Protein AF-0000000081805713 (afdb_homodimer)

Secondary structure (DSSP, 8-state):
----------------------BSSPPPPP--------------SSHHHHHHTTS-HHHHHHHHHHHHHHHHHTT------HHHHHHHHHHHHHHHHSB-SSGGGGG---TTT--HHHHHH--HHHHHHHHHH--SS-GGG--SSS--TTTTTHHHHHHHHHHHTTSPPPSEEEEEEEEEE--S--TT-EE-TTSSS-EEEEEEEEEETT--EEEEEE---TTS---HHHHHHHHHHHHHHHHHGGGTTS--EEEE-TTT--HHHHHHHHHTT-EEEEE--TTSTTPPP---GGG--TT-EEEEEETTEEEEEEESSSEEEEEESS--S-EEEEEEE-TTS-EEEEEEEHHHHHHHHHTTHHHHHHHHHHHT------SSHHHHHHHHHHHHHHHHHHHHHHHHT-TT--HHHHHHHHHHHHHHHHHHHHHHSS----TT--SS-HHHHSS-GGG--EE--SPP---HHHHHTT-----S-EETTT--B--BSSS-BHHHHHH-/----------------------BSSPPPPP--------------SSHHHHHHTTS-HHHHHHHHHHHHHHHHHTT------HHHHHHHHHHHHHHHHSB-SSGGGGG---TTT--HHHHHH--HHHHHHHHHH--SS-GGG--SSS--TTTTTHHHHHHHHHHHTTSPPPSEEEEEEEEEE--S--TT-EE-TTSSS-EEEEEEEEEETT--EEEEEE---TTS---HHHHHHHHHHHHHHHHHGGGTTS--EEEE-TTT--HHHHHHHHHTT-EEEEE--TTSTTPPP---GGG--TT-EEEEEETTEEEEEEESSSEEEEEESS--S-EEEEEEE-TTS-EEEEEEEHHHHHHHHHTTHHHHHHHHHHHT------SSHHHHHHHHHHHHHHHHHHHHHHHHT-TT--HHHHHHHHHHHHHHHHHHHHHHSS----TT--SS-HHHHSSSGGG--EE--SPP---HHHHHTT-----S-EETTT--B--BSSS-BHHHHHH-

Foldseek 3Di:
DPPDDPPPPPPPPPPPPPQFDWAQDWDDFDDLDFFFDQDDDDADPALQRLLCLQVPPVQLVLQQVQLQVQCVVVPNRDHDDSLNVLLLVLLLLVCLQQPDPDLCQCCDPDPPGHDPLNVVLDPSVVSVSSVVSGWNDDPVPQDPPDGPVCRGCVVSQVSNLVSLQSGGDDQFKEKDKDFQADPDDDPQWAADPVDPRRTGWIKIFIFWLQQRTNHIDTDRDPPDDDDPQCVVQNPLLSRVCVNCVVVFPRSREYEYEQVNDAPVSQVVCVVRNYKYKYWHDCPHPSRDDWDDPVPDDQQDKGWIDGPQKMWMWHHHVHTTIMIISRFTQDKDWDWDADPVRDIDIGIDGVSVVSNVSINCRNVNNNVLCVVRPRPDDDPDRCVSVVVSVSSSSSSNSVSSNCVNPNVPDDSVVSSNSNSVVSSVSSVVVCVVVVPVPQLQQAPDDLCVLQPPVVQWDKDADAPFDFASRCSSVVHGGTGRIATPPRRGDHDDDPPDGRSVVNRD/DPPPPPPPPPPPPPPPPPQFDWAQDWDDFDDLDFFFDADDDDADPALQRLLCLQVPPVQLVLQQVQLQVQCVVVVHRDHDDSLNVLLLVLLLLVCLQQPDPDLCQCCDPDPPGHDPLNVVLDPSVVSVSSVVSGWNDDPVPQDPPDGPVCRGCVVSQVSNLVSLQSGGDDQFKEKDKDFQADPDDDPQWAADPVDPRRTGWIKIFIFWLLQRTNHIDTDRDPPPDDDPQCVVQNPLLSRVCVNCVVVFPRSREYEYEQSNDAPVSQVVCVVRNYKYKYWHDCPHPSRDDWDDPVVDDQQDKGWIDGPQKIWMWHHHVHTTIMIISRFTQDKDWDWDADPVRDIDIGIDGVSVVVNVSINCRNVNNNVLCVVRPSPDDDPDRCVSVVVVVVSSSSSNSVSSNCVNPNVPDDSVVSSNSNSVVSSVSSVVVCVVVVPVPQLQQAPDDLCVLQPPVVQWDWDADAPFDFASRCRSVVHGGTGRIATPRSRGDHDDDPPDGRSVVNRD

Nearest PDB structures (foldseek):
  6x68-assembly1_C  TM=8.254E-01  e=1.057E-24  Trichoplusia ni
  4dm0-assembly1_A-2  TM=4.128E-01  e=1.531E-05  Escherichia coli
  1muh-assembly1_A-2  TM=4.266E-01  e=4.985E-05  Escherichia coli
  5uv5-assembly1_A  TM=1.925E-01  e=9.142E-02  Human immunodeficiency virus type 1 BH10
  8vbd-assembly1_B  TM=3.262E-01  e=9.192E-01  Human immunodeficiency virus 1

Sequence (1008 aa):
TTEHPREAQDEVNPTATEKRQWRSRDEPDNDVQFRGQQSFNFVPKTTVESFCQYFDDELLEKIRYQSILYSTQKGKSVNITKEELLTFFGITIIMSYNKLPSLHHYWTNSDDIGVNAIKQAMSRDRFECILSNLHLNDNSQMNSHKKDKLFKVRPLVDHLNNKFILRNHKEHLAIDESMIRFKGRSSPKQYNLMKPIKRGYKIWCLADVYGYIYKFDIYTGKNEGMSAAKKEFGLGGSVVKDLSSHLEGKKHKIFSDNYFASIPLMEYLKSKEICACATIRSSRKDFPSLKADKELKRGDYDYKANAGVTVYKWHDSKPVYLISNYHRSASSTVKRKNKDGSHVVLSCPTAVRDYNSYMIGVDKHDMLRQLYGLNRKAKKWWHLIFFGLFDMAIVNSFIVFQETTRPEMNFFNYRRSLAQGLLTIGKCERADKRVKRRKFNYSVPSSVRLSNTGVHWPVFGHPKGRCEVCASEGIQSRPTSQCSQCKINLCCNTSKNCFMRYHQTTEHPREAQDEVNPTATEKRQWRSRDEPDNDVQFRGQQSFNFVPKTTVESFCQYFDDELLEKIRYQSILYSTQKGKSVNITKEELLTFFGITIIMSYNKLPSLHHYWTNSDDIGVNAIKQAMSRDRFECILSNLHLNDNSQMNSHKKDKLFKVRPLVDHLNNKFILRNHKEHLAIDESMIRFKGRSSPKQYNLMKPIKRGYKIWCLADVYGYIYKFDIYTGKNEGMSAAKKEFGLGGSVVKDLSSHLEGKKHKIFSDNYFASIPLMEYLKSKEICACATIRSSRKDFPSLKADKELKRGDYDYKANAGVTVYKWHDSKPVYLISNYHRSASSTVKRKNKDGSHVVLSCPTAVRDYNSYMIGVDKHDMLRQLYGLNRKAKKWWHLIFFGLFDMAIVNSFIVFQETTRPEMNFFNYRRSLAQGLLTIGKCERADKRVKRRKFNYSVPSSVRLSNTGVHWPVFGHPKGRCEVCASEGIQSRPTSQCSQCKINLCCNTSKNCFMRYHQ

pLDDT: mean 83.31, std 17.48, range [22.64, 98.44]

Solvent-accessible surface area (backbone atoms only — not comparable to full-atom values): 55782 Å² total; per-residue (Å²): 132,82,76,75,79,78,76,78,74,77,73,77,66,80,75,78,76,71,76,82,70,68,34,82,56,78,66,80,87,69,91,70,67,66,59,70,68,87,76,56,85,80,74,52,89,44,59,48,54,31,38,35,64,64,63,24,71,67,55,49,49,44,33,41,51,28,15,28,49,48,25,41,75,72,70,71,59,55,87,68,52,70,43,54,51,38,27,50,50,14,44,52,49,44,46,22,52,38,38,57,89,47,81,70,43,41,62,37,87,50,49,67,61,28,28,55,48,47,49,73,69,47,54,66,68,58,52,52,49,51,64,73,31,61,32,56,42,66,72,85,69,60,52,86,85,68,69,58,90,48,55,60,52,40,58,59,54,54,49,44,37,64,46,37,49,55,51,54,69,62,57,53,26,11,43,44,82,43,73,39,77,38,93,70,96,50,86,79,52,42,80,36,90,87,42,94,62,34,33,18,45,48,29,40,35,34,12,26,66,85,22,42,54,36,38,70,49,73,64,82,62,84,81,56,75,87,45,73,48,33,73,72,41,31,69,37,24,30,48,53,50,64,71,43,56,89,46,57,72,23,28,33,36,38,25,37,46,44,75,38,45,48,66,70,42,44,53,49,34,43,75,41,35,27,35,38,37,26,30,39,58,81,84,45,81,89,54,75,90,69,79,56,71,88,79,47,52,74,32,36,67,46,60,36,26,43,96,60,32,26,39,36,42,36,28,58,100,54,80,43,37,34,37,22,38,68,54,69,80,52,73,36,68,45,81,44,72,44,97,89,66,49,74,45,81,35,49,37,48,41,60,55,52,50,47,70,68,36,61,41,2,52,57,49,32,48,53,60,44,59,73,42,48,73,86,68,90,60,93,50,73,65,55,54,54,50,53,45,52,50,45,49,47,49,51,38,23,46,51,52,39,26,73,65,64,40,71,81,61,48,71,68,60,48,51,51,50,26,21,52,47,28,36,48,54,25,43,55,48,43,60,66,61,28,54,72,60,53,60,44,59,46,93,53,53,63,69,62,32,55,36,70,57,84,62,56,39,82,38,74,86,46,76,72,30,63,10,38,45,36,51,23,71,69,36,93,44,62,26,37,24,23,29,68,67,73,69,42,27,22,31,76,52,98,89,45,54,30,47,59,59,60,40,97,128,84,73,71,78,77,74,76,71,76,70,76,65,77,73,76,73,72,77,82,70,69,35,82,56,78,67,81,87,68,91,69,68,66,59,68,67,86,78,55,84,81,74,50,88,45,59,48,54,31,39,35,65,64,63,25,69,67,56,49,48,44,34,41,51,28,15,30,50,48,24,42,74,73,73,38,86,53,86,66,51,69,42,54,51,38,26,51,50,14,45,54,50,43,46,22,52,39,38,57,89,48,80,70,43,41,61,37,86,51,51,68,62,29,29,56,48,45,50,73,69,47,55,66,68,58,50,50,49,50,62,74,30,61,33,56,42,67,72,85,71,60,53,88,84,67,69,59,92,51,54,61,52,40,58,59,54,54,50,43,37,63,47,36,50,54,52,53,68,64,56,51,27,13,44,43,81,44,72,40,76,40,94,70,96,50,86,79,52,40,80,36,90,87,44,94,63,34,34,19,44,47,28,41,34,33,11,25,66,85,20,41,55,34,37,70,46,75,65,82,63,83,79,55,74,86,45,73,48,33,73,73,40,31,69,40,24,30,50,53,49,65,72,43,57,88,47,56,71,22,29,33,37,39,24,38,46,44,76,39,46,49,67,67,42,43,54,50,34,42,76,42,35,28,35,40,38,25,31,39,58,82,82,46,82,90,55,76,90,70,79,55,71,90,78,46,51,76,32,36,67,47,60,36,25,44,96,60,34,27,39,36,42,35,27,58,100,55,79,43,40,34,37,21,38,68,53,70,80,52,73,38,69,46,82,44,70,45,96,88,66,50,76,45,79,34,48,36,50,41,60,55,52,50,46,69,67,34,60,40,2,50,60,48,32,49,52,59,44,60,72,42,47,74,86,68,89,59,93,50,71,66,54,53,54,50,51,44,52,50,45,49,47,48,51,38,23,46,52,52,39,26,75,64,66,39,71,81,60,50,71,68,59,48,50,50,51,27,21,51,47,27,37,48,55,26,44,54,49,42,60,67,62,31,55,73,62,56,59,44,60,46,93,51,52,64,70,60,33,56,35,70,56,85,61,55,39,81,39,75,86,46,76,71,31,64,11,38,46,35,50,23,71,71,37,93,44,62,25,36,25,23,29,67,67,73,68,42,27,21,30,74,52,100,90,46,56,31,47,60,60,59,39,95

InterPro domains:
  IPR029526 PiggyBac transposable element-derived protein [PF13843] (48-398)

Radius of gyration: 36.81 Å; Cα contacts (8 Å, |Δi|>4): 1707; chains: 2; bounding box: 120×122×74 Å

Structure (mmCIF, N/CA/C/O backbone):
data_AF-0000000081805713-model_v1
#
loop_
_entity.id
_entity.type
_entity.pdbx_description
1 polymer 'PiggyBac transposable element-derived protein 3-like'
#
loop_
_atom_site.group_PDB
_atom_site.id
_atom_site.type_symbol
_atom_site.label_atom_id
_atom_site.label_alt_id
_atom_site.label_comp_id
_atom_site.label_asym_id
_atom_site.label_entity_id
_atom_site.label_seq_id
_atom_site.pdbx_PDB_ins_code
_atom_site.Cartn_x
_atom_site.Cartn_y
_atom_site.Cartn_z
_atom_site.occupancy
_atom_site.B_iso_or_equiv
_atom_site.auth_seq_id
_atom_site.auth_comp_id
_atom_site.auth_asym_id
_atom_site.auth_atom_id
_atom_site.pdbx_PDB_model_num
ATOM 1 N N . THR A 1 1 ? 32.5 66.688 -29.703 1 24.91 1 THR A N 1
ATOM 2 C CA . THR A 1 1 ? 32.688 65.25 -29.578 1 24.91 1 THR A CA 1
ATOM 3 C C . THR A 1 1 ? 33.094 64.875 -28.156 1 24.91 1 THR A C 1
ATOM 5 O O . THR A 1 1 ? 34.281 64.75 -27.859 1 24.91 1 THR A O 1
ATOM 8 N N . THR A 1 2 ? 32.625 65.5 -27.219 1 28.38 2 THR A N 1
ATOM 9 C CA . THR A 1 2 ? 33.031 65.5 -25.812 1 28.38 2 THR A CA 1
ATOM 10 C C . THR A 1 2 ? 32.719 64.125 -25.156 1 28.38 2 THR A C 1
ATOM 12 O O . THR A 1 2 ? 31.562 63.75 -25.031 1 28.38 2 THR A O 1
ATOM 15 N N . GLU A 1 3 ? 33.688 63.125 -25.375 1 26.36 3 GLU A N 1
ATOM 16 C CA . GLU A 1 3 ? 33.625 61.719 -25 1 26.36 3 GLU A CA 1
ATOM 17 C C . GLU A 1 3 ? 33.438 61.562 -23.484 1 26.36 3 GLU A C 1
ATOM 19 O O . GLU A 1 3 ? 34.188 62.094 -22.688 1 26.36 3 GLU A O 1
ATOM 24 N N . HIS A 1 4 ? 32.219 61.531 -22.984 1 30.5 4 HIS A N 1
ATOM 25 C CA . HIS A 1 4 ? 32 61.406 -21.547 1 30.5 4 HIS A CA 1
ATOM 26 C C . HIS A 1 4 ? 32.625 60.125 -21.016 1 30.5 4 HIS A C 1
ATOM 28 O O . HIS A 1 4 ? 32.531 59.062 -21.625 1 30.5 4 HIS A O 1
ATOM 34 N N . PRO A 1 5 ? 33.719 60.156 -20.219 1 30.2 5 PRO A N 1
ATOM 35 C CA . PRO A 1 5 ? 34.469 59 -19.75 1 30.2 5 PRO A CA 1
ATOM 36 C C . PRO A 1 5 ? 33.562 57.938 -19.094 1 30.2 5 PRO A C 1
ATOM 38 O O . PRO A 1 5 ? 32.625 58.281 -18.391 1 30.2 5 PRO A O 1
ATOM 41 N N . ARG A 1 6 ? 33.5 56.688 -19.609 1 28.58 6 ARG A N 1
ATOM 42 C CA . ARG A 1 6 ? 32.781 55.5 -19.125 1 28.58 6 ARG A CA 1
ATOM 43 C C . ARG A 1 6 ? 33.156 55.219 -17.672 1 28.58 6 ARG A C 1
ATOM 45 O O . ARG A 1 6 ? 34.312 55 -17.344 1 28.58 6 ARG A O 1
ATOM 52 N N . GLU A 1 7 ? 32.594 55.844 -16.75 1 22.77 7 GLU A N 1
ATOM 53 C CA . GLU A 1 7 ? 32.906 55.5 -15.359 1 22.77 7 GLU A CA 1
ATOM 54 C C . GLU A 1 7 ? 32.906 53.969 -15.148 1 22.77 7 GLU A C 1
ATOM 56 O O . GLU A 1 7 ? 31.953 53.312 -15.547 1 22.77 7 GLU A O 1
ATOM 61 N N . ALA A 1 8 ? 34.062 53.281 -15.078 1 29.75 8 ALA A N 1
ATOM 62 C CA . ALA A 1 8 ? 34.375 51.875 -14.75 1 29.75 8 ALA A CA 1
ATOM 63 C C . ALA A 1 8 ? 33.5 51.375 -13.602 1 29.75 8 ALA A C 1
ATOM 65 O O . ALA A 1 8 ? 33.5 51.969 -12.516 1 29.75 8 ALA A O 1
ATOM 66 N N . GLN A 1 9 ? 32.344 50.875 -13.906 1 26.27 9 GLN A N 1
ATOM 67 C CA . GLN A 1 9 ? 31.469 50.281 -12.906 1 26.27 9 GLN A CA 1
ATOM 68 C C . GLN A 1 9 ? 32.25 49.344 -12 1 26.27 9 GLN A C 1
ATOM 70 O O . GLN A 1 9 ? 32.969 48.438 -12.484 1 26.27 9 GLN A O 1
ATOM 75 N N . ASP A 1 10 ? 32.688 49.75 -10.852 1 27.83 10 ASP A N 1
ATOM 76 C CA . ASP A 1 10 ? 33.375 49 -9.805 1 27.83 10 ASP A CA 1
ATOM 77 C C . ASP A 1 10 ? 32.688 47.625 -9.609 1 27.83 10 ASP A C 1
ATOM 79 O O . ASP A 1 10 ? 31.516 47.562 -9.305 1 27.83 10 ASP A O 1
ATOM 83 N N . GLU A 1 11 ? 33 46.656 -10.422 1 31.17 11 GLU A N 1
ATOM 84 C CA . GLU A 1 11 ? 32.688 45.25 -10.195 1 31.17 11 GLU A CA 1
ATOM 85 C C . GLU A 1 11 ? 32.938 44.875 -8.742 1 31.17 11 GLU A C 1
ATOM 87 O O . GLU A 1 11 ? 34.062 44.969 -8.242 1 31.17 11 GLU A O 1
ATOM 92 N N . VAL A 1 12 ? 32.031 45.125 -7.844 1 32.12 12 VAL A N 1
ATOM 93 C CA . VAL A 1 12 ? 32.094 44.656 -6.465 1 32.12 12 VAL A CA 1
ATOM 94 C C . VAL A 1 12 ? 32.562 43.219 -6.438 1 32.12 12 VAL A C 1
ATOM 96 O O . VAL A 1 12 ? 31.984 42.344 -7.098 1 32.12 12 VAL A O 1
ATOM 99 N N . ASN A 1 13 ? 33.875 42.938 -6.465 1 32.34 13 ASN A N 1
ATOM 100 C CA . ASN A 1 13 ? 34.531 41.656 -6.223 1 32.34 13 ASN A CA 1
ATOM 101 C C . ASN A 1 13 ? 33.781 40.844 -5.172 1 32.34 13 ASN A C 1
ATOM 103 O O . ASN A 1 13 ? 33.375 41.375 -4.133 1 32.34 13 ASN A O 1
ATOM 107 N N . PRO A 1 14 ? 33.188 39.75 -5.539 1 35.44 14 PRO A N 1
ATOM 108 C CA . PRO A 1 14 ? 32.531 38.938 -4.508 1 35.44 14 PRO A CA 1
ATOM 109 C C . PRO A 1 14 ? 33.344 38.875 -3.217 1 35.44 14 PRO A C 1
ATOM 111 O O . PRO A 1 14 ? 34.594 38.844 -3.262 1 35.44 14 PRO A O 1
ATOM 114 N N . THR A 1 15 ? 33.031 39.531 -2.129 1 35.97 15 THR A N 1
ATOM 115 C CA . THR A 1 15 ? 33.625 39.562 -0.797 1 35.97 15 THR A CA 1
ATOM 116 C C . THR A 1 15 ? 34.281 38.25 -0.459 1 35.97 15 THR A C 1
ATOM 118 O O . THR A 1 15 ? 33.719 37.188 -0.694 1 35.97 15 THR A O 1
ATOM 121 N N . ALA A 1 16 ? 35.562 38.094 -0.39 1 37.47 16 ALA A N 1
ATOM 122 C CA . ALA A 1 16 ? 36.438 37.062 0.141 1 37.47 16 ALA A CA 1
ATOM 123 C C . ALA A 1 16 ? 35.75 36.312 1.298 1 37.47 16 ALA A C 1
ATOM 125 O O . ALA A 1 16 ? 35.469 36.906 2.342 1 37.47 16 ALA A O 1
ATOM 126 N N . THR A 1 17 ? 34.875 35.438 1.149 1 46.06 17 THR A N 1
ATOM 127 C CA . THR A 1 17 ? 34.312 34.594 2.18 1 46.06 17 THR A CA 1
ATOM 128 C C . THR A 1 17 ? 35.375 34.156 3.191 1 46.06 17 THR A C 1
ATOM 130 O O . THR A 1 17 ? 36.344 33.5 2.84 1 46.06 17 THR A O 1
ATOM 133 N N . GLU A 1 18 ? 35.875 35 4.008 1 52.34 18 GLU A N 1
ATOM 134 C CA . GLU A 1 18 ? 36.812 34.688 5.098 1 52.34 18 GLU A CA 1
ATOM 135 C C . GLU A 1 18 ? 36.625 33.281 5.621 1 52.34 18 GLU A C 1
ATOM 137 O O . GLU A 1 18 ? 35.5 32.844 5.883 1 52.34 18 GLU A O 1
ATOM 142 N N . LYS A 1 19 ? 37.562 32.406 5.391 1 69.62 19 LYS A N 1
ATOM 143 C CA . LYS A 1 19 ? 37.625 31.031 5.863 1 69.62 19 LYS A CA 1
ATOM 144 C C . LYS A 1 19 ? 37.219 30.938 7.328 1 69.62 19 LYS A C 1
ATOM 146 O O . LYS A 1 19 ? 37.719 31.672 8.172 1 69.62 19 LYS A O 1
ATOM 151 N N . ARG A 1 20 ? 36 30.391 7.566 1 82.94 20 ARG A N 1
ATOM 152 C CA . ARG A 1 20 ? 35.531 30.156 8.922 1 82.94 20 ARG A CA 1
ATOM 153 C C . ARG A 1 20 ? 36.594 29.5 9.781 1 82.94 20 ARG A C 1
ATOM 155 O O . ARG A 1 20 ? 37.312 28.609 9.32 1 82.94 20 ARG A O 1
ATOM 162 N N . GLN A 1 21 ? 36.938 30.078 10.977 1 84.12 21 GLN A N 1
ATOM 163 C CA . GLN A 1 21 ? 37.906 29.516 11.898 1 84.12 21 GLN A CA 1
ATOM 164 C C . GLN A 1 21 ? 37.25 28.594 12.93 1 84.12 21 GLN A C 1
ATOM 166 O O . GLN A 1 21 ? 36.781 29.062 13.969 1 84.12 21 GLN A O 1
ATOM 171 N N . TRP A 1 22 ? 37.281 27.359 12.68 1 90.44 22 TRP A N 1
ATOM 172 C CA . TRP A 1 22 ? 36.656 26.359 13.539 1 90.44 22 TRP A CA 1
ATOM 173 C C . TRP A 1 22 ? 37.562 26.047 14.734 1 90.44 22 TRP A C 1
ATOM 175 O O . TRP A 1 22 ? 38.75 25.828 14.586 1 90.44 22 TRP A O 1
ATOM 185 N N . ARG A 1 23 ? 37 26.094 15.945 1 86.94 23 ARG A N 1
ATOM 186 C CA . ARG A 1 23 ? 37.75 25.828 17.172 1 86.94 23 ARG A CA 1
ATOM 187 C C . ARG A 1 23 ? 37.094 24.719 17.984 1 86.94 23 ARG A C 1
ATOM 189 O O . ARG A 1 23 ? 35.875 24.547 17.922 1 86.94 23 ARG A O 1
ATOM 196 N N . SER A 1 24 ? 37.875 23.969 18.75 1 82.12 24 SER A N 1
ATOM 197 C CA . SER A 1 24 ? 37.375 22.906 19.609 1 82.12 24 SER A CA 1
ATOM 198 C C . SER A 1 24 ? 36.969 23.453 20.969 1 82.12 24 SER A C 1
ATOM 200 O O . SER A 1 24 ? 37 22.734 21.969 1 82.12 24 SER A O 1
ATOM 202 N N . ARG A 1 25 ? 36.656 24.734 21.062 1 72.25 25 ARG A N 1
ATOM 203 C CA . ARG A 1 25 ? 36.312 25.312 22.359 1 72.25 25 ARG A CA 1
ATOM 204 C C . ARG A 1 25 ? 34.812 25.625 22.453 1 72.25 25 ARG A C 1
ATOM 206 O O . ARG A 1 25 ? 34.156 25.875 21.438 1 72.25 25 ARG A O 1
ATOM 213 N N . ASP A 1 26 ? 34.344 25.453 23.75 1 71.88 26 ASP A N 1
ATOM 214 C CA . ASP A 1 26 ? 32.938 25.75 24.016 1 71.88 26 ASP A CA 1
ATOM 215 C C . ASP A 1 26 ? 32.688 27.25 23.938 1 71.88 26 ASP A C 1
ATOM 217 O O . ASP A 1 26 ? 33.469 28.062 24.438 1 71.88 26 ASP A O 1
ATOM 221 N N . GLU A 1 27 ? 31.875 27.594 23.062 1 74.88 27 GLU A N 1
ATOM 222 C CA . GLU A 1 27 ? 31.406 28.969 23 1 74.88 27 GLU A CA 1
ATOM 223 C C . GLU A 1 27 ? 30.422 29.281 24.125 1 74.88 27 GLU A C 1
ATOM 225 O O . GLU A 1 27 ? 29.828 28.375 24.688 1 74.88 27 GLU A O 1
ATOM 230 N N . PRO A 1 28 ? 30.375 30.516 24.594 1 72.94 28 PRO A N 1
ATOM 231 C CA . PRO A 1 28 ? 29.453 30.875 25.656 1 72.94 28 PRO A CA 1
ATOM 232 C C . PRO A 1 28 ? 28 30.547 25.328 1 72.94 28 PRO A C 1
ATOM 234 O O . PRO A 1 28 ? 27.625 30.547 24.141 1 72.94 28 PRO A O 1
ATOM 237 N N . ASP A 1 29 ? 27.266 30.297 26.453 1 69.56 29 ASP A N 1
ATOM 238 C CA . ASP A 1 29 ? 25.859 29.938 26.312 1 69.56 29 ASP A CA 1
ATOM 239 C C . ASP A 1 29 ? 25.031 31.109 25.797 1 69.56 29 ASP A C 1
ATOM 241 O O . ASP A 1 29 ? 25.281 32.25 26.172 1 69.56 29 ASP A O 1
ATOM 245 N N . ASN A 1 30 ? 24.375 30.922 24.688 1 73.38 30 ASN A N 1
ATOM 246 C CA . ASN A 1 30 ? 23.406 31.906 24.203 1 73.38 30 ASN A CA 1
ATOM 247 C C . ASN A 1 30 ? 22.047 31.734 24.891 1 73.38 30 ASN A C 1
ATOM 249 O O . ASN A 1 30 ? 21.766 30.672 25.453 1 73.38 30 ASN A O 1
ATOM 253 N N . ASP A 1 31 ? 21.359 32.906 25 1 76.44 31 ASP A N 1
ATOM 254 C CA . ASP A 1 31 ? 19.984 32.875 25.469 1 76.44 31 ASP A CA 1
ATOM 255 C C . ASP A 1 31 ? 19.094 32.062 24.516 1 76.44 31 ASP A C 1
ATOM 257 O O . ASP A 1 31 ? 18.875 32.5 23.375 1 76.44 31 ASP A O 1
ATOM 261 N N . VAL A 1 32 ? 18.719 30.938 24.922 1 87.19 32 VAL A N 1
ATOM 262 C CA . VAL A 1 32 ? 17.906 30.094 24.047 1 87.19 32 VAL A CA 1
ATOM 263 C C . VAL A 1 32 ? 16.5 29.969 24.609 1 87.19 32 VAL A C 1
ATOM 265 O O . VAL A 1 32 ? 15.766 29.031 24.297 1 87.19 32 VAL A O 1
ATOM 268 N N . GLN A 1 33 ? 16.031 30.953 25.438 1 89.25 33 GLN A N 1
ATOM 269 C CA . GLN A 1 33 ? 14.711 30.875 26.062 1 89.25 33 GLN A CA 1
ATOM 270 C C . GLN A 1 33 ? 13.602 31.172 25.047 1 89.25 33 GLN A C 1
ATOM 272 O O . GLN A 1 33 ? 13.641 32.188 24.359 1 89.25 33 GLN A O 1
ATOM 277 N N . PHE A 1 34 ? 12.688 30.328 25.016 1 91.81 34 PHE A N 1
ATOM 278 C CA . PHE A 1 34 ? 11.547 30.422 24.125 1 91.81 34 PHE A CA 1
ATOM 279 C C . PHE A 1 34 ? 10.648 31.578 24.516 1 91.81 34 PHE A C 1
ATOM 281 O O . PHE A 1 34 ? 10.289 31.734 25.688 1 91.81 34 PHE A O 1
ATOM 288 N N . ARG A 1 35 ? 10.227 32.438 23.531 1 88 35 ARG A N 1
ATOM 289 C CA . ARG A 1 35 ? 9.43 33.656 23.781 1 88 35 ARG A CA 1
ATOM 290 C C . ARG A 1 35 ? 8.117 33.594 23 1 88 35 ARG A C 1
ATOM 292 O O . ARG A 1 35 ? 7.523 34.656 22.719 1 88 35 ARG A O 1
ATOM 299 N N . GLY A 1 36 ? 7.664 32.469 22.703 1 83.31 36 GLY A N 1
ATOM 300 C CA . GLY A 1 36 ? 6.426 32.375 21.953 1 83.31 36 GLY A CA 1
ATOM 301 C C . GLY A 1 36 ? 5.203 32.781 22.766 1 83.31 36 GLY A C 1
ATOM 302 O O . GLY A 1 36 ? 5.18 32.594 23.984 1 83.31 36 GLY A O 1
ATOM 303 N N . GLN A 1 37 ? 4.219 33.5 22.094 1 77.44 37 GLN A N 1
ATOM 304 C CA . GLN A 1 37 ? 2.984 33.938 22.75 1 77.44 37 GLN A CA 1
ATOM 305 C C . GLN A 1 37 ? 1.843 32.969 22.469 1 77.44 37 GLN A C 1
ATOM 307 O O . GLN A 1 37 ? 1.812 32.312 21.406 1 77.44 37 GLN A O 1
ATOM 312 N N . GLN A 1 38 ? 1.093 32.719 23.547 1 75.56 38 GLN A N 1
ATOM 313 C CA . GLN A 1 38 ? -0.133 31.953 23.391 1 75.56 38 GLN A CA 1
ATOM 314 C C . GLN A 1 38 ? -1.336 32.875 23.172 1 75.56 38 GLN A C 1
ATOM 316 O O . GLN A 1 38 ? -1.725 33.625 24.062 1 75.56 38 GLN A O 1
ATOM 321 N N . SER A 1 39 ? -1.749 33.031 21.891 1 73.88 39 SER A N 1
ATOM 322 C CA . SER A 1 39 ? -2.805 34 21.609 1 73.88 39 SER A CA 1
ATOM 323 C C . SER A 1 39 ? -4.074 33.312 21.109 1 73.88 39 SER A C 1
ATOM 325 O O . SER A 1 39 ? -5.184 33.75 21.391 1 73.88 39 SER A O 1
ATOM 327 N N . PHE A 1 40 ? -3.904 32.219 20.469 1 74.62 40 PHE A N 1
ATOM 328 C CA . PHE A 1 40 ? -5.059 31.641 19.812 1 74.62 40 PHE A CA 1
ATOM 329 C C . PHE A 1 40 ? -5.605 30.469 20.609 1 74.62 40 PHE A C 1
ATOM 331 O O . PHE A 1 40 ? -4.883 29.516 20.891 1 74.62 40 PHE A O 1
ATOM 338 N N . ASN A 1 41 ? -6.836 30.734 21.203 1 81.06 41 ASN A N 1
ATOM 339 C CA . ASN A 1 41 ? -7.477 29.672 21.969 1 81.06 41 ASN A CA 1
ATOM 340 C C . ASN A 1 41 ? -8.742 29.172 21.281 1 81.06 41 ASN A C 1
ATOM 342 O O . ASN A 1 41 ? -9.75 29.875 21.25 1 81.06 41 ASN A O 1
ATOM 346 N N . PHE A 1 42 ? -8.656 28.203 20.484 1 87.12 42 PHE A N 1
ATOM 347 C CA . PHE A 1 42 ? -9.781 27.562 19.812 1 87.12 42 PHE A CA 1
ATOM 348 C C . PHE A 1 42 ? -10.062 26.203 20.422 1 87.12 42 PHE A C 1
ATOM 350 O O . PHE A 1 42 ? -9.203 25.312 20.406 1 87.12 42 PHE A O 1
ATOM 357 N N . VAL A 1 43 ? -11.312 26.109 21.078 1 91.75 43 VAL A N 1
ATOM 358 C CA . VAL A 1 43 ? -11.719 24.844 21.672 1 91.75 43 VAL A CA 1
ATOM 359 C C . VAL A 1 43 ? -13 24.344 21 1 91.75 43 VAL A C 1
ATOM 361 O O . VAL A 1 43 ? -14.102 24.703 21.406 1 91.75 43 VAL A O 1
ATOM 364 N N . PRO A 1 44 ? -12.805 23.547 19.984 1 93.69 44 PRO A N 1
ATOM 365 C CA . PRO A 1 44 ? -13.992 23.031 19.297 1 93.69 44 PRO A CA 1
ATOM 366 C C . PRO A 1 44 ? -14.82 22.078 20.172 1 93.69 44 PRO A C 1
ATOM 368 O O . PRO A 1 44 ? -14.258 21.312 20.953 1 93.69 44 PRO A O 1
ATOM 371 N N . LYS A 1 45 ? -16.125 22.125 20 1 90.69 45 LYS A N 1
ATOM 372 C CA . LYS A 1 45 ? -17.016 21.266 20.766 1 90.69 45 LYS A CA 1
ATOM 373 C C . LYS A 1 45 ? -17.266 19.938 20.031 1 90.69 45 LYS A C 1
ATOM 375 O O . LYS A 1 45 ? -17.5 18.906 20.672 1 90.69 45 LYS A O 1
ATOM 380 N N . THR A 1 46 ? -17.297 20.047 18.734 1 93.31 46 THR A N 1
ATOM 381 C CA . THR A 1 46 ? -17.531 18.859 17.922 1 93.31 46 THR A CA 1
ATOM 382 C C . THR A 1 46 ? -16.438 18.672 16.891 1 93.31 46 THR A C 1
ATOM 384 O O . THR A 1 46 ? -15.648 19.594 16.641 1 93.31 46 THR A O 1
ATOM 387 N N . THR A 1 47 ? -16.375 17.484 16.344 1 96.38 47 THR A N 1
ATOM 388 C CA . THR A 1 47 ? -15.383 17.188 15.305 1 96.38 47 THR A CA 1
ATOM 389 C C . THR A 1 47 ? -15.625 18.047 14.062 1 96.38 47 THR A C 1
ATOM 391 O O . THR A 1 47 ? -14.68 18.5 13.422 1 96.38 47 THR A O 1
ATOM 394 N N . VAL A 1 48 ? -16.875 18.312 13.766 1 96.19 48 VAL A N 1
ATOM 395 C CA . VAL A 1 48 ? -17.234 19.125 12.609 1 96.19 48 VAL A CA 1
ATOM 396 C C . VAL A 1 48 ? -16.75 20.562 12.805 1 96.19 48 VAL A C 1
ATOM 398 O O . VAL A 1 48 ? -16.203 21.172 11.883 1 96.19 48 VAL A O 1
ATOM 401 N N . GLU A 1 49 ? -16.938 21.047 14 1 95.38 49 GLU A N 1
ATOM 402 C CA . GLU A 1 49 ? -16.484 22.406 14.305 1 95.38 49 GLU A CA 1
ATOM 403 C C . GLU A 1 49 ? -14.969 22.516 14.18 1 95.38 49 GLU A C 1
ATOM 405 O O . GLU A 1 49 ? -14.453 23.516 13.68 1 95.38 49 GLU A O 1
ATOM 410 N N . SER A 1 50 ? -14.312 21.5 14.664 1 96.81 50 SER A N 1
ATOM 411 C CA . SER A 1 50 ? -12.859 21.484 14.57 1 96.81 50 SER A CA 1
ATOM 412 C C . SER A 1 50 ? -12.398 21.516 13.117 1 96.81 50 SER A C 1
ATOM 414 O O . SER A 1 50 ? -11.492 22.281 12.758 1 96.81 50 SER A O 1
ATOM 416 N N . PHE A 1 51 ? -13.07 20.766 12.328 1 97.81 51 PHE A N 1
ATOM 417 C CA . PHE A 1 51 ? -12.734 20.672 10.914 1 97.81 51 PHE A CA 1
ATOM 418 C C . PHE A 1 51 ? -13.102 21.969 10.188 1 97.81 51 PHE A C 1
ATOM 420 O O . PHE A 1 51 ? -12.359 22.438 9.32 1 97.81 51 PHE A O 1
ATOM 427 N N . CYS A 1 52 ? -14.148 22.562 10.523 1 95.75 52 CYS A N 1
ATOM 428 C CA . CYS A 1 52 ? -14.664 23.734 9.836 1 95.75 52 CYS A CA 1
ATOM 429 C C . CYS A 1 52 ? -13.844 24.969 10.188 1 95.75 52 CYS A C 1
ATOM 431 O O . CYS A 1 52 ? -14.016 26.031 9.578 1 95.75 52 CYS A O 1
ATOM 433 N N . GLN A 1 53 ? -12.953 24.781 11.109 1 95 53 GLN A N 1
ATOM 434 C CA . GLN A 1 53 ? -11.977 25.859 11.32 1 95 53 GLN A CA 1
ATOM 435 C C . GLN A 1 53 ? -11.086 26.047 10.102 1 95 53 GLN A C 1
ATOM 437 O O . GLN A 1 53 ? -10.664 27.156 9.805 1 95 53 GLN A O 1
ATOM 442 N N . TYR A 1 54 ? -10.836 24.984 9.438 1 97.5 54 TYR A N 1
ATOM 443 C CA . TYR A 1 54 ? -9.953 25.016 8.273 1 97.5 54 TYR A CA 1
ATOM 444 C C . TYR A 1 54 ? -10.75 25.094 6.98 1 97.5 54 TYR A C 1
ATOM 446 O O . TYR A 1 54 ? -10.445 25.891 6.098 1 97.5 54 TYR A O 1
ATOM 454 N N . PHE A 1 55 ? -11.68 24.188 6.898 1 97.56 55 PHE A N 1
ATOM 455 C CA . PHE A 1 55 ? -12.633 24.297 5.805 1 97.56 55 PHE A CA 1
ATOM 456 C C . PHE A 1 55 ? -13.836 25.141 6.219 1 97.56 55 PHE A C 1
ATOM 458 O O . PHE A 1 55 ? -14.945 24.625 6.344 1 97.56 55 PHE A O 1
ATOM 465 N N . ASP A 1 56 ? -13.602 26.406 6.332 1 96.62 56 ASP A N 1
ATOM 466 C CA . ASP A 1 56 ? -14.609 27.312 6.867 1 96.62 56 ASP A CA 1
ATOM 467 C C . ASP A 1 56 ? -15.586 27.766 5.777 1 96.62 56 ASP A C 1
ATOM 469 O O . ASP A 1 56 ? -15.508 27.281 4.641 1 96.62 56 ASP A O 1
ATOM 473 N N . ASP A 1 57 ? -16.438 28.625 6.117 1 95.44 57 ASP A N 1
ATOM 474 C CA . ASP A 1 57 ? -17.516 29.062 5.227 1 95.44 57 ASP A CA 1
ATOM 475 C C . ASP A 1 57 ? -16.969 29.797 4.012 1 95.44 57 ASP A C 1
ATOM 477 O O . ASP A 1 57 ? -17.5 29.656 2.904 1 95.44 57 ASP A O 1
ATOM 481 N N . GLU A 1 58 ? -15.938 30.516 4.246 1 96.56 58 GLU A N 1
ATOM 482 C CA . GLU A 1 58 ? -15.336 31.25 3.143 1 96.56 58 GLU A CA 1
ATOM 483 C C . GLU A 1 58 ? -14.773 30.312 2.082 1 96.56 58 GLU A C 1
ATOM 485 O O . GLU A 1 58 ? -15.031 30.484 0.89 1 96.56 58 GLU A O 1
ATOM 490 N N . LEU A 1 59 ? -14.008 29.375 2.543 1 97.81 59 LEU A N 1
ATOM 491 C CA . LEU A 1 59 ? -13.422 28.422 1.612 1 97.81 59 LEU A CA 1
ATOM 492 C C . LEU A 1 59 ? -14.508 27.609 0.916 1 97.81 59 LEU A C 1
ATOM 494 O O . LEU A 1 59 ? -14.445 27.391 -0.296 1 97.81 59 LEU A O 1
ATOM 498 N N . LEU A 1 60 ? -15.531 27.156 1.629 1 97.25 60 LEU A N 1
ATOM 499 C CA . LEU A 1 60 ? -16.609 26.359 1.062 1 97.25 60 LEU A CA 1
ATOM 500 C C . LEU A 1 60 ? -17.359 27.141 -0.014 1 97.25 60 LEU A C 1
ATOM 502 O O . LEU A 1 60 ? -17.703 26.594 -1.062 1 97.25 60 LEU A O 1
ATOM 506 N N . GLU A 1 61 ? -17.547 28.359 0.305 1 96.94 61 GLU A N 1
ATOM 507 C CA . GLU A 1 61 ? -18.234 29.203 -0.675 1 96.94 61 GLU A CA 1
ATOM 508 C C . GLU A 1 61 ? -17.375 29.391 -1.922 1 96.94 61 GLU A C 1
ATOM 510 O O . GLU A 1 61 ? -17.891 29.422 -3.041 1 96.94 61 GLU A O 1
ATOM 515 N N . LYS A 1 62 ? -16.141 29.578 -1.675 1 97.19 62 LYS A N 1
ATOM 516 C CA . LYS A 1 62 ? -15.242 29.719 -2.812 1 97.19 62 LYS A CA 1
ATOM 517 C C . LYS A 1 62 ? -15.258 28.469 -3.684 1 97.19 62 LYS A C 1
ATOM 519 O O . LYS A 1 62 ? -15.344 28.547 -4.91 1 97.19 62 LYS A O 1
ATOM 524 N N . ILE A 1 63 ? -15.172 27.297 -3.107 1 97.69 63 ILE A N 1
ATOM 525 C CA . ILE A 1 63 ? -15.211 26.031 -3.834 1 97.69 63 ILE A CA 1
ATOM 526 C C . ILE A 1 63 ? -16.531 25.906 -4.586 1 97.69 63 ILE A C 1
ATOM 528 O O . ILE A 1 63 ? -16.547 25.531 -5.766 1 97.69 63 ILE A O 1
ATOM 532 N N . ARG A 1 64 ? -17.578 26.188 -3.873 1 96.56 64 ARG A N 1
ATOM 533 C CA . ARG A 1 64 ? -18.922 26.125 -4.465 1 96.56 64 ARG A CA 1
ATOM 534 C C . ARG A 1 64 ? -19.016 27.031 -5.691 1 96.56 64 ARG A C 1
ATOM 536 O O . ARG A 1 64 ? -19.391 26.578 -6.773 1 96.56 64 ARG A O 1
ATOM 543 N N . TYR A 1 65 ? -18.609 28.266 -5.531 1 96.56 65 TYR A N 1
ATOM 544 C CA . TYR A 1 65 ? -18.719 29.25 -6.598 1 96.56 65 TYR A CA 1
ATOM 545 C C . TYR A 1 65 ? -17.875 28.844 -7.801 1 96.56 65 TYR A C 1
ATOM 547 O O . TYR A 1 65 ? -18.359 28.875 -8.938 1 96.56 65 TYR A O 1
ATOM 555 N N . GLN A 1 66 ? -16.625 28.5 -7.566 1 96.81 66 GLN A N 1
ATOM 556 C CA . GLN A 1 66 ? -15.719 28.172 -8.656 1 96.81 66 GLN A CA 1
ATOM 557 C C . GLN A 1 66 ? -16.156 26.891 -9.359 1 96.81 66 GLN A C 1
ATOM 559 O O . GLN A 1 66 ? -15.969 26.734 -10.57 1 96.81 66 GLN A O 1
ATOM 564 N N . SER A 1 67 ? -16.734 25.938 -8.664 1 96.62 67 SER A N 1
ATOM 565 C CA . SER A 1 67 ? -17.234 24.703 -9.258 1 96.62 67 SER A CA 1
ATOM 566 C C . SER A 1 67 ? -18.422 24.969 -10.164 1 96.62 67 SER A C 1
ATOM 568 O O . SER A 1 67 ? -18.531 24.391 -11.25 1 96.62 67 SER A O 1
ATOM 570 N N . ILE A 1 68 ? -19.312 25.828 -9.672 1 95.81 68 ILE A N 1
ATOM 571 C CA . ILE A 1 68 ? -20.469 26.203 -10.484 1 95.81 68 ILE A CA 1
ATOM 572 C C . ILE A 1 68 ? -20 26.938 -11.734 1 95.81 68 ILE A C 1
ATOM 574 O O . ILE A 1 68 ? -20.484 26.672 -12.836 1 95.81 68 ILE A O 1
ATOM 578 N N . LEU A 1 69 ? -19.109 27.859 -11.539 1 95.25 69 LEU A N 1
ATOM 579 C CA . LEU A 1 69 ? -18.562 28.625 -12.656 1 95.25 69 LEU A CA 1
ATOM 580 C C . LEU A 1 69 ? -17.953 27.688 -13.703 1 95.25 69 LEU A C 1
ATOM 582 O O . LEU A 1 69 ? -18.203 27.859 -14.898 1 95.25 69 LEU A O 1
ATOM 586 N N . TYR A 1 70 ? -17.219 26.812 -13.305 1 94.75 70 TYR A N 1
ATOM 587 C CA . TYR A 1 70 ? -16.578 25.859 -14.219 1 94.75 70 TYR A CA 1
ATOM 588 C C . TYR A 1 70 ? -17.625 25.062 -14.984 1 94.75 70 TYR A C 1
ATOM 590 O O . TYR A 1 70 ? -17.5 24.859 -16.188 1 94.75 70 TYR A O 1
ATOM 598 N N . SER A 1 71 ? -18.625 24.562 -14.242 1 94.5 71 SER A N 1
ATOM 599 C CA . SER A 1 71 ? -19.688 23.812 -14.898 1 94.5 71 SER A CA 1
ATOM 600 C C . SER A 1 71 ? -20.375 24.641 -15.977 1 94.5 71 SER A C 1
ATOM 602 O O . SER A 1 71 ? -20.703 24.141 -17.047 1 94.5 71 SER A O 1
ATOM 604 N N . THR A 1 72 ? -20.547 25.875 -15.68 1 92.81 72 THR A N 1
ATOM 605 C CA . THR A 1 72 ? -21.172 26.781 -16.625 1 92.81 72 THR A CA 1
ATOM 606 C C . THR A 1 72 ? -20.281 27 -17.844 1 92.81 72 THR A C 1
ATOM 608 O O . THR A 1 72 ? -20.766 27.016 -18.984 1 92.81 72 THR A O 1
ATOM 611 N N . GLN A 1 73 ? -19.062 27.172 -17.594 1 91.56 73 GLN A N 1
ATOM 612 C CA . GLN A 1 73 ? -18.094 27.359 -18.672 1 91.56 73 GLN A CA 1
ATOM 613 C C . GLN A 1 73 ? -18.062 26.141 -19.594 1 91.56 73 GLN A C 1
ATOM 615 O O . GLN A 1 73 ? -17.766 26.25 -20.781 1 91.56 73 GLN A O 1
ATOM 620 N N . LYS A 1 74 ? -18.344 24.984 -19.062 1 91.25 74 LYS A N 1
ATOM 621 C CA . LYS A 1 74 ? -18.344 23.75 -19.844 1 91.25 74 LYS A CA 1
ATOM 622 C C . LYS A 1 74 ? -19.719 23.5 -20.469 1 91.25 74 LYS A C 1
ATOM 624 O O . LYS A 1 74 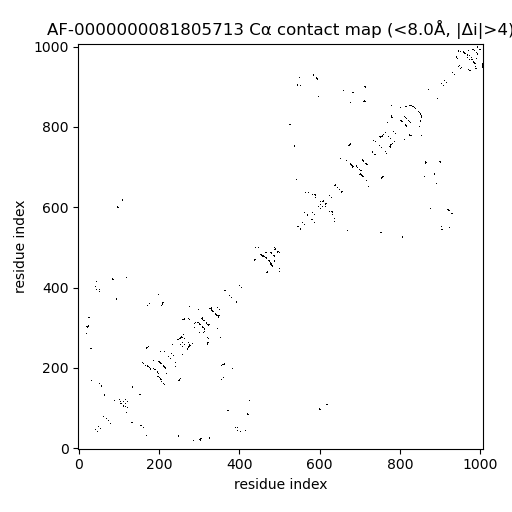? -19.938 22.469 -21.109 1 91.25 74 LYS A O 1
ATOM 629 N N . GLY A 1 75 ? -20.672 24.328 -20.188 1 87.94 75 GLY A N 1
ATOM 630 C CA . GLY A 1 75 ? -21.969 24.266 -20.844 1 87.94 75 GLY A CA 1
ATOM 631 C C . GLY A 1 75 ? -23 23.484 -20.047 1 87.94 75 GLY A C 1
ATOM 632 O O . GLY A 1 75 ? -24.062 23.141 -20.578 1 87.94 75 GLY A O 1
ATOM 633 N N . LYS A 1 76 ? -22.906 22.891 -18.891 1 83.88 76 LYS A N 1
ATOM 634 C CA . LYS A 1 76 ? -23.859 22.094 -18.109 1 83.88 76 LYS A CA 1
ATOM 635 C C . LYS A 1 76 ? -24.5 22.922 -17 1 83.88 76 LYS A C 1
ATOM 637 O O . LYS A 1 76 ? -25.703 22.812 -16.75 1 83.88 76 LYS A O 1
ATOM 642 N N . SER A 1 77 ? -24.219 24.094 -16.391 1 86.5 77 SER A N 1
ATOM 643 C CA . SER A 1 77 ? -24.625 24.953 -15.281 1 86.5 77 SER A CA 1
ATOM 644 C C . SER A 1 77 ? -25.156 24.125 -14.109 1 86.5 77 SER A C 1
ATOM 646 O O . SER A 1 77 ? -26.359 24.078 -13.875 1 86.5 77 SER A O 1
ATOM 648 N N . VAL A 1 78 ? -24.406 23.406 -13.375 1 91.5 78 VAL A N 1
ATOM 649 C CA . VAL A 1 78 ? -24.766 22.578 -12.227 1 91.5 78 VAL A CA 1
ATOM 650 C C . VAL A 1 78 ? -24.781 23.422 -10.961 1 91.5 78 VAL A C 1
ATOM 652 O O . VAL A 1 78 ? -23.844 24.172 -10.688 1 91.5 78 VAL A O 1
ATOM 655 N N . ASN A 1 79 ? -25.938 23.391 -10.234 1 92.5 79 ASN A N 1
ATOM 656 C CA . ASN A 1 79 ? -26.016 24.094 -8.961 1 92.5 79 ASN A CA 1
ATOM 657 C C . ASN A 1 79 ? -25.562 23.203 -7.805 1 92.5 79 ASN A C 1
ATOM 659 O O . ASN A 1 79 ? -25.969 22.047 -7.699 1 92.5 79 ASN A O 1
ATOM 663 N N . ILE A 1 80 ? -24.625 23.688 -7.051 1 95 80 ILE A N 1
ATOM 664 C CA . ILE A 1 80 ? -24.094 22.969 -5.895 1 95 80 ILE A CA 1
ATOM 665 C C . ILE A 1 80 ? -24.344 23.797 -4.629 1 95 80 ILE A C 1
ATOM 667 O O . ILE A 1 80 ? -24.016 24.984 -4.574 1 95 80 ILE A O 1
ATOM 671 N N . THR A 1 81 ? -24.969 23.188 -3.639 1 94.25 81 THR A N 1
ATOM 672 C CA . THR A 1 81 ? -25.188 23.859 -2.363 1 94.25 81 THR A CA 1
ATOM 673 C C . THR A 1 81 ? -24.047 23.562 -1.395 1 94.25 81 THR A C 1
ATOM 675 O O . THR A 1 81 ? -23.266 22.625 -1.611 1 94.25 81 THR A O 1
ATOM 678 N N . LYS A 1 82 ? -23.953 24.422 -0.453 1 94.25 82 LYS A N 1
ATOM 679 C CA . LYS A 1 82 ? -22.938 24.219 0.577 1 94.25 82 LYS A CA 1
ATOM 680 C C . LYS A 1 82 ? -23.156 22.891 1.299 1 94.25 82 LYS A C 1
ATOM 682 O O . LYS A 1 82 ? -22.188 22.188 1.613 1 94.25 82 LYS A O 1
ATOM 687 N N . GLU A 1 83 ? -24.359 22.562 1.565 1 93.25 83 GLU A N 1
ATOM 688 C CA . GLU A 1 83 ? -24.703 21.328 2.248 1 93.25 83 GLU A CA 1
ATOM 689 C C . GLU A 1 83 ? -24.297 20.109 1.418 1 93.25 83 GLU A C 1
ATOM 691 O O . GLU A 1 83 ? -23.812 19.109 1.962 1 93.25 83 GLU A O 1
ATOM 696 N N . GLU A 1 84 ? -24.484 20.234 0.164 1 95.06 84 GLU A N 1
ATOM 697 C CA . GLU A 1 84 ? -24.078 19.156 -0.724 1 95.06 84 GLU A CA 1
ATOM 698 C C . GLU A 1 84 ? -22.562 18.969 -0.72 1 95.06 84 GLU A C 1
ATOM 700 O O . GLU A 1 84 ? -22.078 17.844 -0.786 1 95.06 84 GLU A O 1
ATOM 705 N N . LEU A 1 85 ? -21.922 20.078 -0.664 1 96.5 85 LEU A N 1
ATOM 706 C CA . LEU A 1 85 ? -20.469 20.016 -0.618 1 96.5 85 LEU A CA 1
ATOM 707 C C . LEU A 1 85 ? -19.984 19.328 0.661 1 96.5 85 LEU A C 1
ATOM 709 O O . LEU A 1 85 ? -19.062 18.516 0.628 1 96.5 85 LEU A O 1
ATOM 713 N N . LEU A 1 86 ? -20.609 19.656 1.738 1 96.56 86 LEU A N 1
ATOM 714 C CA . LEU A 1 86 ? -20.266 19.031 3.01 1 96.56 86 LEU A CA 1
ATOM 715 C C . LEU A 1 86 ? -20.562 17.531 2.98 1 96.56 86 LEU A C 1
ATOM 717 O O . LEU A 1 86 ? -19.781 16.734 3.48 1 96.56 86 LEU A O 1
ATOM 721 N N . THR A 1 87 ? -21.688 17.156 2.391 1 97.12 87 THR A N 1
ATOM 722 C CA . THR A 1 87 ? -22.031 15.758 2.223 1 97.12 87 THR A CA 1
ATOM 723 C C . THR A 1 87 ? -21 15.047 1.35 1 97.12 87 THR A C 1
ATOM 725 O O . THR A 1 87 ? -20.578 13.93 1.65 1 97.12 87 THR A O 1
ATOM 728 N N . PHE A 1 88 ? -20.625 15.773 0.319 1 97.44 88 PHE A N 1
ATOM 729 C CA . PHE A 1 88 ? -19.609 15.258 -0.578 1 97.44 88 PHE A CA 1
ATOM 730 C C . PHE A 1 88 ? -18.328 14.953 0.188 1 97.44 88 PHE A C 1
ATOM 732 O O . PHE A 1 88 ? -17.734 13.883 0.013 1 97.44 88 PHE A O 1
ATOM 739 N N . PHE A 1 89 ? -17.906 15.82 1.037 1 97.31 89 PHE A N 1
ATOM 740 C CA . PHE A 1 89 ? -16.703 15.625 1.839 1 97.31 89 PHE A CA 1
ATOM 741 C C . PHE A 1 89 ? -16.891 14.492 2.838 1 97.31 89 PHE A C 1
ATOM 743 O O . PHE A 1 89 ? -15.977 13.703 3.076 1 97.31 89 PHE A O 1
ATOM 750 N N . GLY A 1 90 ? -18.078 14.445 3.445 1 97.31 90 GLY A N 1
ATOM 751 C CA . GLY A 1 90 ? -18.375 13.344 4.348 1 97.31 90 GLY A CA 1
ATOM 752 C C . GLY A 1 90 ? -18.25 11.984 3.686 1 97.31 90 GLY A C 1
ATOM 753 O O . GLY A 1 90 ? -17.656 11.062 4.258 1 97.31 90 GLY A O 1
ATOM 754 N N . ILE A 1 91 ? -18.766 11.859 2.49 1 97.06 91 ILE A N 1
ATOM 755 C CA . ILE A 1 91 ? -18.688 10.625 1.722 1 97.06 91 ILE A CA 1
ATOM 756 C C . ILE A 1 91 ? -17.219 10.289 1.439 1 97.06 91 ILE A C 1
ATOM 758 O O . ILE A 1 91 ? -16.797 9.141 1.584 1 97.06 91 ILE A O 1
ATOM 762 N N . THR A 1 92 ? -16.453 11.289 1.064 1 96.12 92 THR A N 1
ATOM 763 C CA . THR A 1 92 ? -15.039 11.109 0.759 1 96.12 92 THR A CA 1
ATOM 764 C C . THR A 1 92 ? -14.289 10.57 1.973 1 96.12 92 THR A C 1
ATOM 766 O O . THR A 1 92 ? -13.406 9.719 1.837 1 96.12 92 THR A O 1
ATOM 769 N N . ILE A 1 93 ? -14.641 11.031 3.119 1 96.75 93 ILE A N 1
ATOM 770 C CA . ILE A 1 93 ? -13.992 10.57 4.344 1 96.75 93 ILE A CA 1
ATOM 771 C C . ILE A 1 93 ? -14.359 9.117 4.613 1 96.75 93 ILE A C 1
ATOM 773 O O . ILE A 1 93 ? -13.5 8.312 4.984 1 96.75 93 ILE A O 1
ATOM 777 N N . ILE A 1 94 ? -15.609 8.75 4.41 1 96.5 94 ILE A N 1
ATOM 778 C CA . ILE A 1 94 ? -16.031 7.367 4.605 1 96.5 94 ILE A CA 1
ATOM 779 C C . ILE A 1 94 ? -15.242 6.457 3.666 1 96.5 94 ILE A C 1
ATOM 781 O O . ILE A 1 94 ? -14.773 5.391 4.074 1 96.5 94 ILE A O 1
ATOM 785 N N . MET A 1 95 ? -15.07 6.898 2.443 1 94.88 95 MET A N 1
ATOM 786 C CA . MET A 1 95 ? -14.375 6.102 1.438 1 94.88 95 MET A CA 1
ATOM 787 C C . MET A 1 95 ? -12.914 5.883 1.833 1 94.88 95 MET A C 1
ATOM 789 O O . MET A 1 95 ? -12.266 4.965 1.336 1 94.88 95 MET A O 1
ATOM 793 N N . SER A 1 96 ? -12.406 6.691 2.68 1 92.75 96 SER A N 1
ATOM 794 C CA . SER A 1 96 ? -11.008 6.586 3.078 1 92.75 96 SER A CA 1
ATOM 795 C C . SER A 1 96 ? -10.797 5.453 4.078 1 92.75 96 SER A C 1
ATOM 797 O O . SER A 1 96 ? -9.711 4.875 4.145 1 92.75 96 SER A O 1
ATOM 799 N N . TYR A 1 97 ? -11.797 5.148 4.902 1 93.25 97 TYR A N 1
ATOM 800 C CA . TYR A 1 97 ? -11.594 4.078 5.871 1 93.25 97 TYR A CA 1
ATOM 801 C C . TYR A 1 97 ? -12.406 2.844 5.5 1 93.25 97 TYR A C 1
ATOM 803 O O . TYR A 1 97 ? -12.211 1.77 6.074 1 93.25 97 TYR A O 1
ATOM 811 N N . ASN A 1 98 ? -13.344 2.947 4.656 1 94.06 98 ASN A N 1
ATOM 812 C CA . ASN A 1 98 ? -14.047 1.846 4.004 1 94.06 98 ASN A CA 1
ATOM 813 C C . ASN A 1 98 ? -13.68 1.746 2.527 1 94.06 98 ASN A C 1
ATOM 815 O O . ASN A 1 98 ? -14.344 2.336 1.676 1 94.06 98 ASN A O 1
ATOM 819 N N . LYS A 1 99 ? -12.773 0.966 2.211 1 91.5 99 LYS A N 1
ATOM 820 C CA . LYS A 1 99 ? -12.195 0.973 0.871 1 91.5 99 LYS A CA 1
ATOM 821 C C . LYS A 1 99 ? -12.789 -0.134 0.007 1 91.5 99 LYS A C 1
ATOM 823 O O . LYS A 1 99 ? -12.766 -1.306 0.387 1 91.5 99 LYS A O 1
ATOM 828 N N . LEU A 1 100 ? -13.281 0.27 -1.059 1 92.06 100 LEU A N 1
ATOM 829 C CA . LEU A 1 100 ? -13.836 -0.64 -2.055 1 92.06 100 LEU A CA 1
ATOM 830 C C . LEU A 1 100 ? -13.078 -0.53 -3.373 1 92.06 100 LEU A C 1
ATOM 832 O O . LEU A 1 100 ? -12.344 0.435 -3.592 1 92.06 100 LEU A O 1
ATOM 836 N N . PRO A 1 101 ? -13.141 -1.455 -4.23 1 88.25 101 PRO A N 1
ATOM 837 C CA . PRO A 1 101 ? -12.32 -1.504 -5.445 1 88.25 101 PRO A CA 1
ATOM 838 C C . PRO A 1 101 ? -12.633 -0.367 -6.414 1 88.25 101 PRO A C 1
ATOM 840 O O . PRO A 1 101 ? -11.734 0.137 -7.09 1 88.25 101 PRO A O 1
ATOM 843 N N . SER A 1 102 ? -13.891 -0.016 -6.504 1 89.38 102 SER A N 1
ATOM 844 C CA . SER A 1 102 ? -14.273 1.051 -7.418 1 89.38 102 SER A CA 1
ATOM 845 C C . SER A 1 102 ? -15.297 1.984 -6.781 1 89.38 102 SER A C 1
ATOM 847 O O . SER A 1 102 ? -15.977 1.609 -5.824 1 89.38 102 SER A O 1
ATOM 849 N N . LEU A 1 103 ? -15.328 3.158 -7.398 1 90.81 103 LEU A N 1
ATOM 850 C CA . LEU A 1 103 ? -16.203 4.195 -6.867 1 90.81 103 LEU A CA 1
ATOM 851 C C . LEU A 1 103 ? -17.672 3.764 -6.934 1 90.81 103 LEU A C 1
ATOM 853 O O . LEU A 1 103 ? -18.438 3.994 -5.992 1 90.81 103 LEU A O 1
ATOM 857 N N . HIS A 1 104 ? -18.078 3.117 -7.988 1 92.19 104 HIS A N 1
ATOM 858 C CA . HIS A 1 104 ? -19.484 2.785 -8.188 1 92.19 104 HIS A CA 1
ATOM 859 C C . HIS A 1 104 ? -19.938 1.708 -7.207 1 92.19 104 HIS A C 1
ATOM 861 O O . HIS A 1 104 ? -21.141 1.545 -6.969 1 92.19 104 HIS A O 1
ATOM 867 N N . HIS A 1 105 ? -19.047 1.005 -6.605 1 94.25 105 HIS A N 1
ATOM 868 C CA . HIS A 1 105 ? -19.375 -0.085 -5.695 1 94.25 105 HIS A CA 1
ATOM 869 C C . HIS A 1 105 ? -20.031 0.44 -4.422 1 94.25 105 HIS A C 1
ATOM 871 O O . HIS A 1 105 ? -20.844 -0.256 -3.805 1 94.25 105 HIS A O 1
ATOM 877 N N . TYR A 1 106 ? -19.719 1.661 -4.07 1 95.56 106 TYR A N 1
ATOM 878 C CA . TYR A 1 106 ? -20.25 2.23 -2.836 1 95.56 106 TYR A CA 1
ATOM 879 C C . TYR A 1 106 ? -21.766 2.373 -2.906 1 95.56 106 TYR A C 1
ATOM 881 O O . TYR A 1 106 ? -22.438 2.387 -1.875 1 95.56 106 TYR A O 1
ATOM 889 N N . TRP A 1 107 ? -22.328 2.436 -4.125 1 96.19 107 TRP A N 1
ATOM 890 C CA . TRP A 1 107 ? -23.75 2.684 -4.293 1 96.19 107 TRP A CA 1
ATOM 891 C C . TRP A 1 107 ? -24.484 1.412 -4.711 1 96.19 107 TRP A C 1
ATOM 893 O O . TRP A 1 107 ? -25.688 1.44 -4.988 1 96.19 107 TRP A O 1
ATOM 903 N N . THR A 1 108 ? -23.766 0.279 -4.758 1 93.38 108 THR A N 1
ATOM 904 C CA . THR A 1 108 ? -24.391 -0.98 -5.129 1 93.38 108 THR A CA 1
ATOM 905 C C . THR A 1 108 ? -25.266 -1.501 -3.996 1 93.38 108 THR A C 1
ATOM 907 O O . THR A 1 108 ? -25 -1.232 -2.822 1 93.38 108 THR A O 1
ATOM 910 N N . ASN A 1 109 ? -26.25 -2.271 -4.32 1 90.38 109 ASN A N 1
ATOM 911 C CA . ASN A 1 109 ? -27.203 -2.777 -3.326 1 90.38 109 ASN A CA 1
ATOM 912 C C . ASN A 1 109 ? -26.797 -4.168 -2.838 1 90.38 109 ASN A C 1
ATOM 914 O O . ASN A 1 109 ? -27.438 -4.719 -1.938 1 90.38 109 ASN A O 1
ATOM 918 N N . SER A 1 110 ? -25.734 -4.664 -3.227 1 90.31 110 SER A N 1
ATOM 919 C CA . SER A 1 110 ? -25.281 -5.98 -2.781 1 90.31 110 SER A CA 1
ATOM 920 C C . SER A 1 110 ? -24.812 -5.941 -1.331 1 90.31 110 SER A C 1
ATOM 922 O O . SER A 1 110 ? -24.172 -4.977 -0.906 1 90.31 110 SER A O 1
ATOM 924 N N . ASP A 1 111 ? -25.031 -6.93 -0.583 1 89.75 111 ASP A N 1
ATOM 925 C CA . ASP A 1 111 ? -24.766 -6.973 0.854 1 89.75 111 ASP A CA 1
ATOM 926 C C . ASP A 1 111 ? -23.281 -7.062 1.146 1 89.75 111 ASP A C 1
ATOM 928 O O . ASP A 1 111 ? -22.844 -6.797 2.27 1 89.75 111 ASP A O 1
ATOM 932 N N . ASP A 1 112 ? -22.516 -7.434 0.243 1 92.56 112 ASP A N 1
ATOM 933 C CA . ASP A 1 112 ? -21.094 -7.66 0.498 1 92.56 112 ASP A CA 1
ATOM 934 C C . ASP A 1 112 ? -20.281 -6.391 0.257 1 92.56 112 ASP A C 1
ATOM 936 O O . ASP A 1 112 ? -19.141 -6.281 0.719 1 92.56 112 ASP A O 1
ATOM 940 N N . ILE A 1 113 ? -20.625 -5.254 -0.461 1 90.75 113 ILE A N 1
ATOM 941 C CA . ILE A 1 113 ? -19.781 -4.105 -0.763 1 90.75 113 ILE A CA 1
ATOM 942 C C . ILE A 1 113 ? -20.547 -2.812 -0.494 1 90.75 113 ILE A C 1
ATOM 944 O O . ILE A 1 113 ? -19.984 -1.856 0.053 1 90.75 113 ILE A O 1
ATOM 948 N N . GLY A 1 114 ? -21.828 -2.682 -0.83 1 92.12 114 GLY A N 1
ATOM 949 C CA . GLY A 1 114 ? -22.609 -1.469 -0.694 1 92.12 114 GLY A CA 1
ATOM 950 C C . GLY A 1 114 ? -22.547 -0.869 0.698 1 92.12 114 GLY A C 1
ATOM 951 O O . GLY A 1 114 ? -22.516 -1.596 1.692 1 92.12 114 GLY A O 1
ATOM 952 N N . VAL A 1 115 ? -22.344 0.571 0.761 1 95.12 115 VAL A N 1
ATOM 953 C CA . VAL A 1 115 ? -22.297 1.276 2.037 1 95.12 115 VAL A CA 1
ATOM 954 C C . VAL A 1 115 ? -23.578 2.105 2.215 1 95.12 115 VAL A C 1
ATOM 956 O O . VAL A 1 115 ? -23.766 3.102 1.516 1 95.12 115 VAL A O 1
ATOM 959 N N . ASN A 1 116 ? -24.328 1.785 3.146 1 93.31 116 ASN A N 1
ATOM 960 C CA . ASN A 1 116 ? -25.641 2.371 3.334 1 93.31 116 ASN A CA 1
ATOM 961 C C . ASN A 1 116 ? -25.562 3.863 3.643 1 93.31 116 ASN A C 1
ATOM 963 O O . ASN A 1 116 ? -26.359 4.652 3.133 1 93.31 116 ASN A O 1
ATOM 967 N N . ALA A 1 117 ? -24.641 4.266 4.422 1 94.38 117 ALA A N 1
ATOM 968 C CA . ALA A 1 117 ? -24.484 5.668 4.789 1 94.38 117 ALA A CA 1
ATOM 969 C C . ALA A 1 117 ? -24.281 6.543 3.555 1 94.38 117 ALA A C 1
ATOM 971 O O . ALA A 1 117 ? -24.797 7.664 3.492 1 94.38 117 ALA A O 1
ATOM 972 N N . ILE A 1 118 ? -23.547 6.047 2.578 1 96.38 118 ILE A N 1
ATOM 973 C CA . ILE A 1 118 ? -23.234 6.793 1.362 1 96.38 118 ILE A CA 1
ATOM 974 C C . ILE A 1 118 ? -24.453 6.797 0.438 1 96.38 118 ILE A C 1
ATOM 976 O O . ILE A 1 118 ? -24.828 7.844 -0.098 1 96.38 118 ILE A O 1
ATOM 980 N N . LYS A 1 119 ? -25.125 5.641 0.309 1 94.5 119 LYS A N 1
ATOM 981 C CA . LYS A 1 119 ? -26.297 5.508 -0.555 1 94.5 119 LYS A CA 1
ATOM 982 C C . LYS A 1 119 ? -27.422 6.438 -0.109 1 94.5 119 LYS A C 1
ATOM 984 O O . LYS A 1 119 ? -28.125 7.016 -0.942 1 94.5 119 LYS A O 1
ATOM 989 N N . GLN A 1 120 ? -27.547 6.594 1.131 1 92.38 120 GLN A N 1
ATOM 990 C CA . GLN A 1 120 ? -28.625 7.398 1.692 1 92.38 120 GLN A CA 1
ATOM 991 C C . GLN A 1 120 ? -28.297 8.883 1.63 1 92.38 120 GLN A C 1
ATOM 993 O O . GLN A 1 120 ? -29.203 9.727 1.628 1 92.38 120 GLN A O 1
ATOM 998 N N . ALA A 1 121 ? -27.078 9.203 1.572 1 95.06 121 ALA A N 1
ATOM 999 C CA . ALA A 1 121 ? -26.656 10.594 1.689 1 95.06 121 ALA A CA 1
ATOM 1000 C C . ALA A 1 121 ? -26.734 11.312 0.343 1 95.06 121 ALA A C 1
ATOM 1002 O O . ALA A 1 121 ? -27.156 12.469 0.274 1 95.06 121 ALA A O 1
ATOM 1003 N N . MET A 1 122 ? -26.297 10.656 -0.728 1 95.5 122 MET A N 1
ATOM 1004 C CA . MET A 1 122 ? -26.219 11.266 -2.051 1 95.5 122 MET A CA 1
ATOM 1005 C C . MET A 1 122 ? -26.203 10.203 -3.143 1 95.5 122 MET A C 1
ATOM 1007 O O . MET A 1 122 ? -25.625 9.133 -2.963 1 95.5 122 MET A O 1
ATOM 1011 N N . SER A 1 123 ? -26.875 10.516 -4.23 1 95.88 123 SER A N 1
ATOM 1012 C CA . SER A 1 123 ? -26.828 9.57 -5.344 1 95.88 123 SER A CA 1
ATOM 1013 C C . SER A 1 123 ? -25.438 9.523 -5.977 1 95.88 123 SER A C 1
ATOM 1015 O O . SER A 1 123 ? -24.672 10.477 -5.879 1 95.88 123 SER A O 1
ATOM 1017 N N . ARG A 1 124 ? -25.125 8.438 -6.574 1 96.25 124 ARG A N 1
ATOM 1018 C CA . ARG A 1 124 ? -23.828 8.234 -7.234 1 96.25 124 ARG A CA 1
ATOM 1019 C C . ARG A 1 124 ? -23.594 9.289 -8.305 1 96.25 124 ARG A C 1
ATOM 1021 O O . ARG A 1 124 ? -22.531 9.914 -8.344 1 96.25 124 ARG A O 1
ATOM 1028 N N . ASP A 1 125 ? -24.562 9.539 -9.141 1 95.81 125 ASP A N 1
ATOM 1029 C CA . ASP A 1 125 ? -24.422 10.477 -10.25 1 95.81 125 ASP A CA 1
ATOM 1030 C C . ASP A 1 125 ? -24.172 11.898 -9.734 1 95.81 125 ASP A C 1
ATOM 1032 O O . ASP A 1 125 ? -23.375 12.641 -10.328 1 95.81 125 ASP A O 1
ATOM 1036 N N . ARG A 1 126 ? -24.891 12.242 -8.688 1 95.75 126 ARG A N 1
ATOM 1037 C CA . ARG A 1 126 ? -24.703 13.57 -8.109 1 95.75 126 ARG A CA 1
ATOM 1038 C C . ARG A 1 126 ? -23.297 13.711 -7.543 1 95.75 126 ARG A C 1
ATOM 1040 O O . ARG A 1 126 ? -22.656 14.758 -7.711 1 95.75 126 ARG A O 1
ATOM 1047 N N . PHE A 1 127 ? -22.828 12.703 -6.867 1 96.62 127 PHE A N 1
ATOM 1048 C CA . PHE A 1 127 ? -21.469 12.711 -6.332 1 96.62 127 PHE A CA 1
ATOM 1049 C C . PHE A 1 127 ? -20.453 12.891 -7.449 1 96.62 127 PHE A C 1
ATOM 1051 O O . PHE A 1 127 ? -19.562 13.734 -7.344 1 96.62 127 PHE A O 1
ATOM 1058 N N . GLU A 1 128 ? -20.609 12.109 -8.508 1 95.06 128 GLU A N 1
ATOM 1059 C CA . GLU A 1 128 ? -19.688 12.188 -9.648 1 95.06 128 GLU A CA 1
ATOM 1060 C C . GLU A 1 128 ? -19.75 13.555 -10.312 1 95.06 128 GLU A C 1
ATOM 1062 O O . GLU A 1 128 ? -18.734 14.055 -10.812 1 95.06 128 GLU A O 1
ATOM 1067 N N . CYS A 1 129 ? -20.906 14.07 -10.328 1 95.44 129 CYS A N 1
ATOM 1068 C CA . CYS A 1 129 ? -21.078 15.406 -10.891 1 95.44 129 CYS A CA 1
ATOM 1069 C C . CYS A 1 129 ? -20.281 16.438 -10.102 1 95.44 129 CYS A C 1
ATOM 1071 O O . CYS A 1 129 ? -19.547 17.234 -10.688 1 95.44 129 CYS A O 1
ATOM 1073 N N . ILE A 1 130 ? -20.391 16.391 -8.828 1 96.25 130 ILE A N 1
ATOM 1074 C CA . ILE A 1 130 ? -19.672 17.328 -7.984 1 96.25 130 ILE A CA 1
ATOM 1075 C C . ILE A 1 130 ? -18.156 17.109 -8.148 1 96.25 130 ILE A C 1
ATOM 1077 O O . ILE A 1 130 ? -17.406 18.078 -8.297 1 96.25 130 ILE A O 1
ATOM 1081 N N . LEU A 1 131 ? -17.734 15.891 -8.164 1 95.12 131 LEU A N 1
ATOM 1082 C CA . LEU A 1 131 ? -16.328 15.547 -8.297 1 95.12 131 LEU A CA 1
ATOM 1083 C C . LEU A 1 131 ? -15.766 16.062 -9.617 1 95.12 131 LEU A C 1
ATOM 1085 O O . LEU A 1 131 ? -14.68 16.641 -9.656 1 95.12 131 LEU A O 1
ATOM 1089 N N . SER A 1 132 ? -16.484 15.914 -10.68 1 93.69 132 SER A N 1
ATOM 1090 C CA . SER A 1 132 ? -16.031 16.297 -12.008 1 93.69 132 SER A CA 1
ATOM 1091 C C . SER A 1 132 ? -15.961 17.812 -12.156 1 93.69 132 SER A C 1
ATOM 1093 O O . SER A 1 132 ? -15.148 18.328 -12.914 1 93.69 132 SER A O 1
ATOM 1095 N N . ASN A 1 133 ? -16.797 18.484 -11.414 1 95.12 133 ASN A N 1
ATOM 1096 C CA . ASN A 1 133 ? -16.844 19.938 -11.562 1 95.12 133 ASN A CA 1
ATOM 1097 C C . ASN A 1 133 ? -16.109 20.641 -10.438 1 95.12 133 ASN A C 1
ATOM 1099 O O . ASN A 1 133 ? -16.062 21.875 -10.398 1 95.12 133 ASN A O 1
ATOM 1103 N N . LEU A 1 134 ? -15.516 19.906 -9.57 1 95.69 134 LEU A N 1
ATOM 1104 C CA . LEU A 1 134 ? -14.789 20.5 -8.453 1 95.69 134 LEU A CA 1
ATOM 1105 C C . LEU A 1 134 ? -13.68 21.422 -8.938 1 95.69 134 LEU A C 1
ATOM 1107 O O . LEU A 1 134 ? -12.828 21.016 -9.734 1 95.69 134 LEU A O 1
ATOM 1111 N N . HIS A 1 135 ? -13.75 22.672 -8.5 1 96.19 135 HIS A N 1
ATOM 1112 C CA . HIS A 1 135 ? -12.766 23.672 -8.914 1 96.19 135 HIS A CA 1
ATOM 1113 C C . HIS A 1 135 ? -12.484 24.672 -7.793 1 96.19 135 HIS A C 1
ATOM 1115 O O . HIS A 1 135 ? -13.344 24.891 -6.941 1 96.19 135 HIS A O 1
ATOM 1121 N N . LEU A 1 136 ? -11.328 25.219 -7.84 1 96.62 136 LEU A N 1
ATOM 1122 C CA . LEU A 1 136 ? -10.914 26.156 -6.793 1 96.62 136 LEU A CA 1
ATOM 1123 C C . LEU A 1 136 ? -10.57 27.516 -7.379 1 96.62 136 LEU A C 1
ATOM 1125 O O . LEU A 1 136 ? -10.398 28.484 -6.641 1 96.62 136 LEU A O 1
ATOM 1129 N N . ASN A 1 137 ? -10.414 27.562 -8.68 1 94.12 137 ASN A N 1
ATOM 1130 C CA . ASN A 1 137 ? -9.992 28.797 -9.352 1 94.12 137 ASN A CA 1
ATOM 1131 C C . ASN A 1 137 ? -10.586 28.891 -10.758 1 94.12 137 ASN A C 1
ATOM 1133 O O . ASN A 1 137 ? -11.008 27.891 -11.328 1 94.12 137 ASN A O 1
ATOM 1137 N N . ASP A 1 138 ? -10.586 30.109 -11.234 1 92.25 138 ASP A N 1
ATOM 1138 C CA . ASP A 1 138 ? -11.102 30.359 -12.578 1 92.25 138 ASP A CA 1
ATOM 1139 C C . ASP A 1 138 ? -10.039 30.078 -13.633 1 92.25 138 ASP A C 1
ATOM 1141 O O . ASP A 1 138 ? -9.062 30.812 -13.758 1 92.25 138 ASP A O 1
ATOM 1145 N N . ASN A 1 139 ? -10.297 29.109 -14.43 1 86.38 139 ASN A N 1
ATOM 1146 C CA . ASN A 1 139 ? -9.328 28.688 -15.438 1 86.38 139 ASN A CA 1
ATOM 1147 C C . ASN A 1 139 ? -9.086 29.766 -16.484 1 86.38 139 ASN A C 1
ATOM 1149 O O . ASN A 1 139 ? -8.023 29.812 -17.109 1 86.38 139 ASN A O 1
ATOM 1153 N N . SER A 1 140 ? -10.039 30.562 -16.641 1 85.62 140 SER A N 1
ATOM 1154 C CA . SER A 1 140 ? -9.93 31.609 -17.656 1 85.62 140 SER A CA 1
ATOM 1155 C C . SER A 1 140 ? -8.922 32.688 -17.25 1 85.62 140 SER A C 1
ATOM 1157 O O . SER A 1 140 ? -8.406 33.406 -18.109 1 85.62 140 SER A O 1
ATOM 1159 N N . GLN A 1 141 ? -8.57 32.688 -16.062 1 86.12 141 GLN A N 1
ATOM 1160 C CA . GLN A 1 141 ? -7.668 33.719 -15.555 1 86.12 141 GLN A CA 1
ATOM 1161 C C . GLN A 1 141 ? -6.227 33.219 -15.531 1 86.12 141 GLN A C 1
ATOM 1163 O O . GLN A 1 141 ? -5.316 33.938 -15.109 1 86.12 141 GLN A O 1
ATOM 1168 N N . MET A 1 142 ? -6.039 32.031 -15.977 1 83.81 142 MET A N 1
ATOM 1169 C CA . MET A 1 142 ? -4.688 31.5 -15.977 1 83.81 142 MET A CA 1
ATOM 1170 C C . MET A 1 142 ? -3.822 32.188 -17.031 1 83.81 142 MET A C 1
ATOM 1172 O O . MET A 1 142 ? -4.227 32.281 -18.188 1 83.81 142 MET A O 1
ATOM 1176 N N . ASN A 1 143 ? -2.756 32.781 -16.531 1 76.44 143 ASN A N 1
ATOM 1177 C CA . ASN A 1 143 ? -1.843 33.469 -17.438 1 76.44 143 ASN A CA 1
ATOM 1178 C C . ASN A 1 143 ? -1.027 32.5 -18.281 1 76.44 143 ASN A C 1
ATOM 1180 O O . ASN A 1 143 ? -0.365 31.609 -17.734 1 76.44 143 ASN A O 1
ATOM 1184 N N . SER A 1 144 ? -1.155 32.531 -19.5 1 68 144 SER A N 1
ATOM 1185 C CA . SER A 1 144 ? -0.485 31.625 -20.422 1 68 144 SER A CA 1
ATOM 1186 C C . SER A 1 144 ? 1.026 31.828 -20.406 1 68 144 SER A C 1
ATOM 1188 O O . SER A 1 144 ? 1.787 30.906 -20.719 1 68 144 SER A O 1
ATOM 1190 N N . HIS A 1 145 ? 1.585 32.969 -19.969 1 64.5 145 HIS A N 1
ATOM 1191 C CA . HIS A 1 145 ? 3.01 33.25 -20.078 1 64.5 145 HIS A CA 1
ATOM 1192 C C . HIS A 1 145 ? 3.748 32.875 -18.797 1 64.5 145 HIS A C 1
ATOM 1194 O O . HIS A 1 145 ? 4.941 32.594 -18.828 1 64.5 145 HIS A O 1
ATOM 1200 N N . LYS A 1 146 ? 3.213 33.188 -17.625 1 63.06 146 LYS A N 1
ATOM 1201 C CA . LYS A 1 146 ? 3.852 32.812 -16.359 1 63.06 146 LYS A CA 1
ATOM 1202 C C . LYS A 1 146 ? 3.053 31.75 -15.625 1 63.06 146 LYS A C 1
ATOM 1204 O O . LYS A 1 146 ? 2.221 32.062 -14.766 1 63.06 146 LYS A O 1
ATOM 1209 N N . LYS A 1 147 ? 3.361 30.578 -16 1 65.75 147 LYS A N 1
ATOM 1210 C CA . LYS A 1 147 ? 2.439 29.516 -15.594 1 65.75 147 LYS A CA 1
ATOM 1211 C C . LYS A 1 147 ? 2.736 29.031 -14.18 1 65.75 147 LYS A C 1
ATOM 1213 O O . LYS A 1 147 ? 3.848 28.578 -13.891 1 65.75 147 LYS A O 1
ATOM 1218 N N . ASP A 1 148 ? 2.096 29.656 -13.195 1 79.69 148 ASP A N 1
ATOM 1219 C CA . ASP A 1 148 ? 2.041 29.016 -11.883 1 79.69 148 ASP A CA 1
ATOM 1220 C C . ASP A 1 148 ? 1.468 27.609 -11.984 1 79.69 148 ASP A C 1
ATOM 1222 O O . ASP A 1 148 ? 0.278 27.438 -12.258 1 79.69 148 ASP A O 1
ATOM 1226 N N . LYS A 1 149 ? 2.328 26.688 -11.797 1 81.62 149 LYS A N 1
ATOM 1227 C CA . LYS A 1 149 ? 1.923 25.297 -11.922 1 81.62 149 LYS A CA 1
ATOM 1228 C C . LYS A 1 149 ? 0.828 24.953 -10.922 1 81.62 149 LYS A C 1
ATOM 1230 O O . LYS A 1 149 ? 0.064 24 -11.133 1 81.62 149 LYS A O 1
ATOM 1235 N N . LEU A 1 150 ? 0.723 25.844 -9.875 1 88.94 150 LEU A N 1
ATOM 1236 C CA . LEU A 1 150 ? -0.245 25.547 -8.82 1 88.94 150 LEU A CA 1
ATOM 1237 C C . LEU A 1 150 ? -1.45 26.469 -8.914 1 88.94 150 LEU A C 1
ATOM 1239 O O . LEU A 1 150 ? -2.207 26.609 -7.953 1 88.94 150 LEU A O 1
ATOM 1243 N N . PHE A 1 151 ? -1.654 27.078 -9.969 1 90.94 151 PHE A N 1
ATOM 1244 C CA . PHE A 1 151 ? -2.705 28.062 -10.141 1 90.94 151 PHE A CA 1
ATOM 1245 C C . PHE A 1 151 ? -4.059 27.5 -9.719 1 90.94 151 PHE A C 1
ATOM 1247 O O . PHE A 1 151 ? -4.805 28.156 -8.984 1 90.94 151 PHE A O 1
ATOM 1254 N N . LYS A 1 152 ? -4.352 26.344 -10.102 1 90.94 152 LYS A N 1
ATOM 1255 C CA . LYS A 1 152 ? -5.66 25.734 -9.875 1 90.94 152 LYS A CA 1
ATOM 1256 C C . LYS A 1 152 ? -5.898 25.469 -8.391 1 90.94 152 LYS A C 1
ATOM 1258 O O . LYS A 1 152 ? -7.039 25.516 -7.918 1 90.94 152 LYS A O 1
ATOM 1263 N N . VAL A 1 153 ? -4.832 25.219 -7.594 1 93.62 153 VAL A N 1
ATOM 1264 C CA . VAL A 1 153 ? -5.008 24.844 -6.195 1 93.62 153 VAL A CA 1
ATOM 1265 C C . VAL A 1 153 ? -4.488 25.953 -5.289 1 93.62 153 VAL A C 1
ATOM 1267 O O . VAL A 1 153 ? -4.578 25.859 -4.062 1 93.62 153 VAL A O 1
ATOM 1270 N N . ARG A 1 154 ? -4.035 27.078 -5.797 1 93.56 154 ARG A N 1
ATOM 1271 C CA . ARG A 1 154 ? -3.41 28.156 -5.055 1 93.56 154 ARG A CA 1
ATOM 1272 C C . ARG A 1 154 ? -4.359 28.719 -3.998 1 93.56 154 ARG A C 1
ATOM 1274 O O . ARG A 1 154 ? -3.955 28.953 -2.857 1 93.56 154 ARG A O 1
ATOM 1281 N N . PRO A 1 155 ? -5.605 28.875 -4.332 1 96.12 155 PRO A N 1
ATOM 1282 C CA . PRO A 1 155 ? -6.516 29.422 -3.32 1 96.12 155 PRO A CA 1
ATOM 1283 C C . PRO A 1 155 ? -6.613 28.531 -2.082 1 96.12 155 PRO A C 1
ATOM 1285 O O . PRO A 1 155 ? -6.703 29.047 -0.96 1 96.12 155 PRO A O 1
ATOM 1288 N N . LEU A 1 156 ? -6.602 27.25 -2.301 1 97.5 156 LEU A N 1
ATOM 1289 C CA . LEU A 1 156 ? -6.668 26.328 -1.173 1 97.5 156 LEU A CA 1
ATOM 1290 C C . LEU A 1 156 ? -5.375 26.359 -0.366 1 97.5 156 LEU A C 1
ATOM 1292 O O . LEU A 1 156 ? -5.406 26.391 0.866 1 97.5 156 LEU A O 1
ATOM 1296 N N . VAL A 1 157 ? -4.27 26.406 -1.058 1 96.88 157 VAL A N 1
ATOM 1297 C CA . VAL A 1 157 ? -2.957 26.453 -0.42 1 96.88 157 VAL A CA 1
ATOM 1298 C C . VAL A 1 157 ? -2.848 27.688 0.464 1 96.88 157 VAL A C 1
ATOM 1300 O O . VAL A 1 157 ? -2.482 27.594 1.638 1 96.88 157 VAL A O 1
ATOM 1303 N N . ASP A 1 158 ? -3.215 28.812 -0.076 1 97.19 158 ASP A N 1
ATOM 1304 C CA . ASP A 1 158 ? -3.135 30.062 0.654 1 97.19 158 ASP A CA 1
ATOM 1305 C C . ASP A 1 158 ? -4.094 30.078 1.844 1 97.19 158 ASP A C 1
ATOM 1307 O O . ASP A 1 158 ? -3.721 30.5 2.943 1 97.19 158 ASP A O 1
ATOM 1311 N N . HIS A 1 159 ? -5.223 29.625 1.599 1 98.12 159 HIS A N 1
ATOM 1312 C CA . HIS A 1 159 ? -6.227 29.594 2.656 1 98.12 159 HIS A CA 1
ATOM 1313 C C . HIS A 1 159 ? -5.777 28.734 3.832 1 98.12 159 HIS A C 1
ATOM 1315 O O . HIS A 1 159 ? -5.82 29.188 4.98 1 98.12 159 HIS A O 1
ATOM 1321 N N . LEU A 1 160 ? -5.355 27.531 3.541 1 98.19 160 LEU A N 1
ATOM 1322 C CA . LEU A 1 160 ? -4.969 26.609 4.602 1 98.19 160 LEU A CA 1
ATOM 1323 C C . LEU A 1 160 ? -3.738 27.125 5.344 1 98.19 160 LEU A C 1
ATOM 1325 O O . LEU A 1 160 ? -3.656 27.016 6.57 1 98.19 160 LEU A O 1
ATOM 1329 N N . ASN A 1 161 ? -2.814 27.688 4.648 1 97.75 161 ASN A N 1
ATOM 1330 C CA . ASN A 1 161 ? -1.641 28.25 5.309 1 97.75 161 ASN A CA 1
ATOM 1331 C C . ASN A 1 161 ? -2.02 29.391 6.254 1 97.75 161 ASN A C 1
ATOM 1333 O O . ASN A 1 161 ? -1.457 29.5 7.344 1 97.75 161 ASN A O 1
ATOM 1337 N N . ASN A 1 162 ? -2.963 30.188 5.84 1 97.12 162 ASN A N 1
ATOM 1338 C CA . ASN A 1 162 ? -3.428 31.297 6.676 1 97.12 162 ASN A CA 1
ATOM 1339 C C . ASN A 1 162 ? -4.148 30.781 7.922 1 97.12 162 ASN A C 1
ATOM 1341 O O . ASN A 1 162 ? -4.098 31.422 8.977 1 97.12 162 ASN A O 1
ATOM 1345 N N . LYS A 1 163 ? -4.742 29.672 7.797 1 96.69 163 LYS A N 1
ATOM 1346 C CA . LYS A 1 163 ? -5.484 29.125 8.93 1 96.69 163 LYS A CA 1
ATOM 1347 C C . LYS A 1 163 ? -4.574 28.297 9.828 1 96.69 163 LYS A C 1
ATOM 1349 O O . LYS A 1 163 ? -4.664 28.391 11.055 1 96.69 163 LYS A O 1
ATOM 1354 N N . PHE A 1 164 ? -3.713 27.5 9.266 1 97.31 164 PHE A N 1
ATOM 1355 C CA . PHE A 1 164 ? -2.832 26.609 10.016 1 97.31 164 PHE A CA 1
ATOM 1356 C C . PHE A 1 164 ? -1.918 27.406 10.938 1 97.31 164 PHE A C 1
ATOM 1358 O O . PHE A 1 164 ? -1.652 27 12.07 1 97.31 164 PHE A O 1
ATOM 1365 N N . ILE A 1 165 ? -1.518 28.578 10.5 1 95.69 165 ILE A N 1
ATOM 1366 C CA . ILE A 1 165 ? -0.495 29.359 11.188 1 95.69 165 ILE A CA 1
ATOM 1367 C C . ILE A 1 165 ? -1.085 29.984 12.445 1 95.69 165 ILE A C 1
ATOM 1369 O O . ILE A 1 165 ? -0.347 30.422 13.328 1 95.69 165 ILE A O 1
ATOM 1373 N N . LEU A 1 166 ? -2.393 30 12.547 1 92.94 166 LEU A N 1
ATOM 1374 C CA . LEU A 1 166 ? -3.07 30.703 13.633 1 92.94 166 LEU A CA 1
ATOM 1375 C C . LEU A 1 166 ? -2.863 29.984 14.961 1 92.94 166 LEU A C 1
ATOM 1377 O O . LEU A 1 166 ? -2.889 30.609 16.016 1 92.94 166 LEU A O 1
ATOM 1381 N N . ARG A 1 167 ? -2.631 28.719 14.922 1 92.81 167 ARG A N 1
ATOM 1382 C CA . ARG A 1 167 ? -2.408 27.953 16.156 1 92.81 167 ARG A CA 1
ATOM 1383 C C . ARG A 1 167 ? -1.116 28.391 16.828 1 92.81 167 ARG A C 1
ATOM 1385 O O . ARG A 1 167 ? -0.127 28.703 16.156 1 92.81 167 ARG A O 1
ATOM 1392 N N . ASN A 1 168 ? -1.166 28.359 18.125 1 91.5 168 ASN A N 1
ATOM 1393 C CA . ASN A 1 168 ? 0.03 28.703 18.875 1 91.5 168 ASN A CA 1
ATOM 1394 C C . ASN A 1 168 ? 1.171 27.719 18.609 1 91.5 168 ASN A C 1
ATOM 1396 O O . ASN A 1 168 ? 1.011 26.516 18.766 1 91.5 168 ASN A O 1
ATOM 1400 N N . HIS A 1 169 ? 2.281 28.297 18.219 1 92.88 169 HIS A N 1
ATOM 1401 C CA . HIS A 1 169 ? 3.439 27.484 17.891 1 92.88 169 HIS A CA 1
ATOM 1402 C C . HIS A 1 169 ? 4.102 26.922 19.141 1 92.88 169 HIS A C 1
ATOM 1404 O O . HIS A 1 169 ? 4.211 27.625 20.156 1 92.88 169 HIS A O 1
ATOM 1410 N N . LYS A 1 170 ? 4.395 25.719 19.047 1 93.25 170 LYS A N 1
ATOM 1411 C CA . LYS A 1 170 ? 5.191 25.125 20.109 1 93.25 170 LYS A CA 1
ATOM 1412 C C . LYS A 1 170 ? 6.668 25.484 19.969 1 93.25 170 LYS A C 1
ATOM 1414 O O . LYS A 1 170 ? 7.086 25.984 18.922 1 93.25 170 LYS A O 1
ATOM 1419 N N . GLU A 1 171 ? 7.391 25.25 21.016 1 95.5 171 GLU A N 1
ATOM 1420 C CA . GLU A 1 171 ? 8.805 25.625 21.062 1 95.5 171 GLU A CA 1
ATOM 1421 C C . GLU A 1 171 ? 9.617 24.828 20.047 1 95.5 171 GLU A C 1
ATOM 1423 O O . GLU A 1 171 ? 10.469 25.375 19.344 1 95.5 171 GLU A O 1
ATOM 1428 N N . HIS A 1 172 ? 9.391 23.578 20.031 1 97.19 172 HIS A N 1
ATOM 1429 C CA . HIS A 1 172 ? 10.164 22.688 19.172 1 97.19 172 HIS A CA 1
ATOM 1430 C C . HIS A 1 172 ? 9.422 22.375 17.875 1 97.19 172 HIS A C 1
ATOM 1432 O O . HIS A 1 172 ? 8.312 21.828 17.906 1 97.19 172 HIS A O 1
ATOM 1438 N N . LEU A 1 173 ? 10.023 22.688 16.75 1 97.81 173 LEU A N 1
ATOM 1439 C CA . LEU A 1 173 ? 9.406 22.5 15.445 1 97.81 173 LEU A CA 1
ATOM 1440 C C . LEU A 1 173 ? 10.336 21.719 14.516 1 97.81 173 LEU A C 1
ATOM 1442 O O . LEU A 1 173 ? 11.555 21.703 14.719 1 97.81 173 LEU A O 1
ATOM 1446 N N . ALA A 1 174 ? 9.719 21.078 13.594 1 98 174 ALA A N 1
ATOM 1447 C CA . ALA A 1 174 ? 10.484 20.312 12.617 1 98 174 ALA A CA 1
ATOM 1448 C C . ALA A 1 174 ? 10.117 20.703 11.188 1 98 174 ALA A C 1
ATOM 1450 O O . ALA A 1 174 ? 8.945 20.953 10.891 1 98 174 ALA A O 1
ATOM 1451 N N . ILE A 1 175 ? 11.117 20.812 10.336 1 97.31 175 ILE A N 1
ATOM 1452 C CA . ILE A 1 175 ? 10.914 21.016 8.906 1 97.31 175 ILE A CA 1
ATOM 1453 C C . ILE A 1 175 ? 11.375 19.781 8.133 1 97.31 175 ILE A C 1
ATOM 1455 O O . ILE A 1 175 ? 12.516 19.328 8.305 1 97.31 175 ILE A O 1
ATOM 1459 N N . ASP A 1 176 ? 10.508 19.266 7.379 1 95 176 ASP A N 1
ATOM 1460 C CA . ASP A 1 176 ? 10.828 18.062 6.613 1 95 176 ASP A CA 1
ATOM 1461 C C . ASP A 1 176 ? 9.93 17.938 5.391 1 95 176 ASP A C 1
ATOM 1463 O O . ASP A 1 176 ? 9.008 18.734 5.203 1 95 176 ASP A O 1
ATOM 1467 N N . GLU A 1 177 ? 10.312 16.953 4.609 1 91.31 177 GLU A N 1
ATOM 1468 C CA . GLU A 1 177 ? 9.562 16.672 3.387 1 91.31 177 GLU A CA 1
ATOM 1469 C C . GLU A 1 177 ? 8.406 15.711 3.656 1 91.31 177 GLU A C 1
ATOM 1471 O O . GLU A 1 177 ? 8.547 14.766 4.441 1 91.31 177 GLU A O 1
ATOM 1476 N N . SER A 1 178 ? 7.297 16.031 3.154 1 88.75 178 SER A N 1
ATOM 1477 C CA . SER A 1 178 ? 6.125 15.164 3.121 1 88.75 178 SER A CA 1
ATOM 1478 C C . SER A 1 178 ? 5.723 14.836 1.687 1 88.75 178 SER A C 1
ATOM 1480 O O . SER A 1 178 ? 6.039 15.586 0.76 1 88.75 178 SER A O 1
ATOM 1482 N N . MET A 1 179 ? 5.125 13.609 1.46 1 83.5 179 MET A N 1
ATOM 1483 C CA . MET A 1 179 ? 4.75 13.211 0.106 1 83.5 179 MET A CA 1
ATOM 1484 C C . MET A 1 179 ? 3.254 12.938 0.011 1 83.5 179 MET A C 1
ATOM 1486 O O . MET A 1 179 ? 2.672 12.328 0.909 1 83.5 179 MET A O 1
ATOM 1490 N N . ILE A 1 180 ? 2.676 13.492 -0.957 1 79.88 180 ILE A N 1
ATOM 1491 C CA . ILE A 1 180 ? 1.339 13.07 -1.358 1 79.88 180 ILE A CA 1
ATOM 1492 C C . ILE A 1 180 ? 1.438 11.984 -2.432 1 79.88 180 ILE A C 1
ATOM 1494 O O . ILE A 1 180 ? 2.006 12.219 -3.502 1 79.88 180 ILE A O 1
ATOM 1498 N N . ARG A 1 181 ? 0.972 10.758 -2.043 1 69.88 181 ARG A N 1
ATOM 1499 C CA . ARG A 1 181 ? 1.121 9.586 -2.906 1 69.88 181 ARG A CA 1
ATOM 1500 C C . ARG A 1 181 ? 0.402 9.797 -4.234 1 69.88 181 ARG A C 1
ATOM 1502 O O . ARG A 1 181 ? -0.704 10.344 -4.27 1 69.88 181 ARG A O 1
ATOM 1509 N N . PHE A 1 182 ? 1.132 9.578 -5.375 1 61.69 182 PHE A N 1
ATOM 1510 C CA . PHE A 1 182 ? 0.554 9.617 -6.715 1 61.69 182 PHE A CA 1
ATOM 1511 C C . PHE A 1 182 ? 0.963 8.391 -7.52 1 61.69 182 PHE A C 1
ATOM 1513 O O . PHE A 1 182 ? 2.152 8.086 -7.637 1 61.69 182 PHE A O 1
ATOM 1520 N N . LYS A 1 183 ? 0.136 7.422 -7.863 1 52.84 183 LYS A N 1
ATOM 1521 C CA . LYS A 1 183 ? 0.474 6.316 -8.758 1 52.84 183 LYS A CA 1
ATOM 1522 C C . LYS A 1 183 ? 0.284 6.715 -10.219 1 52.84 183 LYS A C 1
ATOM 1524 O O . LYS A 1 183 ? 0.764 6.031 -11.125 1 52.84 183 LYS A O 1
ATOM 1529 N N . GLY A 1 184 ? -0.116 8.031 -10.602 1 50.72 184 GLY A N 1
ATOM 1530 C CA . GLY A 1 184 ? -0.402 8.344 -11.992 1 50.72 184 GLY A CA 1
ATOM 1531 C C . GLY A 1 184 ? 0.745 9.047 -12.695 1 50.72 184 GLY A C 1
ATOM 1532 O O . GLY A 1 184 ? 1.862 9.086 -12.18 1 50.72 184 GLY A O 1
ATOM 1533 N N . ARG A 1 185 ? 0.759 9.242 -14.055 1 46.62 185 ARG A N 1
ATOM 1534 C CA . ARG A 1 185 ? 1.688 9.992 -14.891 1 46.62 185 ARG A CA 1
ATOM 1535 C C . ARG A 1 185 ? 1.494 11.492 -14.711 1 46.62 185 ARG A C 1
ATOM 1537 O O . ARG A 1 185 ? 0.38 12 -14.852 1 46.62 185 ARG A O 1
ATOM 1544 N N . SER A 1 186 ? 2.131 12.133 -13.781 1 48.34 186 SER A N 1
ATOM 1545 C CA . SER A 1 186 ? 2.096 13.586 -13.688 1 48.34 186 SER A CA 1
ATOM 1546 C C . SER A 1 186 ? 3.5 14.18 -13.758 1 48.34 186 SER A C 1
ATOM 1548 O O . SER A 1 186 ? 4.469 13.547 -13.328 1 48.34 186 SER A O 1
ATOM 1550 N N . SER A 1 187 ? 3.631 15.172 -14.531 1 45.38 187 SER A N 1
ATOM 1551 C CA . SER A 1 187 ? 4.902 15.859 -14.75 1 45.38 187 SER A CA 1
ATOM 1552 C C . SER A 1 187 ? 5.617 16.125 -13.438 1 45.38 187 SER A C 1
ATOM 1554 O O . SER A 1 187 ? 6.828 15.93 -13.328 1 45.38 187 SER A O 1
ATOM 1556 N N . PRO A 1 188 ? 4.895 16.719 -12.555 1 43.81 188 PRO A N 1
ATOM 1557 C CA . PRO A 1 188 ? 5.664 17.062 -11.359 1 43.81 188 PRO A CA 1
ATOM 1558 C C . PRO A 1 188 ? 5.926 15.867 -10.453 1 43.81 188 PRO A C 1
ATOM 1560 O O . PRO A 1 188 ? 6.395 16.031 -9.32 1 43.81 188 PRO A O 1
ATOM 1563 N N . LYS A 1 189 ? 5.809 14.703 -10.93 1 47.06 189 LYS A N 1
ATOM 1564 C CA . LYS A 1 189 ? 5.926 13.469 -10.156 1 47.06 189 LYS A CA 1
ATOM 1565 C C . LYS A 1 189 ? 7.379 13.195 -9.781 1 47.06 189 LYS A C 1
ATOM 1567 O O . LYS A 1 189 ? 8.289 13.445 -10.578 1 47.06 189 LYS A O 1
ATOM 1572 N N . GLN A 1 190 ? 7.664 13.078 -8.484 1 52.94 190 GLN A N 1
ATOM 1573 C CA . GLN A 1 190 ? 9 12.742 -8 1 52.94 190 GLN A CA 1
ATOM 1574 C C . GLN A 1 190 ? 9.102 11.266 -7.633 1 52.94 190 GLN A C 1
ATOM 1576 O O . GLN A 1 190 ? 8.109 10.648 -7.242 1 52.94 190 GLN A O 1
ATOM 1581 N N . TYR A 1 191 ? 10.102 10.586 -8.102 1 46.78 191 TYR A N 1
ATOM 1582 C CA . TYR A 1 191 ? 10.406 9.211 -7.734 1 46.78 191 TYR A CA 1
ATOM 1583 C C . TYR A 1 191 ? 11.469 9.156 -6.645 1 46.78 191 TYR A C 1
ATOM 1585 O O . TYR A 1 191 ? 12.578 9.664 -6.828 1 46.78 191 TYR A O 1
ATOM 1593 N N . ASN A 1 192 ? 11.062 8.836 -5.418 1 46.78 192 ASN A N 1
ATOM 1594 C CA . ASN A 1 192 ? 12.016 8.68 -4.324 1 46.78 192 ASN A CA 1
ATOM 1595 C C . ASN A 1 192 ? 12.062 7.242 -3.814 1 46.78 192 ASN A C 1
ATOM 1597 O O . ASN A 1 192 ? 11.164 6.809 -3.088 1 46.78 192 ASN A O 1
ATOM 1601 N N . LEU A 1 193 ? 13.094 6.395 -4.195 1 47.25 193 LEU A N 1
ATOM 1602 C CA . LEU A 1 193 ? 13.266 4.984 -3.877 1 47.25 193 LEU A CA 1
ATOM 1603 C C . LEU A 1 193 ? 13.344 4.77 -2.369 1 47.25 193 LEU A C 1
ATOM 1605 O O . LEU A 1 193 ? 12.977 3.705 -1.868 1 47.25 193 LEU A O 1
ATOM 1609 N N . MET A 1 194 ? 13.742 5.848 -1.683 1 44.19 194 MET A N 1
ATOM 1610 C CA . MET A 1 194 ? 14.062 5.664 -0.27 1 44.19 194 MET A CA 1
ATOM 1611 C C . MET A 1 194 ? 12.82 5.836 0.597 1 44.19 194 MET A C 1
ATOM 1613 O O . MET A 1 194 ? 12.812 5.441 1.765 1 44.19 194 MET A O 1
ATOM 1617 N N . LYS A 1 195 ? 11.805 6.562 0.024 1 46.91 195 LYS A N 1
ATOM 1618 C CA . LYS A 1 195 ? 10.609 6.812 0.82 1 46.91 195 LYS A CA 1
ATOM 1619 C C . LYS A 1 195 ? 9.523 5.777 0.523 1 46.91 195 LYS A C 1
ATOM 1621 O O . LYS A 1 195 ? 9.508 5.188 -0.558 1 46.91 195 LYS A O 1
ATOM 1626 N N . PRO A 1 196 ? 8.734 5.523 1.556 1 47.81 196 PRO A N 1
ATOM 1627 C CA . PRO A 1 196 ? 7.66 4.551 1.354 1 47.81 196 PRO A CA 1
ATOM 1628 C C . PRO A 1 196 ? 6.797 4.871 0.134 1 47.81 196 PRO A C 1
ATOM 1630 O O . PRO A 1 196 ? 6.406 3.963 -0.605 1 47.81 196 PRO A O 1
ATOM 1633 N N . ILE A 1 197 ? 6.473 6.191 -0.054 1 48.09 197 ILE A N 1
ATOM 1634 C CA . ILE A 1 197 ? 5.766 6.617 -1.258 1 48.09 197 ILE A CA 1
ATOM 1635 C C . ILE A 1 197 ? 6.773 7.004 -2.338 1 48.09 197 ILE A C 1
ATOM 1637 O O . ILE A 1 197 ? 7.473 8.008 -2.209 1 48.09 197 ILE A O 1
ATOM 1641 N N . LYS A 1 198 ? 6.965 6.18 -3.299 1 55.34 198 LYS A N 1
ATOM 1642 C CA . LYS A 1 198 ? 8.047 6.352 -4.266 1 55.34 198 LYS A CA 1
ATOM 1643 C C . LYS A 1 198 ? 7.68 7.398 -5.312 1 55.34 198 LYS A C 1
ATOM 1645 O O . LYS A 1 198 ? 8.555 8.102 -5.828 1 55.34 198 LYS A O 1
ATOM 1650 N N . ARG A 1 199 ? 6.328 7.559 -5.484 1 64.31 199 ARG A N 1
ATOM 1651 C CA . ARG A 1 199 ? 5.906 8.477 -6.539 1 64.31 199 ARG A CA 1
ATOM 1652 C C . ARG A 1 199 ? 4.785 9.391 -6.051 1 64.31 199 ARG A C 1
ATOM 1654 O O . ARG A 1 199 ? 3.842 8.93 -5.398 1 64.31 199 ARG A O 1
ATOM 1661 N N . GLY A 1 200 ? 5.102 10.727 -5.949 1 74.19 200 GLY A N 1
ATOM 1662 C CA . GLY A 1 200 ? 4.059 11.664 -5.562 1 74.19 200 GLY A CA 1
ATOM 1663 C C . GLY A 1 200 ? 4.516 13.109 -5.574 1 74.19 200 GLY A C 1
ATOM 1664 O O . GLY A 1 200 ? 5.5 13.445 -6.234 1 74.19 200 GLY A O 1
ATOM 1665 N N . TYR A 1 201 ? 3.658 13.992 -5.023 1 82.06 201 TYR A N 1
ATOM 1666 C CA . TYR A 1 201 ? 3.967 15.414 -4.895 1 82.06 201 TYR A CA 1
ATOM 1667 C C . TYR A 1 201 ? 4.676 15.695 -3.574 1 82.06 201 TYR A C 1
ATOM 1669 O O . TYR A 1 201 ? 4.246 15.227 -2.518 1 82.06 201 TYR A O 1
ATOM 1677 N N . LYS A 1 202 ? 5.75 16.391 -3.777 1 86.19 202 LYS A N 1
ATOM 1678 C CA . LYS A 1 202 ? 6.555 16.734 -2.605 1 86.19 202 LYS A CA 1
ATOM 1679 C C . LYS A 1 202 ? 6.047 18 -1.938 1 86.19 202 LYS A C 1
ATOM 1681 O O . LYS A 1 202 ? 5.805 19.016 -2.611 1 86.19 202 LYS A O 1
ATOM 1686 N N . ILE A 1 203 ? 5.863 17.906 -0.601 1 91.75 203 ILE A N 1
ATOM 1687 C CA . ILE A 1 203 ? 5.445 19.047 0.209 1 91.75 203 ILE A CA 1
ATOM 1688 C C . ILE A 1 203 ? 6.441 19.266 1.347 1 91.75 203 ILE A C 1
ATOM 1690 O O . ILE A 1 203 ? 6.836 18.312 2.023 1 91.75 203 ILE A O 1
ATOM 1694 N N . TRP A 1 204 ? 6.902 20.547 1.486 1 94.44 204 TRP A N 1
ATOM 1695 C CA . TRP A 1 204 ? 7.707 20.906 2.646 1 94.44 204 TRP A CA 1
ATOM 1696 C C . TRP A 1 204 ? 6.82 21.406 3.787 1 94.44 204 TRP A C 1
ATOM 1698 O O . TRP A 1 204 ? 5.965 22.266 3.59 1 94.44 204 TRP A O 1
ATOM 1708 N N . CYS A 1 205 ? 7.059 20.828 4.945 1 97.25 205 CYS A N 1
ATOM 1709 C CA . CYS A 1 205 ? 6.145 21.141 6.039 1 97.25 205 CYS A CA 1
ATOM 1710 C C . CYS A 1 205 ? 6.91 21.594 7.281 1 97.25 205 CYS A C 1
ATOM 1712 O O . CYS A 1 205 ? 8.031 21.141 7.516 1 97.25 205 CYS A O 1
ATOM 1714 N N . LEU A 1 206 ? 6.379 22.531 7.996 1 98.31 206 LEU A N 1
ATOM 1715 C CA . LEU A 1 206 ? 6.75 22.906 9.352 1 98.31 206 LEU A CA 1
ATOM 1716 C C . LEU A 1 206 ? 5.762 22.328 10.367 1 98.31 206 LEU A C 1
ATOM 1718 O O . LEU A 1 206 ? 4.586 22.703 10.367 1 98.31 206 LEU A O 1
ATOM 1722 N N . ALA A 1 207 ? 6.207 21.438 11.188 1 98.19 207 ALA A N 1
ATOM 1723 C CA . ALA A 1 207 ? 5.293 20.719 12.078 1 98.19 207 ALA A CA 1
ATOM 1724 C C . ALA A 1 207 ? 5.82 20.703 13.508 1 98.19 207 ALA A C 1
ATOM 1726 O O . ALA A 1 207 ? 7.02 20.875 13.734 1 98.19 207 ALA A O 1
ATOM 1727 N N . ASP A 1 208 ? 4.984 20.547 14.492 1 97.12 208 ASP A N 1
ATOM 1728 C CA . ASP A 1 208 ? 5.406 20.344 15.875 1 97.12 208 ASP A CA 1
ATOM 1729 C C . ASP A 1 208 ? 5.52 18.859 16.188 1 97.12 208 ASP A C 1
ATOM 1731 O O . ASP A 1 208 ? 5.336 18.016 15.312 1 97.12 208 ASP A O 1
ATOM 1735 N N . VAL A 1 209 ? 5.84 18.547 17.422 1 95.56 209 VAL A N 1
ATOM 1736 C CA . VAL A 1 209 ? 6.168 17.188 17.844 1 95.56 209 VAL A CA 1
ATOM 1737 C C . VAL A 1 209 ? 4.914 16.312 17.797 1 95.56 209 VAL A C 1
ATOM 1739 O O . VAL A 1 209 ? 5.004 15.086 17.703 1 95.56 209 VAL A O 1
ATOM 1742 N N . TYR A 1 210 ? 3.711 16.969 17.797 1 94.69 210 TYR A N 1
ATOM 1743 C CA . TYR A 1 210 ? 2.455 16.219 17.797 1 94.69 210 TYR A CA 1
ATOM 1744 C C . TYR A 1 210 ? 1.961 15.969 16.375 1 94.69 210 TYR A C 1
ATOM 1746 O O . TYR A 1 210 ? 0.97 15.266 16.172 1 94.69 210 TYR A O 1
ATOM 1754 N N . GLY A 1 211 ? 2.625 16.578 15.414 1 97.06 211 GLY A N 1
ATOM 1755 C CA . GLY A 1 211 ? 2.283 16.328 14.016 1 97.06 211 GLY A CA 1
ATOM 1756 C C . GLY A 1 211 ? 1.427 17.438 13.414 1 97.06 211 GLY A C 1
ATOM 1757 O O . GLY A 1 211 ? 0.938 17.297 12.289 1 97.06 211 GLY A O 1
ATOM 1758 N N . TYR A 1 212 ? 1.189 18.5 14.172 1 97.75 212 TYR A N 1
ATOM 1759 C CA . TYR A 1 212 ? 0.435 19.625 13.617 1 97.75 212 TYR A CA 1
ATOM 1760 C C . TYR A 1 212 ? 1.271 20.406 12.609 1 97.75 212 TYR A C 1
ATOM 1762 O O . TYR A 1 212 ? 2.396 20.812 12.914 1 97.75 212 TYR A O 1
ATOM 1770 N N . ILE A 1 213 ? 0.777 20.594 11.461 1 98.44 213 ILE A N 1
ATOM 1771 C CA . ILE A 1 213 ? 1.461 21.375 10.43 1 98.44 213 ILE A CA 1
ATOM 1772 C C . ILE A 1 213 ? 1.041 22.844 10.523 1 98.44 213 ILE A C 1
ATOM 1774 O O . ILE A 1 213 ? -0.147 23.156 10.438 1 98.44 213 ILE A O 1
ATOM 1778 N N . TYR A 1 214 ? 2.004 23.734 10.664 1 97.75 214 TYR A N 1
ATOM 1779 C CA . TYR A 1 214 ? 1.739 25.172 10.789 1 97.75 214 TYR A CA 1
ATOM 1780 C C . TYR A 1 214 ? 1.782 25.859 9.43 1 97.75 214 TYR A C 1
ATOM 1782 O O . TYR A 1 214 ? 1.062 26.828 9.195 1 97.75 214 TYR A O 1
ATOM 1790 N N . LYS A 1 215 ? 2.66 25.391 8.664 1 97.69 215 LYS A N 1
ATOM 1791 C CA . LYS A 1 215 ? 2.904 25.953 7.344 1 97.69 215 LYS A CA 1
ATOM 1792 C C . LYS A 1 215 ? 3.465 24.906 6.387 1 97.69 215 LYS A C 1
ATOM 1794 O O . LYS A 1 215 ? 4.16 23.969 6.816 1 97.69 215 LYS A O 1
ATOM 1799 N N . PHE A 1 216 ? 3.062 25.016 5.129 1 97.44 216 PHE A N 1
ATOM 1800 C CA . PHE A 1 216 ? 3.588 24.078 4.141 1 97.44 216 PHE A CA 1
ATOM 1801 C C . PHE A 1 216 ? 3.783 24.766 2.795 1 97.44 216 PHE A C 1
ATOM 1803 O O . PHE A 1 216 ? 3.252 25.844 2.562 1 97.44 216 PHE A O 1
ATOM 1810 N N . ASP A 1 217 ? 4.645 24.172 2.008 1 93.5 217 ASP A N 1
ATOM 1811 C CA . ASP A 1 217 ? 4.91 24.641 0.65 1 93.5 217 ASP A CA 1
ATOM 1812 C C . ASP A 1 217 ? 5.055 23.469 -0.315 1 93.5 217 ASP A C 1
ATOM 1814 O O . ASP A 1 217 ? 5.719 22.469 -0.004 1 93.5 217 ASP A O 1
ATOM 1818 N N . ILE A 1 218 ? 4.391 23.609 -1.469 1 91 218 ILE A N 1
ATOM 1819 C CA . ILE A 1 218 ? 4.406 22.531 -2.447 1 91 218 ILE A CA 1
ATOM 1820 C C . ILE A 1 218 ? 5.559 22.734 -3.43 1 91 218 ILE A C 1
ATOM 1822 O O . ILE A 1 218 ? 5.715 23.828 -3.986 1 91 218 ILE A O 1
ATOM 1826 N N . TYR A 1 219 ? 6.355 21.75 -3.6 1 85.19 219 TYR A N 1
ATOM 1827 C CA . TYR A 1 219 ? 7.477 21.812 -4.527 1 85.19 219 TYR A CA 1
ATOM 1828 C C . TYR A 1 219 ? 7 21.703 -5.973 1 85.19 219 TYR A C 1
ATOM 1830 O O . TYR A 1 219 ? 6.277 20.766 -6.328 1 85.19 219 TYR A O 1
ATOM 1838 N N . THR A 1 220 ? 7.281 22.641 -6.801 1 78.38 220 THR A N 1
ATOM 1839 C CA . THR A 1 220 ? 6.809 22.656 -8.18 1 78.38 220 THR A CA 1
ATOM 1840 C C . THR A 1 220 ? 7.969 22.453 -9.156 1 78.38 220 THR A C 1
ATOM 1842 O O . THR A 1 220 ? 7.82 22.672 -10.359 1 78.38 220 THR A O 1
ATOM 1845 N N . GLY A 1 221 ? 8.984 22.031 -8.812 1 71 221 GLY A N 1
ATOM 1846 C CA . GLY A 1 221 ? 10.109 21.766 -9.688 1 71 221 GLY A CA 1
ATOM 1847 C C . GLY A 1 221 ? 11.18 22.844 -9.617 1 71 221 GLY A C 1
ATOM 1848 O O . GLY A 1 221 ? 11.008 23.859 -8.938 1 71 221 GLY A O 1
ATOM 1849 N N . LYS A 1 222 ? 12.375 22.578 -10.188 1 60.81 222 LYS A N 1
ATOM 1850 C CA . LYS A 1 222 ? 13.594 23.375 -10.148 1 60.81 222 LYS A CA 1
ATOM 1851 C C . LYS A 1 222 ? 13.375 24.734 -10.797 1 60.81 222 LYS A C 1
ATOM 1853 O O . LYS A 1 222 ? 14.031 25.719 -10.438 1 60.81 222 LYS A O 1
ATOM 1858 N N . ASN A 1 223 ? 12.438 24.766 -11.695 1 54.12 223 ASN A N 1
ATOM 1859 C CA . ASN A 1 223 ? 12.383 25.938 -12.57 1 54.12 223 ASN A CA 1
ATOM 1860 C C . ASN A 1 223 ? 11.797 27.141 -11.852 1 54.12 223 ASN A C 1
ATOM 1862 O O . ASN A 1 223 ? 11.508 28.172 -12.477 1 54.12 223 ASN A O 1
ATOM 1866 N N . GLU A 1 224 ? 11.508 26.953 -10.625 1 57.16 224 GLU A N 1
ATOM 1867 C CA . GLU A 1 224 ? 11.023 28.219 -10.062 1 57.16 224 GLU A CA 1
ATOM 1868 C C . GLU A 1 224 ? 12.156 29.25 -9.953 1 57.16 224 GLU A C 1
ATOM 1870 O O . GLU A 1 224 ? 13.32 28.875 -9.812 1 57.16 224 GLU A O 1
ATOM 1875 N N . GLY A 1 225 ? 12.039 30.359 -10.477 1 55.12 225 GLY A N 1
ATOM 1876 C CA . GLY A 1 225 ? 12.992 31.453 -10.547 1 55.12 225 GLY A CA 1
ATOM 1877 C C . GLY A 1 225 ? 13.977 31.469 -9.391 1 55.12 225 GLY A C 1
ATOM 1878 O O . GLY A 1 225 ? 13.68 30.953 -8.312 1 55.12 225 GLY A O 1
ATOM 1879 N N . MET A 1 226 ? 15.289 31.578 -9.734 1 60.22 226 MET A N 1
ATOM 1880 C CA . MET A 1 226 ? 16.391 31.703 -8.789 1 60.22 226 MET A CA 1
ATOM 1881 C C . MET A 1 226 ? 16.156 32.875 -7.848 1 60.22 226 MET A C 1
ATOM 1883 O O . MET A 1 226 ? 16.344 34.031 -8.234 1 60.22 226 MET A O 1
ATOM 1887 N N . SER A 1 227 ? 15.445 32.594 -6.73 1 67.69 227 SER A N 1
ATOM 1888 C CA . SER A 1 227 ? 15.336 33.625 -5.699 1 67.69 227 SER A CA 1
ATOM 1889 C C . SER A 1 227 ? 16.688 33.875 -5.023 1 67.69 227 SER A C 1
ATOM 1891 O O . SER A 1 227 ? 17.594 33.062 -5.137 1 67.69 227 SER A O 1
ATOM 1893 N N . ALA A 1 228 ? 16.938 35.062 -4.527 1 69.38 228 ALA A N 1
ATOM 1894 C CA . ALA A 1 228 ? 18.141 35.406 -3.781 1 69.38 228 ALA A CA 1
ATOM 1895 C C . ALA A 1 228 ? 18.438 34.406 -2.689 1 69.38 228 ALA A C 1
ATOM 1897 O O . ALA A 1 228 ? 19.594 34.031 -2.473 1 69.38 228 ALA A O 1
ATOM 1898 N N . ALA A 1 229 ? 17.484 33.906 -2.111 1 74.88 229 ALA A N 1
ATOM 1899 C CA . ALA A 1 229 ? 17.656 32.938 -1.03 1 74.88 229 ALA A CA 1
ATOM 1900 C C . ALA A 1 229 ? 18.172 31.609 -1.562 1 74.88 229 ALA A C 1
ATOM 1902 O O . ALA A 1 229 ? 19 30.953 -0.924 1 74.88 229 ALA A O 1
ATOM 1903 N N . LYS A 1 230 ? 17.734 31.281 -2.73 1 78.69 230 LYS A N 1
ATOM 1904 C CA . LYS A 1 230 ? 18.156 30.031 -3.33 1 78.69 230 LYS A CA 1
ATOM 1905 C C . LYS A 1 230 ? 19.641 30.078 -3.713 1 78.69 230 LYS A C 1
ATOM 1907 O O . LYS A 1 230 ? 20.344 29.062 -3.607 1 78.69 230 LYS A O 1
ATOM 1912 N N . LYS A 1 231 ? 20.047 31.188 -4.133 1 75.81 231 LYS A N 1
ATOM 1913 C CA . LYS A 1 231 ? 21.438 31.359 -4.492 1 75.81 231 LYS A CA 1
ATOM 1914 C C . LYS A 1 231 ? 22.344 31.297 -3.262 1 75.81 231 LYS A C 1
ATOM 1916 O O . LYS A 1 231 ? 23.422 30.703 -3.307 1 75.81 231 LYS A O 1
ATOM 1921 N N . GLU A 1 232 ? 21.828 31.812 -2.211 1 78.31 232 GLU A N 1
ATOM 1922 C CA . GLU A 1 232 ? 22.641 31.938 -1.003 1 78.31 232 GLU A CA 1
ATOM 1923 C C . GLU A 1 232 ? 22.625 30.641 -0.188 1 78.31 232 GLU A C 1
ATOM 1925 O O . GLU A 1 232 ? 23.656 30.203 0.323 1 78.31 232 GLU A O 1
ATOM 1930 N N . PHE A 1 233 ? 21.469 30.078 -0.065 1 83.62 233 PHE A N 1
ATOM 1931 C CA . PHE A 1 233 ? 21.328 28.969 0.878 1 83.62 233 PHE A CA 1
ATOM 1932 C C . PHE A 1 233 ? 21 27.672 0.148 1 83.62 233 PHE A C 1
ATOM 1934 O O . PHE A 1 233 ? 20.906 26.609 0.77 1 83.62 233 PHE A O 1
ATOM 1941 N N . GLY A 1 234 ? 20.828 27.703 -1.142 1 83.19 234 GLY A N 1
ATOM 1942 C CA . GLY A 1 234 ? 20.359 26.531 -1.861 1 83.19 234 GLY A CA 1
ATOM 1943 C C . GLY A 1 234 ? 18.859 26.328 -1.758 1 83.19 234 GLY A C 1
ATOM 1944 O O . GLY A 1 234 ? 18.172 27.062 -1.053 1 83.19 234 GLY A O 1
ATOM 1945 N N . LEU A 1 235 ? 18.359 25.344 -2.438 1 81.5 235 LEU A N 1
ATOM 1946 C CA . LEU A 1 235 ? 16.922 25.062 -2.43 1 81.5 235 LEU A CA 1
ATOM 1947 C C . LEU A 1 235 ? 16.453 24.703 -1.025 1 81.5 235 LEU A C 1
ATOM 1949 O O . LEU A 1 235 ? 15.469 25.25 -0.537 1 81.5 235 LEU A O 1
ATOM 1953 N N . GLY A 1 236 ? 17.172 23.812 -0.381 1 86.06 236 GLY A N 1
ATOM 1954 C CA . GLY A 1 236 ? 16.797 23.391 0.964 1 86.06 236 GLY A CA 1
ATOM 1955 C C . GLY A 1 236 ? 16.812 24.531 1.962 1 86.06 236 GLY A C 1
ATOM 1956 O O . GLY A 1 236 ? 15.867 24.703 2.738 1 86.06 236 GLY A O 1
ATOM 1957 N N . GLY A 1 237 ? 17.859 25.297 1.916 1 89.5 237 GLY A N 1
ATOM 1958 C CA . GLY A 1 237 ? 17.969 26.453 2.803 1 89.5 237 GLY A CA 1
ATOM 1959 C C . GLY A 1 237 ? 16.906 27.5 2.564 1 89.5 237 GLY A C 1
ATOM 1960 O O . GLY A 1 237 ? 16.406 28.109 3.512 1 89.5 237 GLY A O 1
ATOM 1961 N N . SER A 1 238 ? 16.547 27.672 1.362 1 90.5 238 SER A N 1
ATOM 1962 C CA . SER A 1 238 ? 15.508 28.641 1.04 1 90.5 238 SER A CA 1
ATOM 1963 C C . SER A 1 238 ? 14.156 28.219 1.594 1 90.5 238 SER A C 1
ATOM 1965 O O . SER A 1 238 ? 13.359 29.047 2.025 1 90.5 238 SER A O 1
ATOM 1967 N N . VAL A 1 239 ? 13.922 26.969 1.539 1 92 239 VAL A N 1
ATOM 1968 C CA . VAL A 1 239 ? 12.672 26.406 2.066 1 92 239 VAL A CA 1
ATOM 1969 C C . VAL A 1 239 ? 12.586 26.688 3.566 1 92 239 VAL A C 1
ATOM 1971 O O . VAL A 1 239 ? 11.547 27.125 4.062 1 92 239 VAL A O 1
ATOM 1974 N N . VAL A 1 240 ? 13.695 26.422 4.273 1 94.69 240 VAL A N 1
ATOM 1975 C CA . VAL A 1 240 ? 13.719 26.641 5.719 1 94.69 240 VAL A CA 1
ATOM 1976 C C . VAL A 1 240 ? 13.484 28.125 6.023 1 94.69 240 VAL A C 1
ATOM 1978 O O . VAL A 1 240 ? 12.711 28.453 6.922 1 94.69 240 VAL A O 1
ATOM 1981 N N . LYS A 1 241 ? 14.141 28.938 5.266 1 93.5 241 LYS A N 1
ATOM 1982 C CA . LYS A 1 241 ? 13.969 30.375 5.453 1 93.5 241 LYS A CA 1
ATOM 1983 C C . LYS A 1 241 ? 12.508 30.781 5.262 1 93.5 241 LYS A C 1
ATOM 1985 O O . LYS A 1 241 ? 11.945 31.5 6.09 1 93.5 241 LYS A O 1
ATOM 1990 N N . ASP A 1 242 ? 11.906 30.312 4.25 1 92.88 242 ASP A N 1
ATOM 1991 C CA . ASP A 1 242 ? 10.531 30.688 3.922 1 92.88 242 ASP A CA 1
ATOM 1992 C C . ASP A 1 242 ? 9.547 30.156 4.965 1 92.88 242 ASP A C 1
ATOM 1994 O O . ASP A 1 242 ? 8.656 30.875 5.402 1 92.88 242 ASP A O 1
ATOM 1998 N N . LEU A 1 243 ? 9.703 28.953 5.387 1 95.75 243 LEU A N 1
ATOM 1999 C CA . LEU A 1 243 ? 8.773 28.297 6.305 1 95.75 243 LEU A CA 1
ATOM 2000 C C . LEU A 1 243 ? 8.938 28.844 7.723 1 95.75 243 LEU A C 1
ATOM 2002 O O . LEU A 1 243 ? 8.031 28.719 8.547 1 95.75 243 LEU A O 1
ATOM 2006 N N . SER A 1 244 ? 10.094 29.469 8.039 1 95.31 244 SER A N 1
ATOM 2007 C CA . SER A 1 244 ? 10.352 29.922 9.406 1 95.31 244 SER A CA 1
ATOM 2008 C C . SER A 1 244 ? 10.336 31.438 9.508 1 95.31 244 SER A C 1
ATOM 2010 O O . SER A 1 244 ? 10.578 32 10.578 1 95.31 244 SER A O 1
ATOM 2012 N N . SER A 1 245 ? 10.039 32.156 8.477 1 93.94 245 SER A N 1
ATOM 2013 C CA . SER A 1 245 ? 10.125 33.594 8.445 1 93.94 245 SER A CA 1
ATOM 2014 C C . SER A 1 245 ? 9.219 34.219 9.5 1 93.94 245 SER A C 1
ATOM 2016 O O . SER A 1 245 ? 9.586 35.219 10.117 1 93.94 245 SER A O 1
ATOM 2018 N N . HIS A 1 246 ? 8.102 33.656 9.773 1 93.31 246 HIS A N 1
ATOM 2019 C CA . HIS A 1 246 ? 7.137 34.25 10.703 1 93.31 246 HIS A CA 1
ATOM 2020 C C . HIS A 1 246 ? 7.52 33.938 12.148 1 93.31 246 HIS A C 1
ATOM 2022 O O . HIS A 1 246 ? 6.895 34.469 13.078 1 93.31 246 HIS A O 1
ATOM 2028 N N . LEU A 1 247 ? 8.602 33.188 12.383 1 94.94 247 LEU A N 1
ATOM 2029 C CA . LEU A 1 247 ? 9.016 32.781 13.727 1 94.94 247 LEU A CA 1
ATOM 2030 C C . LEU A 1 247 ? 10.172 33.656 14.219 1 94.94 247 LEU A C 1
ATOM 2032 O O . LEU A 1 247 ? 10.727 33.406 15.297 1 94.94 247 LEU A O 1
ATOM 2036 N N . GLU A 1 248 ? 10.547 34.656 13.492 1 94.69 248 GLU A N 1
ATOM 2037 C CA . GLU A 1 248 ? 11.703 35.469 13.82 1 94.69 248 GLU A CA 1
ATOM 2038 C C . GLU A 1 248 ? 11.516 36.156 15.164 1 94.69 248 GLU A C 1
ATOM 2040 O O . GLU A 1 248 ? 10.422 36.625 15.484 1 94.69 248 GLU A O 1
ATOM 2045 N N . GLY A 1 249 ? 12.539 36.094 15.945 1 92.75 249 GLY A N 1
ATOM 2046 C CA . GLY A 1 249 ? 12.578 36.844 17.188 1 92.75 249 GLY A CA 1
ATOM 2047 C C . GLY A 1 249 ? 11.953 36.094 18.359 1 92.75 249 GLY A C 1
ATOM 2048 O O . GLY A 1 249 ? 11.82 36.656 19.453 1 92.75 249 GLY A O 1
ATOM 2049 N N . LYS A 1 250 ? 11.617 34.875 18.219 1 92.75 250 LYS A N 1
ATOM 2050 C CA . LYS A 1 250 ? 10.867 34.188 19.25 1 92.75 250 LYS A CA 1
ATOM 2051 C C . LYS A 1 250 ? 11.672 33 19.797 1 92.75 250 LYS A C 1
ATOM 2053 O O . LYS A 1 250 ? 11.211 32.312 20.703 1 92.75 250 LYS A O 1
ATOM 2058 N N . LYS A 1 251 ? 12.82 32.75 19.25 1 94.69 251 LYS A N 1
ATOM 2059 C CA . LYS A 1 251 ? 13.758 31.734 19.703 1 94.69 251 LYS A CA 1
ATOM 2060 C C . LYS A 1 251 ? 13.133 30.344 19.641 1 94.69 251 LYS A C 1
ATOM 2062 O O . LYS A 1 251 ? 13.234 29.578 20.609 1 94.69 251 LYS A O 1
ATOM 2067 N N . HIS A 1 252 ? 12.359 30.109 18.641 1 95.94 252 HIS A N 1
ATOM 2068 C CA . HIS A 1 252 ? 11.914 28.75 18.359 1 95.94 252 HIS A CA 1
ATOM 2069 C C . HIS A 1 252 ? 13.094 27.844 18.047 1 95.94 252 HIS A C 1
ATOM 2071 O O . HIS A 1 252 ? 14.141 28.312 17.609 1 95.94 252 HIS A O 1
ATOM 2077 N N . LYS A 1 253 ? 12.992 26.641 18.344 1 97.44 253 LYS A N 1
ATOM 2078 C CA . LYS A 1 253 ? 14 25.641 18 1 97.44 253 LYS A CA 1
ATOM 2079 C C . LYS A 1 253 ? 13.547 24.797 16.828 1 97.44 253 LYS A C 1
ATOM 2081 O O . LYS A 1 253 ? 12.641 23.969 16.953 1 97.44 253 LYS A O 1
ATOM 2086 N N . ILE A 1 254 ? 14.203 24.922 15.719 1 97.62 254 ILE A N 1
ATOM 2087 C CA . ILE A 1 254 ? 13.805 24.25 14.484 1 97.62 254 ILE A CA 1
ATOM 2088 C C . ILE A 1 254 ? 14.773 23.109 14.18 1 97.62 254 ILE A C 1
ATOM 2090 O O . ILE A 1 254 ? 15.992 23.281 14.242 1 97.62 254 ILE A O 1
ATOM 2094 N N . PHE A 1 255 ? 14.227 22 13.898 1 98.06 255 PHE A N 1
ATOM 2095 C CA . PHE A 1 255 ? 15.008 20.828 13.539 1 98.06 255 PHE A CA 1
ATOM 2096 C C . PHE A 1 255 ? 14.773 20.438 12.086 1 98.06 255 PHE A C 1
ATOM 2098 O O . PHE A 1 255 ? 13.641 20.5 11.594 1 98.06 255 PHE A O 1
ATOM 2105 N N . SER A 1 256 ? 15.812 20.062 11.312 1 96.69 256 SER A N 1
ATOM 2106 C CA . SER A 1 256 ? 15.68 19.656 9.914 1 96.69 256 SER A CA 1
ATOM 2107 C C . SER A 1 256 ? 16.719 18.625 9.531 1 96.69 256 SER A C 1
ATOM 2109 O O . SER A 1 256 ? 17.609 18.297 10.328 1 96.69 256 SER A O 1
ATOM 2111 N N . ASP A 1 257 ? 16.562 18.047 8.383 1 93.19 257 ASP A N 1
ATOM 2112 C CA . ASP A 1 257 ? 17.5 17 7.973 1 93.19 257 ASP A CA 1
ATOM 2113 C C . ASP A 1 257 ? 18.625 17.578 7.121 1 93.19 257 ASP A C 1
ATOM 2115 O O . ASP A 1 257 ? 18.734 18.797 6.977 1 93.19 257 ASP A O 1
ATOM 2119 N N . ASN A 1 258 ? 19.516 16.719 6.605 1 90.88 258 ASN A N 1
ATOM 2120 C CA . ASN A 1 258 ? 20.75 17.125 5.934 1 90.88 258 ASN A CA 1
ATOM 2121 C C . ASN A 1 258 ? 20.469 17.766 4.582 1 90.88 258 ASN A C 1
ATOM 2123 O O . ASN A 1 258 ? 21.297 18.5 4.047 1 90.88 258 ASN A O 1
ATOM 2127 N N . TYR A 1 259 ? 19.281 17.578 4.117 1 87.12 259 TYR A N 1
ATOM 2128 C CA . TYR A 1 259 ? 18.906 18.203 2.861 1 87.12 259 TYR A CA 1
ATOM 2129 C C . TYR A 1 259 ? 18.797 19.719 3.02 1 87.12 259 TYR A C 1
ATOM 2131 O O . TYR A 1 259 ? 19.156 20.469 2.107 1 87.12 259 TYR A O 1
ATOM 2139 N N . PHE A 1 260 ? 18.453 20.094 4.121 1 90.88 260 PHE A N 1
ATOM 2140 C CA . PHE A 1 260 ? 18.125 21.5 4.355 1 90.88 260 PHE A CA 1
ATOM 2141 C C . PHE A 1 260 ? 19.312 22.219 4.988 1 90.88 260 PHE A C 1
ATOM 2143 O O . PHE A 1 260 ? 19.344 23.453 5.016 1 90.88 260 PHE A O 1
ATOM 2150 N N . ALA A 1 261 ? 20.188 21.547 5.453 1 91.19 261 ALA A N 1
ATOM 2151 C CA . ALA A 1 261 ? 21.172 22.125 6.355 1 91.19 261 ALA A CA 1
ATOM 2152 C C . ALA A 1 261 ? 22.359 22.688 5.578 1 91.19 261 ALA A C 1
ATOM 2154 O O . ALA A 1 261 ? 22.828 22.078 4.613 1 91.19 261 ALA A O 1
ATOM 2155 N N . SER A 1 262 ? 22.828 23.859 5.879 1 92.12 262 SER A N 1
ATOM 2156 C CA . SER A 1 262 ? 24.047 24.5 5.43 1 92.12 262 SER A CA 1
ATOM 2157 C C . SER A 1 262 ? 24.609 25.438 6.496 1 92.12 262 SER A C 1
ATOM 2159 O O . SER A 1 262 ? 23.875 25.906 7.367 1 92.12 262 SER A O 1
ATOM 2161 N N . ILE A 1 263 ? 25.891 25.656 6.484 1 92.62 263 ILE A N 1
ATOM 2162 C CA . ILE A 1 263 ? 26.531 26.484 7.496 1 92.62 263 ILE A CA 1
ATOM 2163 C C . ILE A 1 263 ? 26.031 27.922 7.398 1 92.62 263 ILE A C 1
ATOM 2165 O O . ILE A 1 263 ? 25.609 28.5 8.3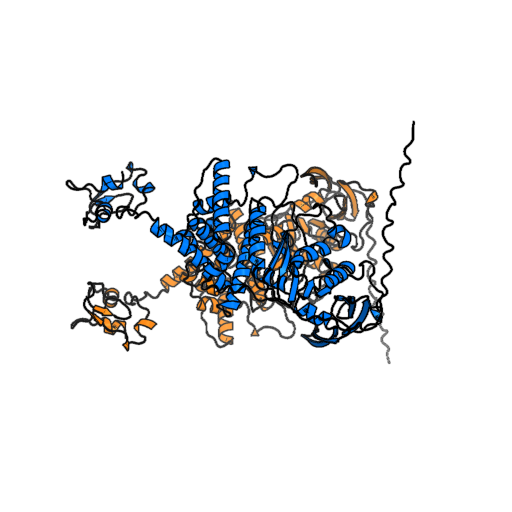98 1 92.62 263 ILE A O 1
ATOM 2169 N N . PRO A 1 264 ? 25.906 28.484 6.203 1 92.06 264 PRO A N 1
ATOM 2170 C CA . PRO A 1 264 ? 25.375 29.844 6.109 1 92.06 264 PRO A CA 1
ATOM 2171 C C . PRO A 1 264 ? 23.938 29.938 6.602 1 92.06 264 PRO A C 1
ATOM 2173 O O . PRO A 1 264 ? 23.547 30.969 7.18 1 92.06 264 PRO A O 1
ATOM 2176 N N . LEU A 1 265 ? 23.172 28.969 6.398 1 93.94 265 LEU A N 1
ATOM 2177 C CA . LEU A 1 265 ? 21.797 28.984 6.855 1 93.94 265 LEU A CA 1
ATOM 2178 C C . LEU A 1 265 ? 21.719 29.031 8.383 1 93.94 265 LEU A C 1
ATOM 2180 O O . LEU A 1 265 ? 20.906 29.781 8.945 1 93.94 265 LEU A O 1
ATOM 2184 N N . MET A 1 266 ? 22.547 28.281 9.016 1 94.81 266 MET A N 1
ATOM 2185 C CA . MET A 1 266 ? 22.562 28.25 10.477 1 94.81 266 MET A CA 1
ATOM 2186 C C . MET A 1 266 ? 22.953 29.609 11.047 1 94.81 266 MET A C 1
ATOM 2188 O O . MET A 1 266 ? 22.391 30.047 12.055 1 94.81 266 MET A O 1
ATOM 2192 N N . GLU A 1 267 ? 23.906 30.188 10.398 1 94.06 267 GLU A N 1
ATOM 2193 C CA . GLU A 1 267 ? 24.312 31.531 10.805 1 94.06 267 GLU A CA 1
ATOM 2194 C C . GLU A 1 267 ? 23.172 32.531 10.602 1 94.06 267 GLU A C 1
ATOM 2196 O O . GLU A 1 267 ? 22.938 33.406 11.461 1 94.06 267 GLU A O 1
ATOM 2201 N N . TYR A 1 268 ? 22.531 32.406 9.508 1 94.25 268 TYR A N 1
ATOM 2202 C CA . TYR A 1 268 ? 21.406 33.281 9.203 1 94.25 268 TYR A CA 1
ATOM 2203 C C . TYR A 1 268 ? 20.297 33.125 10.234 1 94.25 268 TYR A C 1
ATOM 2205 O O . TYR A 1 268 ? 19.797 34.094 10.773 1 94.25 268 TYR A O 1
ATOM 2213 N N . LEU A 1 269 ? 19.922 31.938 10.562 1 95.94 269 LEU A N 1
ATOM 2214 C CA . LEU A 1 269 ? 18.859 31.672 11.516 1 95.94 269 LEU A CA 1
ATOM 2215 C C . LEU A 1 269 ? 19.219 32.188 12.898 1 95.94 269 LEU A C 1
ATOM 2217 O O . LEU A 1 269 ? 18.359 32.719 13.617 1 95.94 269 LEU A O 1
ATOM 2221 N N . LYS A 1 270 ? 20.453 32.031 13.211 1 94.5 270 LYS A N 1
ATOM 2222 C CA . LYS A 1 270 ? 20.938 32.594 14.484 1 94.5 270 LYS A CA 1
ATOM 2223 C C . LYS A 1 270 ? 20.734 34.094 14.539 1 94.5 270 LYS A C 1
ATOM 2225 O O . LYS A 1 270 ? 20.281 34.625 15.555 1 94.5 270 LYS A O 1
ATOM 2230 N N . SER A 1 271 ? 21.078 34.781 13.477 1 94.19 271 SER A N 1
ATOM 2231 C CA . SER A 1 271 ? 20.938 36.219 13.406 1 94.19 271 SER A CA 1
ATOM 2232 C C . SER A 1 271 ? 19.484 36.656 13.539 1 94.19 271 SER A C 1
ATOM 2234 O O . SER A 1 271 ? 19.188 37.75 14.008 1 94.19 271 SER A O 1
ATOM 2236 N N . LYS A 1 272 ? 18.578 35.812 13.172 1 95.12 272 LYS A N 1
ATOM 2237 C CA . LYS A 1 272 ? 17.156 36.094 13.242 1 95.12 272 LYS A CA 1
ATOM 2238 C C . LYS A 1 272 ? 16.547 35.594 14.547 1 95.12 272 LYS A C 1
ATOM 2240 O O . LYS A 1 272 ? 15.32 35.594 14.711 1 95.12 272 LYS A O 1
ATOM 2245 N N . GLU A 1 273 ? 17.422 35.094 15.438 1 95 273 GLU A N 1
ATOM 2246 C CA . GLU A 1 273 ? 17.031 34.594 16.75 1 95 273 GLU A CA 1
ATOM 2247 C C . GLU A 1 273 ? 16.125 33.375 16.625 1 95 273 GLU A C 1
ATOM 2249 O O . GLU A 1 273 ? 15.094 33.281 17.297 1 95 273 GLU A O 1
ATOM 2254 N N . ILE A 1 274 ? 16.438 32.531 15.75 1 96 274 ILE A N 1
ATOM 2255 C CA . ILE A 1 274 ? 15.844 31.219 15.602 1 96 274 ILE A CA 1
ATOM 2256 C C . ILE A 1 274 ? 16.891 30.141 15.898 1 96 274 ILE A C 1
ATOM 2258 O O . ILE A 1 274 ? 17.953 30.125 15.281 1 96 274 ILE A O 1
ATOM 2262 N N . CYS A 1 275 ? 16.641 29.406 16.891 1 96.69 275 CYS A N 1
ATOM 2263 C CA . CYS A 1 275 ? 17.516 28.266 17.172 1 96.69 275 CYS A CA 1
ATOM 2264 C C . CYS A 1 275 ? 17.297 27.141 16.172 1 96.69 275 CYS A C 1
ATOM 2266 O O . CYS A 1 275 ? 16.156 26.875 15.781 1 96.69 275 CYS A O 1
ATOM 2268 N N . ALA A 1 276 ? 18.391 26.5 15.734 1 96.94 276 ALA A N 1
ATOM 2269 C CA . ALA A 1 276 ? 18.25 25.453 14.719 1 96.94 276 ALA A CA 1
ATOM 2270 C C . ALA A 1 276 ? 19.25 24.328 14.953 1 96.94 276 ALA A C 1
ATOM 2272 O O . ALA A 1 276 ? 20.359 24.578 15.406 1 96.94 276 ALA A O 1
ATOM 2273 N N . CYS A 1 277 ? 18.812 23.203 14.758 1 97.44 277 CYS A N 1
ATOM 2274 C CA . CYS A 1 277 ? 19.6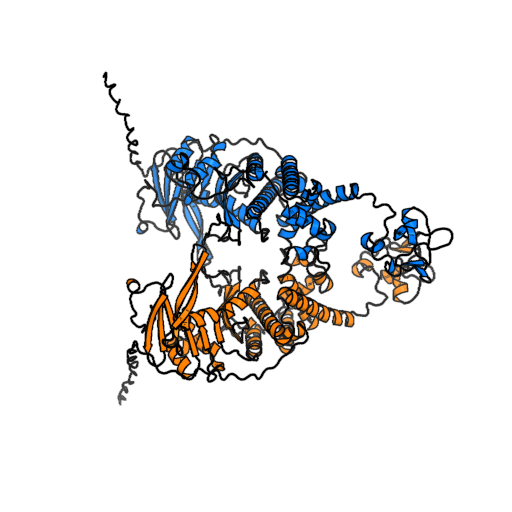09 21.984 14.82 1 97.44 277 CYS A CA 1
ATOM 2275 C C . CYS A 1 277 ? 19.281 21.047 13.648 1 97.44 277 CYS A C 1
ATOM 2277 O O . CYS A 1 277 ? 18.109 20.812 13.359 1 97.44 277 CYS A O 1
ATOM 2279 N N . ALA A 1 278 ? 20.297 20.516 12.938 1 97.31 278 ALA A N 1
ATOM 2280 C CA . ALA A 1 278 ? 20.062 19.688 11.758 1 97.31 278 ALA A CA 1
ATOM 2281 C C . ALA A 1 278 ? 21.188 18.672 11.586 1 97.31 278 ALA A C 1
ATOM 2283 O O . ALA A 1 278 ? 22.266 18.812 12.164 1 97.31 278 ALA A O 1
ATOM 2284 N N . THR A 1 279 ? 20.891 17.625 10.922 1 95.69 279 THR A N 1
ATOM 2285 C CA . THR A 1 279 ? 21.969 16.812 10.398 1 95.69 279 THR A CA 1
ATOM 2286 C C . THR A 1 279 ? 22.609 17.469 9.188 1 95.69 279 THR A C 1
ATOM 2288 O O . THR A 1 279 ? 21.969 18.266 8.5 1 95.69 279 THR A O 1
ATOM 2291 N N . ILE A 1 280 ? 23.875 17.203 8.961 1 94.31 280 ILE A N 1
ATOM 2292 C CA . ILE A 1 280 ? 24.578 17.844 7.859 1 94.31 280 ILE A CA 1
ATOM 2293 C C . ILE A 1 280 ? 25.516 16.844 7.188 1 94.31 280 ILE A C 1
ATOM 2295 O O . ILE A 1 280 ? 26.016 15.922 7.836 1 94.31 280 ILE A O 1
ATOM 2299 N N . ARG A 1 281 ? 25.672 17.016 5.938 1 91.31 281 ARG A N 1
ATOM 2300 C CA . ARG A 1 281 ? 26.625 16.203 5.199 1 91.31 281 ARG A CA 1
ATOM 2301 C C . ARG A 1 281 ? 28.047 16.766 5.324 1 91.31 281 ARG A C 1
ATOM 2303 O O . ARG A 1 281 ? 28.234 17.984 5.297 1 91.31 281 ARG A O 1
ATOM 2310 N N . SER A 1 282 ? 28.922 15.852 5.402 1 89.38 282 SER A N 1
ATOM 2311 C CA . SER A 1 282 ? 30.312 16.266 5.57 1 89.38 282 SER A CA 1
ATOM 2312 C C . SER A 1 282 ? 30.875 16.875 4.289 1 89.38 282 SER A C 1
ATOM 2314 O O . SER A 1 282 ? 31.906 17.531 4.309 1 89.38 282 SER A O 1
ATOM 2316 N N . SER A 1 283 ? 30.203 16.766 3.199 1 85.94 283 SER A N 1
ATOM 2317 C CA . SER A 1 283 ? 30.656 17.25 1.902 1 85.94 283 SER A CA 1
ATOM 2318 C C . SER A 1 283 ? 30.281 18.719 1.693 1 85.94 283 SER A C 1
ATOM 2320 O O . SER A 1 283 ? 30.688 19.328 0.701 1 85.94 283 SER A O 1
ATOM 2322 N N . ARG A 1 284 ? 29.562 19.297 2.639 1 85.5 284 ARG A N 1
ATOM 2323 C CA . ARG A 1 284 ? 29.109 20.672 2.479 1 85.5 284 ARG A CA 1
ATOM 2324 C C . ARG A 1 284 ? 30.281 21.641 2.504 1 85.5 284 ARG A C 1
ATOM 2326 O O . ARG A 1 284 ? 31.328 21.344 3.098 1 85.5 284 ARG A O 1
ATOM 2333 N N . LYS A 1 285 ? 30.047 22.734 1.901 1 82.75 285 LYS A N 1
ATOM 2334 C CA . LYS A 1 285 ? 31.078 23.766 1.835 1 82.75 285 LYS A CA 1
ATOM 2335 C C . LYS A 1 285 ? 31.453 24.266 3.229 1 82.75 285 LYS A C 1
ATOM 2337 O O . LYS A 1 285 ? 30.562 24.469 4.074 1 82.75 285 LYS A O 1
ATOM 2342 N N . ASP A 1 286 ? 32.781 24.469 3.543 1 85.06 286 ASP A N 1
ATOM 2343 C CA . ASP A 1 286 ? 33.344 25.062 4.758 1 85.06 286 ASP A CA 1
ATOM 2344 C C . ASP A 1 286 ? 33.156 24.141 5.957 1 85.06 286 ASP A C 1
ATOM 2346 O O . ASP A 1 286 ? 33.125 24.594 7.102 1 85.06 286 ASP A O 1
ATOM 2350 N N . PHE A 1 287 ? 32.938 22.891 5.609 1 90.69 287 PHE A N 1
ATOM 2351 C CA . PHE A 1 287 ? 32.812 21.906 6.676 1 90.69 287 PHE A CA 1
ATOM 2352 C C . PHE A 1 287 ? 34.156 21.703 7.383 1 90.69 287 PHE A C 1
ATOM 2354 O O . PHE A 1 287 ? 35.188 21.609 6.738 1 90.69 287 PHE A O 1
ATOM 2361 N N . PRO A 1 288 ? 34.188 21.719 8.68 1 91.25 288 PRO A N 1
ATOM 2362 C CA . PRO A 1 288 ? 35.469 21.594 9.414 1 91.25 288 PRO A CA 1
ATOM 2363 C C . PRO A 1 288 ? 36.031 20.172 9.359 1 91.25 288 PRO A C 1
ATOM 2365 O O . PRO A 1 288 ? 35.281 19.219 9.062 1 91.25 288 PRO A O 1
ATOM 2368 N N . SER A 1 289 ? 37.25 20.109 9.633 1 89.06 289 SER A N 1
ATOM 2369 C CA . SER A 1 289 ? 37.906 18.812 9.734 1 89.06 289 SER A CA 1
ATOM 2370 C C . SER A 1 289 ? 37.719 18.219 11.125 1 89.06 289 SER A C 1
ATOM 2372 O O . SER A 1 289 ? 38.125 18.828 12.125 1 89.06 289 SER A O 1
ATOM 2374 N N . LEU A 1 290 ? 37.094 17.094 11.164 1 91.81 290 LEU A N 1
ATOM 2375 C CA . LEU A 1 290 ? 36.875 16.406 12.422 1 91.81 290 LEU A CA 1
ATOM 2376 C C . LEU A 1 290 ? 37.688 15.109 12.492 1 91.81 290 LEU A C 1
ATOM 2378 O O . LEU A 1 290 ? 38.312 14.727 11.516 1 91.81 290 LEU A O 1
ATOM 2382 N N . LYS A 1 291 ? 37.688 14.547 13.664 1 91 291 LYS A N 1
ATOM 2383 C CA . LYS A 1 291 ? 38.469 13.328 13.875 1 91 291 LYS A CA 1
ATOM 2384 C C . LYS A 1 291 ? 38.062 12.227 12.906 1 91 291 LYS A C 1
ATOM 2386 O O . LYS A 1 291 ? 36.875 12.125 12.562 1 91 291 LYS A O 1
ATOM 2391 N N . ALA A 1 292 ? 39 11.414 12.562 1 89.69 292 ALA A N 1
ATOM 2392 C CA . ALA A 1 292 ? 38.75 10.32 11.641 1 89.69 292 ALA A CA 1
ATOM 2393 C C . ALA A 1 292 ? 37.906 9.227 12.312 1 89.69 292 ALA A C 1
ATOM 2395 O O . ALA A 1 292 ? 37.906 9.117 13.539 1 89.69 292 ALA A O 1
ATOM 2396 N N . ASP A 1 293 ? 37.219 8.477 11.492 1 87.88 293 ASP A N 1
ATOM 2397 C CA . ASP A 1 293 ? 36.344 7.414 11.977 1 87.88 293 ASP A CA 1
ATOM 2398 C C . ASP A 1 293 ? 37.125 6.406 12.828 1 87.88 293 ASP A C 1
ATOM 2400 O O . ASP A 1 293 ? 36.594 5.91 13.828 1 87.88 293 ASP A O 1
ATOM 2404 N N . LYS A 1 294 ? 38.312 6.113 12.453 1 86.88 294 LYS A N 1
ATOM 2405 C CA . LYS A 1 294 ? 39.125 5.102 13.133 1 86.88 294 LYS A CA 1
ATOM 2406 C C . LYS A 1 294 ? 39.5 5.543 14.547 1 86.88 294 LYS A C 1
ATOM 2408 O O . LYS A 1 294 ? 39.781 4.711 15.406 1 86.88 294 LYS A O 1
ATOM 2413 N N . GLU A 1 295 ? 39.469 6.832 14.805 1 89.38 295 GLU A N 1
ATOM 2414 C CA . GLU A 1 295 ? 39.875 7.375 16.094 1 89.38 295 GLU A CA 1
ATOM 2415 C C . GLU A 1 295 ? 38.719 7.445 17.062 1 89.38 295 GLU A C 1
ATOM 2417 O O . GLU A 1 295 ? 38.875 7.738 18.25 1 89.38 295 GLU A O 1
ATOM 2422 N N . LEU A 1 296 ? 37.562 7.141 16.562 1 90.31 296 LEU A N 1
ATOM 2423 C CA . LEU A 1 296 ? 36.375 7.277 17.391 1 90.31 296 LEU A CA 1
ATOM 2424 C C . LEU A 1 296 ? 35.75 5.918 17.656 1 90.31 296 LEU A C 1
ATOM 2426 O O . LEU A 1 296 ? 35.531 5.129 16.734 1 90.31 296 LEU A O 1
ATOM 2430 N N . LYS A 1 297 ? 35.531 5.594 18.953 1 89.81 297 LYS A N 1
ATOM 2431 C CA . LYS A 1 297 ? 34.75 4.414 19.344 1 89.81 297 LYS A CA 1
ATOM 2432 C C . LYS A 1 297 ? 33.25 4.707 19.359 1 89.81 297 LYS A C 1
ATOM 2434 O O . LYS A 1 297 ? 32.844 5.867 19.312 1 89.81 297 LYS A O 1
ATOM 2439 N N . ARG A 1 298 ? 32.562 3.666 19.375 1 89.94 298 ARG A N 1
ATOM 2440 C CA . ARG A 1 298 ? 31.109 3.85 19.422 1 89.94 298 ARG A CA 1
ATOM 2441 C C . ARG A 1 298 ? 30.703 4.625 20.672 1 89.94 298 ARG A C 1
ATOM 2443 O O . ARG A 1 298 ? 31.109 4.273 21.781 1 89.94 298 ARG A O 1
ATOM 2450 N N . GLY A 1 299 ? 29.984 5.762 20.516 1 90.88 299 GLY A N 1
ATOM 2451 C CA . GLY A 1 299 ? 29.594 6.621 21.609 1 90.88 299 GLY A CA 1
ATOM 2452 C C . GLY A 1 299 ? 30.453 7.867 21.734 1 90.88 299 GLY A C 1
ATOM 2453 O O . GLY A 1 299 ? 30.062 8.828 22.406 1 90.88 299 GLY A O 1
ATOM 2454 N N . ASP A 1 300 ? 31.594 7.875 21.078 1 92.56 300 ASP A N 1
ATOM 2455 C CA . ASP A 1 300 ? 32.469 9.039 21.078 1 92.56 300 ASP A CA 1
ATOM 2456 C C . ASP A 1 300 ? 31.984 10.102 20.094 1 92.56 300 ASP A C 1
ATOM 2458 O O . ASP A 1 300 ? 31.266 9.781 19.141 1 92.56 300 ASP A O 1
ATOM 2462 N N . TYR A 1 301 ? 32.25 11.305 20.391 1 93.31 301 TYR A N 1
ATOM 2463 C CA . TYR A 1 301 ? 31.922 12.367 19.453 1 93.31 301 TYR A CA 1
ATOM 2464 C C . TYR A 1 301 ? 32.969 13.469 19.453 1 93.31 301 TYR A C 1
ATOM 2466 O O . TYR A 1 301 ? 33.75 13.578 20.406 1 93.31 301 TYR A O 1
ATOM 2474 N N . ASP A 1 302 ? 33.125 14.117 18.422 1 93.5 302 ASP A N 1
ATOM 2475 C CA . ASP A 1 302 ? 33.969 15.281 18.219 1 93.5 302 ASP A CA 1
ATOM 2476 C C . ASP A 1 302 ? 33.156 16.484 17.766 1 93.5 302 ASP A C 1
ATOM 2478 O O . ASP A 1 302 ? 32.062 16.328 17.234 1 93.5 302 ASP A O 1
ATOM 2482 N N . TYR A 1 303 ? 33.625 17.719 18.156 1 93.88 303 TYR A N 1
ATOM 2483 C CA . TYR A 1 303 ? 32.875 18.906 17.75 1 93.88 303 TYR A CA 1
ATOM 2484 C C . TYR A 1 303 ? 33.781 20.094 17.516 1 93.88 303 TYR A C 1
ATOM 2486 O O . TYR A 1 303 ? 34.906 20.125 18.078 1 93.88 303 TYR A O 1
ATOM 2494 N N . LYS A 1 304 ? 33.438 20.938 16.641 1 93.94 304 LYS A N 1
ATOM 2495 C CA . LYS A 1 304 ? 34.094 22.219 16.375 1 93.94 304 LYS A CA 1
ATOM 2496 C C . LYS A 1 304 ? 33.062 23.359 16.328 1 93.94 304 LYS A C 1
ATOM 2498 O O . LYS A 1 304 ? 31.938 23.156 15.836 1 9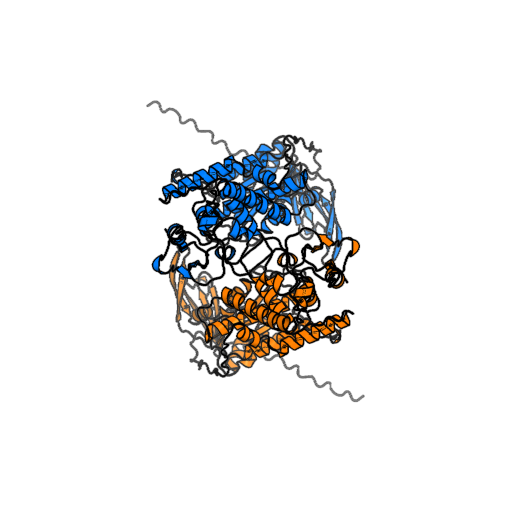3.94 304 LYS A O 1
ATOM 2503 N N . ALA A 1 305 ? 33.438 24.5 16.828 1 92.88 305 ALA A N 1
ATOM 2504 C CA . ALA A 1 305 ? 32.5 25.625 16.891 1 92.88 305 ALA A CA 1
ATOM 2505 C C . ALA A 1 305 ? 33.094 26.875 16.234 1 92.88 305 ALA A C 1
ATOM 2507 O O . ALA A 1 305 ? 34.312 27.062 16.25 1 92.88 305 ALA A O 1
ATOM 2508 N N . ASN A 1 306 ? 32.25 27.562 15.594 1 90.75 306 ASN A N 1
ATOM 2509 C CA . ASN A 1 306 ? 32.594 28.859 15.016 1 90.75 306 ASN A CA 1
ATOM 2510 C C . ASN A 1 306 ? 31.422 29.828 15.07 1 90.75 306 ASN A C 1
ATOM 2512 O O . ASN A 1 306 ? 30.344 29.562 14.516 1 90.75 306 ASN A O 1
ATOM 2516 N N . ALA A 1 307 ? 31.547 31.016 15.719 1 87.56 307 ALA A N 1
ATOM 2517 C CA . ALA A 1 307 ? 30.594 32.125 15.734 1 87.56 307 ALA A CA 1
ATOM 2518 C C . ALA A 1 307 ? 29.219 31.641 16.203 1 87.56 307 ALA A C 1
ATOM 2520 O O . ALA A 1 307 ? 28.203 31.953 15.578 1 87.56 307 ALA A O 1
ATOM 2521 N N . GLY A 1 308 ? 29.219 30.75 17.141 1 88.88 308 GLY A N 1
ATOM 2522 C CA . GLY A 1 308 ? 27.969 30.312 17.75 1 88.88 308 GLY A CA 1
ATOM 2523 C C . GLY A 1 308 ? 27.375 29.109 17.062 1 88.88 308 GLY A C 1
ATOM 2524 O O . GLY A 1 308 ? 26.312 28.609 17.484 1 88.88 308 GLY A O 1
ATOM 2525 N N . VAL A 1 309 ? 28 28.641 15.992 1 93.12 309 VAL A N 1
ATOM 2526 C CA . VAL A 1 309 ? 27.547 27.438 15.289 1 93.12 309 VAL A CA 1
ATOM 2527 C C . VAL A 1 309 ? 28.5 26.281 15.594 1 93.12 309 VAL A C 1
ATOM 2529 O O . VAL A 1 309 ? 29.719 26.438 15.531 1 93.12 309 VAL A O 1
ATOM 2532 N N . THR A 1 310 ? 27.969 25.219 16.031 1 94.06 310 THR A N 1
ATOM 2533 C CA . THR A 1 310 ? 28.766 24.047 16.391 1 94.06 310 THR A CA 1
ATOM 2534 C C . THR A 1 310 ? 28.453 22.875 15.477 1 94.06 310 THR A C 1
ATOM 2536 O O . THR A 1 310 ? 27.281 22.594 15.203 1 94.06 310 THR A O 1
ATOM 2539 N N . VAL A 1 311 ? 29.469 22.203 14.984 1 94.88 311 VAL A N 1
ATOM 2540 C CA . VAL A 1 311 ? 29.344 21 14.18 1 94.88 311 VAL A CA 1
ATOM 2541 C C . VAL A 1 311 ? 29.797 19.781 14.992 1 94.88 311 VAL A C 1
ATOM 2543 O O . VAL A 1 311 ? 30.797 19.844 15.695 1 94.88 311 VAL A O 1
ATOM 2546 N N . TYR A 1 312 ? 29.016 18.766 14.953 1 95.12 312 TYR A N 1
ATOM 2547 C CA . TYR A 1 312 ? 29.297 17.562 15.727 1 95.12 312 TYR A CA 1
ATOM 2548 C C . TYR A 1 312 ? 29.516 16.375 14.805 1 95.12 312 TYR A C 1
ATOM 2550 O O . TYR A 1 312 ? 28.859 16.25 13.766 1 95.12 312 TYR A O 1
ATOM 2558 N N . LYS A 1 313 ? 30.391 15.477 15.148 1 95.56 313 LYS A N 1
ATOM 2559 C CA . LYS A 1 313 ? 30.547 14.133 14.609 1 95.56 313 LYS A CA 1
ATOM 2560 C C . LYS A 1 313 ? 30.375 13.078 15.711 1 95.56 313 LYS A C 1
ATOM 2562 O O . LYS A 1 313 ? 31.203 13 16.625 1 95.56 313 LYS A O 1
ATOM 2567 N N . TRP A 1 314 ? 29.328 12.336 15.672 1 94.88 314 TRP A N 1
ATOM 2568 C CA . TRP A 1 314 ? 29.031 11.312 16.656 1 94.88 314 TRP A CA 1
ATOM 2569 C C . TRP A 1 314 ? 29.109 9.922 16.047 1 94.88 314 TRP A C 1
ATOM 2571 O O . TRP A 1 314 ? 28.562 9.664 14.977 1 94.88 314 TRP A O 1
ATOM 2581 N N . HIS A 1 315 ? 29.812 9.047 16.734 1 94.19 315 HIS A N 1
ATOM 2582 C CA . HIS A 1 315 ? 30.016 7.703 16.203 1 94.19 315 HIS A CA 1
ATOM 2583 C C . HIS A 1 315 ? 29.016 6.723 16.797 1 94.19 315 HIS A C 1
ATOM 2585 O O . HIS A 1 315 ? 29.203 6.23 17.906 1 94.19 315 HIS A O 1
ATOM 2591 N N . ASP A 1 316 ? 28 6.387 16.062 1 90.12 316 ASP A N 1
ATOM 2592 C CA . ASP A 1 316 ? 27.078 5.316 16.422 1 90.12 316 ASP A CA 1
ATOM 2593 C C . ASP A 1 316 ? 27.438 4.012 15.711 1 90.12 316 ASP A C 1
ATOM 2595 O O . ASP A 1 316 ? 28.578 3.539 15.828 1 90.12 316 ASP A O 1
ATOM 2599 N N . SER A 1 317 ? 26.547 3.344 14.945 1 84.69 317 SER A N 1
ATOM 2600 C CA . SER A 1 317 ? 26.938 2.27 14.039 1 84.69 317 SER A CA 1
ATOM 2601 C C . SER A 1 317 ? 27.656 2.82 12.812 1 84.69 317 SER A C 1
ATOM 2603 O O . SER A 1 317 ? 28.578 2.18 12.281 1 84.69 317 SER A O 1
ATOM 2605 N N . LYS A 1 318 ? 27.297 4.027 12.445 1 88.12 318 LYS A N 1
ATOM 2606 C CA . LYS A 1 318 ? 27.922 4.875 11.43 1 88.12 318 LYS A CA 1
ATOM 2607 C C . LYS A 1 318 ? 28.078 6.309 11.93 1 88.12 318 LYS A C 1
ATOM 2609 O O . LYS A 1 318 ? 27.375 6.727 12.859 1 88.12 318 LYS A O 1
ATOM 2614 N N . PRO A 1 319 ? 29.031 6.961 11.406 1 92.94 319 PRO A N 1
ATOM 2615 C CA . PRO A 1 319 ? 29.188 8.352 11.828 1 92.94 319 PRO A CA 1
ATOM 2616 C C . PRO A 1 319 ? 27.984 9.227 11.461 1 92.94 319 PRO A C 1
ATOM 2618 O O . PRO A 1 319 ? 27.484 9.133 10.336 1 92.94 319 PRO A O 1
ATOM 2621 N N . VAL A 1 320 ? 27.547 10 12.398 1 94.19 320 VAL A N 1
ATOM 2622 C CA . VAL A 1 320 ? 26.438 10.945 12.203 1 94.19 320 VAL A CA 1
ATOM 2623 C C . VAL A 1 320 ? 26.953 12.375 12.406 1 94.19 320 VAL A C 1
ATOM 2625 O O . VAL A 1 320 ? 27.562 12.68 13.43 1 94.19 320 VAL A O 1
ATOM 2628 N N . TYR A 1 321 ? 26.703 13.242 11.484 1 96.19 321 TYR A N 1
ATOM 2629 C CA . TYR A 1 321 ? 27.125 14.633 11.562 1 96.19 321 TYR A CA 1
ATOM 2630 C C . TYR A 1 321 ? 25.953 15.547 11.875 1 96.19 321 TYR A C 1
ATOM 2632 O O . TYR A 1 321 ? 24.891 15.422 11.258 1 96.19 321 TYR A O 1
ATOM 2640 N N . LEU A 1 322 ? 26.094 16.438 12.852 1 96.88 322 LEU A N 1
ATOM 2641 C CA . LEU A 1 322 ? 25.047 17.391 13.219 1 96.88 322 LEU A CA 1
ATOM 2642 C C . LEU A 1 322 ? 25.609 18.812 13.258 1 96.88 322 LEU A C 1
ATOM 2644 O O . LEU A 1 322 ? 26.812 19 13.391 1 96.88 322 LEU A O 1
ATOM 2648 N N . ILE A 1 323 ? 24.75 19.766 13.086 1 96.25 323 ILE A N 1
ATOM 2649 C CA . ILE A 1 323 ? 25.078 21.188 13.195 1 96.25 323 ILE A CA 1
ATOM 2650 C C . ILE A 1 323 ? 24.016 21.891 14.039 1 96.25 323 ILE A C 1
ATOM 2652 O O . ILE A 1 323 ? 22.828 21.594 13.922 1 96.25 323 ILE A O 1
ATOM 2656 N N . SER A 1 324 ? 24.422 22.719 14.93 1 96.12 324 SER A N 1
ATOM 2657 C CA . SER A 1 324 ? 23.5 23.469 15.781 1 96.12 324 SER A CA 1
ATOM 2658 C C . SER A 1 324 ? 24.016 24.891 16.031 1 96.12 324 SER A C 1
ATOM 2660 O O . SER A 1 324 ? 25.219 25.109 16.141 1 96.12 324 SER A O 1
ATOM 2662 N N . ASN A 1 325 ? 23.078 25.828 16.109 1 95.25 325 ASN A N 1
ATOM 2663 C CA . ASN A 1 325 ? 23.484 27.188 16.406 1 95.25 325 ASN A CA 1
ATOM 2664 C C . ASN A 1 325 ? 23.172 27.562 17.859 1 95.25 325 ASN A C 1
ATOM 2666 O O . ASN A 1 325 ? 23.234 28.75 18.219 1 95.25 325 ASN A O 1
ATOM 2670 N N . TYR A 1 326 ? 22.797 26.516 18.703 1 93.94 326 TYR A N 1
ATOM 2671 C CA . TYR A 1 326 ? 22.531 26.875 20.094 1 93.94 326 TYR A CA 1
ATOM 2672 C C . TYR A 1 326 ? 23.016 25.797 21.031 1 93.94 326 TYR A C 1
ATOM 2674 O O . TYR A 1 326 ? 23.156 26.031 22.234 1 93.94 326 TYR A O 1
ATOM 2682 N N . HIS A 1 327 ? 23.266 24.578 20.516 1 93.25 327 HIS A N 1
ATOM 2683 C CA . HIS A 1 327 ? 23.875 23.531 21.344 1 93.25 327 HIS A CA 1
ATOM 2684 C C . HIS A 1 327 ? 25.375 23.766 21.5 1 93.25 327 HIS A C 1
ATOM 2686 O O . HIS A 1 327 ? 26.016 24.359 20.641 1 93.25 327 HIS A O 1
ATOM 2692 N N . ARG A 1 328 ? 25.828 23.25 22.578 1 90.06 328 ARG A N 1
ATOM 2693 C CA . ARG A 1 328 ? 27.25 23.375 22.875 1 90.06 328 ARG A CA 1
ATOM 2694 C C . ARG A 1 328 ? 27.875 22.016 23.172 1 90.06 328 ARG A C 1
ATOM 2696 O O . ARG A 1 328 ? 27.578 21.016 22.5 1 90.06 328 ARG A O 1
ATOM 2703 N N . SER A 1 329 ? 28.812 21.938 24.047 1 85.12 329 SER A N 1
ATOM 2704 C CA . SER A 1 329 ? 29.594 20.719 24.266 1 85.12 329 SER A CA 1
ATOM 2705 C C . SER A 1 329 ? 28.938 19.828 25.312 1 85.12 329 SER A C 1
ATOM 2707 O O . SER A 1 329 ? 29.5 18.781 25.672 1 85.12 329 SER A O 1
ATOM 2709 N N . ALA A 1 330 ? 27.719 20.156 25.656 1 85.75 330 ALA A N 1
ATOM 2710 C CA . ALA A 1 330 ? 27.062 19.344 26.672 1 85.75 330 ALA A CA 1
ATOM 2711 C C . ALA A 1 330 ? 26.797 17.938 26.156 1 85.75 330 ALA A C 1
ATOM 2713 O O . ALA A 1 330 ? 26.469 17.75 24.984 1 85.75 330 ALA A O 1
ATOM 2714 N N . SER A 1 331 ? 27.047 16.984 27.016 1 90.38 331 SER A N 1
ATOM 2715 C CA . SER A 1 331 ? 26.859 15.586 26.656 1 90.38 331 SER A CA 1
ATOM 2716 C C . SER A 1 331 ? 25.578 15.031 27.266 1 90.38 331 SER A C 1
ATOM 2718 O O . SER A 1 331 ? 25.094 15.539 28.281 1 90.38 331 SER A O 1
ATOM 2720 N N . SER A 1 332 ? 24.984 14.133 26.547 1 93.19 332 SER A N 1
ATOM 2721 C CA . SER A 1 332 ? 23.797 13.398 26.984 1 93.19 332 SER A CA 1
ATOM 2722 C C . SER A 1 332 ? 23.922 11.914 26.672 1 93.19 332 SER A C 1
ATOM 2724 O O . SER A 1 332 ? 25.016 11.414 26.406 1 93.19 332 SER A O 1
ATOM 2726 N N . THR A 1 333 ? 22.844 11.18 26.938 1 93 333 THR A N 1
ATOM 2727 C CA . THR A 1 333 ? 22.859 9.742 26.672 1 93 333 THR A CA 1
ATOM 2728 C C . THR A 1 333 ? 21.656 9.328 25.844 1 93 333 THR A C 1
ATOM 2730 O O . THR A 1 333 ? 20.609 9.992 25.875 1 93 333 THR A O 1
ATOM 2733 N N . VAL A 1 334 ? 21.859 8.328 25.031 1 92.06 334 VAL A N 1
ATOM 2734 C CA . VAL A 1 334 ? 20.781 7.762 24.234 1 92.06 334 VAL A CA 1
ATOM 2735 C C . VAL A 1 334 ? 20.75 6.246 24.422 1 92.06 334 VAL A C 1
ATOM 2737 O O . VAL A 1 334 ? 21.797 5.609 24.562 1 92.06 334 VAL A O 1
ATOM 2740 N N . LYS A 1 335 ? 19.578 5.715 24.438 1 89.62 335 LYS A N 1
ATOM 2741 C CA . LYS A 1 335 ? 19.391 4.273 24.531 1 89.62 335 LYS A CA 1
ATOM 2742 C C . LYS A 1 335 ? 19.312 3.633 23.156 1 89.62 335 LYS A C 1
ATOM 2744 O O . LYS A 1 335 ? 18.578 4.098 22.281 1 89.62 335 LYS A O 1
ATOM 2749 N N . ARG A 1 336 ? 20.172 2.654 22.844 1 87.19 336 ARG A N 1
ATOM 2750 C CA . ARG A 1 336 ? 20.188 1.93 21.578 1 87.19 336 ARG A CA 1
ATOM 2751 C C . ARG A 1 336 ? 19.984 0.435 21.797 1 87.19 336 ARG A C 1
ATOM 2753 O O . ARG A 1 336 ? 20.422 -0.116 22.812 1 87.19 336 ARG A O 1
ATOM 2760 N N . LYS A 1 337 ? 19.234 -0.224 20.891 1 83.38 337 LYS A N 1
ATOM 2761 C CA . LYS A 1 337 ? 19.031 -1.668 20.938 1 83.38 337 LYS A CA 1
ATOM 2762 C C . LYS A 1 337 ? 20.031 -2.4 20.047 1 83.38 337 LYS A C 1
ATOM 2764 O O . LYS A 1 337 ? 20.203 -2.066 18.875 1 83.38 337 LYS A O 1
ATOM 2769 N N . ASN A 1 338 ? 20.703 -3.334 20.562 1 77.88 338 ASN A N 1
ATOM 2770 C CA . ASN A 1 338 ? 21.656 -4.152 19.812 1 77.88 338 ASN A CA 1
ATOM 2771 C C . ASN A 1 338 ? 20.953 -5.242 19.016 1 77.88 338 ASN A C 1
ATOM 2773 O O . ASN A 1 338 ? 19.75 -5.492 19.219 1 77.88 338 ASN A O 1
ATOM 2777 N N . LYS A 1 339 ? 21.656 -5.805 18.047 1 74.12 339 LYS A N 1
ATOM 2778 C CA . LYS A 1 339 ? 21.125 -6.863 17.203 1 74.12 339 LYS A CA 1
ATOM 2779 C C . LYS A 1 339 ? 20.594 -8.031 18.031 1 74.12 339 LYS A C 1
ATOM 2781 O O . LYS A 1 339 ? 19.625 -8.695 17.656 1 74.12 339 LYS A O 1
ATOM 2786 N N . ASP A 1 340 ? 21.203 -8.266 19.156 1 74.25 340 ASP A N 1
ATOM 2787 C CA . ASP A 1 340 ? 20.844 -9.375 20.016 1 74.25 340 ASP A CA 1
ATOM 2788 C C . ASP A 1 340 ? 19.641 -9.016 20.891 1 74.25 340 ASP A C 1
ATOM 2790 O O . ASP A 1 340 ? 19.188 -9.828 21.719 1 74.25 340 ASP A O 1
ATOM 2794 N N . GLY A 1 341 ? 19.109 -7.762 20.781 1 79.12 341 GLY A N 1
ATOM 2795 C CA . GLY A 1 341 ? 17.938 -7.344 21.531 1 79.12 341 GLY A CA 1
ATOM 2796 C C . GLY A 1 341 ? 18.281 -6.609 22.812 1 79.12 341 GLY A C 1
ATOM 2797 O O . GLY A 1 341 ? 17.406 -6.023 23.453 1 79.12 341 GLY A O 1
ATOM 2798 N N . SER A 1 342 ? 19.516 -6.66 23.188 1 83.75 342 SER A N 1
ATOM 2799 C CA . SER A 1 342 ? 19.922 -5.98 24.422 1 83.75 342 SER A CA 1
ATOM 2800 C C . SER A 1 342 ? 19.984 -4.473 24.219 1 83.75 342 SER A C 1
ATOM 2802 O O . SER A 1 342 ? 20.109 -3.998 23.078 1 83.75 342 SER A O 1
ATOM 2804 N N . HIS A 1 343 ? 19.797 -3.693 25.297 1 89.88 343 HIS A N 1
ATOM 2805 C CA . HIS A 1 343 ? 19.828 -2.236 25.234 1 89.88 343 HIS A CA 1
ATOM 2806 C C . HIS A 1 343 ? 21.156 -1.701 25.781 1 89.88 343 HIS A C 1
ATOM 2808 O O . HIS A 1 343 ? 21.656 -2.205 26.781 1 89.88 343 HIS A O 1
ATOM 2814 N N . VAL A 1 344 ? 21.734 -0.847 25.109 1 88.81 344 VAL A N 1
ATOM 2815 C CA . VAL A 1 344 ? 22.969 -0.204 25.562 1 88.81 344 VAL A CA 1
ATOM 2816 C C . VAL A 1 344 ? 22.766 1.307 25.656 1 88.81 344 VAL A C 1
ATOM 2818 O O . VAL A 1 344 ? 22.047 1.889 24.828 1 88.81 344 VAL A O 1
ATOM 2821 N N . VAL A 1 345 ? 23.344 1.904 26.656 1 91.38 345 VAL A N 1
ATOM 2822 C CA . VAL A 1 345 ? 23.312 3.354 26.828 1 91.38 345 VAL A CA 1
ATOM 2823 C C . VAL A 1 345 ? 24.609 3.961 26.297 1 91.38 345 VAL A C 1
ATOM 2825 O O . VAL A 1 345 ? 25.688 3.611 26.75 1 91.38 345 VAL A O 1
ATOM 2828 N N . LEU A 1 346 ? 24.5 4.758 25.297 1 92.75 346 LEU A N 1
ATOM 2829 C CA . LEU A 1 346 ? 25.672 5.387 24.688 1 92.75 346 LEU A CA 1
ATOM 2830 C C . LEU A 1 346 ? 25.703 6.883 24.984 1 92.75 346 LEU A C 1
ATOM 2832 O O . LEU A 1 346 ? 24.656 7.539 25.016 1 92.75 346 LEU A O 1
ATOM 2836 N N . SER A 1 347 ? 26.891 7.402 25.172 1 93.81 347 SER A N 1
ATOM 2837 C CA . SER A 1 347 ? 27.062 8.844 25.297 1 93.81 347 SER A CA 1
ATOM 2838 C C . SER A 1 347 ? 26.906 9.539 23.953 1 93.81 347 SER A C 1
ATOM 2840 O O . SER A 1 347 ? 27.266 8.984 22.906 1 93.81 347 SER A O 1
ATOM 2842 N N . CYS A 1 348 ? 26.297 10.719 23.906 1 95.19 348 CYS A N 1
ATOM 2843 C CA . CYS A 1 348 ? 26.109 11.5 22.688 1 95.19 348 CYS A CA 1
ATOM 2844 C C . CYS A 1 348 ? 26 12.984 23 1 95.19 348 CYS A C 1
ATOM 2846 O O . CYS A 1 348 ? 25.703 13.359 24.141 1 95.19 348 CYS A O 1
ATOM 2848 N N . PRO A 1 349 ? 26.344 13.82 22.078 1 93.81 349 PRO A N 1
ATOM 2849 C CA . PRO A 1 349 ? 26.031 15.234 22.281 1 93.81 349 PRO A CA 1
ATOM 2850 C C . PRO A 1 349 ? 24.531 15.484 22.5 1 93.81 349 PRO A C 1
ATOM 2852 O O . PRO A 1 349 ? 23.703 14.758 21.969 1 93.81 349 PRO A O 1
ATOM 2855 N N . THR A 1 350 ? 24.172 16.469 23.297 1 94.31 350 THR A N 1
ATOM 2856 C CA . THR A 1 350 ? 22.781 16.812 23.578 1 94.31 350 THR A CA 1
ATOM 2857 C C . THR A 1 350 ? 22.016 17.094 22.281 1 94.31 350 THR A C 1
ATOM 2859 O O . THR A 1 350 ? 20.812 16.844 22.188 1 94.31 350 THR A O 1
ATOM 2862 N N . ALA A 1 351 ? 22.766 17.594 21.281 1 94.94 351 ALA A N 1
ATOM 2863 C CA . ALA A 1 351 ? 22.172 17.875 19.984 1 94.94 351 ALA A CA 1
ATOM 2864 C C . ALA A 1 351 ? 21.547 16.625 19.391 1 94.94 351 ALA A C 1
ATOM 2866 O O . ALA A 1 351 ? 20.469 16.688 18.766 1 94.94 351 ALA A O 1
ATOM 2867 N N . VAL A 1 352 ? 22.172 15.5 19.594 1 95.25 352 VAL A N 1
ATOM 2868 C CA . VAL A 1 352 ? 21.688 14.242 19.047 1 95.25 352 VAL A CA 1
ATOM 2869 C C . VAL A 1 352 ? 20.391 13.852 19.766 1 95.25 352 VAL A C 1
ATOM 2871 O O . VAL A 1 352 ? 19.406 13.461 19.109 1 95.25 352 VAL A O 1
ATOM 2874 N N . ARG A 1 353 ? 20.391 13.891 21.047 1 94.69 353 ARG A N 1
ATOM 2875 C CA . ARG A 1 353 ? 19.188 13.555 21.828 1 94.69 353 ARG A CA 1
ATOM 2876 C C . ARG A 1 353 ? 18.016 14.43 21.422 1 94.69 353 ARG A C 1
ATOM 2878 O O . ARG A 1 353 ? 16.906 13.922 21.172 1 94.69 353 ARG A O 1
ATOM 2885 N N . ASP A 1 354 ? 18.266 15.734 21.344 1 95.06 354 ASP A N 1
ATOM 2886 C CA . ASP A 1 354 ? 17.188 16.656 20.984 1 95.06 354 ASP A CA 1
ATOM 2887 C C . ASP A 1 354 ? 16.719 16.422 19.547 1 95.06 354 ASP A C 1
ATOM 2889 O O . ASP A 1 354 ? 15.508 16.422 19.281 1 95.06 354 ASP A O 1
ATOM 2893 N N . TYR A 1 355 ? 17.672 16.234 18.703 1 96.25 355 TYR A N 1
ATOM 2894 C CA . TYR A 1 355 ? 17.312 15.969 17.312 1 96.25 355 TYR A CA 1
ATOM 2895 C C . TYR A 1 355 ? 16.391 14.758 17.203 1 96.25 355 TYR A C 1
ATOM 2897 O O . TYR A 1 355 ? 15.359 14.812 16.531 1 96.25 355 TYR A O 1
ATOM 2905 N N . ASN A 1 356 ? 16.719 13.672 17.875 1 92.19 356 ASN A N 1
ATOM 2906 C CA . ASN A 1 356 ? 15.938 12.445 17.828 1 92.19 356 ASN A CA 1
ATOM 2907 C C . ASN A 1 356 ? 14.555 12.625 18.438 1 92.19 356 ASN A C 1
ATOM 2909 O O . ASN A 1 356 ? 13.578 12.023 17.984 1 92.19 356 ASN A O 1
ATOM 2913 N N . SER A 1 357 ? 14.461 13.445 19.344 1 94.06 357 SER A N 1
ATOM 2914 C CA . SER A 1 357 ? 13.203 13.641 20.062 1 94.06 357 SER A CA 1
ATOM 2915 C C . SER A 1 357 ? 12.258 14.547 19.297 1 94.06 357 SER A C 1
ATOM 2917 O O . SER A 1 357 ? 11.039 14.398 19.391 1 94.06 357 SER A O 1
ATOM 2919 N N . TYR A 1 358 ? 12.852 15.523 18.531 1 95.81 358 TYR A N 1
ATOM 2920 C CA . TYR A 1 358 ? 11.969 16.594 18.062 1 95.81 358 TYR A CA 1
ATOM 2921 C C . TYR A 1 358 ? 11.867 16.578 16.531 1 95.81 358 TYR A C 1
ATOM 2923 O O . TYR A 1 358 ? 11.055 17.297 15.961 1 95.81 358 TYR A O 1
ATOM 2931 N N . MET A 1 359 ? 12.688 15.703 15.805 1 95.56 359 MET A N 1
ATOM 2932 C CA . MET A 1 359 ? 12.602 15.594 14.352 1 95.56 359 MET A CA 1
ATOM 2933 C C . MET A 1 359 ? 11.547 14.57 13.945 1 95.56 359 MET A C 1
ATOM 2935 O O . MET A 1 359 ? 11.797 13.719 13.094 1 95.56 359 MET A O 1
ATOM 2939 N N . ILE A 1 360 ? 10.336 14.461 14.586 1 93.31 360 ILE A N 1
ATOM 2940 C CA . ILE A 1 360 ? 9.383 13.383 14.328 1 93.31 360 ILE A CA 1
ATOM 2941 C C . ILE A 1 360 ? 8.062 13.969 13.844 1 93.31 360 ILE A C 1
ATOM 2943 O O . ILE A 1 360 ? 7.199 13.242 13.344 1 93.31 360 ILE A O 1
ATOM 2947 N N . GLY A 1 361 ? 7.93 15.242 13.875 1 94.88 361 GLY A N 1
ATOM 2948 C CA . GLY A 1 361 ? 6.637 15.875 13.68 1 94.88 361 GLY A CA 1
ATOM 2949 C C . GLY A 1 361 ? 6.035 15.594 12.312 1 94.88 361 GLY A C 1
ATOM 2950 O O . GLY A 1 361 ? 4.887 15.148 12.219 1 94.88 361 GLY A O 1
ATOM 2951 N N . VAL A 1 362 ? 6.777 15.828 11.258 1 95.69 362 VAL A N 1
ATOM 2952 C CA . VAL A 1 362 ? 6.273 15.648 9.898 1 95.69 362 VAL A CA 1
ATOM 2953 C C . VAL A 1 362 ? 5.984 14.172 9.648 1 95.69 362 VAL A C 1
ATOM 2955 O O . VAL A 1 362 ? 4.973 13.828 9.031 1 95.69 362 VAL A O 1
ATOM 2958 N N . ASP A 1 363 ? 6.852 13.359 10.148 1 91.44 363 ASP A N 1
ATOM 2959 C CA . ASP A 1 363 ? 6.648 11.922 10.008 1 91.44 363 ASP A CA 1
ATOM 2960 C C . ASP A 1 363 ? 5.367 11.477 10.711 1 91.44 363 ASP A C 1
ATOM 2962 O O . ASP A 1 363 ? 4.648 10.609 10.211 1 91.44 363 ASP A O 1
ATOM 2966 N N . LYS A 1 364 ? 5.176 12 11.859 1 94.94 364 LYS A N 1
ATOM 2967 C CA . LYS A 1 364 ? 3.955 11.68 12.594 1 94.94 364 LYS A CA 1
ATOM 2968 C C . LYS A 1 364 ? 2.717 12.102 11.812 1 94.94 364 LYS A C 1
ATOM 2970 O O . LYS A 1 364 ? 1.738 11.352 11.734 1 94.94 364 LYS A O 1
ATOM 2975 N N . HIS A 1 365 ? 2.77 13.25 11.297 1 96.25 365 HIS A N 1
ATOM 2976 C CA . HIS A 1 365 ? 1.666 13.711 10.461 1 96.25 365 HIS A CA 1
ATOM 2977 C C . HIS A 1 365 ? 1.45 12.789 9.266 1 96.25 365 HIS A C 1
ATOM 2979 O O . HIS A 1 365 ? 0.313 12.422 8.953 1 96.25 365 HIS A O 1
ATOM 2985 N N . ASP A 1 366 ? 2.49 12.469 8.586 1 91.5 366 ASP A N 1
ATOM 2986 C CA . ASP A 1 366 ? 2.414 11.594 7.418 1 91.5 366 ASP A CA 1
ATOM 2987 C C . ASP A 1 366 ? 1.854 10.227 7.793 1 91.5 366 ASP A C 1
ATOM 2989 O O . ASP A 1 366 ? 1.087 9.633 7.031 1 91.5 366 ASP A O 1
ATOM 2993 N N . MET A 1 367 ? 2.33 9.727 8.914 1 90.62 367 MET A N 1
ATOM 2994 C CA . MET A 1 367 ? 1.815 8.445 9.398 1 90.62 367 MET A CA 1
ATOM 2995 C C . MET A 1 367 ? 0.299 8.492 9.555 1 90.62 367 MET A C 1
ATOM 2997 O O . MET A 1 367 ? -0.405 7.582 9.125 1 90.62 367 MET A O 1
ATOM 3001 N N . LEU A 1 368 ? -0.214 9.531 10.141 1 92.75 368 LEU A N 1
ATOM 3002 C CA . LEU A 1 368 ? -1.65 9.68 10.344 1 92.75 368 LEU A CA 1
ATOM 3003 C C . LEU A 1 368 ? -2.379 9.797 9.008 1 92.75 368 LEU A C 1
ATOM 3005 O O . LEU A 1 368 ? -3.443 9.203 8.82 1 92.75 368 LEU A O 1
ATOM 3009 N N . ARG A 1 369 ? -1.799 10.508 8.133 1 90.81 369 ARG A N 1
ATOM 3010 C CA . ARG A 1 369 ? -2.408 10.68 6.82 1 90.81 369 ARG A CA 1
ATOM 3011 C C . ARG A 1 369 ? -2.453 9.352 6.062 1 90.81 369 ARG A C 1
ATOM 3013 O O . ARG A 1 369 ? -3.424 9.062 5.363 1 90.81 369 ARG A O 1
ATOM 3020 N N . GLN A 1 370 ? -1.431 8.602 6.16 1 84.69 370 GLN A N 1
ATOM 3021 C CA . GLN A 1 370 ? -1.302 7.363 5.398 1 84.69 370 GLN A CA 1
ATOM 3022 C C . GLN A 1 370 ? -2.238 6.285 5.938 1 84.69 370 GLN A C 1
ATOM 3024 O O . GLN A 1 370 ? -2.57 5.332 5.23 1 84.69 370 GLN A O 1
ATOM 3029 N N . LEU A 1 371 ? -2.615 6.398 7.148 1 87 371 LEU A N 1
ATOM 3030 C CA . LEU A 1 371 ? -3.496 5.402 7.746 1 87 371 LEU A CA 1
ATOM 3031 C C . LEU A 1 371 ? -4.789 5.273 6.945 1 87 371 LEU A C 1
ATOM 3033 O O . LEU A 1 371 ? -5.305 4.168 6.766 1 87 371 LEU A O 1
ATOM 3037 N N . TYR A 1 372 ? -5.332 6.363 6.488 1 87.56 372 TYR A N 1
ATOM 3038 C CA . TYR A 1 372 ? -6.609 6.359 5.789 1 87.56 372 TYR A CA 1
ATOM 3039 C C . TYR A 1 372 ? -6.527 7.16 4.492 1 87.56 372 TYR A C 1
ATOM 3041 O O . TYR A 1 372 ? -7.449 7.906 4.156 1 87.56 372 TYR A O 1
ATOM 3049 N N . GLY A 1 373 ? -5.469 6.996 3.84 1 76.19 373 GLY A N 1
ATOM 3050 C CA . GLY A 1 373 ? -5.27 7.754 2.615 1 76.19 373 GLY A CA 1
ATOM 3051 C C . GLY A 1 373 ? -6.219 7.355 1.504 1 76.19 373 GLY A C 1
ATOM 3052 O O . GLY A 1 373 ? -6.574 6.18 1.374 1 76.19 373 GLY A O 1
ATOM 3053 N N . LEU A 1 374 ? -6.82 8.398 0.849 1 72.19 374 LEU A N 1
ATOM 3054 C CA . LEU A 1 374 ? -7.723 8.188 -0.279 1 72.19 374 LEU A CA 1
ATOM 3055 C C . LEU A 1 374 ? -6.949 7.73 -1.513 1 72.19 374 LEU A C 1
ATOM 3057 O O . LEU A 1 374 ? -5.918 8.312 -1.855 1 72.19 374 LEU A O 1
ATOM 3061 N N . ASN A 1 375 ? -6.973 6.484 -1.88 1 61.12 375 ASN A N 1
ATOM 3062 C CA . ASN A 1 375 ? -6.254 5.977 -3.045 1 61.12 375 ASN A CA 1
ATOM 3063 C C . ASN A 1 375 ? -7.129 6.008 -4.297 1 61.12 375 ASN A C 1
ATOM 3065 O O . ASN A 1 375 ? -7.555 4.961 -4.789 1 61.12 375 ASN A O 1
ATOM 3069 N N . ARG A 1 376 ? -7.578 7.246 -4.676 1 65.56 376 ARG A N 1
ATOM 3070 C CA . ARG A 1 376 ? -8.445 7.258 -5.852 1 65.56 376 ARG A CA 1
ATOM 3071 C C . ARG A 1 376 ? -7.672 7.688 -7.094 1 65.56 376 ARG A C 1
ATOM 3073 O O . ARG A 1 376 ? -6.773 8.531 -7.012 1 65.56 376 ARG A O 1
ATOM 3080 N N . LYS A 1 377 ? -7.848 6.914 -8.062 1 65.56 377 LYS A N 1
ATOM 3081 C CA . LYS A 1 377 ? -7.359 7.355 -9.367 1 65.56 377 LYS A CA 1
ATOM 3082 C C . LYS A 1 377 ? -8.047 8.648 -9.805 1 65.56 377 LYS A C 1
ATOM 3084 O O . LYS A 1 377 ? -9.242 8.828 -9.57 1 65.56 377 LYS A O 1
ATOM 3089 N N . ALA A 1 378 ? -7.242 9.641 -10.008 1 70.56 378 ALA A N 1
ATOM 3090 C CA . ALA A 1 378 ? -7.824 10.914 -10.438 1 70.56 378 ALA A CA 1
ATOM 3091 C C . ALA A 1 378 ? -7.375 11.266 -11.859 1 70.56 378 ALA A C 1
ATOM 3093 O O . ALA A 1 378 ? -6.207 11.102 -12.203 1 70.56 378 ALA A O 1
ATOM 3094 N N . LYS A 1 379 ? -8.359 11.617 -12.664 1 72.5 379 LYS A N 1
ATOM 3095 C CA . LYS A 1 379 ? -8.062 12.07 -14.016 1 72.5 379 LYS A CA 1
ATOM 3096 C C . LYS A 1 379 ? -7.379 13.438 -14 1 72.5 379 LYS A C 1
ATOM 3098 O O . LYS A 1 379 ? -6.492 13.695 -14.812 1 72.5 379 LYS A O 1
ATOM 3103 N N . LYS A 1 380 ? -7.805 14.234 -13.078 1 81.69 380 LYS A N 1
ATOM 3104 C CA . LYS A 1 380 ? -7.195 15.555 -12.906 1 81.69 380 LYS A CA 1
ATOM 3105 C C . LYS A 1 380 ? -6.059 15.508 -11.891 1 81.69 380 LYS A C 1
ATOM 3107 O O . LYS A 1 380 ? -6.266 15.117 -10.734 1 81.69 380 LYS A O 1
ATOM 3112 N N . TRP A 1 381 ? -4.934 16 -12.297 1 78.94 381 TRP A N 1
ATOM 3113 C CA . TRP A 1 381 ? -3.742 15.875 -11.461 1 78.94 381 TRP A CA 1
ATOM 3114 C C . TRP A 1 381 ? -3.904 16.656 -10.156 1 78.94 381 TRP A C 1
ATOM 3116 O O . TRP A 1 381 ? -3.432 16.219 -9.102 1 78.94 381 TRP A O 1
ATOM 3126 N N . TRP A 1 382 ? -4.52 17.844 -10.211 1 87.38 382 TRP A N 1
ATOM 3127 C CA . TRP A 1 382 ? -4.57 18.719 -9.039 1 87.38 382 TRP A CA 1
ATOM 3128 C C . TRP A 1 382 ? -5.57 18.188 -8.016 1 87.38 382 TRP A C 1
ATOM 3130 O O . TRP A 1 382 ? -5.57 18.609 -6.859 1 87.38 382 TRP A O 1
ATOM 3140 N N . HIS A 1 383 ? -6.449 17.203 -8.383 1 90.06 383 HIS A N 1
ATOM 3141 C CA . HIS A 1 383 ? -7.332 16.562 -7.414 1 90.06 383 HIS A CA 1
ATOM 3142 C C . HIS A 1 383 ? -6.535 15.812 -6.348 1 90.06 383 HIS A C 1
ATOM 3144 O O . HIS A 1 383 ? -6.945 15.766 -5.184 1 90.06 383 HIS A O 1
ATOM 3150 N N . LEU A 1 384 ? -5.473 15.312 -6.797 1 86 384 LEU A N 1
ATOM 3151 C CA . LEU A 1 384 ? -4.633 14.602 -5.844 1 86 384 LEU A CA 1
ATOM 3152 C C . LEU A 1 384 ? -4.094 15.547 -4.777 1 86 384 LEU A C 1
ATOM 3154 O O . LEU A 1 384 ? -4.043 15.195 -3.596 1 86 384 LEU A O 1
ATOM 3158 N N . ILE A 1 385 ? -3.697 16.703 -5.207 1 89.88 385 ILE A N 1
ATOM 3159 C CA . ILE A 1 385 ? -3.209 17.703 -4.273 1 89.88 385 ILE A CA 1
ATOM 3160 C C . ILE A 1 385 ? -4.359 18.188 -3.391 1 89.88 385 ILE A C 1
ATOM 3162 O O . ILE A 1 385 ? -4.191 18.375 -2.182 1 89.88 385 ILE A O 1
ATOM 3166 N N . PHE A 1 386 ? -5.465 18.406 -4 1 93.56 386 PHE A N 1
ATOM 3167 C CA . PHE A 1 386 ? -6.633 18.859 -3.254 1 93.56 386 PHE A CA 1
ATOM 3168 C C . PHE A 1 386 ? -6.961 17.891 -2.119 1 93.56 386 PHE A C 1
ATOM 3170 O O . PHE A 1 386 ? -7.102 18.312 -0.967 1 93.56 386 PHE A O 1
ATOM 3177 N N . PHE A 1 387 ? -7.055 16.672 -2.441 1 92.81 387 PHE A N 1
ATOM 3178 C CA . PHE A 1 387 ? -7.453 15.688 -1.438 1 92.81 387 PHE A CA 1
ATOM 3179 C C . PHE A 1 387 ? -6.32 15.43 -0.453 1 92.81 387 PHE A C 1
ATOM 3181 O O . PHE A 1 387 ? -6.562 15.078 0.703 1 92.81 387 PHE A O 1
ATOM 3188 N N . GLY A 1 388 ? -5.074 15.57 -0.925 1 91.56 388 GLY A N 1
ATOM 3189 C CA . GLY A 1 388 ? -3.959 15.531 0.011 1 91.56 388 GLY A CA 1
ATOM 3190 C C . GLY A 1 388 ? -4.031 16.625 1.063 1 91.56 388 GLY A C 1
ATOM 3191 O O . GLY A 1 388 ? -3.799 16.375 2.246 1 91.56 388 GLY A O 1
ATOM 3192 N N . LEU A 1 389 ? -4.293 17.812 0.586 1 95.25 389 LEU A N 1
ATOM 3193 C CA . LEU A 1 389 ? -4.422 18.938 1.499 1 95.25 389 LEU A CA 1
ATOM 3194 C C . LEU A 1 389 ? -5.66 18.781 2.375 1 95.25 389 LEU A C 1
ATOM 3196 O O . LEU A 1 389 ? -5.66 19.203 3.535 1 95.25 389 LEU A O 1
ATOM 3200 N N . PHE A 1 390 ? -6.695 18.234 1.806 1 95.62 390 PHE A N 1
ATOM 3201 C CA . PHE A 1 390 ? -7.902 17.906 2.557 1 95.62 390 PHE A CA 1
ATOM 3202 C C . PHE A 1 390 ? -7.578 16.984 3.727 1 95.62 390 PHE A C 1
ATOM 3204 O O . PHE A 1 390 ? -8 17.234 4.855 1 95.62 390 PHE A O 1
ATOM 3211 N N . ASP A 1 391 ? -6.797 16 3.475 1 94.69 391 ASP A N 1
ATOM 3212 C CA . ASP A 1 391 ? -6.371 15.078 4.516 1 94.69 391 ASP A CA 1
ATOM 3213 C C . ASP A 1 391 ? -5.5 15.781 5.555 1 94.69 391 ASP A C 1
ATOM 3215 O O . ASP A 1 391 ? -5.582 15.477 6.746 1 94.69 391 ASP A O 1
ATOM 3219 N N . MET A 1 392 ? -4.676 16.672 5.074 1 96.19 392 MET A N 1
ATOM 3220 C CA . MET A 1 392 ? -3.836 17.438 5.992 1 96.19 392 MET A CA 1
ATOM 3221 C C . MET A 1 392 ? -4.688 18.25 6.965 1 96.19 392 MET A C 1
ATOM 3223 O O . MET A 1 392 ? -4.391 18.297 8.156 1 96.19 392 MET A O 1
ATOM 3227 N N . ALA A 1 393 ? -5.707 18.797 6.406 1 97.81 393 ALA A N 1
ATOM 3228 C CA . ALA A 1 393 ? -6.617 19.578 7.242 1 97.81 393 ALA A CA 1
ATOM 3229 C C . ALA A 1 393 ? -7.324 18.688 8.258 1 97.81 393 ALA A C 1
ATOM 3231 O O . ALA A 1 393 ? -7.531 19.094 9.406 1 97.81 393 ALA A O 1
ATOM 3232 N N . ILE A 1 394 ? -7.672 17.5 7.848 1 97.44 394 ILE A N 1
ATOM 3233 C CA . ILE A 1 394 ? -8.328 16.578 8.758 1 97.44 394 ILE A CA 1
ATOM 3234 C C . ILE A 1 394 ? -7.379 16.203 9.891 1 97.44 394 ILE A C 1
ATOM 3236 O O . ILE A 1 394 ? -7.773 16.188 11.062 1 97.44 394 ILE A O 1
ATOM 3240 N N . VAL A 1 395 ? -6.145 15.938 9.609 1 97.38 395 VAL A N 1
ATOM 3241 C CA . VAL A 1 395 ? -5.168 15.547 10.625 1 97.38 395 VAL A CA 1
ATOM 3242 C C . VAL A 1 395 ? -4.934 16.719 11.586 1 97.38 395 VAL A C 1
ATOM 3244 O O . VAL A 1 395 ? -4.93 16.531 12.805 1 97.38 395 VAL A O 1
ATOM 3247 N N . ASN A 1 396 ? -4.754 17.938 11.031 1 98.06 396 ASN A N 1
ATOM 3248 C CA . ASN A 1 396 ? -4.594 19.109 11.883 1 98.06 396 ASN A CA 1
ATOM 3249 C C . ASN A 1 396 ? -5.793 19.297 12.805 1 98.06 396 ASN A C 1
ATOM 3251 O O . ASN A 1 396 ? -5.629 19.578 14 1 98.06 396 ASN A O 1
ATOM 3255 N N . SER A 1 397 ? -6.984 19.125 12.25 1 97.81 397 SER A N 1
ATOM 3256 C CA . SER A 1 397 ? -8.188 19.281 13.055 1 97.81 397 SER A CA 1
ATOM 3257 C C . SER A 1 397 ? -8.273 18.219 14.141 1 97.81 397 SER A C 1
ATOM 3259 O O . SER A 1 397 ? -8.75 18.5 15.25 1 97.81 397 SER A O 1
ATOM 3261 N N . PHE A 1 398 ? -7.867 17.031 13.922 1 97.56 398 PHE A N 1
ATOM 3262 C CA . PHE A 1 398 ? -7.832 15.938 14.891 1 97.56 398 PHE A CA 1
ATOM 3263 C C . PHE A 1 398 ? -6.887 16.266 16.047 1 97.56 398 PHE A C 1
ATOM 3265 O O . PHE A 1 398 ? -7.242 16.094 17.219 1 97.56 398 PHE A O 1
ATOM 3272 N N . ILE A 1 399 ? -5.676 16.734 15.656 1 96.94 399 ILE A N 1
ATOM 3273 C CA . ILE A 1 399 ? -4.664 17.047 16.656 1 96.94 399 ILE A CA 1
ATOM 3274 C C . ILE A 1 399 ? -5.176 18.141 17.594 1 96.94 399 ILE A C 1
ATOM 3276 O O . ILE A 1 399 ? -5.02 18.047 18.812 1 96.94 399 ILE A O 1
ATOM 3280 N N . VAL A 1 400 ? -5.816 19.156 17.016 1 96.12 400 VAL A N 1
ATOM 3281 C CA . VAL A 1 400 ? -6.383 20.234 17.828 1 96.12 400 VAL A CA 1
ATOM 3282 C C . VAL A 1 400 ? -7.484 19.672 18.719 1 96.12 400 VAL A C 1
ATOM 3284 O O . VAL A 1 400 ? -7.531 19.984 19.922 1 96.12 400 VAL A O 1
ATOM 3287 N N . PHE A 1 401 ? -8.328 18.844 18.141 1 96.06 401 PHE A N 1
ATOM 3288 C CA . PHE A 1 401 ? -9.438 18.266 18.891 1 96.06 401 PHE A CA 1
ATOM 3289 C C . PHE A 1 401 ? -8.938 17.375 20.016 1 96.06 401 PHE A C 1
ATOM 3291 O O . PHE A 1 401 ? -9.469 17.406 21.125 1 96.06 401 PHE A O 1
ATOM 3298 N N . GLN A 1 402 ? -7.965 16.547 19.719 1 94.62 402 GLN A N 1
ATOM 3299 C CA . GLN A 1 402 ? -7.379 15.641 20.703 1 94.62 402 GLN A CA 1
ATOM 3300 C C . GLN A 1 402 ? -6.73 16.406 21.844 1 94.62 402 GLN A C 1
ATOM 3302 O O . GLN A 1 402 ? -6.852 16.016 23.016 1 94.62 402 GLN A O 1
ATOM 3307 N N . GLU A 1 403 ? -6.098 17.516 21.609 1 92.25 403 GLU A N 1
ATOM 3308 C CA . GLU A 1 403 ? -5.395 18.312 22.625 1 92.25 403 GLU A CA 1
ATOM 3309 C C . GLU A 1 403 ? -6.375 19.094 23.5 1 92.25 403 GLU A C 1
ATOM 3311 O O . GLU A 1 403 ? -6.137 19.281 24.688 1 92.25 403 GLU A O 1
ATOM 3316 N N . THR A 1 404 ? -7.48 19.578 22.984 1 91.06 404 THR A N 1
ATOM 3317 C CA . THR A 1 404 ? -8.336 20.516 23.688 1 91.06 404 THR A CA 1
ATOM 3318 C C . THR A 1 404 ? -9.562 19.828 24.266 1 91.06 404 THR A C 1
ATOM 3320 O O . THR A 1 404 ? -9.977 20.109 25.391 1 91.06 404 THR A O 1
ATOM 3323 N N . THR A 1 405 ? -10.164 18.938 23.531 1 88.12 405 THR A N 1
ATOM 3324 C CA . THR A 1 405 ? -11.5 18.469 23.875 1 88.12 405 THR A CA 1
ATOM 3325 C C . THR A 1 405 ? -11.461 17.031 24.359 1 88.12 405 THR A C 1
ATOM 3327 O O . THR A 1 405 ? -11.938 16.719 25.453 1 88.12 405 THR A O 1
ATOM 3330 N N . ARG A 1 406 ? -10.891 16.125 23.516 1 88.88 406 ARG A N 1
ATOM 3331 C CA . ARG A 1 406 ? -10.93 14.695 23.859 1 88.88 406 ARG A CA 1
ATOM 3332 C C . ARG A 1 406 ? -9.57 14.047 23.625 1 88.88 406 ARG A C 1
ATOM 3334 O O . ARG A 1 406 ? -9.32 13.469 22.562 1 88.88 406 ARG A O 1
ATOM 3341 N N . PRO A 1 407 ? -8.789 13.93 24.656 1 86.69 407 PRO A N 1
ATOM 3342 C CA . PRO A 1 407 ? -7.453 13.359 24.516 1 86.69 407 PRO A CA 1
ATOM 3343 C C . PRO A 1 407 ? -7.477 11.852 24.266 1 86.69 407 PRO A C 1
ATOM 3345 O O . PRO A 1 407 ? -6.531 11.305 23.688 1 86.69 407 PRO A O 1
ATOM 3348 N N . GLU A 1 408 ? -8.547 11.227 24.5 1 90.12 408 GLU A N 1
ATOM 3349 C CA . GLU A 1 408 ? -8.586 9.773 24.375 1 90.12 408 GLU A CA 1
ATOM 3350 C C . GLU A 1 408 ? -9.125 9.344 23.016 1 90.12 408 GLU A C 1
ATOM 3352 O O . GLU A 1 408 ? -9.062 8.164 22.656 1 90.12 408 GLU A O 1
ATOM 3357 N N . MET A 1 409 ? -9.5 10.305 22.281 1 92.06 409 MET A N 1
ATOM 3358 C CA . MET A 1 409 ? -10.094 9.969 20.984 1 92.06 409 MET A CA 1
ATOM 3359 C C . MET A 1 409 ? -9.023 9.5 20 1 92.06 409 MET A C 1
ATOM 3361 O O . MET A 1 409 ? -7.988 10.148 19.844 1 92.06 409 MET A O 1
ATOM 3365 N N . ASN A 1 410 ? -9.273 8.32 19.391 1 94.12 410 ASN A N 1
ATOM 3366 C CA . ASN A 1 410 ? -8.352 7.871 18.359 1 94.12 410 ASN A CA 1
ATOM 3367 C C . ASN A 1 410 ? -8.727 8.422 16.984 1 94.12 410 ASN A C 1
ATOM 3369 O O . ASN A 1 410 ? -9.844 8.922 16.797 1 94.12 410 ASN A O 1
ATOM 3373 N N . PHE A 1 411 ? -7.793 8.422 16.125 1 96 411 PHE A N 1
ATOM 3374 C CA . PHE A 1 411 ? -7.941 9.07 14.836 1 96 411 PHE A CA 1
ATOM 3375 C C . PHE A 1 411 ? -9.055 8.422 14.023 1 96 411 PHE A C 1
ATOM 3377 O O . PHE A 1 411 ? -9.789 9.109 13.305 1 96 411 PHE A O 1
ATOM 3384 N N . PHE A 1 412 ? -9.281 7.141 14.102 1 94.94 412 PHE A N 1
ATOM 3385 C CA . PHE A 1 412 ? -10.344 6.445 13.383 1 94.94 412 PHE A CA 1
ATOM 3386 C C . PHE A 1 412 ? -11.711 6.949 13.828 1 94.94 412 PHE A C 1
ATOM 3388 O O . PHE A 1 412 ? -12.555 7.301 12.992 1 94.94 412 PHE A O 1
ATOM 3395 N N . ASN A 1 413 ? -11.906 6.984 15.094 1 94.62 413 ASN A N 1
ATOM 3396 C CA . ASN A 1 413 ? -13.18 7.449 15.625 1 94.62 413 ASN A CA 1
ATOM 3397 C C . ASN A 1 413 ? -13.422 8.922 15.305 1 94.62 413 ASN A C 1
ATOM 3399 O O . ASN A 1 413 ? -14.562 9.344 15.094 1 94.62 413 ASN A O 1
ATOM 3403 N N . TYR A 1 414 ? -12.352 9.688 15.398 1 97 414 TYR A N 1
ATOM 3404 C CA . TYR A 1 414 ? -12.477 11.086 15.008 1 97 414 TYR A CA 1
ATOM 3405 C C . TYR A 1 414 ? -12.992 11.211 13.578 1 97 414 TYR A C 1
ATOM 3407 O O . TYR A 1 414 ? -13.93 11.961 13.312 1 97 414 TYR A O 1
ATOM 3415 N N . ARG A 1 415 ? -12.367 10.484 12.648 1 96.31 415 ARG A N 1
ATOM 3416 C CA . ARG A 1 415 ? -12.758 10.523 11.242 1 96.31 415 ARG A CA 1
ATOM 3417 C C . ARG A 1 415 ? -14.203 10.078 11.055 1 96.31 415 ARG A C 1
ATOM 3419 O O . ARG A 1 415 ? -14.953 10.68 10.281 1 96.31 415 ARG A O 1
ATOM 3426 N N . ARG A 1 416 ? -14.562 9.047 11.742 1 95.5 416 ARG A N 1
ATOM 3427 C CA . ARG A 1 416 ? -15.93 8.547 11.648 1 95.5 416 ARG A CA 1
ATOM 3428 C C . ARG A 1 416 ? -16.938 9.594 12.125 1 95.5 416 ARG A C 1
ATOM 3430 O O . ARG A 1 416 ? -17.938 9.852 11.461 1 95.5 416 ARG A O 1
ATOM 3437 N N . SER A 1 417 ? -16.609 10.141 13.297 1 96.06 417 SER A N 1
ATOM 3438 C CA . SER A 1 417 ? -17.484 11.156 13.852 1 96.06 417 SER A CA 1
ATOM 3439 C C . SER A 1 417 ? -17.609 12.359 12.914 1 96.06 417 SER A C 1
ATOM 3441 O O . SER A 1 417 ? -18.703 12.898 12.719 1 96.06 417 SER A O 1
ATOM 3443 N N . LEU A 1 418 ? -16.5 12.734 12.383 1 97.38 418 LEU A N 1
ATOM 3444 C CA . LEU A 1 418 ? -16.484 13.852 11.445 1 97.38 418 LEU A CA 1
ATOM 3445 C C . LEU A 1 418 ? -17.344 13.539 10.219 1 97.38 418 LEU A C 1
ATOM 3447 O O . LEU A 1 418 ? -18.172 14.352 9.812 1 97.38 418 LEU A O 1
ATOM 3451 N N . ALA A 1 419 ? -17.156 12.375 9.617 1 97.19 419 ALA A N 1
ATOM 3452 C CA . ALA A 1 419 ? -17.906 11.977 8.43 1 97.19 419 ALA A CA 1
ATOM 3453 C C . ALA A 1 419 ? -19.406 11.969 8.703 1 97.19 419 ALA A C 1
ATOM 3455 O O . ALA A 1 419 ? -20.188 12.516 7.93 1 97.19 419 ALA A O 1
ATOM 3456 N N . GLN A 1 420 ? -19.781 11.406 9.812 1 94.25 420 GLN A N 1
ATOM 3457 C CA . GLN A 1 420 ? -21.188 11.328 10.18 1 94.25 420 GLN A CA 1
ATOM 3458 C C . GLN A 1 420 ? -21.766 12.711 10.422 1 94.25 420 GLN A C 1
ATOM 3460 O O . GLN A 1 420 ? -22.906 12.992 10.031 1 94.25 420 GLN A O 1
ATOM 3465 N N . GLY A 1 421 ? -20.969 13.523 11.078 1 95 421 GLY A N 1
ATOM 3466 C CA . GLY A 1 421 ? -21.406 14.898 11.289 1 95 421 GLY A CA 1
ATOM 3467 C C . GLY A 1 421 ? -21.641 15.656 10 1 95 421 GLY A C 1
ATOM 3468 O O . GLY A 1 421 ? -22.641 16.375 9.859 1 95 421 GLY A O 1
ATOM 3469 N N . LEU A 1 422 ? -20.75 15.5 9.039 1 96.25 422 LEU A N 1
ATOM 3470 C CA . LEU A 1 422 ? -20.859 16.188 7.758 1 96.25 422 LEU A CA 1
ATOM 3471 C C . LEU A 1 422 ? -22.062 15.664 6.965 1 96.25 422 LEU A C 1
ATOM 3473 O O . LEU A 1 422 ? -22.734 16.438 6.289 1 96.25 422 LEU A O 1
ATOM 3477 N N . LEU A 1 423 ? -22.328 14.352 7.039 1 94.44 423 LEU A N 1
ATOM 3478 C CA . LEU A 1 423 ? -23.469 13.773 6.344 1 94.44 423 LEU A CA 1
ATOM 3479 C C . LEU A 1 423 ? -24.781 14.266 6.949 1 94.44 423 LEU A C 1
ATOM 3481 O O . LEU A 1 423 ? -25.766 14.484 6.227 1 94.44 423 LEU A O 1
ATOM 3485 N N . THR A 1 424 ? -24.844 14.438 8.266 1 87.88 424 THR A N 1
ATOM 3486 C CA . THR A 1 424 ? -26.047 14.875 8.961 1 87.88 424 THR A CA 1
ATOM 3487 C C . THR A 1 424 ? -26.391 16.312 8.586 1 87.88 424 THR A C 1
ATOM 3489 O O . THR A 1 424 ? -27.562 16.656 8.43 1 87.88 424 THR A O 1
ATOM 3492 N N . ILE A 1 425 ? -25.422 17.125 8.461 1 83.44 425 ILE A N 1
ATOM 3493 C CA . ILE A 1 425 ? -25.656 18.516 8.062 1 83.44 425 ILE A CA 1
ATOM 3494 C C . ILE A 1 425 ? -26.25 18.562 6.66 1 83.44 425 ILE A C 1
ATOM 3496 O O . ILE A 1 425 ? -27.156 19.359 6.395 1 83.44 425 ILE A O 1
ATOM 3500 N N . GLY A 1 426 ? -25.781 17.672 5.84 1 73.56 426 GLY A N 1
ATOM 3501 C CA . GLY A 1 426 ? -26.281 17.609 4.48 1 73.56 426 GLY A CA 1
ATOM 3502 C C . GLY A 1 426 ? -27.719 17.125 4.406 1 73.56 426 GLY A C 1
ATOM 3503 O O . GLY A 1 426 ? -28.484 17.547 3.521 1 73.56 426 GLY A O 1
ATOM 3504 N N . LYS A 1 427 ? -28.094 16.156 5.348 1 65.75 427 LYS A N 1
ATOM 3505 C CA . LYS A 1 427 ? -29.453 15.609 5.387 1 65.75 427 LYS A CA 1
ATOM 3506 C C . LYS A 1 427 ? -30.453 16.672 5.844 1 65.75 427 LYS A C 1
ATOM 3508 O O . LYS A 1 427 ? -31.594 16.703 5.352 1 65.75 427 LYS A O 1
ATOM 3513 N N . CYS A 1 428 ? -30.016 17.406 7.027 1 50.19 428 CYS A N 1
ATOM 3514 C CA . CYS A 1 428 ? -30.938 18.375 7.602 1 50.19 428 CYS A CA 1
ATOM 3515 C C . CYS A 1 428 ? -31.469 19.328 6.531 1 50.19 428 CYS A C 1
ATOM 3517 O O . CYS A 1 428 ? -32.656 19.688 6.551 1 50.19 428 CYS A O 1
ATOM 3519 N N . GLU A 1 429 ? -30.656 19.734 5.656 1 48.5 429 GLU A N 1
ATOM 3520 C CA . GLU A 1 429 ? -31.188 20.656 4.656 1 48.5 429 GLU A CA 1
ATOM 3521 C C . GLU A 1 429 ? -32 19.906 3.607 1 48.5 429 GLU A C 1
ATOM 3523 O O . GLU A 1 429 ? -32.906 20.484 2.973 1 48.5 429 GLU A O 1
ATOM 3528 N N . ARG A 1 430 ? -31.547 18.609 3.43 1 47.97 430 ARG A N 1
ATOM 3529 C CA . ARG A 1 430 ? -32.375 17.859 2.494 1 47.97 430 ARG A CA 1
ATOM 3530 C C . ARG A 1 430 ? -33.781 17.641 3.061 1 47.97 430 ARG A C 1
ATOM 3532 O O . ARG A 1 430 ? -34.75 17.547 2.309 1 47.97 430 ARG A O 1
ATOM 3539 N N . ALA A 1 431 ? -33.688 17.375 4.492 1 42.06 431 ALA A N 1
ATOM 3540 C CA . ALA A 1 431 ? -35 17.266 5.098 1 42.06 431 ALA A CA 1
ATOM 3541 C C . ALA A 1 431 ? -35.812 18.562 4.93 1 42.06 431 ALA A C 1
ATOM 3543 O O . ALA A 1 431 ? -37.031 18.531 4.746 1 42.06 431 ALA A O 1
ATOM 3544 N N . ASP A 1 432 ? -35 19.703 5.156 1 38.28 432 ASP A N 1
ATOM 3545 C CA . ASP A 1 432 ? -35.75 20.938 5.004 1 38.28 432 ASP A CA 1
ATOM 3546 C C . ASP A 1 432 ? -36.156 21.172 3.549 1 38.28 432 ASP A C 1
ATOM 3548 O O . ASP A 1 432 ? -37.125 21.859 3.271 1 38.28 432 ASP A O 1
ATOM 3552 N N . LYS A 1 433 ? -35.094 20.984 2.721 1 34.03 433 LYS A N 1
ATOM 3553 C CA . LYS A 1 433 ? -35.469 21.125 1.312 1 34.03 433 LYS A CA 1
ATOM 3554 C C . LYS A 1 433 ? -36.219 19.875 0.818 1 34.03 433 LYS A C 1
ATOM 3556 O O . LYS A 1 433 ? -36.375 19.688 -0.388 1 34.03 433 LYS A O 1
ATOM 3561 N N . ARG A 1 434 ? -35.969 18.922 1.62 1 36.59 434 ARG A N 1
ATOM 3562 C CA . ARG A 1 434 ? -36.938 17.906 1.219 1 36.59 434 ARG A CA 1
ATOM 3563 C C . ARG A 1 434 ? -38.312 18.547 0.954 1 36.59 434 ARG A C 1
ATOM 3565 O O . ARG A 1 434 ? -38.875 19.203 1.828 1 36.59 434 ARG A O 1
ATOM 3572 N N . VAL A 1 435 ? -38.344 19.078 -0.074 1 31.91 435 VAL A N 1
ATOM 3573 C CA . VAL A 1 435 ? -39.719 19.312 -0.453 1 31.91 435 VAL A CA 1
ATOM 3574 C C . VAL A 1 435 ? -40.656 18.406 0.353 1 31.91 435 VAL A C 1
ATOM 3576 O O . VAL A 1 435 ? -40.344 17.234 0.562 1 31.91 435 VAL A O 1
ATOM 3579 N N . LYS A 1 436 ? -41.25 18.859 1.435 1 30.11 436 LYS A N 1
ATOM 3580 C CA . LYS A 1 436 ? -42.469 18.094 1.687 1 30.11 436 LYS A CA 1
ATOM 3581 C C . LYS A 1 436 ? -42.781 17.141 0.528 1 30.11 436 LYS A C 1
ATOM 3583 O O . LYS A 1 436 ? -43.094 17.578 -0.573 1 30.11 436 LYS A O 1
ATOM 3588 N N . ARG A 1 437 ? -41.844 16.266 0.387 1 28.38 437 ARG A N 1
ATOM 3589 C CA . ARG A 1 437 ? -42.562 15.383 -0.534 1 28.38 437 ARG A CA 1
ATOM 3590 C C . ARG A 1 437 ? -44.062 15.438 -0.287 1 28.38 437 ARG A C 1
ATOM 3592 O O . ARG A 1 437 ? -44.531 15.367 0.858 1 28.38 437 ARG A O 1
ATOM 3599 N N . ARG A 1 438 ? -44.688 16.094 -0.97 1 29.73 438 ARG A N 1
ATOM 3600 C CA . ARG A 1 438 ? -46.125 15.961 -0.894 1 29.73 438 ARG A CA 1
ATOM 3601 C C . ARG A 1 438 ? -46.531 14.633 -0.267 1 29.73 438 ARG A C 1
ATOM 3603 O O . ARG A 1 438 ? -45.875 13.609 -0.519 1 29.73 438 ARG A O 1
ATOM 3610 N N . LYS A 1 439 ? -46.938 14.461 1.065 1 33.53 439 LYS A N 1
ATOM 3611 C CA . LYS A 1 439 ? -47.875 13.398 1.482 1 33.53 439 LYS A CA 1
ATOM 3612 C C . LYS A 1 439 ? -48.281 12.539 0.295 1 33.53 439 LYS A C 1
ATOM 3614 O O . LYS A 1 439 ? -48.844 11.461 0.474 1 33.53 439 LYS A O 1
ATOM 3619 N N . PHE A 1 440 ? -48.375 13.219 -0.813 1 35.16 440 PHE A N 1
ATOM 3620 C CA . PHE A 1 440 ? -49 12.633 -1.985 1 35.16 440 PHE A CA 1
ATOM 3621 C C . PHE A 1 440 ? -48.031 11.789 -2.779 1 35.16 440 PHE A C 1
ATOM 3623 O O . PHE A 1 440 ? -48.281 11.43 -3.928 1 35.16 440 PHE A O 1
ATOM 3630 N N . ASN A 1 441 ? -46.875 11.82 -2.332 1 40.09 441 ASN A N 1
ATOM 3631 C CA . ASN A 1 441 ? -46.031 11.133 -3.324 1 40.09 441 ASN A CA 1
ATOM 3632 C C . ASN A 1 441 ? -46.219 9.617 -3.234 1 40.09 441 ASN A C 1
ATOM 3634 O O . ASN A 1 441 ? -46.188 9.047 -2.143 1 40.09 441 ASN A O 1
ATOM 3638 N N . TYR A 1 442 ? -46.5 9.055 -4.176 1 57.22 442 TYR A N 1
ATOM 3639 C CA . TYR A 1 442 ? -46.812 7.637 -4.332 1 57.22 442 TYR A CA 1
ATOM 3640 C C . TYR A 1 442 ? -45.562 6.781 -4.125 1 57.22 442 TYR A C 1
ATOM 3642 O O . TYR A 1 442 ? -44.438 7.238 -4.352 1 57.22 442 TYR A O 1
ATOM 3650 N N . SER A 1 443 ? -45.625 5.785 -3.334 1 64.75 443 SER A N 1
ATOM 3651 C CA . SER A 1 443 ? -44.625 4.762 -3.041 1 64.75 443 SER A CA 1
ATOM 3652 C C . SER A 1 443 ? -43.781 4.461 -4.262 1 64.75 443 SER A C 1
ATOM 3654 O O . SER A 1 443 ? -42.562 4.191 -4.133 1 64.75 443 SER A O 1
ATOM 3656 N N . VAL A 1 444 ? -44.344 4.574 -5.328 1 65.38 444 VAL A N 1
ATOM 3657 C CA . VAL A 1 444 ? -43.688 4.301 -6.602 1 65.38 444 VAL A CA 1
ATOM 3658 C C . VAL A 1 444 ? -43.156 5.602 -7.195 1 65.38 444 VAL A C 1
ATOM 3660 O O . VAL A 1 444 ? -43.875 6.602 -7.27 1 65.38 444 VAL A O 1
ATOM 3663 N N . PRO A 1 445 ? -41.906 5.715 -7.461 1 61.47 445 PRO A N 1
ATOM 3664 C CA . PRO A 1 445 ? -41.312 6.934 -8.031 1 61.47 445 PRO A CA 1
ATOM 3665 C C . PRO A 1 445 ? -42.062 7.406 -9.289 1 61.47 445 PRO A C 1
ATOM 3667 O O . PRO A 1 445 ? -42.656 6.598 -10 1 61.47 445 PRO A O 1
ATOM 3670 N N . SER A 1 446 ? -42 8.727 -9.492 1 62.19 446 SER A N 1
ATOM 3671 C CA . SER A 1 446 ? -42.688 9.336 -10.625 1 62.19 446 SER A CA 1
ATOM 3672 C C . SER A 1 446 ? -42.188 8.781 -11.953 1 62.19 446 SER A C 1
ATOM 3674 O O . SER A 1 446 ? -42.938 8.648 -12.906 1 62.19 446 SER A O 1
ATOM 3676 N N . SER A 1 447 ? -41.031 8.414 -12.016 1 62.34 447 SER A N 1
ATOM 3677 C CA . SER A 1 447 ? -40.469 7.887 -13.25 1 62.34 447 SER A CA 1
ATOM 3678 C C . SER A 1 447 ? -41.062 6.531 -13.602 1 62.34 447 SER A C 1
ATOM 3680 O O . SER A 1 447 ? -41.188 6.18 -14.781 1 62.34 447 SER A O 1
ATOM 3682 N N . VAL A 1 448 ? -41.344 5.871 -12.586 1 64.75 448 VAL A N 1
ATOM 3683 C CA . VAL A 1 448 ? -42 4.586 -12.812 1 64.75 448 VAL A CA 1
ATOM 3684 C C . VAL A 1 448 ? -43.531 4.793 -12.969 1 64.75 448 VAL A C 1
ATOM 3686 O O . VAL A 1 448 ? -44.125 4.25 -13.891 1 64.75 448 VAL A O 1
ATOM 3689 N N . ARG A 1 449 ? -43.969 5.73 -12.125 1 69 449 ARG A N 1
ATOM 3690 C CA . ARG A 1 449 ? -45.406 5.922 -12.078 1 69 449 ARG A CA 1
ATOM 3691 C C . ARG A 1 449 ? -45.906 6.613 -13.336 1 69 449 ARG A C 1
ATOM 3693 O O . ARG A 1 449 ? -47 6.328 -13.812 1 69 449 ARG A O 1
ATOM 3700 N N . LEU A 1 450 ? -44.969 7.441 -13.75 1 67.5 450 LEU A N 1
ATOM 3701 C CA . LEU A 1 450 ? -45.406 8.281 -14.859 1 67.5 450 LEU A CA 1
ATOM 3702 C C . LEU A 1 450 ? -44.844 7.785 -16.172 1 67.5 450 LEU A C 1
ATOM 3704 O O . LEU A 1 450 ? -45.156 8.312 -17.25 1 67.5 450 LEU A O 1
ATOM 3708 N N . SER A 1 451 ? -44.062 6.676 -16.047 1 60.34 451 SER A N 1
ATOM 3709 C CA . SER A 1 451 ? -43.469 6.117 -17.25 1 60.34 451 SER A CA 1
ATOM 3710 C C . SER A 1 451 ? -44.188 4.855 -17.703 1 60.34 451 SER A C 1
ATOM 3712 O O . SER A 1 451 ? -44.719 4.109 -16.875 1 60.34 451 SER A O 1
ATOM 3714 N N . ASN A 1 452 ? -44.25 4.512 -18.922 1 57.56 452 ASN A N 1
ATOM 3715 C CA . ASN A 1 452 ? -44.906 3.35 -19.531 1 57.56 452 ASN A CA 1
ATOM 3716 C C . ASN A 1 452 ? -46.312 3.162 -19 1 57.56 452 ASN A C 1
ATOM 3718 O O . ASN A 1 452 ? -46.656 2.111 -18.453 1 57.56 452 ASN A O 1
ATOM 3722 N N . THR A 1 453 ? -47.031 4.203 -18.922 1 60 453 THR A N 1
ATOM 3723 C CA . THR A 1 453 ? -48.375 4.277 -18.406 1 60 453 THR A CA 1
ATOM 3724 C C . THR A 1 453 ? -49.25 3.158 -18.969 1 60 453 THR A C 1
ATOM 3726 O O . THR A 1 453 ? -50.312 2.834 -18.406 1 60 453 THR A O 1
ATOM 3729 N N . GLY A 1 454 ? -48.844 2.5 -19.984 1 59.81 454 GLY A N 1
ATOM 3730 C CA . GLY A 1 454 ? -49.594 1.431 -20.625 1 59.81 454 GLY A CA 1
ATOM 3731 C C . GLY A 1 454 ? -49.5 0.112 -19.875 1 59.81 454 GLY A C 1
ATOM 3732 O O . GLY A 1 454 ? -50.25 -0.825 -20.156 1 59.81 454 GLY A O 1
ATOM 3733 N N . VAL A 1 455 ? -48.625 0.034 -19.047 1 63.59 455 VAL A N 1
ATOM 3734 C CA . VAL A 1 455 ? -48.438 -1.235 -18.344 1 63.59 455 VAL A CA 1
ATOM 3735 C C . VAL A 1 455 ? -49.062 -1.163 -16.953 1 63.59 455 VAL A C 1
ATOM 3737 O O . VAL A 1 455 ? -49.156 -2.18 -16.266 1 63.59 455 VAL A O 1
ATOM 3740 N N . HIS A 1 456 ? -49.5 -0.036 -16.625 1 72 456 HIS A N 1
ATOM 3741 C CA . HIS A 1 456 ? -50.188 0.148 -15.344 1 72 456 HIS A CA 1
ATOM 3742 C C . HIS A 1 456 ? -51.688 -0.138 -15.461 1 72 456 HIS A C 1
ATOM 3744 O O . HIS A 1 456 ? -52.438 0.666 -16.016 1 72 456 HIS A O 1
ATOM 3750 N N . TRP A 1 457 ? -52.156 -1.339 -14.992 1 73.62 457 TRP A N 1
ATOM 3751 C CA . TRP A 1 457 ? -53.562 -1.726 -15.039 1 73.62 457 TRP A CA 1
ATOM 3752 C C . TRP A 1 457 ? -54.125 -1.882 -13.633 1 73.62 457 TRP A C 1
ATOM 3754 O O . TRP A 1 457 ? -53.438 -2.385 -12.734 1 73.62 457 TRP A O 1
ATOM 3764 N N . PRO A 1 458 ? -55.219 -1.282 -13.492 1 76.5 458 PRO A N 1
ATOM 3765 C CA . PRO A 1 458 ? -55.875 -1.549 -12.203 1 76.5 458 PRO A CA 1
ATOM 3766 C C . PRO A 1 458 ? -56.281 -3.008 -12.039 1 76.5 458 PRO A C 1
ATOM 3768 O O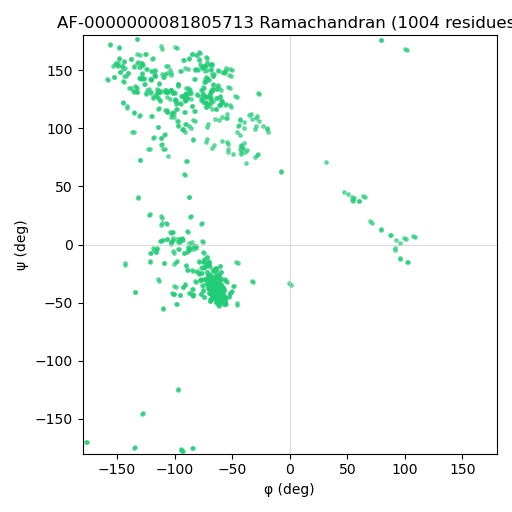 . PRO A 1 458 ? -56.906 -3.584 -12.953 1 76.5 458 PRO A O 1
ATOM 3771 N N . VAL A 1 459 ? -55.781 -3.725 -11.133 1 79 459 VAL A N 1
ATOM 3772 C CA . VAL A 1 459 ? -56.188 -5.082 -10.781 1 79 459 VAL A CA 1
ATOM 3773 C C . VAL A 1 459 ? -57.031 -5.059 -9.508 1 79 459 VAL A C 1
ATOM 3775 O O . VAL A 1 459 ? -56.719 -4.316 -8.57 1 79 459 VAL A O 1
ATOM 3778 N N . PHE A 1 460 ? -58.125 -5.812 -9.672 1 73.56 460 PHE A N 1
ATOM 3779 C CA . PHE A 1 460 ? -59.062 -5.852 -8.578 1 73.56 460 PHE A CA 1
ATOM 3780 C C . PHE A 1 460 ? -59.031 -7.195 -7.859 1 73.56 460 PHE A C 1
ATOM 3782 O O . PHE A 1 460 ? -58.5 -8.172 -8.391 1 73.56 460 PHE A O 1
ATOM 3789 N N . GLY A 1 461 ? -59.375 -7.332 -6.566 1 69.44 461 GLY A N 1
ATOM 3790 C CA . GLY A 1 461 ? -59.469 -8.578 -5.828 1 69.44 461 GLY A CA 1
ATOM 3791 C C . GLY A 1 461 ? -58.375 -8.758 -4.816 1 69.44 461 GLY A C 1
ATOM 3792 O O . GLY A 1 461 ? -58.156 -9.859 -4.293 1 69.44 461 GLY A O 1
ATOM 3793 N N . HIS A 1 462 ? -57.594 -7.684 -4.688 1 68.56 462 HIS A N 1
ATOM 3794 C CA . HIS A 1 462 ? -56.531 -7.738 -3.699 1 68.56 462 HIS A CA 1
ATOM 3795 C C . HIS A 1 462 ? -57 -7.27 -2.332 1 68.56 462 HIS A C 1
ATOM 3797 O O . HIS A 1 462 ? -58 -6.559 -2.236 1 68.56 462 HIS A O 1
ATOM 3803 N N . PRO A 1 463 ? -56.469 -7.711 -1.305 1 73.06 463 PRO A N 1
ATOM 3804 C CA . PRO A 1 463 ? -56.875 -7.266 0.023 1 73.06 463 PRO A CA 1
ATOM 3805 C C . PRO A 1 463 ? -56.906 -5.742 0.156 1 73.06 463 PRO A C 1
ATOM 3807 O O . PRO A 1 463 ? -56.125 -5.051 -0.485 1 73.06 463 PRO A O 1
ATOM 3810 N N . LYS A 1 464 ? -57.875 -5.312 0.935 1 76.94 464 LYS A N 1
ATOM 3811 C CA . LYS A 1 464 ? -58.062 -3.883 1.163 1 76.94 464 LYS A CA 1
ATOM 3812 C C . LYS A 1 464 ? -56.781 -3.256 1.707 1 76.94 464 LYS A C 1
ATOM 3814 O O . LYS A 1 464 ? -56.125 -3.812 2.604 1 76.94 464 LYS A O 1
ATOM 3819 N N . GLY A 1 465 ? -56.219 -2.266 0.979 1 80.31 465 GLY A N 1
ATOM 3820 C CA . GLY A 1 465 ? -55.062 -1.506 1.391 1 80.31 465 GLY A CA 1
ATOM 3821 C C . GLY A 1 465 ? -55.25 -0.006 1.272 1 80.31 465 GLY A C 1
ATOM 3822 O O . GLY A 1 465 ? -56.188 0.456 0.617 1 80.31 465 GLY A O 1
ATOM 3823 N N . ARG A 1 466 ? -54.406 0.74 1.919 1 81.75 466 ARG A N 1
ATOM 3824 C CA . ARG A 1 466 ? -54.469 2.197 1.896 1 81.75 466 ARG A CA 1
ATOM 3825 C C . ARG A 1 466 ? -54.094 2.744 0.522 1 81.75 466 ARG A C 1
ATOM 3827 O O . ARG A 1 466 ? -53.094 2.354 -0.05 1 81.75 466 ARG A O 1
ATOM 3834 N N . CYS A 1 467 ? -54.969 3.553 0.037 1 81.12 467 CYS A N 1
ATOM 3835 C CA . CYS A 1 467 ? -54.688 4.234 -1.221 1 81.12 467 CYS A CA 1
ATOM 3836 C C . CYS A 1 467 ? -53.562 5.266 -1.043 1 81.12 467 CYS A C 1
ATOM 3838 O O . CYS A 1 467 ? -53.688 6.148 -0.19 1 81.12 467 CYS A O 1
ATOM 3840 N N . GLU A 1 468 ? -52.594 5.125 -1.885 1 80.12 468 GLU A N 1
ATOM 3841 C CA . GLU A 1 468 ? -51.438 5.977 -1.743 1 80.12 468 GLU A CA 1
ATOM 3842 C C . GLU A 1 468 ? -51.75 7.438 -2.039 1 80.12 468 GLU A C 1
ATOM 3844 O O . GLU A 1 468 ? -51.281 8.344 -1.367 1 80.12 468 GLU A O 1
ATOM 3849 N N . VAL A 1 469 ? -52.594 7.699 -2.938 1 81.25 469 VAL A N 1
ATOM 3850 C CA . VAL A 1 469 ? -52.969 9.055 -3.326 1 81.25 469 VAL A CA 1
ATOM 3851 C C . VAL A 1 469 ? -53.875 9.664 -2.26 1 81.25 469 VAL A C 1
ATOM 3853 O O . VAL A 1 469 ? -53.688 10.805 -1.834 1 81.25 469 VAL A O 1
ATOM 3856 N N . CYS A 1 470 ? -54.812 8.898 -1.842 1 79.38 470 CYS A N 1
ATOM 3857 C CA . CYS A 1 470 ? -55.719 9.383 -0.805 1 79.38 470 CYS A CA 1
ATOM 3858 C C . CYS A 1 470 ? -54.969 9.695 0.48 1 79.38 470 CYS A C 1
ATOM 3860 O O . CYS A 1 470 ? -55.219 10.703 1.134 1 79.38 470 CYS A O 1
ATOM 3862 N N . ALA A 1 471 ? -54.031 8.867 0.764 1 79.12 471 ALA A N 1
ATOM 3863 C CA . ALA A 1 471 ? -53.219 9.031 1.971 1 79.12 471 ALA A CA 1
ATOM 3864 C C . ALA A 1 471 ? -52.438 10.344 1.933 1 79.12 471 ALA A C 1
ATOM 3866 O O . ALA A 1 471 ? -52.344 11.031 2.947 1 79.12 471 ALA A O 1
ATOM 3867 N N . SER A 1 472 ? -52.031 10.625 0.766 1 75.94 472 SER A N 1
ATOM 3868 C CA . SER A 1 472 ? -51.281 11.844 0.594 1 75.94 472 SER A CA 1
ATOM 3869 C C . SER A 1 472 ? -52.156 13.086 0.758 1 75.94 472 SER A C 1
ATOM 3871 O O . SER A 1 472 ? -51.656 14.156 1.112 1 75.94 472 SER A O 1
ATOM 3873 N N . GLU A 1 473 ? -53.438 12.953 0.505 1 74.38 473 GLU A N 1
ATOM 3874 C CA . GLU A 1 473 ? -54.406 14.055 0.6 1 74.38 473 GLU A CA 1
ATOM 3875 C C . GLU A 1 473 ? -55.094 14.055 1.95 1 74.38 473 GLU A C 1
ATOM 3877 O O . GLU A 1 473 ? -56.031 14.828 2.162 1 74.38 473 GLU A O 1
ATOM 3882 N N . GLY A 1 474 ? -54.625 13.133 2.684 1 75.5 474 GLY A N 1
ATOM 3883 C CA . GLY A 1 474 ? -55.219 13.07 4.02 1 75.5 474 GLY A CA 1
ATOM 3884 C C . GLY A 1 474 ? -56.562 12.391 4.055 1 75.5 474 GLY A C 1
ATOM 3885 O O . GLY A 1 474 ? -57.312 12.562 5.016 1 75.5 474 GLY A O 1
ATOM 3886 N N . ILE A 1 475 ? -56.906 11.742 3.031 1 79.81 475 ILE A N 1
ATOM 3887 C CA . ILE A 1 475 ? -58.156 11.031 2.943 1 79.81 475 ILE A CA 1
ATOM 3888 C C . ILE A 1 475 ? -57.938 9.547 3.213 1 79.81 475 ILE A C 1
ATOM 3890 O O . ILE A 1 475 ? -57.031 8.93 2.639 1 79.81 475 ILE A O 1
ATOM 3894 N N . GLN A 1 476 ? -58.625 9.094 4.125 1 80.81 476 GLN A N 1
ATOM 3895 C CA . GLN A 1 476 ? -58.5 7.664 4.395 1 80.81 476 GLN A CA 1
ATOM 3896 C C . GLN A 1 476 ? -59.406 6.855 3.467 1 80.81 476 GLN A C 1
ATOM 3898 O O . GLN A 1 476 ? -60.625 7.027 3.473 1 80.81 476 GLN A O 1
ATOM 3903 N N . SER A 1 477 ? -58.812 6.172 2.49 1 82.12 477 SER A N 1
ATOM 3904 C CA . SER A 1 477 ? -59.5 5.266 1.579 1 82.12 477 SER A CA 1
ATOM 3905 C C . SER A 1 477 ? -58.75 3.945 1.44 1 82.12 477 SER A C 1
ATOM 3907 O O . SER A 1 477 ? -57.531 3.922 1.403 1 82.12 477 SER A O 1
ATOM 3909 N N . ARG A 1 478 ? -59.5 2.881 1.515 1 82.44 478 ARG A N 1
ATOM 3910 C CA . ARG A 1 478 ? -58.906 1.55 1.417 1 82.44 478 ARG A CA 1
ATOM 3911 C C . ARG A 1 478 ? -59.531 0.752 0.281 1 82.44 478 ARG A C 1
ATOM 3913 O O . ARG A 1 478 ? -60.406 -0.089 0.515 1 82.44 478 ARG A O 1
ATOM 3920 N N . PRO A 1 479 ? -59 1.039 -0.907 1 83.75 479 PRO A N 1
ATOM 3921 C CA . PRO A 1 479 ? -59.531 0.333 -2.068 1 83.75 479 PRO A CA 1
ATOM 3922 C C . PRO A 1 479 ? -59 -1.086 -2.209 1 83.75 479 PRO A C 1
ATOM 3924 O O . PRO A 1 479 ? -57.969 -1.422 -1.598 1 83.75 479 PRO A O 1
ATOM 3927 N N . THR A 1 480 ? -59.75 -1.872 -2.959 1 79.88 480 THR A N 1
ATOM 3928 C CA . THR A 1 480 ? -59.312 -3.225 -3.299 1 79.88 480 THR A CA 1
ATOM 3929 C C . THR A 1 480 ? -58.594 -3.242 -4.641 1 79.88 480 THR A C 1
ATOM 3931 O O . THR A 1 480 ? -58.219 -4.305 -5.137 1 79.88 480 THR A O 1
ATOM 3934 N N . SER A 1 481 ? -58.438 -2.074 -5.148 1 81.62 481 SER A N 1
ATOM 3935 C CA . SER A 1 481 ? -57.781 -1.945 -6.441 1 81.62 481 SER A CA 1
ATOM 3936 C C . SER A 1 481 ? -56.281 -1.604 -6.273 1 81.62 481 SER A C 1
ATOM 3938 O O . SER A 1 481 ? -55.938 -0.831 -5.387 1 81.62 481 SER A O 1
ATOM 3940 N N . GLN A 1 482 ? -55.469 -2.309 -7.117 1 84.75 482 GLN A N 1
ATOM 3941 C CA . GLN A 1 482 ? -54.031 -2.107 -7.137 1 84.75 482 GLN A CA 1
ATOM 3942 C C . GLN A 1 482 ? -53.531 -1.924 -8.562 1 84.75 482 GLN A C 1
ATOM 3944 O O . GLN A 1 482 ? -54.156 -2.4 -9.516 1 84.75 482 GLN A O 1
ATOM 3949 N N . CYS A 1 483 ? -52.438 -1.207 -8.688 1 79.31 483 CYS A N 1
ATOM 3950 C CA . CYS A 1 483 ? -51.75 -1.154 -9.977 1 79.31 483 CYS A CA 1
ATOM 3951 C C . CYS A 1 483 ? -50.969 -2.438 -10.227 1 79.31 483 CYS A C 1
ATOM 3953 O O . CYS A 1 483 ? -50.25 -2.924 -9.344 1 79.31 483 CYS A O 1
ATOM 3955 N N . SER A 1 484 ? -51.062 -3.035 -11.391 1 76.38 484 SER A N 1
ATOM 3956 C CA . SER A 1 484 ? -50.438 -4.297 -11.773 1 76.38 484 SER A CA 1
ATOM 3957 C C . SER A 1 484 ? -48.906 -4.191 -11.758 1 76.38 484 SER A C 1
ATOM 3959 O O . SER A 1 484 ? -48.219 -5.168 -11.461 1 76.38 484 SER A O 1
ATOM 3961 N N . GLN A 1 485 ? -48.406 -3.027 -11.992 1 71.06 485 GLN A N 1
ATOM 3962 C CA . GLN A 1 485 ? -46.969 -2.826 -12.109 1 71.06 485 GLN A CA 1
ATOM 3963 C C . GLN A 1 485 ? -46.375 -2.246 -10.82 1 71.06 485 GLN A C 1
ATOM 3965 O O . GLN A 1 485 ? -45.344 -2.701 -10.344 1 71.06 485 GLN A O 1
ATOM 3970 N N . CYS A 1 486 ? -47.062 -1.309 -10.273 1 74.69 486 CYS A N 1
ATOM 3971 C CA . CYS A 1 486 ? -46.562 -0.591 -9.109 1 74.69 486 CYS A CA 1
ATOM 3972 C C . CYS A 1 486 ? -46.875 -1.344 -7.824 1 74.69 486 CYS A C 1
ATOM 3974 O O . CYS A 1 486 ? -46.219 -1.122 -6.797 1 74.69 486 CYS A O 1
ATOM 3976 N N . LYS A 1 487 ? -47.844 -2.17 -7.855 1 78.12 487 LYS A N 1
ATOM 3977 C CA . LYS A 1 487 ? -48.344 -3.023 -6.781 1 78.12 487 LYS A CA 1
ATOM 3978 C C . LYS A 1 487 ? -48.719 -2.199 -5.551 1 78.12 487 LYS A C 1
ATOM 3980 O O . LYS A 1 487 ? -48.5 -2.633 -4.418 1 78.12 487 LYS A O 1
ATOM 3985 N N . ILE A 1 488 ? -49.312 -1.066 -5.836 1 81.62 488 ILE A N 1
ATOM 3986 C CA . ILE A 1 488 ? -49.781 -0.17 -4.789 1 81.62 488 ILE A CA 1
ATOM 3987 C C . ILE A 1 488 ? -51.312 -0.024 -4.895 1 81.62 488 ILE A C 1
ATOM 3989 O O . ILE A 1 488 ? -51.875 -0.071 -5.992 1 81.62 488 ILE A O 1
ATOM 3993 N N . ASN A 1 489 ? -51.906 0.121 -3.703 1 86.62 489 ASN A N 1
ATOM 3994 C CA . ASN A 1 489 ? -53.344 0.286 -3.684 1 86.62 489 ASN A CA 1
ATOM 3995 C C . ASN A 1 489 ? -53.75 1.7 -4.086 1 86.62 489 ASN A C 1
ATOM 3997 O O . ASN A 1 489 ? -53.219 2.678 -3.564 1 86.62 489 ASN A O 1
ATOM 4001 N N . LEU A 1 490 ? -54.562 1.85 -5.066 1 86.06 490 LEU A N 1
ATOM 4002 C CA . LEU A 1 490 ? -55.094 3.111 -5.594 1 86.06 490 LEU A CA 1
ATOM 4003 C C . LEU A 1 490 ? -56.594 3.051 -5.793 1 86.06 490 LEU A C 1
ATOM 4005 O O . LEU A 1 490 ? -57.125 2.055 -6.297 1 86.06 490 LEU A O 1
ATOM 4009 N N . CYS A 1 491 ? -57.188 4.066 -5.277 1 82.06 491 CYS A N 1
ATOM 4010 C CA . CYS A 1 491 ? -58.656 4.137 -5.484 1 82.06 491 CYS A CA 1
ATOM 4011 C C . CYS A 1 491 ? -58.969 4.215 -6.969 1 82.06 491 CYS A C 1
ATOM 4013 O O . CYS A 1 491 ? -58.375 5.008 -7.703 1 82.06 491 CYS A O 1
ATOM 4015 N N . CYS A 1 492 ? -59.719 3.244 -7.473 1 79.88 492 CYS A N 1
ATOM 4016 C CA . CYS A 1 492 ? -60.25 3.258 -8.828 1 79.88 492 CYS A CA 1
ATOM 4017 C C . CYS A 1 492 ? -61.75 2.955 -8.836 1 79.88 492 CYS A C 1
ATOM 4019 O O . CYS A 1 492 ? -62.156 1.814 -9.062 1 79.88 492 CYS A O 1
ATOM 4021 N N . ASN A 1 493 ? -62.531 3.969 -8.375 1 73.31 493 ASN A N 1
ATOM 4022 C CA . ASN A 1 493 ? -64 3.82 -8.328 1 73.31 493 ASN A CA 1
ATOM 4023 C C . ASN A 1 493 ? -64.688 5.031 -8.922 1 73.31 493 ASN A C 1
ATOM 4025 O O . ASN A 1 493 ? -64.062 6 -9.32 1 73.31 493 ASN A O 1
ATOM 4029 N N . THR A 1 494 ? -66.125 5.008 -9.008 1 72.06 494 THR A N 1
ATOM 4030 C CA . THR A 1 494 ? -66.938 6.031 -9.633 1 72.06 494 THR A CA 1
ATOM 4031 C C . THR A 1 494 ? -66.75 7.367 -8.914 1 72.06 494 THR A C 1
ATOM 4033 O O . THR A 1 494 ? -66.938 8.43 -9.523 1 72.06 494 THR A O 1
ATOM 4036 N N . SER A 1 495 ? -66.375 7.535 -7.668 1 74.44 495 SER A N 1
ATOM 4037 C CA . SER A 1 495 ? -66.312 8.758 -6.879 1 74.44 495 SER A CA 1
ATOM 4038 C C . SER A 1 495 ? -64.875 9.305 -6.832 1 74.44 495 SER A C 1
ATOM 4040 O O . SER A 1 495 ? -64.688 10.523 -6.812 1 74.44 495 SER A O 1
ATOM 4042 N N . LYS A 1 496 ? -63.875 8.367 -6.77 1 76.31 496 LYS A N 1
ATOM 4043 C CA . LYS A 1 496 ? -62.5 8.797 -6.637 1 76.31 496 LYS A CA 1
ATOM 4044 C C . LYS A 1 496 ? -61.562 7.926 -7.48 1 76.31 496 LYS A C 1
ATOM 4046 O O . LYS A 1 496 ? -61.625 6.695 -7.402 1 76.31 496 LYS A O 1
ATOM 4051 N N . ASN A 1 497 ? -60.906 8.633 -8.422 1 78 497 ASN A N 1
ATOM 4052 C CA . ASN A 1 497 ? -59.938 7.945 -9.289 1 78 497 ASN A CA 1
ATOM 4053 C C . ASN A 1 497 ? -58.5 8.352 -8.977 1 78 497 ASN A C 1
ATOM 4055 O O . ASN A 1 497 ? -57.938 9.164 -9.68 1 78 497 ASN A O 1
ATOM 4059 N N . CYS A 1 498 ? -57.969 7.711 -7.961 1 81.56 498 CYS A N 1
ATOM 4060 C CA . CYS A 1 498 ? -56.594 7.977 -7.539 1 81.56 498 CYS A CA 1
ATOM 4061 C C . CYS A 1 498 ? -55.594 7.30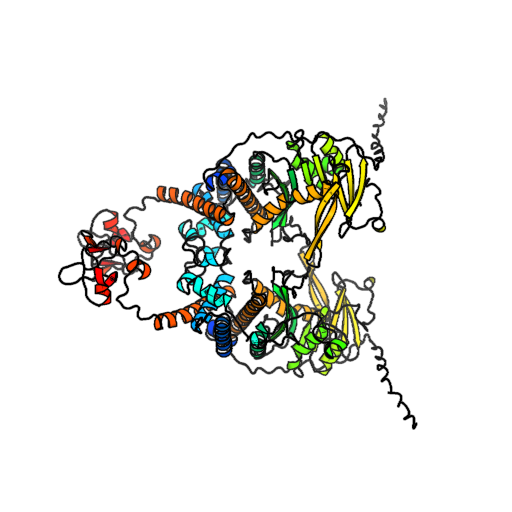9 -8.484 1 81.56 498 CYS A C 1
ATOM 4063 O O . CYS A 1 498 ? -54.438 7.738 -8.586 1 81.56 498 CYS A O 1
ATOM 4065 N N . PHE A 1 499 ? -56.062 6.234 -9.164 1 80.44 499 PHE A N 1
ATOM 4066 C CA . PHE A 1 499 ? -55.188 5.527 -10.109 1 80.44 499 PHE A CA 1
ATOM 4067 C C . PHE A 1 499 ? -54.719 6.457 -11.219 1 80.44 499 PHE A C 1
ATOM 4069 O O . PHE A 1 499 ? -53.531 6.496 -11.539 1 80.44 499 PHE A O 1
ATOM 4076 N N . MET A 1 500 ? -55.688 7.184 -11.672 1 77.62 500 MET A N 1
ATOM 4077 C CA . MET A 1 500 ? -55.375 8.133 -12.742 1 77.62 500 MET A CA 1
ATOM 4078 C C . MET A 1 500 ? -54.5 9.266 -12.227 1 77.62 500 MET A C 1
ATOM 4080 O O . MET A 1 500 ? -53.5 9.633 -12.867 1 77.62 500 MET A O 1
ATOM 4084 N N . ARG A 1 501 ? -54.656 9.797 -11.07 1 77.88 501 ARG A N 1
ATOM 4085 C CA . ARG A 1 501 ? -53.938 10.914 -10.5 1 77.88 501 ARG A CA 1
ATOM 4086 C C . ARG A 1 501 ? -52.5 10.508 -10.18 1 77.88 501 ARG A C 1
ATOM 4088 O O . ARG A 1 501 ? -51.562 11.312 -10.305 1 77.88 501 ARG A O 1
ATOM 4095 N N . TYR A 1 502 ? -52.406 9.297 -9.867 1 78.06 502 TYR A N 1
ATOM 4096 C CA . TYR A 1 502 ? -51.094 8.734 -9.461 1 78.06 502 TYR A CA 1
ATOM 4097 C C . TYR A 1 502 ? -50.188 8.539 -10.672 1 78.06 502 TYR A C 1
ATOM 4099 O O . TYR A 1 502 ? -48.969 8.711 -10.57 1 78.06 502 TYR A O 1
ATOM 4107 N N . HIS A 1 503 ? -50.75 8.109 -11.711 1 74.81 503 HIS A N 1
ATOM 4108 C CA . HIS A 1 503 ? -49.938 7.762 -12.883 1 74.81 503 HIS A CA 1
ATOM 4109 C C . HIS A 1 503 ? -50 8.867 -13.938 1 74.81 503 HIS A C 1
ATOM 4111 O O . HIS A 1 503 ? -49.5 8.695 -15.047 1 74.81 503 HIS A O 1
ATOM 4117 N N . GLN A 1 504 ? -50.562 10.086 -13.648 1 69.56 504 GLN A N 1
ATOM 4118 C CA . GLN A 1 504 ? -50.531 11.258 -14.516 1 69.56 504 GLN A CA 1
ATOM 4119 C C . GLN A 1 504 ? -49.812 12.422 -13.828 1 69.56 504 GLN A C 1
ATOM 4121 O O . GLN A 1 504 ? -49.938 12.602 -12.617 1 69.56 504 GLN A O 1
ATOM 4126 N N . THR B 1 1 ? 53.156 -56.875 13.398 1 24.98 1 THR B N 1
ATOM 4127 C CA . THR B 1 1 ? 53.219 -55.438 13.039 1 24.98 1 THR B CA 1
ATOM 4128 C C . THR B 1 1 ? 52.875 -55.25 11.562 1 24.98 1 THR B C 1
ATOM 4130 O O . THR B 1 1 ? 53.375 -54.312 10.93 1 24.98 1 THR B O 1
ATOM 4133 N N . THR B 1 2 ? 52.188 -56.094 11 1 27.8 2 THR B N 1
ATOM 4134 C CA . THR B 1 2 ? 52 -56.156 9.555 1 27.8 2 THR B CA 1
ATOM 4135 C C . THR B 1 2 ? 51.25 -54.938 9.07 1 27.8 2 THR B C 1
ATOM 4137 O O . THR B 1 2 ? 50.094 -54.688 9.461 1 27.8 2 THR B O 1
ATOM 4140 N N . GLU B 1 3 ? 52.062 -53.812 8.805 1 25.69 3 GLU B N 1
ATOM 4141 C CA . GLU B 1 3 ? 51.688 -52.5 8.344 1 25.69 3 GLU B CA 1
ATOM 4142 C C . GLU B 1 3 ? 50.844 -52.562 7.059 1 25.69 3 GLU B C 1
ATOM 4144 O O . GLU B 1 3 ? 51.312 -53.125 6.062 1 25.69 3 GLU B O 1
ATOM 4149 N N . HIS B 1 4 ? 49.594 -52.844 7.129 1 30.58 4 HIS B N 1
ATOM 4150 C CA . HIS B 1 4 ? 48.812 -52.938 5.891 1 30.58 4 HIS B CA 1
ATOM 4151 C C . HIS B 1 4 ? 48.969 -51.625 5.086 1 30.58 4 HIS B C 1
ATOM 4153 O O . HIS B 1 4 ? 48.938 -50.531 5.652 1 30.58 4 HIS B O 1
ATOM 4159 N N . PRO B 1 5 ? 49.625 -51.688 3.938 1 30.59 5 PRO B N 1
ATOM 4160 C CA . PRO B 1 5 ? 49.875 -50.469 3.135 1 30.59 5 PRO B CA 1
ATOM 4161 C C . PRO B 1 5 ? 48.625 -49.656 2.891 1 30.59 5 PRO B C 1
ATOM 4163 O O . PRO B 1 5 ? 47.531 -50.219 2.736 1 30.59 5 PRO B O 1
ATOM 4166 N N . ARG B 1 6 ? 48.594 -48.375 3.395 1 28.97 6 ARG B N 1
ATOM 4167 C CA . ARG B 1 6 ? 47.562 -47.375 3.201 1 28.97 6 ARG B CA 1
ATOM 4168 C C . ARG B 1 6 ? 47.188 -47.219 1.724 1 28.97 6 ARG B C 1
ATOM 4170 O O . ARG B 1 6 ? 48.062 -46.906 0.905 1 28.97 6 ARG B O 1
ATOM 4177 N N . GLU B 1 7 ? 46.438 -48.094 1.21 1 22.64 7 GLU B N 1
ATOM 4178 C CA . GLU B 1 7 ? 46.094 -47.875 -0.191 1 22.64 7 GLU B CA 1
ATOM 4179 C C . GLU B 1 7 ? 45.719 -46.406 -0.449 1 22.64 7 GLU B C 1
ATOM 4181 O O . GLU B 1 7 ? 44.906 -45.812 0.289 1 22.64 7 GLU B O 1
ATOM 4186 N N . ALA B 1 8 ? 46.625 -45.562 -1.063 1 29.97 8 ALA B N 1
ATOM 4187 C CA . ALA B 1 8 ? 46.5 -44.219 -1.59 1 29.97 8 ALA B CA 1
ATOM 4188 C C . ALA B 1 8 ? 45.125 -44.031 -2.262 1 29.97 8 ALA B C 1
ATOM 4190 O O . ALA B 1 8 ? 44.781 -44.75 -3.203 1 29.97 8 ALA B O 1
ATOM 4191 N N . GLN B 1 9 ? 44.156 -43.781 -1.454 1 26.09 9 GLN B N 1
ATOM 4192 C CA . GLN B 1 9 ? 42.844 -43.438 -2.02 1 26.09 9 GLN B CA 1
ATOM 4193 C C . GLN B 1 9 ? 43 -42.469 -3.182 1 26.09 9 GLN B C 1
ATOM 4195 O O . GLN B 1 9 ? 43.625 -41.406 -3.047 1 26.09 9 GLN B O 1
ATOM 4200 N N . ASP B 1 10 ? 43.062 -42.938 -4.379 1 28.47 10 ASP B N 1
ATOM 4201 C CA . ASP B 1 10 ? 43.062 -42.188 -5.617 1 28.47 10 ASP B CA 1
ATOM 4202 C C . ASP B 1 10 ? 42.094 -41 -5.543 1 28.47 10 ASP B C 1
ATOM 4204 O O . ASP B 1 10 ? 40.906 -41.219 -5.328 1 28.47 10 ASP B O 1
ATOM 4208 N N . GLU B 1 11 ? 42.531 -39.938 -4.906 1 31.22 11 GLU B N 1
ATOM 4209 C CA . GLU B 1 11 ? 41.812 -38.656 -4.984 1 31.22 11 GLU B CA 1
ATOM 4210 C C . GLU B 1 11 ? 41.344 -38.375 -6.41 1 31.22 11 GLU B C 1
ATOM 4212 O O . GLU B 1 11 ? 42.156 -38.312 -7.336 1 31.22 11 GLU B O 1
ATOM 4217 N N . VAL B 1 12 ? 40.219 -38.875 -6.777 1 33.66 12 VAL B N 1
ATOM 4218 C CA . VAL B 1 12 ? 39.562 -38.531 -8.039 1 33.66 12 VAL B CA 1
ATOM 4219 C C . VAL B 1 12 ? 39.719 -37.031 -8.281 1 33.66 12 VAL B C 1
ATOM 4221 O O . VAL B 1 12 ? 39.312 -36.219 -7.441 1 33.66 12 VAL B O 1
ATOM 4224 N N . ASN B 1 13 ? 40.844 -36.594 -8.828 1 32.06 13 ASN B N 1
ATOM 4225 C CA . ASN B 1 13 ? 41.094 -35.25 -9.328 1 32.06 13 ASN B CA 1
ATOM 4226 C C . ASN B 1 13 ? 39.844 -34.656 -9.969 1 32.06 13 ASN B C 1
ATOM 4228 O O . ASN B 1 13 ? 39.156 -35.344 -10.758 1 32.06 13 ASN B O 1
ATOM 4232 N N . PRO B 1 14 ? 39.281 -33.688 -9.367 1 33.56 14 PRO B N 1
ATOM 4233 C CA . PRO B 1 14 ? 38.156 -33.062 -10.031 1 33.56 14 PRO B CA 1
ATOM 4234 C C . PRO B 1 14 ? 38.344 -32.906 -11.539 1 33.56 14 PRO B C 1
ATOM 4236 O O . PRO B 1 14 ? 39.469 -32.594 -11.977 1 33.56 14 PRO B O 1
ATOM 4239 N N . THR B 1 15 ? 37.781 -33.75 -12.391 1 32.38 15 THR B N 1
ATOM 4240 C CA . THR B 1 15 ? 37.844 -33.688 -13.844 1 32.38 15 THR B CA 1
ATOM 4241 C C . THR B 1 15 ? 38.062 -32.25 -14.312 1 32.38 15 THR B C 1
ATOM 4243 O O . THR B 1 15 ? 37.375 -31.344 -13.836 1 32.38 15 THR B O 1
ATOM 4246 N N . ALA B 1 16 ? 39.156 -31.859 -14.766 1 37.16 16 ALA B N 1
ATOM 4247 C CA . ALA B 1 16 ? 39.5 -30.656 -15.531 1 37.16 16 ALA B CA 1
ATOM 4248 C C . ALA B 1 16 ? 38.312 -30.172 -16.359 1 37.16 16 ALA B C 1
ATOM 4250 O O . ALA B 1 16 ? 37.875 -30.875 -17.266 1 37.16 16 ALA B O 1
ATOM 4251 N N . THR B 1 17 ? 37.312 -29.516 -15.82 1 45.41 17 THR B N 1
ATOM 4252 C CA . THR B 1 17 ? 36.219 -28.859 -16.531 1 45.41 17 THR B CA 1
ATOM 4253 C C . THR B 1 17 ? 36.688 -28.375 -17.906 1 45.41 17 THR B C 1
ATOM 4255 O O . THR B 1 17 ? 37.562 -27.531 -18 1 45.41 17 THR B O 1
ATOM 4258 N N . GLU B 1 18 ? 36.844 -29.156 -18.812 1 53.38 18 GLU B N 1
ATOM 4259 C CA . GLU B 1 18 ? 37.219 -28.797 -20.188 1 53.38 18 GLU B CA 1
ATOM 4260 C C . GLU B 1 18 ? 36.625 -27.438 -20.578 1 53.38 18 GLU B C 1
ATOM 4262 O O . GLU B 1 18 ? 35.438 -27.172 -20.344 1 53.38 18 GLU B O 1
ATOM 4267 N N . LYS B 1 19 ? 37.469 -26.422 -20.672 1 70.25 19 LYS B N 1
ATOM 4268 C CA . LYS B 1 19 ? 37.125 -25.078 -21.094 1 70.25 19 LYS B CA 1
ATOM 4269 C C . LYS B 1 19 ? 36.188 -25.094 -22.297 1 70.25 19 LYS B C 1
ATOM 4271 O O . LYS B 1 19 ? 36.438 -25.766 -23.297 1 70.25 19 LYS B O 1
ATOM 4276 N N . ARG B 1 20 ? 34.906 -24.734 -22.078 1 82.5 20 ARG B N 1
ATOM 4277 C CA . ARG B 1 20 ? 33.906 -24.625 -23.141 1 82.5 20 ARG B CA 1
ATOM 4278 C C . ARG B 1 20 ? 34.469 -23.828 -24.312 1 82.5 20 ARG B C 1
ATOM 4280 O O . ARG B 1 20 ? 35.125 -22.812 -24.125 1 82.5 20 ARG B O 1
ATOM 4287 N N . GLN B 1 21 ? 34.406 -24.375 -25.578 1 84.19 21 GLN B N 1
ATOM 4288 C CA . GLN B 1 21 ? 34.844 -23.672 -26.781 1 84.19 21 GLN B CA 1
ATOM 4289 C C . GLN B 1 21 ? 33.719 -22.938 -27.453 1 84.19 21 GLN B C 1
ATOM 4291 O O . GLN B 1 21 ? 32.938 -23.516 -28.234 1 84.19 21 GLN B O 1
ATOM 4296 N N . TRP B 1 22 ? 33.625 -21.688 -27.203 1 90.44 22 TRP B N 1
ATOM 4297 C CA . TRP B 1 22 ? 32.562 -20.828 -27.734 1 90.44 22 TRP B CA 1
ATOM 4298 C C . TRP B 1 22 ? 32.875 -20.406 -29.172 1 90.44 22 TRP B C 1
ATOM 4300 O O . TRP B 1 22 ? 33.969 -20 -29.484 1 90.44 22 TRP B O 1
ATOM 4310 N N . ARG B 1 23 ? 31.906 -20.609 -30.078 1 87.38 23 ARG B N 1
ATOM 4311 C CA . ARG B 1 23 ? 32.094 -20.25 -31.484 1 87.38 23 ARG B CA 1
ATOM 4312 C C . ARG B 1 23 ? 30.984 -19.297 -31.953 1 87.38 23 ARG B C 1
ATOM 4314 O O . ARG B 1 23 ? 29.875 -19.328 -31.438 1 87.38 23 ARG B O 1
ATOM 4321 N N . SER B 1 24 ? 31.297 -18.438 -32.938 1 82.25 24 SER B N 1
ATOM 4322 C CA . SER B 1 24 ? 30.344 -17.516 -33.531 1 82.25 24 SER B CA 1
ATOM 4323 C C . SER B 1 24 ? 29.547 -18.156 -34.656 1 82.25 24 SER B C 1
ATOM 4325 O O . SER B 1 24 ? 29.125 -17.484 -35.594 1 82.25 24 SER B O 1
ATOM 4327 N N . ARG B 1 25 ? 29.406 -19.484 -34.656 1 72.56 25 ARG B N 1
ATOM 4328 C CA . ARG B 1 25 ? 28.703 -20.141 -35.75 1 72.56 25 ARG B CA 1
ATOM 4329 C C . ARG B 1 25 ? 27.375 -20.719 -35.281 1 72.56 25 ARG B C 1
ATOM 4331 O O . ARG B 1 25 ? 27.219 -21.047 -34.094 1 72.56 25 ARG B O 1
ATOM 4338 N N . ASP B 1 26 ? 26.422 -20.656 -36.281 1 71.69 26 ASP B N 1
ATOM 4339 C CA . ASP B 1 26 ? 25.094 -21.188 -36.031 1 71.69 26 ASP B CA 1
ATOM 4340 C C . ASP B 1 26 ? 25.125 -22.719 -35.875 1 71.69 26 ASP B C 1
ATOM 4342 O O . ASP B 1 26 ? 25.797 -23.406 -36.656 1 71.69 26 ASP B O 1
ATOM 4346 N N . GLU B 1 27 ? 24.797 -23.156 -34.781 1 74.94 27 GLU B N 1
ATOM 4347 C CA . GLU B 1 27 ? 24.625 -24.594 -34.594 1 74.94 27 GLU B CA 1
ATOM 4348 C C . GLU B 1 27 ? 23.359 -25.109 -35.281 1 74.94 27 GLU B C 1
ATOM 4350 O O . GLU B 1 27 ? 22.453 -24.328 -35.562 1 74.94 27 GLU B O 1
ATOM 4355 N N . PRO B 1 28 ? 23.344 -26.344 -35.719 1 72.94 28 PRO B N 1
ATOM 4356 C CA . PRO B 1 28 ? 22.141 -26.906 -36.375 1 72.94 28 PRO B CA 1
ATOM 4357 C C . PRO B 1 28 ? 20.891 -26.797 -35.5 1 72.94 28 PRO B C 1
ATOM 4359 O O . PRO B 1 28 ? 21 -26.797 -34.281 1 72.94 28 PRO B O 1
ATOM 4362 N N . ASP B 1 29 ? 19.781 -26.688 -36.281 1 69.75 29 ASP B N 1
ATOM 4363 C CA . ASP B 1 29 ? 18.484 -26.562 -35.594 1 69.75 29 ASP B CA 1
ATOM 4364 C C . ASP B 1 29 ? 18.125 -27.828 -34.844 1 69.75 29 ASP B C 1
ATOM 4366 O O . ASP B 1 29 ? 18.406 -28.938 -35.312 1 69.75 29 ASP B O 1
ATOM 4370 N N . ASN B 1 30 ? 17.891 -27.719 -33.562 1 73.56 30 ASN B N 1
ATOM 4371 C CA . ASN B 1 30 ? 17.359 -28.812 -32.781 1 73.56 30 ASN B CA 1
ATOM 4372 C C . ASN B 1 30 ? 15.844 -28.922 -32.906 1 73.56 30 ASN B C 1
ATOM 4374 O O . ASN B 1 30 ? 15.18 -27.938 -33.281 1 73.56 30 ASN B O 1
ATOM 4378 N N . ASP B 1 31 ? 15.367 -30.172 -32.75 1 76.69 31 ASP B N 1
ATOM 4379 C CA . ASP B 1 31 ? 13.922 -30.391 -32.688 1 76.69 31 ASP B CA 1
ATOM 4380 C C . ASP B 1 31 ? 13.344 -29.719 -31.438 1 76.69 31 ASP B C 1
ATOM 4382 O O . ASP B 1 31 ? 13.648 -30.125 -30.312 1 76.69 31 ASP B O 1
ATOM 4386 N N . VAL B 1 32 ? 12.656 -28.688 -31.625 1 87.19 32 VAL B N 1
ATOM 4387 C CA . VAL B 1 32 ? 12.109 -27.938 -30.5 1 87.19 32 VAL B CA 1
ATOM 4388 C C . VAL B 1 32 ? 10.586 -28.078 -30.469 1 87.19 32 VAL B C 1
ATOM 4390 O O . VAL B 1 32 ? 9.891 -27.25 -29.875 1 87.19 32 VAL B O 1
ATOM 4393 N N . GLN B 1 33 ? 10.016 -29.156 -31.094 1 89.38 33 GLN B N 1
ATOM 4394 C CA . GLN B 1 33 ? 8.562 -29.312 -31.156 1 89.38 33 GLN B CA 1
ATOM 4395 C C . GLN B 1 33 ? 7.988 -29.75 -29.828 1 89.38 33 GLN B C 1
ATOM 4397 O O . GLN B 1 33 ? 8.453 -30.734 -29.234 1 89.38 33 GLN B O 1
ATOM 4402 N N . PHE B 1 34 ? 7.035 -29.078 -29.406 1 91.94 34 PHE B N 1
ATOM 4403 C CA . PHE B 1 34 ? 6.355 -29.328 -28.141 1 91.94 34 PHE B CA 1
ATOM 4404 C C . PHE B 1 34 ? 5.578 -30.641 -28.203 1 91.94 34 PHE B C 1
ATOM 4406 O O . PHE B 1 34 ? 4.832 -30.891 -29.156 1 91.94 34 PHE B O 1
ATOM 4413 N N . ARG B 1 35 ? 5.719 -31.531 -27.172 1 88.19 35 ARG B N 1
ATOM 4414 C CA . ARG B 1 35 ? 5.098 -32.844 -27.141 1 88.19 35 ARG B CA 1
ATOM 4415 C C . ARG B 1 35 ? 4.191 -33 -25.922 1 88.19 35 ARG B C 1
ATOM 4417 O O . ARG B 1 35 ? 3.941 -34.125 -25.469 1 88.19 35 ARG B O 1
ATOM 4424 N N . GLY B 1 36 ? 3.703 -31.938 -25.453 1 83.25 36 GLY B N 1
ATOM 4425 C CA . GLY B 1 36 ? 2.848 -32.031 -24.281 1 83.25 36 GLY B CA 1
ATOM 4426 C C . GLY B 1 36 ? 1.497 -32.656 -24.578 1 83.25 36 GLY B C 1
ATOM 4427 O O . GLY B 1 36 ? 0.983 -32.531 -25.688 1 83.25 36 GLY B O 1
ATOM 4428 N N . GLN B 1 37 ? 0.973 -33.5 -23.594 1 77.5 37 GLN B N 1
ATOM 4429 C CA . GLN B 1 37 ? -0.322 -34.156 -23.734 1 77.5 37 GLN B CA 1
ATOM 4430 C C . GLN B 1 37 ? -1.418 -33.375 -23.016 1 77.5 37 GLN B C 1
ATOM 4432 O O . GLN B 1 37 ? -1.155 -32.719 -22.016 1 77.5 37 GLN B O 1
ATOM 4437 N N . GLN B 1 38 ? -2.555 -33.312 -23.734 1 75.62 38 GLN B N 1
ATOM 4438 C CA . GLN B 1 38 ? -3.738 -32.75 -23.094 1 75.62 38 GLN B CA 1
ATOM 4439 C C . GLN B 1 38 ? -4.605 -33.844 -22.469 1 75.62 38 GLN B C 1
ATOM 4441 O O . GLN B 1 38 ? -5.18 -34.656 -23.188 1 75.62 38 GLN B O 1
ATOM 4446 N N . SER B 1 39 ? -4.469 -34.031 -21.125 1 73.56 39 SER B N 1
ATOM 4447 C CA . SER B 1 39 ? -5.172 -35.156 -20.5 1 73.56 39 SER B CA 1
ATOM 4448 C C . SER B 1 39 ? -6.25 -34.656 -19.547 1 73.56 39 SER B C 1
ATOM 4450 O O . SER B 1 39 ? -7.305 -35.281 -19.422 1 73.56 39 SER B O 1
ATOM 4452 N N . PHE B 1 40 ? -6.023 -33.562 -18.969 1 74.56 40 PHE B N 1
ATOM 4453 C CA . PHE B 1 40 ? -6.914 -33.156 -17.891 1 74.56 40 PHE B CA 1
ATOM 4454 C C . PHE B 1 40 ? -7.91 -32.125 -18.391 1 74.56 40 PHE B C 1
ATOM 4456 O O . PHE B 1 40 ? -7.516 -31.062 -18.891 1 74.56 40 PHE B O 1
ATOM 4463 N N . ASN B 1 41 ? -9.211 -32.594 -18.484 1 81.12 41 ASN B N 1
ATOM 4464 C CA . ASN B 1 41 ? -10.258 -31.688 -18.906 1 81.12 41 ASN B CA 1
ATOM 4465 C C . ASN B 1 41 ? -11.234 -31.375 -17.766 1 81.12 41 ASN B C 1
ATOM 4467 O O . ASN B 1 41 ? -12.016 -32.25 -17.359 1 81.12 41 ASN B O 1
ATOM 4471 N N . PHE B 1 42 ? -11.023 -30.375 -17.031 1 87.12 42 PHE B N 1
ATOM 4472 C CA . PHE B 1 42 ? -11.898 -29.906 -15.969 1 87.12 42 PHE B CA 1
ATOM 4473 C C . PHE B 1 42 ? -12.617 -28.625 -16.391 1 87.12 42 PHE B C 1
ATOM 4475 O O . PHE B 1 42 ? -11.969 -27.609 -16.672 1 87.12 42 PHE B O 1
ATOM 4482 N N . VAL B 1 43 ? -14.008 -28.781 -16.516 1 91.81 43 VAL B N 1
ATOM 4483 C CA . VAL B 1 43 ? -14.82 -27.609 -16.859 1 91.81 43 VAL B CA 1
ATOM 4484 C C . VAL B 1 43 ? -15.805 -27.312 -15.734 1 91.81 43 VAL B C 1
ATOM 4486 O O . VAL B 1 43 ? -16.906 -27.875 -15.703 1 91.81 43 VAL B O 1
ATOM 4489 N N . PRO B 1 44 ? -15.391 -26.469 -14.852 1 93.62 44 PRO B N 1
ATOM 4490 C CA . PRO B 1 44 ? -16.297 -26.141 -13.742 1 93.62 44 PRO B CA 1
ATOM 4491 C C . PRO B 1 44 ? -17.531 -25.375 -14.203 1 93.62 44 PRO B C 1
ATOM 4493 O O . PRO B 1 44 ? -17.453 -24.531 -15.109 1 93.62 44 PRO B O 1
ATOM 4496 N N . LYS B 1 45 ? -18.656 -25.609 -13.547 1 90.69 45 LYS B N 1
ATOM 4497 C CA . LYS B 1 45 ? -19.906 -24.938 -13.875 1 90.69 45 LYS B CA 1
ATOM 4498 C C . LYS B 1 45 ? -20.062 -23.656 -13.062 1 90.69 45 LYS B C 1
ATOM 4500 O O . LYS B 1 45 ? -20.688 -22.703 -13.523 1 90.69 45 LYS B O 1
ATOM 4505 N N . THR B 1 46 ? -19.578 -23.734 -11.859 1 93.38 46 THR B N 1
ATOM 4506 C CA . THR B 1 46 ? -19.688 -22.578 -10.977 1 93.38 46 THR B CA 1
ATOM 4507 C C . THR B 1 46 ? -18.312 -22.172 -10.438 1 93.38 46 THR B C 1
ATOM 4509 O O . THR B 1 46 ? -17.359 -22.938 -10.539 1 93.38 46 THR B O 1
ATOM 4512 N N . THR B 1 47 ? -18.234 -20.984 -9.906 1 96.25 47 THR B N 1
ATOM 4513 C CA . THR B 1 47 ? -17 -20.484 -9.312 1 96.25 47 THR B CA 1
ATOM 4514 C C . THR B 1 47 ? -16.594 -21.328 -8.109 1 96.25 47 THR B C 1
ATOM 4516 O O . THR B 1 47 ? -15.422 -21.609 -7.895 1 96.25 47 THR B O 1
ATOM 4519 N N . VAL B 1 48 ? -17.578 -21.797 -7.371 1 96.19 48 VAL B N 1
ATOM 4520 C CA . VAL B 1 48 ? -17.328 -22.609 -6.188 1 96.19 48 VAL B CA 1
ATOM 4521 C C . VAL B 1 48 ? -16.734 -23.953 -6.605 1 96.19 48 VAL B C 1
ATOM 4523 O O . VAL B 1 48 ? -15.773 -24.422 -5.984 1 96.19 48 VAL B O 1
ATOM 4526 N N . GLU B 1 49 ? -17.281 -24.5 -7.656 1 95.38 49 GLU B N 1
ATOM 4527 C CA . GLU B 1 49 ? -16.766 -25.766 -8.156 1 95.38 49 GLU B CA 1
ATOM 4528 C C . GLU B 1 49 ? -15.312 -25.625 -8.617 1 95.38 49 GLU B C 1
ATOM 4530 O O . GLU B 1 49 ? -14.492 -26.516 -8.383 1 95.38 49 GLU B O 1
ATOM 4535 N N . SER B 1 50 ? -15.07 -24.531 -9.289 1 96.81 50 SER B N 1
ATOM 4536 C CA . SER B 1 50 ? -13.711 -24.281 -9.75 1 96.81 50 SER B CA 1
ATOM 4537 C C . SER B 1 50 ? -12.734 -24.188 -8.586 1 96.81 50 SER B C 1
ATOM 4539 O O . SER B 1 50 ? -11.648 -24.781 -8.633 1 96.81 50 SER B O 1
ATOM 4541 N N . PHE B 1 51 ? -13.172 -23.531 -7.566 1 97.75 51 PHE B N 1
ATOM 4542 C CA . PHE B 1 51 ? -12.344 -23.344 -6.383 1 97.75 51 PHE B CA 1
ATOM 4543 C C . PHE B 1 51 ? -12.188 -24.656 -5.617 1 97.75 51 PHE B C 1
ATOM 4545 O O . PHE B 1 51 ? -11.109 -24.969 -5.117 1 97.75 51 PHE B O 1
ATOM 4552 N N . CYS B 1 52 ? -13.172 -25.422 -5.543 1 95.69 52 CYS B N 1
ATOM 4553 C CA . CYS B 1 52 ? -13.188 -26.656 -4.758 1 95.69 52 CYS B CA 1
ATOM 4554 C C . CYS B 1 52 ? -12.367 -27.75 -5.434 1 95.69 52 CYS B C 1
ATOM 4556 O O . CYS B 1 52 ? -12.117 -28.797 -4.84 1 95.69 52 CYS B O 1
ATOM 4558 N N . GLN B 1 53 ? -11.938 -27.453 -6.625 1 95 53 GLN B N 1
ATOM 4559 C CA . GLN B 1 53 ? -10.953 -28.344 -7.23 1 95 53 GLN B CA 1
ATOM 4560 C C . GLN B 1 53 ? -9.648 -28.344 -6.438 1 95 53 GLN B C 1
ATOM 4562 O O . GLN B 1 53 ? -8.969 -29.375 -6.363 1 95 53 GLN B O 1
ATOM 4567 N N . TYR B 1 54 ? -9.336 -27.25 -5.883 1 97.5 54 TYR B N 1
ATOM 4568 C CA . TYR B 1 54 ? -8.086 -27.094 -5.148 1 97.5 54 TYR B CA 1
ATOM 4569 C C . TYR B 1 54 ? -8.32 -27.25 -3.65 1 97.5 54 TYR B C 1
ATOM 4571 O O . TYR B 1 54 ? -7.566 -27.969 -2.975 1 97.5 54 TYR B O 1
ATOM 4579 N N . PHE B 1 55 ? -9.273 -26.516 -3.188 1 97.56 55 PHE B N 1
ATOM 4580 C CA . PHE B 1 55 ? -9.711 -26.75 -1.817 1 97.56 55 PHE B CA 1
ATOM 4581 C C . PHE B 1 55 ? -10.82 -27.797 -1.772 1 97.56 55 PHE B C 1
ATOM 4583 O O . PHE B 1 55 ? -11.969 -27.469 -1.445 1 97.56 55 PHE B O 1
ATOM 4590 N N . ASP B 1 56 ? -10.453 -29 -2.014 1 96.62 56 ASP B N 1
ATOM 4591 C CA . ASP B 1 56 ? -11.422 -30.078 -2.154 1 96.62 56 ASP B CA 1
ATOM 4592 C C . ASP B 1 56 ? -11.82 -30.641 -0.792 1 96.62 56 ASP B C 1
ATOM 4594 O O . ASP B 1 56 ? -11.398 -30.125 0.245 1 96.62 56 ASP B O 1
ATOM 4598 N N . ASP B 1 57 ? -12.586 -31.656 -0.807 1 95.5 57 ASP B N 1
ATOM 4599 C CA . ASP B 1 57 ? -13.156 -32.219 0.411 1 95.5 57 ASP B CA 1
ATOM 4600 C C . ASP B 1 57 ? -12.07 -32.812 1.3 1 95.5 57 ASP B C 1
ATOM 4602 O O . ASP B 1 57 ? -12.148 -32.75 2.527 1 95.5 57 ASP B O 1
ATOM 4606 N N . GLU B 1 58 ? -11.094 -33.375 0.672 1 96.56 58 GLU B N 1
ATOM 4607 C CA . GLU B 1 58 ? -10.008 -33.969 1.436 1 96.56 58 GLU B CA 1
ATOM 4608 C C . GLU B 1 58 ? -9.242 -32.906 2.234 1 96.56 58 GLU B C 1
ATOM 4610 O O . GLU B 1 58 ? -9 -33.094 3.432 1 96.56 58 GLU B O 1
ATOM 4615 N N . LEU B 1 59 ? -8.883 -31.875 1.55 1 97.81 59 LEU B N 1
ATOM 4616 C CA . LEU B 1 59 ? -8.156 -30.797 2.219 1 97.81 59 LEU B CA 1
ATOM 4617 C C . LEU B 1 59 ? -9.016 -30.156 3.303 1 97.81 59 LEU B C 1
ATOM 4619 O O . LEU B 1 59 ? -8.531 -29.891 4.406 1 97.81 59 LEU B O 1
ATOM 4623 N N . LEU B 1 60 ? -10.297 -29.906 3.051 1 97.31 60 LEU B N 1
ATOM 4624 C CA . LEU B 1 60 ? -11.195 -29.281 4.012 1 97.31 60 LEU B CA 1
ATOM 4625 C C . LEU B 1 60 ? -11.336 -30.141 5.262 1 97.31 60 LEU B C 1
ATOM 4627 O O . LEU B 1 60 ? -11.344 -29.625 6.383 1 97.31 60 LEU B O 1
ATOM 4631 N N . GLU B 1 61 ? -11.422 -31.391 4.988 1 97 61 GLU B N 1
ATOM 4632 C CA . GLU B 1 61 ? -11.531 -32.312 6.125 1 97 61 GLU B CA 1
ATOM 4633 C C . GLU B 1 61 ? -10.242 -32.312 6.945 1 97 61 GLU B C 1
ATOM 4635 O O . GLU B 1 61 ? -10.289 -32.375 8.172 1 97 61 GLU B O 1
ATOM 4640 N N . LYS B 1 62 ? -9.195 -32.281 6.254 1 97.25 62 LYS B N 1
ATOM 4641 C CA . LYS B 1 62 ? -7.914 -32.25 6.957 1 97.25 62 LYS B CA 1
ATOM 4642 C C . LYS B 1 62 ? -7.812 -30.984 7.809 1 97.25 62 LYS B C 1
ATOM 4644 O O . LYS B 1 62 ? -7.406 -31.047 8.977 1 97.25 62 LYS B O 1
ATOM 4649 N N . ILE B 1 63 ? -8.156 -29.828 7.277 1 97.62 63 ILE B N 1
ATOM 4650 C CA . ILE B 1 63 ? -8.125 -28.562 8.008 1 97.62 63 ILE B CA 1
ATOM 4651 C C . ILE B 1 63 ? -9.062 -28.641 9.211 1 97.62 63 ILE B C 1
ATOM 4653 O O . ILE B 1 63 ? -8.688 -28.234 10.32 1 97.62 63 ILE B O 1
ATOM 4657 N N . ARG B 1 64 ? -10.234 -29.125 8.945 1 96.62 64 ARG B N 1
ATOM 4658 C CA . ARG B 1 64 ? -11.234 -29.266 10 1 96.62 64 ARG B CA 1
ATOM 4659 C C . ARG B 1 64 ? -10.703 -30.125 11.141 1 96.62 64 ARG B C 1
ATOM 4661 O O . ARG B 1 64 ? -10.711 -29.703 12.297 1 96.62 64 ARG B O 1
ATOM 4668 N N . TYR B 1 65 ? -10.195 -31.266 10.805 1 96.56 65 TYR B N 1
ATOM 4669 C CA . TYR B 1 65 ? -9.719 -32.219 11.797 1 96.56 65 TYR B CA 1
ATOM 4670 C C . TYR B 1 65 ? -8.562 -31.656 12.594 1 96.56 65 TYR B C 1
ATOM 4672 O O . TYR B 1 65 ? -8.562 -31.719 13.828 1 96.56 65 TYR B O 1
ATOM 4680 N N . GLN B 1 66 ? -7.574 -31.125 11.922 1 96.81 66 GLN B N 1
ATOM 4681 C CA . GLN B 1 66 ? -6.391 -30.594 12.586 1 96.81 66 GLN B CA 1
ATOM 4682 C C . GLN B 1 66 ? -6.734 -29.391 13.445 1 96.81 66 GLN B C 1
ATOM 4684 O O . GLN B 1 66 ? -6.125 -29.172 14.5 1 96.81 66 GLN B O 1
ATOM 4689 N N . SER B 1 67 ? -7.68 -28.562 13.055 1 96.56 67 SER B N 1
ATOM 4690 C CA . SER B 1 67 ? -8.102 -27.406 13.836 1 96.56 67 SER B CA 1
ATOM 4691 C C . SER B 1 67 ? -8.805 -27.844 15.117 1 96.56 67 SER B C 1
ATOM 4693 O O . SER B 1 67 ? -8.586 -27.25 16.188 1 96.56 67 SER B O 1
ATOM 4695 N N . ILE B 1 68 ? -9.664 -28.859 14.977 1 95.81 68 ILE B N 1
ATOM 4696 C CA . ILE B 1 68 ? -10.344 -29.391 16.156 1 95.81 68 ILE B CA 1
ATOM 4697 C C . ILE B 1 68 ? -9.32 -30 17.109 1 95.81 68 ILE B C 1
ATOM 4699 O O . ILE B 1 68 ? -9.383 -29.781 18.312 1 95.81 68 ILE B O 1
ATOM 4703 N N . LEU B 1 69 ? -8.414 -30.766 16.562 1 95.31 69 LEU B N 1
ATOM 4704 C CA . LEU B 1 69 ? -7.371 -31.391 17.359 1 95.31 69 LEU B CA 1
ATOM 4705 C C . LEU B 1 69 ? -6.574 -30.344 18.125 1 95.31 69 LEU B C 1
ATOM 4707 O O . LEU B 1 69 ? -6.309 -30.516 19.328 1 95.31 69 LEU B O 1
ATOM 4711 N N . TYR B 1 70 ? -6.203 -29.359 17.5 1 94.75 70 TYR B N 1
ATOM 4712 C CA . TYR B 1 70 ? -5.438 -28.297 18.141 1 94.75 70 TYR B CA 1
ATOM 4713 C C . TYR B 1 70 ? -6.227 -27.656 19.281 1 94.75 70 TYR B C 1
ATOM 4715 O O . TYR B 1 70 ? -5.68 -27.391 20.344 1 94.75 70 TYR B O 1
ATOM 4723 N N . SER B 1 71 ? -7.496 -27.359 18.984 1 94.5 71 SER B N 1
ATOM 4724 C CA . SER B 1 71 ? -8.336 -26.766 20.016 1 94.5 71 SER B CA 1
ATOM 4725 C C . SER B 1 71 ? -8.414 -27.672 21.25 1 94.5 71 SER B C 1
ATOM 4727 O O . SER B 1 71 ? -8.375 -27.188 22.375 1 94.5 71 SER B O 1
ATOM 4729 N N . THR B 1 72 ? -8.469 -28.922 21 1 93 72 THR B N 1
ATOM 4730 C CA . THR B 1 72 ? -8.531 -29.875 22.094 1 93 72 THR B CA 1
ATOM 4731 C C . THR B 1 72 ? -7.223 -29.906 22.859 1 93 72 THR B C 1
ATOM 4733 O O . THR B 1 72 ? -7.223 -29.969 24.094 1 93 72 THR B O 1
ATOM 4736 N N . GLN B 1 73 ? -6.18 -29.891 22.172 1 91.56 73 GLN B N 1
ATOM 4737 C CA . GLN B 1 73 ? -4.859 -29.891 22.797 1 91.56 73 GLN B CA 1
ATOM 4738 C C . GLN B 1 73 ? -4.668 -28.656 23.656 1 91.56 73 GLN B C 1
ATOM 4740 O O . GLN B 1 73 ? -3.926 -28.688 24.641 1 91.56 73 GLN B O 1
ATOM 4745 N N . LYS B 1 74 ? -5.277 -27.562 23.312 1 91.19 74 LYS B N 1
ATOM 4746 C CA . LYS B 1 74 ? -5.176 -26.328 24.078 1 91.19 74 LYS B CA 1
ATOM 4747 C C . LYS B 1 74 ? -6.23 -26.281 25.188 1 91.19 74 LYS B C 1
ATOM 4749 O O . LYS B 1 74 ? -6.336 -25.281 25.906 1 91.19 74 LYS B O 1
ATOM 4754 N N . GLY B 1 75 ? -6.934 -27.281 25.234 1 87.75 75 GLY B N 1
ATOM 4755 C CA . GLY B 1 75 ? -7.879 -27.391 26.344 1 87.75 75 GLY B CA 1
ATOM 4756 C C . GLY B 1 75 ? -9.25 -26.844 26.016 1 87.75 75 GLY B C 1
ATOM 4757 O O . GLY B 1 75 ? -10.07 -26.625 26.906 1 87.75 75 GLY B O 1
ATOM 4758 N N . LYS B 1 76 ? -9.328 -26.453 24.75 1 81.56 76 LYS B N 1
ATOM 4759 C CA . LYS B 1 76 ? -10.625 -26.047 24.234 1 81.56 76 LYS B CA 1
ATOM 4760 C C . LYS B 1 76 ? -11.195 -27.078 23.266 1 81.56 76 LYS B C 1
ATOM 4762 O O . LYS B 1 76 ? -10.438 -27.828 22.641 1 81.56 76 LYS B O 1
ATOM 4767 N N . SER B 1 77 ? -12.477 -27.609 23.297 1 86.31 77 SER B N 1
ATOM 4768 C CA . SER B 1 77 ? -13.133 -28.547 22.391 1 86.31 77 SER B CA 1
ATOM 4769 C C . SER B 1 77 ? -14.148 -27.859 21.5 1 86.31 77 SER B C 1
ATOM 4771 O O . SER B 1 77 ? -15.352 -27.922 21.75 1 86.31 77 SER B O 1
ATOM 4773 N N . VAL B 1 78 ? -13.43 -27.172 20.484 1 91.25 78 VAL B N 1
ATOM 4774 C CA . VAL B 1 78 ? -14.305 -26.453 19.562 1 91.25 78 VAL B CA 1
ATOM 4775 C C . VAL B 1 78 ? -14.648 -27.344 18.375 1 91.25 78 VAL B C 1
ATOM 4777 O O . VAL B 1 78 ? -13.766 -27.938 17.766 1 91.25 78 VAL B O 1
ATOM 4780 N N . ASN B 1 79 ? -15.906 -27.516 18.109 1 92.62 79 ASN B N 1
ATOM 4781 C CA . ASN B 1 79 ? -16.344 -28.25 16.922 1 92.62 79 ASN B CA 1
ATOM 4782 C C . ASN B 1 79 ? -16.516 -27.344 15.719 1 92.62 79 ASN B C 1
ATOM 4784 O O . ASN B 1 79 ? -17.125 -26.281 15.812 1 92.62 79 ASN B O 1
ATOM 4788 N N . ILE B 1 80 ? -15.859 -27.703 14.656 1 95.06 80 ILE B N 1
ATOM 4789 C CA . ILE B 1 80 ? -15.938 -26.953 13.406 1 95.06 80 ILE B CA 1
ATOM 4790 C C . ILE B 1 80 ? -16.5 -27.844 12.305 1 95.06 80 ILE B C 1
ATOM 4792 O O . ILE B 1 80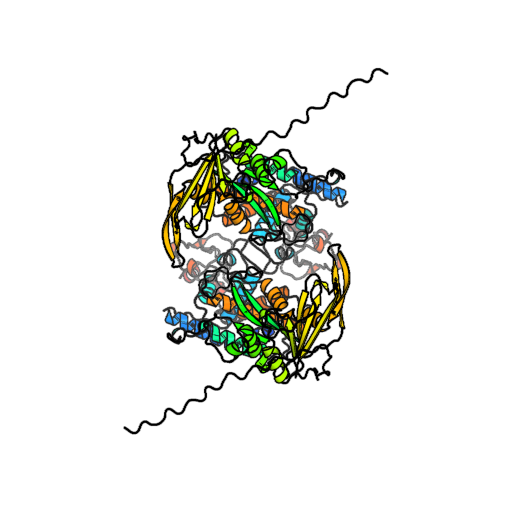 ? -16.031 -28.969 12.094 1 95.06 80 ILE B O 1
ATOM 4796 N N . THR B 1 81 ? -17.547 -27.391 11.633 1 94.31 81 THR B N 1
ATOM 4797 C CA . THR B 1 81 ? -18.109 -28.125 10.516 1 94.31 81 THR B CA 1
ATOM 4798 C C . THR B 1 81 ? -17.5 -27.672 9.195 1 94.31 81 THR B C 1
ATOM 4800 O O . THR B 1 81 ? -16.859 -26.625 9.133 1 94.31 81 THR B O 1
ATOM 4803 N N . LYS B 1 82 ? -17.625 -28.531 8.258 1 94.31 82 LYS B N 1
ATOM 4804 C CA . LYS B 1 82 ? -17.125 -28.203 6.926 1 94.31 82 LYS B CA 1
ATOM 4805 C C . LYS B 1 82 ? -17.812 -26.953 6.387 1 94.31 82 LYS B C 1
ATOM 4807 O O . LYS B 1 82 ? -17.172 -26.109 5.754 1 94.31 82 LYS B O 1
ATOM 4812 N N . GLU B 1 83 ? -19.062 -26.844 6.609 1 93.31 83 GLU B N 1
ATOM 4813 C CA . GLU B 1 83 ? -19.844 -25.688 6.156 1 93.31 83 GLU B CA 1
ATOM 4814 C C . GLU B 1 83 ? -19.359 -24.406 6.809 1 93.31 83 GLU B C 1
ATOM 4816 O O . GLU B 1 83 ? -19.297 -23.359 6.156 1 93.31 83 GLU B O 1
ATOM 4821 N N . GLU B 1 84 ? -19.031 -24.531 8.039 1 95.12 84 GLU B N 1
ATOM 4822 C CA . GLU B 1 84 ? -18.5 -23.359 8.742 1 95.12 84 GLU B CA 1
ATOM 4823 C C . GLU B 1 84 ? -17.156 -22.938 8.164 1 95.12 84 GLU B C 1
ATOM 4825 O O . GLU B 1 84 ? -16.859 -21.734 8.078 1 95.12 84 GLU B O 1
ATOM 4830 N N . LEU B 1 85 ? -16.406 -23.906 7.824 1 96.5 85 LEU B N 1
ATOM 4831 C CA . LEU B 1 85 ? -15.102 -23.609 7.23 1 96.5 85 LEU B CA 1
ATOM 4832 C C . LEU B 1 85 ? -15.266 -22.891 5.891 1 96.5 85 LEU B C 1
ATOM 4834 O O . LEU B 1 85 ? -14.547 -21.938 5.598 1 96.5 85 LEU B O 1
ATOM 4838 N N . LEU B 1 86 ? -16.203 -23.359 5.121 1 96.62 86 LEU B N 1
ATOM 4839 C CA . LEU B 1 86 ? -16.469 -22.719 3.838 1 96.62 86 LEU B CA 1
ATOM 4840 C C . LEU B 1 86 ? -16.984 -21.297 4.031 1 96.62 86 LEU B C 1
ATOM 4842 O O . LEU B 1 86 ? -16.578 -20.391 3.295 1 96.62 86 LEU B O 1
ATOM 4846 N N . THR B 1 87 ? -17.828 -21.094 5.02 1 97.12 87 THR B N 1
ATOM 4847 C CA . THR B 1 87 ? -18.312 -19.766 5.352 1 97.12 87 THR B CA 1
ATOM 4848 C C . THR B 1 87 ? -17.141 -18.859 5.789 1 97.12 87 THR B C 1
ATOM 4850 O O . THR B 1 87 ? -17.078 -17.703 5.391 1 97.12 87 THR B O 1
ATOM 4853 N N . PHE B 1 88 ? -16.312 -19.484 6.574 1 97.44 88 PHE B N 1
ATOM 4854 C CA . PHE B 1 88 ? -15.117 -18.781 7.027 1 97.44 88 PHE B CA 1
ATOM 4855 C C . PHE B 1 88 ? -14.297 -18.297 5.84 1 97.44 88 PHE B C 1
ATOM 4857 O O . PHE B 1 88 ? -13.867 -17.141 5.809 1 97.44 88 PHE B O 1
ATOM 4864 N N . PHE B 1 89 ? -14.102 -19.094 4.871 1 97.31 89 PHE B N 1
ATOM 4865 C CA . PHE B 1 89 ? -13.344 -18.734 3.678 1 97.31 89 PHE B CA 1
ATOM 4866 C C . PHE B 1 89 ? -14.086 -17.688 2.867 1 97.31 89 PHE B C 1
ATOM 4868 O O . PHE B 1 89 ? -13.469 -16.766 2.324 1 97.31 89 PHE B O 1
ATOM 4875 N N . GLY B 1 90 ? -15.398 -17.859 2.764 1 97.31 90 GLY B N 1
ATOM 4876 C CA . GLY B 1 90 ? -16.188 -16.844 2.08 1 97.31 90 GLY B CA 1
ATOM 4877 C C . GLY B 1 90 ? -16.047 -15.461 2.686 1 97.31 90 GLY B C 1
ATOM 4878 O O . GLY B 1 90 ? -15.875 -14.477 1.963 1 97.31 90 GLY B O 1
ATOM 4879 N N . ILE B 1 91 ? -16.094 -15.391 3.994 1 97.06 91 ILE B N 1
ATOM 4880 C CA . ILE B 1 91 ? -15.922 -14.133 4.715 1 97.06 91 ILE B CA 1
ATOM 4881 C C . ILE B 1 91 ? -14.531 -13.555 4.43 1 97.06 91 ILE B C 1
ATOM 4883 O O . ILE B 1 91 ? -14.398 -12.359 4.172 1 97.06 91 ILE B O 1
ATOM 4887 N N . THR B 1 92 ? -13.539 -14.406 4.445 1 96.06 92 THR B N 1
ATOM 4888 C CA . THR B 1 92 ? -12.164 -13.984 4.199 1 96.06 92 THR B CA 1
ATOM 4889 C C . THR B 1 92 ? -12.031 -13.367 2.809 1 96.06 92 THR B C 1
ATOM 4891 O O . THR B 1 92 ? -11.32 -12.375 2.627 1 96.06 92 THR B O 1
ATOM 4894 N N . ILE B 1 93 ? -12.711 -13.906 1.87 1 96.75 93 ILE B N 1
ATOM 4895 C CA . ILE B 1 93 ? -12.664 -13.391 0.506 1 96.75 93 ILE B CA 1
ATOM 4896 C C . ILE B 1 93 ? -13.336 -12.023 0.443 1 96.75 93 ILE B C 1
ATOM 4898 O O . ILE B 1 93 ? -12.828 -11.102 -0.201 1 96.75 93 ILE B O 1
ATOM 4902 N N . ILE B 1 94 ? -14.461 -11.867 1.122 1 96.44 94 ILE B N 1
ATOM 4903 C CA . ILE B 1 94 ? -15.148 -10.578 1.146 1 96.44 94 ILE B CA 1
ATOM 4904 C C . ILE B 1 94 ? -14.227 -9.516 1.746 1 96.44 94 ILE B C 1
ATOM 4906 O O . ILE B 1 94 ? -14.133 -8.406 1.227 1 96.44 94 ILE B O 1
ATOM 4910 N N . MET B 1 95 ? -13.531 -9.883 2.793 1 94.81 95 MET B N 1
ATOM 4911 C CA . MET B 1 95 ? -12.641 -8.953 3.484 1 94.81 95 MET B CA 1
ATOM 4912 C C . MET B 1 95 ? -11.508 -8.508 2.57 1 94.81 95 MET B C 1
ATOM 4914 O O . MET B 1 95 ? -10.875 -7.477 2.814 1 94.81 95 MET B O 1
ATOM 4918 N N . SER B 1 96 ? -11.242 -9.25 1.558 1 92.75 96 SER B N 1
ATOM 4919 C CA . SER B 1 96 ? -10.133 -8.93 0.662 1 92.75 96 SER B CA 1
ATOM 4920 C C . SER B 1 96 ? -10.508 -7.809 -0.302 1 92.75 96 SER B C 1
ATOM 4922 O O . SER B 1 96 ? -9.641 -7.062 -0.764 1 92.75 96 SER B O 1
ATOM 4924 N N . TYR B 1 97 ? -11.781 -7.695 -0.669 1 93.25 97 TYR B N 1
ATOM 4925 C CA . TYR B 1 97 ? -12.141 -6.637 -1.604 1 93.25 97 TYR B CA 1
ATOM 4926 C C . TYR B 1 97 ? -12.945 -5.547 -0.91 1 93.25 97 TYR B C 1
ATOM 4928 O O . TYR B 1 97 ? -13.172 -4.473 -1.477 1 93.25 97 TYR B O 1
ATOM 4936 N N . ASN B 1 98 ? -13.469 -5.781 0.22 1 94 98 ASN B N 1
ATOM 4937 C CA . ASN B 1 98 ? -14.039 -4.789 1.128 1 94 98 ASN B CA 1
ATOM 4938 C C . ASN B 1 98 ? -13.156 -4.582 2.355 1 94 98 ASN B C 1
ATOM 4940 O O . ASN B 1 98 ? -13.336 -5.254 3.375 1 94 98 ASN B O 1
ATOM 4944 N N . LYS B 1 99 ? -12.344 -3.646 2.33 1 91.44 99 LYS B N 1
ATOM 4945 C CA . LYS B 1 99 ? -11.305 -3.512 3.344 1 91.44 99 LYS B CA 1
ATOM 4946 C C . LYS B 1 99 ? -11.703 -2.492 4.41 1 91.44 99 LYS B C 1
ATOM 4948 O O . LYS B 1 99 ? -12.031 -1.348 4.09 1 91.44 99 LYS B O 1
ATOM 4953 N N . LEU B 1 100 ? -11.664 -2.932 5.566 1 92 100 LEU B N 1
ATOM 4954 C CA . LEU B 1 100 ? -11.938 -2.096 6.73 1 92 100 LEU B CA 1
ATOM 4955 C C . LEU B 1 100 ? -10.727 -2.039 7.656 1 92 100 LEU B C 1
ATOM 4957 O O . LEU B 1 100 ? -9.82 -2.863 7.547 1 92 100 LEU B O 1
ATOM 4961 N N . PRO B 1 101 ? -10.602 -1.106 8.5 1 88.25 101 PRO B N 1
ATOM 4962 C CA . PRO B 1 101 ? -9.398 -0.884 9.305 1 88.25 101 PRO B CA 1
ATOM 4963 C C . PRO B 1 101 ? -9.133 -2.021 10.289 1 88.25 101 PRO B C 1
ATOM 4965 O O . PRO B 1 101 ? -7.969 -2.346 10.562 1 88.25 101 PRO B O 1
ATOM 4968 N N . SER B 1 102 ? -10.188 -2.574 10.836 1 89.19 102 SER B N 1
ATOM 4969 C CA . SER B 1 102 ? -10.016 -3.656 11.805 1 89.19 102 SER B CA 1
ATOM 4970 C C . SER B 1 102 ? -11.039 -4.766 11.57 1 89.19 102 SER B C 1
ATOM 4972 O O . SER B 1 102 ? -12.078 -4.543 10.953 1 89.19 102 SER B O 1
ATOM 4974 N N . LEU B 1 103 ? -10.633 -5.914 12.117 1 90.81 103 LEU B N 1
ATOM 4975 C CA . LEU B 1 103 ? -11.461 -7.102 11.93 1 90.81 103 LEU B CA 1
ATOM 4976 C C . LEU B 1 103 ? -12.836 -6.914 12.555 1 90.81 103 LEU B C 1
ATOM 4978 O O . LEU B 1 103 ? -13.852 -7.301 11.969 1 90.81 103 LEU B O 1
ATOM 4982 N N . HIS B 1 104 ? -12.922 -6.309 13.703 1 92.19 104 HIS B N 1
ATOM 4983 C CA . HIS B 1 104 ? -14.18 -6.211 14.43 1 92.19 104 HIS B CA 1
ATOM 4984 C C . HIS B 1 104 ? -15.141 -5.258 13.734 1 92.19 104 HIS B C 1
ATOM 4986 O O . HIS B 1 104 ? -16.359 -5.305 13.977 1 92.19 104 HIS B O 1
ATOM 4992 N N . HIS B 1 105 ? -14.68 -4.438 12.875 1 94.25 105 HIS B N 1
ATOM 4993 C CA . HIS B 1 105 ? -15.508 -3.449 12.188 1 94.25 105 HIS B CA 1
ATOM 4994 C C . HIS B 1 105 ? -16.5 -4.121 11.25 1 94.25 105 HIS B C 1
ATOM 4996 O O . HIS B 1 105 ? -17.594 -3.59 11.008 1 94.25 105 HIS B O 1
ATOM 5002 N N . TYR B 1 106 ? -16.156 -5.281 10.758 1 95.5 106 TYR B N 1
ATOM 5003 C CA . TYR B 1 106 ? -17 -5.973 9.797 1 95.5 106 TYR B CA 1
ATOM 5004 C C . TYR B 1 106 ? -18.328 -6.363 10.43 1 95.5 106 TYR B C 1
ATOM 5006 O O . TYR B 1 106 ? -19.344 -6.52 9.734 1 95.5 106 TYR B O 1
ATOM 5014 N N . TRP B 1 107 ? -18.375 -6.48 11.766 1 96.12 107 TRP B N 1
ATOM 5015 C CA . TRP B 1 107 ? -19.562 -6.961 12.453 1 96.12 107 TRP B CA 1
ATOM 5016 C C . TRP B 1 107 ? -20.281 -5.812 13.156 1 96.12 107 TRP B C 1
ATOM 5018 O O . TRP B 1 107 ? -21.266 -6.031 13.867 1 96.12 107 TRP B O 1
ATOM 5028 N N . THR B 1 108 ? -19.797 -4.578 12.969 1 93.38 108 THR B N 1
ATOM 5029 C CA . THR B 1 108 ? -20.438 -3.428 13.594 1 93.38 108 THR B CA 1
ATOM 5030 C C . THR B 1 108 ? -21.75 -3.1 12.898 1 93.38 108 THR B C 1
ATOM 5032 O O . THR B 1 108 ? -21.906 -3.354 11.703 1 93.38 108 THR B O 1
ATOM 5035 N N . ASN B 1 109 ? -22.656 -2.49 13.602 1 90.44 109 ASN B N 1
ATOM 5036 C CA . ASN B 1 109 ? -23.969 -2.18 13.062 1 90.44 109 ASN B CA 1
ATOM 5037 C C . ASN B 1 109 ? -24.031 -0.759 12.508 1 90.44 109 ASN B C 1
ATOM 5039 O O . ASN B 1 109 ? -25.047 -0.354 11.93 1 90.44 109 ASN B O 1
ATOM 5043 N N . SER B 1 110 ? -23 -0.081 12.484 1 90.5 110 SER B N 1
ATOM 5044 C CA . SER B 1 110 ? -22.984 1.277 11.945 1 90.5 110 SER B CA 1
ATOM 5045 C C . SER B 1 110 ? -23.109 1.275 10.43 1 90.5 110 SER B C 1
ATOM 5047 O O . SER B 1 110 ? -22.5 0.43 9.758 1 90.5 110 SER B O 1
ATOM 5049 N N . ASP B 1 111 ? -23.766 2.182 9.852 1 89.88 111 ASP B N 1
ATOM 5050 C CA . ASP B 1 111 ? -24.094 2.223 8.43 1 89.88 111 ASP B CA 1
ATOM 5051 C C . ASP B 1 111 ? -22.859 2.551 7.59 1 89.88 111 ASP B C 1
ATOM 5053 O O . ASP B 1 111 ? -22.844 2.326 6.375 1 89.88 111 ASP B O 1
ATOM 5057 N N . ASP B 1 112 ? -21.891 3.072 8.164 1 92.75 112 ASP B N 1
ATOM 5058 C CA . ASP B 1 112 ? -20.734 3.527 7.391 1 92.75 112 ASP B CA 1
ATOM 5059 C C . ASP B 1 112 ? -19.688 2.42 7.258 1 92.75 112 ASP B C 1
ATOM 5061 O O . ASP B 1 112 ? -18.812 2.49 6.398 1 92.75 112 ASP B O 1
ATOM 5065 N N . ILE B 1 113 ? -19.578 1.271 8.031 1 91.69 113 ILE B N 1
ATOM 5066 C CA . ILE B 1 113 ? -18.5 0.297 7.961 1 91.69 113 ILE B CA 1
ATOM 5067 C C . ILE B 1 113 ? -19.078 -1.117 7.957 1 91.69 113 ILE B C 1
ATOM 5069 O O . ILE B 1 113 ? -18.609 -1.983 7.215 1 91.69 113 ILE B O 1
ATOM 5073 N N . GLY B 1 114 ? -20.062 -1.444 8.711 1 92.12 114 GLY B N 1
ATOM 5074 C CA . GLY B 1 114 ? -20.594 -2.789 8.844 1 92.12 114 GLY B CA 1
ATOM 5075 C C . GLY B 1 114 ? -20.969 -3.418 7.512 1 92.12 114 GLY B C 1
ATOM 5076 O O . GLY B 1 114 ? -21.453 -2.73 6.609 1 92.12 114 GLY B O 1
ATOM 5077 N N . VAL B 1 115 ? -20.547 -4.797 7.328 1 95.06 115 VAL B N 1
ATOM 5078 C CA . VAL B 1 115 ? -20.875 -5.531 6.113 1 95.06 115 VAL B CA 1
ATOM 5079 C C . VAL B 1 115 ? -21.969 -6.566 6.406 1 95.06 115 VAL B C 1
ATOM 5081 O O . VAL B 1 115 ? -21.719 -7.559 7.098 1 95.06 115 VAL B O 1
ATOM 5084 N N . ASN B 1 116 ? -23.062 -6.406 5.836 1 93.31 116 ASN B N 1
ATOM 5085 C CA . ASN B 1 116 ? -24.234 -7.207 6.148 1 93.31 116 ASN B CA 1
ATOM 5086 C C . ASN B 1 116 ? -24.031 -8.672 5.785 1 93.31 116 ASN B C 1
ATOM 5088 O O . ASN B 1 116 ? -24.422 -9.57 6.531 1 93.31 116 ASN B O 1
ATOM 5092 N N . ALA B 1 117 ? -23.422 -8.945 4.695 1 94.44 117 ALA B N 1
ATOM 5093 C CA . ALA B 1 117 ? -23.188 -10.32 4.246 1 94.44 117 ALA B CA 1
ATOM 5094 C C . ALA B 1 117 ? -22.391 -11.109 5.281 1 94.44 117 ALA B C 1
ATOM 5096 O O . ALA B 1 117 ? -22.656 -12.297 5.496 1 94.44 117 ALA B O 1
ATOM 5097 N N . ILE B 1 118 ? -21.438 -10.469 5.922 1 96.31 118 ILE B N 1
ATOM 5098 C CA . ILE B 1 118 ? -20.562 -11.117 6.902 1 96.31 118 ILE B CA 1
ATOM 5099 C C . ILE B 1 118 ? -21.312 -11.297 8.219 1 96.31 118 ILE B C 1
ATOM 5101 O O . ILE B 1 118 ? -21.281 -12.367 8.82 1 96.31 118 ILE B O 1
ATOM 5105 N N . LYS B 1 119 ? -22.078 -10.258 8.641 1 94.5 119 LYS B N 1
ATOM 5106 C CA . LYS B 1 119 ? -22.828 -10.289 9.883 1 94.5 119 LYS B CA 1
ATOM 5107 C C . LYS B 1 119 ? -23.859 -11.414 9.867 1 94.5 119 LYS B C 1
ATOM 5109 O O . LYS B 1 119 ? -24.078 -12.078 10.883 1 94.5 119 LYS B O 1
ATOM 5114 N N . GLN B 1 120 ? -24.422 -11.625 8.766 1 92.31 120 GLN B N 1
ATOM 5115 C CA . GLN B 1 120 ? -25.484 -12.617 8.633 1 92.31 120 GLN B CA 1
ATOM 5116 C C . GLN B 1 120 ? -24.922 -14.023 8.516 1 92.31 120 GLN B C 1
ATOM 5118 O O . GLN B 1 120 ? -25.594 -15 8.836 1 92.31 120 GLN B O 1
ATOM 5123 N N . ALA B 1 121 ? -23.734 -14.133 8.102 1 95.12 121 ALA B N 1
ATOM 5124 C CA . ALA B 1 121 ? -23.156 -15.438 7.785 1 95.12 121 ALA B CA 1
ATOM 5125 C C . ALA B 1 121 ? -22.609 -16.109 9.039 1 95.12 121 ALA B C 1
ATOM 5127 O O . ALA B 1 121 ? -22.766 -17.312 9.227 1 95.12 121 ALA B O 1
ATOM 5128 N N . MET B 1 122 ? -21.906 -15.352 9.875 1 95.5 122 MET B N 1
ATOM 5129 C CA . MET B 1 122 ? -21.219 -15.898 11.047 1 95.5 122 MET B CA 1
ATOM 5130 C C . MET B 1 122 ? -20.969 -14.805 12.086 1 95.5 122 MET B C 1
ATOM 5132 O O . MET B 1 122 ? -20.672 -13.664 11.727 1 95.5 122 MET B O 1
ATOM 5136 N N . SER B 1 123 ? -21.125 -15.18 13.336 1 95.81 123 SER B N 1
ATOM 5137 C CA . SER B 1 123 ? -20.812 -14.211 14.383 1 95.81 123 SER B CA 1
ATOM 5138 C C . SER B 1 123 ? -19.328 -13.914 14.438 1 95.81 123 SER B C 1
ATOM 5140 O O . SER B 1 123 ? -18.5 -14.727 14.016 1 95.81 123 SER B O 1
ATOM 5142 N N . ARG B 1 124 ? -18.984 -12.781 14.906 1 96.25 124 ARG B N 1
ATOM 5143 C CA . ARG B 1 124 ? -17.594 -12.344 15.023 1 96.25 124 ARG B CA 1
ATOM 5144 C C . ARG B 1 124 ? -16.781 -13.312 15.891 1 96.25 124 ARG B C 1
ATOM 5146 O O . ARG B 1 124 ? -15.703 -13.75 15.5 1 96.25 124 ARG B O 1
ATOM 5153 N N . ASP B 1 125 ? -17.312 -13.672 17.016 1 95.81 125 ASP B N 1
ATOM 5154 C CA . ASP B 1 125 ? -16.609 -14.539 17.953 1 95.81 125 ASP B CA 1
ATOM 5155 C C . ASP B 1 125 ? -16.328 -15.914 17.344 1 95.81 125 ASP B C 1
ATOM 5157 O O . ASP B 1 125 ? -15.273 -16.5 17.562 1 95.81 125 ASP B O 1
ATOM 5161 N N . ARG B 1 126 ? -17.328 -16.406 16.641 1 95.81 126 ARG B N 1
ATOM 5162 C CA . ARG B 1 126 ? -17.156 -17.703 15.992 1 95.81 126 ARG B CA 1
ATOM 5163 C C . ARG B 1 126 ? -16.078 -17.641 14.922 1 95.81 126 ARG B C 1
ATOM 5165 O O . ARG B 1 126 ? -15.258 -18.547 14.797 1 95.81 126 ARG B O 1
ATOM 5172 N N . PHE B 1 127 ? -16.078 -16.578 14.156 1 96.69 127 PHE B N 1
ATOM 5173 C CA . PHE B 1 127 ? -15.047 -16.391 13.148 1 96.69 127 PHE B CA 1
ATOM 5174 C C . PHE B 1 127 ? -13.664 -16.359 13.781 1 96.69 127 PHE B C 1
ATOM 5176 O O . PHE B 1 127 ? -12.75 -17.047 13.32 1 96.69 127 PHE B O 1
ATOM 5183 N N . GLU B 1 128 ? -13.531 -15.586 14.836 1 95 128 GLU B N 1
ATOM 5184 C CA . GLU B 1 128 ? -12.258 -15.469 15.539 1 95 128 GLU B CA 1
ATOM 5185 C C . GLU B 1 128 ? -11.828 -16.812 16.141 1 95 128 GLU B C 1
ATOM 5187 O O . GLU B 1 128 ? -10.641 -17.125 16.203 1 95 128 GLU B O 1
ATOM 5192 N N . CYS B 1 129 ? -12.781 -17.5 16.578 1 95.44 129 CYS B N 1
ATOM 5193 C CA . CYS B 1 129 ? -12.516 -18.828 17.109 1 95.44 129 CYS B CA 1
ATOM 5194 C C . CYS B 1 129 ? -11.914 -19.734 16.047 1 95.44 129 CYS B C 1
ATOM 5196 O O . CYS B 1 129 ? -10.898 -20.391 16.297 1 95.44 129 CYS B O 1
ATOM 5198 N N . ILE B 1 130 ? -12.508 -19.75 14.914 1 96.31 130 ILE B N 1
ATOM 5199 C CA . ILE B 1 130 ? -12.016 -20.578 13.828 1 96.31 130 ILE B CA 1
ATOM 5200 C C . ILE B 1 130 ? -10.625 -20.125 13.406 1 96.31 130 ILE B C 1
ATOM 5202 O O . ILE B 1 130 ? -9.719 -20.938 13.227 1 96.31 130 ILE B O 1
ATOM 5206 N N . LEU B 1 131 ? -10.438 -18.844 13.305 1 95.19 131 LEU B N 1
ATOM 5207 C CA . LEU B 1 131 ? -9.156 -18.266 12.906 1 95.19 131 LEU B CA 1
ATOM 5208 C C . LEU B 1 131 ? -8.062 -18.641 13.898 1 95.19 131 LEU B C 1
ATOM 5210 O O . LEU B 1 131 ? -6.957 -19.031 13.492 1 95.19 131 LEU B O 1
ATOM 5214 N N . SER B 1 132 ? -8.32 -18.578 15.156 1 93.69 132 SER B N 1
ATOM 5215 C CA . SER B 1 132 ? -7.332 -18.828 16.203 1 93.69 132 SER B CA 1
ATOM 5216 C C . SER B 1 132 ? -6.973 -20.312 16.266 1 93.69 132 SER B C 1
ATOM 5218 O O . SER B 1 132 ? -5.852 -20.672 16.625 1 93.69 132 SER B O 1
ATOM 5220 N N . ASN B 1 133 ? -7.906 -21.141 15.859 1 95.12 133 ASN B N 1
ATOM 5221 C CA . ASN B 1 133 ? -7.668 -22.578 15.977 1 95.12 133 ASN B CA 1
ATOM 5222 C C . ASN B 1 133 ? -7.301 -23.188 14.633 1 95.12 133 ASN B C 1
ATOM 5224 O O . ASN B 1 133 ? -7.062 -24.391 14.539 1 95.12 133 ASN B O 1
ATOM 5228 N N . LEU B 1 134 ? -7.215 -22.406 13.633 1 95.69 134 LEU B N 1
ATOM 5229 C CA . LEU B 1 134 ? -6.883 -22.906 12.297 1 95.69 134 LEU B CA 1
ATOM 5230 C C . LEU B 1 134 ? -5.535 -23.609 12.305 1 95.69 134 LEU B C 1
ATOM 5232 O O . LEU B 1 134 ? -4.527 -23.047 12.727 1 95.69 134 LEU B O 1
ATOM 5236 N N . HIS B 1 135 ? -5.551 -24.859 11.898 1 96.19 135 HIS B N 1
ATOM 5237 C CA . HIS B 1 135 ? -4.332 -25.672 11.867 1 96.19 135 HIS B CA 1
ATOM 5238 C C . HIS B 1 135 ? -4.344 -26.641 10.695 1 96.19 135 HIS B C 1
ATOM 5240 O O . HIS B 1 135 ? -5.41 -27.047 10.227 1 96.19 135 HIS B O 1
ATOM 5246 N N . LEU B 1 136 ? -3.18 -27 10.273 1 96.62 136 LEU B N 1
ATOM 5247 C CA . LEU B 1 136 ? -3.051 -27.875 9.117 1 96.62 136 LEU B CA 1
ATOM 5248 C C . LEU B 1 136 ? -2.293 -29.156 9.477 1 96.62 136 LEU B C 1
ATOM 5250 O O . LEU B 1 136 ? -2.271 -30.109 8.703 1 96.62 136 LEU B O 1
ATOM 5254 N N . ASN B 1 137 ? -1.634 -29.141 10.609 1 94.06 137 ASN B N 1
ATOM 5255 C CA . ASN B 1 137 ? -0.799 -30.266 11.031 1 94.06 137 ASN B CA 1
ATOM 5256 C C . ASN B 1 137 ? -0.781 -30.406 12.547 1 94.06 137 ASN B C 1
ATOM 5258 O O . ASN B 1 137 ? -1.09 -29.469 13.273 1 94.06 137 ASN B O 1
ATOM 5262 N N . ASP B 1 138 ? -0.417 -31.594 12.945 1 92.31 138 ASP B N 1
ATOM 5263 C CA . ASP B 1 138 ? -0.335 -31.875 14.367 1 92.31 138 ASP B CA 1
ATOM 5264 C C . ASP B 1 138 ? 0.988 -31.391 14.953 1 92.31 138 ASP B C 1
ATOM 5266 O O . ASP B 1 138 ? 2.047 -31.953 14.672 1 92.31 138 ASP B O 1
ATOM 5270 N N . ASN B 1 139 ? 0.906 -30.453 15.812 1 86.38 139 ASN B N 1
ATOM 5271 C CA . ASN B 1 139 ? 2.098 -29.844 16.391 1 86.38 139 ASN B CA 1
ATOM 5272 C C . ASN B 1 139 ? 2.893 -30.844 17.219 1 86.38 139 ASN B C 1
ATOM 5274 O O . ASN B 1 139 ? 4.102 -30.688 17.391 1 86.38 139 ASN B O 1
ATOM 5278 N N . SER B 1 140 ? 2.221 -31.781 17.719 1 85.5 140 SER B N 1
ATOM 5279 C CA . SER B 1 140 ? 2.877 -32.75 18.578 1 85.5 140 SER B CA 1
ATOM 5280 C C . SER B 1 140 ? 3.818 -33.656 17.781 1 85.5 140 SER B C 1
ATOM 5282 O O . SER B 1 140 ? 4.73 -34.25 18.344 1 85.5 140 SER B O 1
ATOM 5284 N N . GLN B 1 141 ? 3.678 -33.656 16.547 1 86.06 141 GLN B N 1
ATOM 5285 C CA . GLN B 1 141 ? 4.48 -34.531 15.703 1 86.06 141 GLN B CA 1
ATOM 5286 C C . GLN B 1 141 ? 5.699 -33.781 15.148 1 86.06 141 GLN B C 1
ATOM 5288 O O . GLN B 1 141 ? 6.484 -34.375 14.391 1 86.06 141 GLN B O 1
ATOM 5293 N N . MET B 1 142 ? 5.855 -32.594 15.531 1 83.56 142 MET B N 1
ATOM 5294 C CA . MET B 1 142 ? 6.996 -31.828 15.039 1 83.56 142 MET B CA 1
ATOM 5295 C C . MET B 1 142 ? 8.297 -32.344 15.664 1 83.56 142 MET B C 1
ATOM 5297 O O . MET B 1 142 ? 8.391 -32.469 16.875 1 83.56 142 MET B O 1
ATOM 5301 N N . ASN B 1 143 ? 9.18 -32.75 14.773 1 76.25 143 ASN B N 1
ATOM 5302 C CA . ASN B 1 143 ? 10.469 -33.281 15.227 1 76.25 143 ASN B CA 1
ATOM 5303 C C . ASN B 1 143 ? 11.359 -32.156 15.742 1 76.25 143 ASN B C 1
ATOM 5305 O O . ASN B 1 143 ? 11.609 -31.172 15.031 1 76.25 143 ASN B O 1
ATOM 5309 N N . SER B 1 144 ? 11.719 -32.188 16.938 1 67.81 144 SER B N 1
ATOM 5310 C CA . SER B 1 144 ? 12.531 -31.156 17.578 1 67.81 144 SER B CA 1
ATOM 5311 C C . SER B 1 144 ? 13.93 -31.094 16.969 1 67.81 144 SER B C 1
ATOM 5313 O O . SER B 1 144 ? 14.594 -30.062 17.016 1 67.81 144 SER B O 1
ATOM 5315 N N . HIS B 1 145 ? 14.461 -32.125 16.297 1 64.06 145 HIS B N 1
ATOM 5316 C CA . HIS B 1 145 ? 15.852 -32.188 15.844 1 64.06 145 HIS B CA 1
ATOM 5317 C C . HIS B 1 145 ? 15.977 -31.719 14.398 1 64.06 145 HIS B C 1
ATOM 5319 O O . HIS B 1 145 ? 17.016 -31.219 13.984 1 64.06 145 HIS B O 1
ATOM 5325 N N . LYS B 1 146 ? 15.094 -32.125 13.508 1 63.09 146 LYS B N 1
ATOM 5326 C CA . LYS B 1 146 ? 15.141 -31.719 12.109 1 63.09 146 LYS B CA 1
ATOM 5327 C C . LYS B 1 146 ? 13.953 -30.812 11.766 1 63.09 146 LYS B C 1
ATOM 5329 O O . LYS B 1 146 ? 12.922 -31.281 11.289 1 63.09 146 LYS B O 1
ATOM 5334 N N . LYS B 1 147 ? 14.188 -29.594 12.031 1 65.44 147 LYS B N 1
ATOM 5335 C CA . LYS B 1 147 ? 13.023 -28.719 12.055 1 65.44 147 LYS B CA 1
ATOM 5336 C C . LYS B 1 147 ? 12.672 -28.234 10.656 1 65.44 147 LYS B C 1
ATOM 5338 O O . LYS B 1 147 ? 13.5 -27.609 9.977 1 65.44 147 LYS B O 1
ATOM 5343 N N . ASP B 1 148 ? 11.805 -28.969 9.961 1 79.62 148 ASP B N 1
ATOM 5344 C CA . ASP B 1 148 ? 11.148 -28.406 8.789 1 79.62 148 ASP B CA 1
ATOM 5345 C C . ASP B 1 148 ? 10.43 -27.094 9.148 1 79.62 148 ASP B C 1
ATOM 5347 O O . ASP B 1 148 ? 9.43 -27.109 9.867 1 79.62 148 ASP B O 1
ATOM 5351 N N . LYS B 1 149 ? 10.984 -26.062 8.672 1 81.5 149 LYS B N 1
ATOM 5352 C CA . LYS B 1 149 ? 10.438 -24.75 8.984 1 81.5 149 LYS B CA 1
ATOM 5353 C C . LYS B 1 149 ? 9 -24.609 8.484 1 81.5 149 LYS B C 1
ATOM 5355 O O . LYS B 1 149 ? 8.227 -23.797 9 1 81.5 149 LYS B O 1
ATOM 5360 N N . LEU B 1 150 ? 8.656 -25.547 7.527 1 88.88 150 LEU B N 1
ATOM 5361 C CA . LEU B 1 150 ? 7.324 -25.453 6.938 1 88.88 150 LEU B CA 1
ATOM 5362 C C . LEU B 1 150 ? 6.418 -26.562 7.449 1 88.88 150 LEU B C 1
ATOM 5364 O O . LEU B 1 150 ? 5.383 -26.859 6.848 1 88.88 150 LEU B O 1
ATOM 5368 N N . PHE B 1 151 ? 6.738 -27.156 8.484 1 90.88 151 PHE B N 1
ATOM 5369 C CA . PHE B 1 151 ? 6.012 -28.297 9.008 1 90.88 151 PHE B CA 1
ATOM 5370 C C . PHE B 1 151 ? 4.527 -27.984 9.148 1 90.88 151 PHE B C 1
ATOM 5372 O O . PHE B 1 151 ? 3.676 -28.781 8.734 1 90.88 151 PHE B O 1
ATOM 5379 N N . LYS B 1 152 ? 4.211 -26.859 9.656 1 90.94 152 LYS B N 1
ATOM 5380 C CA . LYS B 1 152 ? 2.832 -26.5 9.969 1 90.94 152 LYS B CA 1
ATOM 5381 C C . LYS B 1 152 ? 2.006 -26.328 8.695 1 90.94 152 LYS B C 1
ATOM 5383 O O . LYS B 1 152 ? 0.798 -26.578 8.695 1 90.94 152 LYS B O 1
ATOM 5388 N N . VAL B 1 153 ? 2.623 -25.922 7.559 1 93.62 153 VAL B N 1
ATOM 5389 C CA . VAL B 1 153 ? 1.866 -25.625 6.348 1 93.62 153 VAL B CA 1
ATOM 5390 C C . VAL B 1 153 ? 2.18 -26.672 5.277 1 93.62 153 VAL B C 1
ATOM 5392 O O . VAL B 1 153 ? 1.623 -26.641 4.176 1 93.62 153 VAL B O 1
ATOM 5395 N N . ARG B 1 154 ? 2.969 -27.688 5.535 1 93.56 154 ARG B N 1
ATOM 5396 C CA . ARG B 1 154 ? 3.438 -28.688 4.574 1 93.56 154 ARG B CA 1
ATOM 5397 C C . ARG B 1 154 ? 2.266 -29.422 3.939 1 93.56 154 ARG B C 1
ATOM 5399 O O . ARG B 1 154 ? 2.24 -29.625 2.725 1 93.56 154 ARG B O 1
ATOM 5406 N N . PRO B 1 155 ? 1.29 -29.781 4.723 1 96.12 155 PRO B N 1
ATOM 5407 C CA . PRO B 1 155 ? 0.168 -30.5 4.109 1 96.12 155 PRO B CA 1
ATOM 5408 C C . PRO B 1 155 ? -0.539 -29.672 3.033 1 96.12 155 PRO B C 1
ATOM 5410 O O . PRO B 1 155 ? -0.963 -30.219 2.014 1 96.12 155 PRO B O 1
ATOM 5413 N N . LEU B 1 156 ? -0.659 -28.406 3.281 1 97.5 156 LEU B N 1
ATOM 5414 C CA . LEU B 1 156 ? -1.302 -27.547 2.295 1 97.5 156 LEU B CA 1
ATOM 5415 C C . LEU B 1 156 ? -0.426 -27.391 1.057 1 97.5 156 LEU B C 1
ATOM 5417 O O . LEU B 1 156 ? -0.921 -27.453 -0.071 1 97.5 156 LEU B O 1
ATOM 5421 N N . VAL B 1 157 ? 0.853 -27.219 1.265 1 96.81 157 VAL B N 1
ATOM 5422 C CA . VAL B 1 157 ? 1.81 -27.062 0.175 1 96.81 157 VAL B CA 1
ATOM 5423 C C . VAL B 1 157 ? 1.777 -28.297 -0.727 1 96.81 157 VAL B C 1
ATOM 5425 O O . VAL B 1 157 ? 1.647 -28.172 -1.947 1 96.81 157 VAL B O 1
ATOM 5428 N N . ASP B 1 158 ? 1.825 -29.438 -0.124 1 97.19 158 ASP B N 1
ATOM 5429 C CA . ASP B 1 158 ? 1.83 -30.688 -0.873 1 97.19 158 ASP B CA 1
ATOM 5430 C C . ASP B 1 158 ? 0.509 -30.891 -1.609 1 97.19 158 ASP B C 1
ATOM 5432 O O . ASP B 1 158 ? 0.498 -31.281 -2.781 1 97.19 158 ASP B O 1
ATOM 5436 N N . HIS B 1 159 ? -0.506 -30.625 -0.93 1 98.06 159 HIS B N 1
ATOM 5437 C CA . HIS B 1 159 ? -1.825 -30.812 -1.526 1 98.06 159 HIS B CA 1
ATOM 5438 C C . HIS B 1 159 ? -2.002 -29.922 -2.754 1 98.06 159 HIS B C 1
ATOM 5440 O O . HIS B 1 159 ? -2.41 -30.391 -3.816 1 98.06 159 HIS B O 1
ATOM 5446 N N . LEU B 1 160 ? -1.706 -28.656 -2.609 1 98.12 160 LEU B N 1
ATOM 5447 C CA . LEU B 1 160 ? -1.906 -27.719 -3.705 1 98.12 160 LEU B CA 1
ATOM 5448 C C . LEU B 1 160 ? -0.984 -28.031 -4.875 1 98.12 160 LEU B C 1
ATOM 5450 O O . LEU B 1 160 ? -1.393 -27.953 -6.035 1 98.12 160 LEU B O 1
ATOM 5454 N N . ASN B 1 161 ? 0.215 -28.406 -4.605 1 97.75 161 ASN B N 1
ATOM 5455 C CA . ASN B 1 161 ? 1.126 -28.797 -5.68 1 97.75 161 ASN B CA 1
ATOM 5456 C C . ASN B 1 161 ? 0.61 -30 -6.453 1 97.75 161 ASN B C 1
ATOM 5458 O O . ASN B 1 161 ? 0.727 -30.062 -7.676 1 97.75 161 ASN B O 1
ATOM 5462 N N . ASN B 1 162 ? 0.048 -30.953 -5.734 1 97.12 162 ASN B N 1
ATOM 5463 C CA . ASN B 1 162 ? -0.511 -32.125 -6.367 1 97.12 162 ASN B CA 1
ATOM 5464 C C . ASN B 1 162 ? -1.723 -31.797 -7.23 1 97.12 162 ASN B C 1
ATOM 5466 O O . ASN B 1 162 ? -1.969 -32.438 -8.25 1 97.12 162 ASN B O 1
ATOM 5470 N N . LYS B 1 163 ? -2.406 -30.797 -6.848 1 96.69 163 LYS B N 1
ATOM 5471 C CA . LYS B 1 163 ? -3.604 -30.406 -7.59 1 96.69 163 LYS B CA 1
ATOM 5472 C C . LYS B 1 163 ? -3.256 -29.469 -8.742 1 96.69 163 LYS B C 1
ATOM 5474 O O . LYS B 1 163 ? -3.791 -29.609 -9.852 1 96.69 163 LYS B O 1
ATOM 5479 N N . PHE B 1 164 ? -2.385 -28.531 -8.531 1 97.31 164 PHE B N 1
ATOM 5480 C CA . PHE B 1 164 ? -2.014 -27.531 -9.531 1 97.31 164 PHE B CA 1
ATOM 5481 C C . PHE B 1 164 ? -1.4 -28.188 -10.758 1 97.31 164 PHE B C 1
ATOM 5483 O O . PHE B 1 164 ? -1.659 -27.781 -11.891 1 97.31 164 PHE B O 1
ATOM 5490 N N . ILE B 1 165 ? -0.672 -29.25 -10.539 1 95.69 165 ILE B N 1
ATOM 5491 C CA . ILE B 1 165 ? 0.127 -29.875 -11.578 1 95.69 165 ILE B CA 1
ATOM 5492 C C . ILE B 1 165 ? -0.785 -30.641 -12.539 1 95.69 165 ILE B C 1
ATOM 5494 O O . ILE B 1 165 ? -0.379 -30.984 -13.656 1 95.69 165 ILE B O 1
ATOM 5498 N N . LEU B 1 166 ? -2.016 -30.875 -12.148 1 92.88 166 LEU B N 1
ATOM 5499 C CA . LEU B 1 166 ? -2.928 -31.719 -12.922 1 92.88 166 LEU B CA 1
ATOM 5500 C C . LEU B 1 166 ? -3.363 -31.016 -14.203 1 92.88 166 LEU B C 1
ATOM 5502 O O . LEU B 1 166 ? -3.688 -31.672 -15.195 1 92.88 166 LEU B O 1
ATOM 5506 N N . ARG B 1 167 ? -3.352 -29.719 -14.195 1 92.81 167 ARG B N 1
ATOM 5507 C CA . ARG B 1 167 ? -3.74 -28.984 -15.398 1 92.81 167 ARG B CA 1
ATOM 5508 C C . ARG B 1 167 ? -2.746 -29.219 -16.531 1 92.81 167 ARG B C 1
ATOM 5510 O O . ARG B 1 167 ? -1.542 -29.328 -16.297 1 92.81 167 ARG B O 1
ATOM 5517 N N . ASN B 1 168 ? -3.283 -29.219 -17.703 1 91.5 168 ASN B N 1
ATOM 5518 C CA . ASN B 1 168 ? -2.426 -29.391 -18.875 1 91.5 168 ASN B CA 1
ATOM 5519 C C . ASN B 1 168 ? -1.445 -28.234 -19.016 1 91.5 168 ASN B C 1
ATOM 5521 O O . ASN B 1 168 ? -1.856 -27.062 -19.062 1 91.5 168 ASN B O 1
ATOM 5525 N N . HIS B 1 169 ? -0.19 -28.609 -19.109 1 92.75 169 HIS B N 1
ATOM 5526 C CA . HIS B 1 169 ? 0.853 -27.594 -19.203 1 92.75 169 HIS B CA 1
ATOM 5527 C C . HIS B 1 169 ? 0.886 -26.969 -20.609 1 92.75 169 HIS B C 1
ATOM 5529 O O . HIS B 1 169 ? 0.724 -27.688 -21.609 1 92.75 169 HIS B O 1
ATOM 5535 N N . LYS B 1 170 ? 0.984 -25.734 -20.594 1 93.19 170 LYS B N 1
ATOM 5536 C CA . LYS B 1 170 ? 1.207 -25.047 -21.859 1 93.19 170 LYS B CA 1
ATOM 5537 C C . LYS B 1 170 ? 2.666 -25.156 -22.297 1 93.19 170 LYS B C 1
ATOM 5539 O O . LYS B 1 170 ? 3.527 -25.547 -21.5 1 93.19 170 LYS B O 1
ATOM 5544 N N . GLU B 1 171 ? 2.891 -24.844 -23.531 1 95.5 171 GLU B N 1
ATOM 5545 C CA . GLU B 1 171 ? 4.219 -24.969 -24.125 1 95.5 171 GLU B CA 1
ATOM 5546 C C . GLU B 1 171 ? 5.211 -24.016 -23.469 1 95.5 171 GLU B C 1
ATOM 5548 O O . GLU B 1 171 ? 6.344 -24.406 -23.156 1 95.5 171 GLU B O 1
ATOM 5553 N N . HIS B 1 172 ? 4.797 -22.828 -23.312 1 97.19 172 HIS B N 1
ATOM 5554 C CA . HIS B 1 172 ? 5.68 -21.797 -22.781 1 97.19 172 HIS B CA 1
ATOM 5555 C C . HIS B 1 172 ? 5.441 -21.562 -21.297 1 97.19 172 HIS B C 1
ATOM 5557 O O . HIS B 1 172 ? 4.328 -21.219 -20.891 1 97.19 172 HIS B O 1
ATOM 5563 N N . LEU B 1 173 ? 6.473 -21.75 -20.5 1 97.75 173 LEU B N 1
ATOM 5564 C CA . LEU B 1 173 ? 6.379 -21.609 -19.047 1 97.75 173 LEU B CA 1
ATOM 5565 C C . LEU B 1 173 ? 7.449 -20.672 -18.531 1 97.75 173 LEU B C 1
ATOM 5567 O O . LEU B 1 173 ? 8.477 -20.453 -19.172 1 97.75 173 LEU B O 1
ATOM 5571 N N . ALA B 1 174 ? 7.129 -20.109 -17.422 1 98 174 ALA B N 1
ATOM 5572 C CA . ALA B 1 174 ? 8.078 -19.188 -16.781 1 98 174 ALA B CA 1
ATOM 5573 C C . ALA B 1 174 ? 8.352 -19.594 -15.336 1 98 174 ALA B C 1
ATOM 5575 O O . ALA B 1 174 ? 7.438 -20.016 -14.617 1 98 174 ALA B O 1
ATOM 5576 N N . ILE B 1 175 ? 9.602 -19.516 -14.922 1 97.25 175 ILE B N 1
ATOM 5577 C CA . ILE B 1 175 ? 9.992 -19.703 -13.531 1 97.25 175 ILE B CA 1
ATOM 5578 C C . ILE B 1 175 ? 10.508 -18.391 -12.953 1 97.25 175 ILE B C 1
ATOM 5580 O O . ILE B 1 175 ? 11.398 -17.766 -13.523 1 97.25 175 ILE B O 1
ATOM 5584 N N . ASP B 1 176 ? 9.906 -18 -11.914 1 94.94 176 ASP B N 1
ATOM 5585 C CA . ASP B 1 176 ? 10.289 -16.734 -11.289 1 94.94 176 ASP B CA 1
ATOM 5586 C C . ASP B 1 176 ? 9.914 -16.719 -9.812 1 94.94 176 ASP B C 1
ATOM 5588 O O . ASP B 1 176 ? 9.281 -17.641 -9.32 1 94.94 176 ASP B O 1
ATOM 5592 N N . GLU B 1 177 ? 10.406 -15.656 -9.188 1 91.25 177 GLU B N 1
ATOM 5593 C CA . GLU B 1 177 ? 10.141 -15.461 -7.77 1 91.25 177 GLU B CA 1
ATOM 5594 C C . GLU B 1 177 ? 8.828 -14.719 -7.543 1 91.25 177 GLU B C 1
ATOM 5596 O O . GLU B 1 177 ? 8.508 -13.781 -8.281 1 91.25 177 GLU B O 1
ATOM 5601 N N . SER B 1 178 ? 8.07 -15.211 -6.672 1 88.69 178 SER B N 1
ATOM 5602 C CA . SER B 1 178 ? 6.875 -14.539 -6.164 1 88.69 178 SER B CA 1
ATOM 5603 C C . SER B 1 178 ? 7 -14.242 -4.676 1 88.69 178 SER B C 1
ATOM 5605 O O . SER B 1 178 ? 7.77 -14.891 -3.967 1 88.69 178 SER B O 1
ATOM 5607 N N . MET B 1 179 ? 6.328 -13.117 -4.199 1 83.44 179 MET B N 1
ATOM 5608 C CA . MET B 1 179 ? 6.441 -12.742 -2.795 1 83.44 179 MET B CA 1
ATOM 5609 C C . MET B 1 179 ? 5.07 -12.711 -2.127 1 83.44 179 MET B C 1
ATOM 5611 O O . MET B 1 179 ? 4.098 -12.234 -2.713 1 83.44 179 MET B O 1
ATOM 5615 N N . ILE B 1 180 ? 5.004 -13.344 -1.027 1 79.56 180 ILE B N 1
ATOM 5616 C CA . ILE B 1 180 ? 3.871 -13.141 -0.132 1 79.56 180 ILE B CA 1
ATOM 5617 C C . ILE B 1 180 ? 4.191 -12.023 0.856 1 79.56 180 ILE B C 1
ATOM 5619 O O . ILE B 1 180 ? 5.152 -12.117 1.624 1 79.56 180 ILE B O 1
ATOM 5623 N N . ARG B 1 181 ? 3.406 -10.898 0.707 1 69.62 181 ARG B N 1
ATOM 5624 C CA . ARG B 1 181 ? 3.678 -9.695 1.488 1 69.62 181 ARG B CA 1
ATOM 5625 C C . ARG B 1 181 ? 3.566 -9.977 2.982 1 69.62 181 ARG B C 1
ATOM 5627 O O . ARG B 1 181 ? 2.664 -10.695 3.418 1 69.62 181 ARG B O 1
ATOM 5634 N N . PHE B 1 182 ? 4.645 -9.617 3.754 1 61.44 182 PHE B N 1
ATOM 5635 C CA . PHE B 1 182 ? 4.641 -9.703 5.207 1 61.44 182 PHE B CA 1
ATOM 5636 C C . PHE B 1 182 ? 5.117 -8.398 5.832 1 61.44 182 PHE B C 1
ATOM 5638 O O . PHE B 1 182 ? 6.191 -7.898 5.492 1 61.44 182 PHE B O 1
ATOM 5645 N N . LYS B 1 183 ? 4.355 -7.574 6.508 1 52.59 183 LYS B N 1
ATOM 5646 C CA . LYS B 1 183 ? 4.816 -6.391 7.227 1 52.59 183 LYS B CA 1
ATOM 5647 C C . LYS B 1 183 ? 5.277 -6.75 8.633 1 52.59 183 LYS B C 1
ATOM 5649 O O . LYS B 1 183 ? 5.895 -5.93 9.32 1 52.59 183 LYS B O 1
ATOM 5654 N N . GLY B 1 184 ? 5.227 -8.086 9.148 1 50.38 184 GLY B N 1
ATOM 5655 C CA . GLY B 1 184 ? 5.559 -8.383 10.531 1 50.38 184 GLY B CA 1
ATOM 5656 C C . GLY B 1 184 ? 6.98 -8.875 10.719 1 50.38 184 GLY B C 1
ATOM 5657 O O . GLY B 1 184 ? 7.793 -8.797 9.797 1 50.38 184 GLY B O 1
ATOM 5658 N N . ARG B 1 185 ? 7.543 -9 11.961 1 46.56 185 ARG B N 1
ATOM 5659 C CA . ARG B 1 185 ? 8.836 -9.57 12.344 1 46.56 185 ARG B CA 1
ATOM 5660 C C . ARG B 1 185 ? 8.828 -11.086 12.203 1 46.56 185 ARG B C 1
ATOM 5662 O O . ARG B 1 185 ? 7.941 -11.758 12.727 1 46.56 185 ARG B O 1
ATOM 5669 N N . SER B 1 186 ? 9.188 -11.641 11.094 1 48.66 186 SER B N 1
ATOM 5670 C CA . SER B 1 186 ? 9.352 -13.086 10.977 1 48.66 186 SER B CA 1
ATOM 5671 C C . SER B 1 186 ? 10.75 -13.445 10.484 1 48.66 186 SER B C 1
ATOM 5673 O O . SER B 1 186 ? 11.359 -12.68 9.734 1 48.66 186 SER B O 1
ATOM 5675 N N . SER B 1 187 ? 11.32 -14.359 11.125 1 45.44 187 SER B N 1
ATOM 5676 C CA . SER B 1 187 ? 12.664 -14.828 10.812 1 45.44 187 SER B CA 1
ATOM 5677 C C . SER B 1 187 ? 12.852 -15.039 9.32 1 45.44 187 SER B C 1
ATOM 5679 O O . SER B 1 187 ? 13.875 -14.648 8.75 1 45.44 187 SER B O 1
ATOM 5681 N N . PRO B 1 188 ? 11.945 -15.75 8.766 1 43.72 188 PRO B N 1
ATOM 5682 C CA . PRO B 1 188 ? 12.242 -16.016 7.355 1 43.72 188 PRO B CA 1
ATOM 5683 C C . PRO B 1 188 ? 11.945 -14.828 6.453 1 43.72 188 PRO B C 1
ATOM 5685 O O . PRO B 1 188 ? 11.977 -14.953 5.227 1 43.72 188 PRO B O 1
ATOM 5688 N N . LYS B 1 189 ? 11.82 -13.68 6.969 1 47.03 189 LYS B N 1
ATOM 5689 C CA . LYS B 1 189 ? 11.438 -12.469 6.246 1 47.03 189 LYS B CA 1
ATOM 5690 C C . LYS B 1 189 ? 12.57 -11.969 5.359 1 47.03 189 LYS B C 1
ATOM 5692 O O . LYS B 1 189 ? 13.742 -12.039 5.742 1 47.03 189 LYS B O 1
ATOM 5697 N N . GLN B 1 190 ? 12.32 -11.852 4.043 1 52.72 190 GLN B N 1
ATOM 5698 C CA . GLN B 1 190 ? 13.305 -11.328 3.098 1 52.72 190 GLN B CA 1
ATOM 5699 C C . GLN B 1 190 ? 13.016 -9.867 2.768 1 52.72 190 GLN B C 1
ATOM 5701 O O . GLN B 1 190 ? 11.867 -9.43 2.807 1 52.72 190 GLN B O 1
ATOM 5706 N N . TYR B 1 191 ? 14 -9.016 2.832 1 46.72 191 TYR B N 1
ATOM 5707 C CA . TYR B 1 191 ? 13.906 -7.617 2.424 1 46.72 191 TYR B CA 1
ATOM 5708 C C . TYR B 1 191 ? 14.453 -7.422 1.013 1 46.72 191 TYR B C 1
ATOM 5710 O O . TYR B 1 191 ? 15.617 -7.727 0.742 1 46.72 191 TYR B O 1
ATOM 5718 N N . ASN B 1 192 ? 13.555 -7.219 0.05 1 46.78 192 ASN B N 1
ATOM 5719 C CA . ASN B 1 192 ? 13.984 -6.949 -1.319 1 46.78 192 ASN B CA 1
ATOM 5720 C C . ASN B 1 192 ? 13.609 -5.535 -1.753 1 46.78 192 ASN B C 1
ATOM 5722 O O . ASN B 1 192 ? 12.445 -5.266 -2.066 1 46.78 192 ASN B O 1
ATOM 5726 N N . LEU B 1 193 ? 14.562 -4.539 -1.756 1 47.19 193 LEU B N 1
ATOM 5727 C CA . LEU B 1 193 ? 14.375 -3.125 -2.066 1 47.19 193 LEU B CA 1
ATOM 5728 C C . LEU B 1 193 ? 13.836 -2.943 -3.479 1 47.19 193 LEU B C 1
ATOM 5730 O O . LEU B 1 193 ? 13.133 -1.969 -3.76 1 47.19 193 LEU B O 1
ATOM 5734 N N . MET B 1 194 ? 14.094 -3.967 -4.312 1 44 194 MET B N 1
ATOM 5735 C CA . MET B 1 194 ? 13.82 -3.771 -5.734 1 44 194 MET B CA 1
ATOM 5736 C C . MET B 1 194 ? 12.391 -4.172 -6.074 1 44 194 MET B C 1
ATOM 5738 O O . MET B 1 194 ? 11.875 -3.812 -7.137 1 44 194 MET B O 1
ATOM 5742 N N . LYS B 1 195 ? 11.805 -5.043 -5.199 1 47.06 195 LYS B N 1
ATOM 5743 C CA . LYS B 1 195 ? 10.453 -5.512 -5.492 1 47.06 195 LYS B CA 1
ATOM 5744 C C . LYS B 1 195 ? 9.406 -4.664 -4.777 1 47.06 195 LYS B C 1
ATOM 5746 O O . LYS B 1 195 ? 9.695 -4.055 -3.744 1 47.06 195 LYS B O 1
ATOM 5751 N N . PRO B 1 196 ? 8.266 -4.574 -5.426 1 47.88 196 PRO B N 1
ATOM 5752 C CA . PRO B 1 196 ? 7.203 -3.787 -4.801 1 47.88 196 PRO B CA 1
ATOM 5753 C C . PRO B 1 196 ? 6.93 -4.203 -3.357 1 47.88 196 PRO B C 1
ATOM 5755 O O . PRO B 1 196 ? 6.707 -3.35 -2.496 1 47.88 196 PRO B O 1
ATOM 5758 N N . ILE B 1 197 ? 6.914 -5.547 -3.105 1 48.47 197 ILE B N 1
ATOM 5759 C CA . ILE B 1 197 ? 6.797 -6.043 -1.738 1 48.47 197 ILE B CA 1
ATOM 5760 C C . ILE B 1 197 ? 8.188 -6.223 -1.132 1 48.47 197 ILE B C 1
ATOM 5762 O O . ILE B 1 197 ? 8.945 -7.105 -1.547 1 48.47 197 ILE B O 1
ATOM 5766 N N . LYS B 1 198 ? 8.594 -5.348 -0.29 1 55.09 198 LYS B N 1
ATOM 5767 C CA . LYS B 1 198 ? 9.977 -5.309 0.189 1 55.09 198 LYS B CA 1
ATOM 5768 C C . LYS B 1 198 ? 10.219 -6.367 1.262 1 55.09 198 LYS B C 1
ATOM 5770 O O . LYS B 1 198 ? 11.328 -6.891 1.387 1 55.09 198 LYS B O 1
ATOM 5775 N N . ARG B 1 199 ? 9.086 -6.738 1.933 1 63.94 199 ARG B N 1
ATOM 5776 C CA . ARG B 1 199 ? 9.258 -7.68 3.035 1 63.94 199 ARG B CA 1
ATOM 5777 C C . ARG B 1 199 ? 8.195 -8.781 2.986 1 63.94 199 ARG B C 1
ATOM 5779 O O . ARG B 1 199 ? 7.02 -8.5 2.758 1 63.94 199 ARG B O 1
ATOM 5786 N N . GLY B 1 200 ? 8.68 -10.047 2.74 1 73.88 200 GLY B N 1
ATOM 5787 C CA . GLY B 1 200 ? 7.73 -11.148 2.756 1 73.88 200 GLY B CA 1
ATOM 5788 C C . GLY B 1 200 ? 8.391 -12.5 2.545 1 73.88 200 GLY B C 1
ATOM 5789 O O . GLY B 1 200 ? 9.594 -12.648 2.762 1 73.88 200 GLY B O 1
ATOM 5790 N N . TYR B 1 201 ? 7.531 -13.531 2.342 1 82 201 TYR B N 1
ATOM 5791 C CA . TYR B 1 201 ? 7.996 -14.883 2.057 1 82 201 TYR B CA 1
ATOM 5792 C C . TYR B 1 201 ? 8.188 -15.094 0.56 1 82 201 TYR B C 1
ATOM 5794 O O . TYR B 1 201 ? 7.32 -14.734 -0.24 1 82 201 TYR B O 1
ATOM 5802 N N . LYS B 1 202 ? 9.352 -15.602 0.318 1 86.19 202 LYS B N 1
ATOM 5803 C CA . LYS B 1 202 ? 9.695 -15.836 -1.082 1 86.19 202 LYS B CA 1
ATOM 5804 C C . LYS B 1 202 ? 9.195 -17.203 -1.553 1 86.19 202 LYS B C 1
ATOM 5806 O O . LYS B 1 202 ? 9.398 -18.203 -0.877 1 86.19 202 LYS B O 1
ATOM 5811 N N . ILE B 1 203 ? 8.5 -17.172 -2.721 1 91.62 203 ILE B N 1
ATOM 5812 C CA . ILE B 1 203 ? 8 -18.391 -3.352 1 91.62 203 ILE B CA 1
ATOM 5813 C C . ILE B 1 203 ? 8.508 -18.469 -4.789 1 91.62 203 ILE B C 1
ATOM 5815 O O . ILE B 1 203 ? 8.461 -17.484 -5.527 1 91.62 203 ILE B O 1
ATOM 5819 N N . TRP B 1 204 ? 9.086 -19.656 -5.133 1 94.31 204 TRP B N 1
ATOM 5820 C CA . TRP B 1 204 ? 9.43 -19.922 -6.523 1 94.31 204 TRP B CA 1
ATOM 5821 C C . TRP B 1 204 ? 8.273 -20.594 -7.258 1 94.31 204 TRP B C 1
ATOM 5823 O O . TRP B 1 204 ? 7.719 -21.578 -6.777 1 94.31 204 TRP B O 1
ATOM 5833 N N . CYS B 1 205 ? 7.965 -20.031 -8.398 1 97.19 205 CYS B N 1
ATOM 5834 C CA . CYS B 1 205 ? 6.77 -20.531 -9.078 1 97.19 205 CYS B CA 1
ATOM 5835 C C . CYS B 1 205 ? 7.07 -20.875 -10.531 1 97.19 205 CYS B C 1
ATOM 5837 O O . CYS B 1 205 ? 7.922 -20.25 -11.156 1 97.19 205 CYS B O 1
ATOM 5839 N N . LEU B 1 206 ? 6.477 -21.922 -11.016 1 98.25 206 LEU B N 1
ATOM 5840 C CA . LEU B 1 206 ? 6.359 -22.281 -12.43 1 98.25 206 LEU B CA 1
ATOM 5841 C C . LEU B 1 206 ? 4.984 -21.906 -12.969 1 98.25 206 LEU B C 1
ATOM 5843 O O . LEU B 1 206 ? 3.971 -22.453 -12.531 1 98.25 206 LEU B O 1
ATOM 5847 N N . ALA B 1 207 ? 4.922 -20.969 -13.867 1 98.12 207 ALA B N 1
ATOM 5848 C CA . ALA B 1 207 ? 3.637 -20.453 -14.312 1 98.12 207 ALA B CA 1
ATOM 5849 C C . ALA B 1 207 ? 3.566 -20.391 -15.836 1 98.12 207 ALA B C 1
ATOM 5851 O O . ALA B 1 207 ? 4.598 -20.375 -16.516 1 98.12 207 ALA B O 1
ATOM 5852 N N . ASP B 1 208 ? 2.41 -20.391 -16.422 1 97.12 208 ASP B N 1
ATOM 5853 C CA . ASP B 1 208 ? 2.23 -20.172 -17.844 1 97.12 208 ASP B CA 1
ATOM 5854 C C . ASP B 1 208 ? 1.963 -18.688 -18.141 1 97.12 208 ASP B C 1
ATOM 5856 O O . ASP B 1 208 ? 1.983 -17.859 -17.234 1 97.12 208 ASP B O 1
ATOM 5860 N N . VAL B 1 209 ? 1.736 -18.375 -19.391 1 95.5 209 VAL B N 1
ATOM 5861 C CA . VAL B 1 209 ? 1.647 -16.984 -19.844 1 95.5 209 VAL B CA 1
ATOM 5862 C C . VAL B 1 209 ? 0.376 -16.344 -19.312 1 95.5 209 VAL B C 1
ATOM 5864 O O . VAL B 1 209 ? 0.282 -15.109 -19.219 1 95.5 209 VAL B O 1
ATOM 5867 N N . TYR B 1 210 ? -0.609 -17.188 -18.859 1 94.62 210 TYR B N 1
ATOM 5868 C CA . TYR B 1 210 ? -1.879 -16.672 -18.359 1 94.62 210 TYR B CA 1
ATOM 5869 C C . TYR B 1 210 ? -1.829 -16.453 -16.859 1 94.62 210 TYR B C 1
ATOM 5871 O O . TYR B 1 210 ? -2.77 -15.906 -16.266 1 94.62 210 TYR B O 1
ATOM 5879 N N . GLY B 1 211 ? -0.753 -16.891 -16.234 1 97 211 GLY B N 1
ATOM 5880 C CA . GLY B 1 211 ? -0.576 -16.672 -14.812 1 97 211 GLY B CA 1
ATOM 5881 C C . GLY B 1 211 ? -0.943 -17.875 -13.969 1 97 211 GLY B C 1
ATOM 5882 O O . GLY B 1 211 ? -0.979 -17.781 -12.734 1 97 211 GLY B O 1
ATOM 5883 N N . TYR B 1 212 ? -1.263 -18.984 -14.609 1 97.69 212 TYR B N 1
ATOM 5884 C CA . TYR B 1 212 ? -1.557 -20.203 -13.852 1 97.69 212 TYR B CA 1
ATOM 5885 C C . TYR B 1 212 ? -0.283 -20.797 -13.266 1 97.69 212 TYR B C 1
ATOM 5887 O O . TYR B 1 212 ? 0.693 -21.016 -13.984 1 97.69 212 TYR B O 1
ATOM 5895 N N . ILE B 1 213 ? -0.264 -21.031 -12.016 1 98.38 213 ILE B N 1
ATOM 5896 C CA . ILE B 1 213 ? 0.877 -21.656 -11.352 1 98.38 213 ILE B CA 1
ATOM 5897 C C . ILE B 1 213 ? 0.701 -23.172 -11.328 1 98.38 213 ILE B C 1
ATOM 5899 O O . ILE B 1 213 ? -0.294 -23.672 -10.805 1 98.38 213 ILE B O 1
ATOM 5903 N N . TYR B 1 214 ? 1.675 -23.906 -11.859 1 97.69 214 TYR B N 1
ATOM 5904 C CA . TYR B 1 214 ? 1.623 -25.359 -11.922 1 97.69 214 TYR B CA 1
ATOM 5905 C C . TYR B 1 214 ? 2.293 -25.984 -10.703 1 97.69 214 TYR B C 1
ATOM 5907 O O . TYR B 1 214 ? 1.886 -27.047 -10.242 1 97.69 214 TYR B O 1
ATOM 5915 N N . LYS B 1 215 ? 3.295 -25.359 -10.312 1 97.69 215 LYS B N 1
ATOM 5916 C CA . LYS B 1 215 ? 4.113 -25.844 -9.203 1 97.69 215 LYS B CA 1
ATOM 5917 C C . LYS B 1 215 ? 4.812 -24.688 -8.5 1 97.69 215 LYS B C 1
ATOM 5919 O O . LYS B 1 215 ? 5.137 -23.672 -9.125 1 97.69 215 LYS B O 1
ATOM 5924 N N . PHE B 1 216 ? 4.938 -24.812 -7.18 1 97.38 216 PHE B N 1
ATOM 5925 C CA . PHE B 1 216 ? 5.641 -23.781 -6.441 1 97.38 216 PHE B CA 1
ATOM 5926 C C . PHE B 1 216 ? 6.445 -24.375 -5.293 1 97.38 216 PHE B C 1
ATOM 5928 O O . PHE B 1 216 ? 6.227 -25.531 -4.91 1 97.38 216 PHE B O 1
ATOM 5935 N N . ASP B 1 217 ? 7.438 -23.641 -4.879 1 93.38 217 ASP B N 1
ATOM 5936 C CA . ASP B 1 217 ? 8.273 -24 -3.74 1 93.38 217 ASP B CA 1
ATOM 5937 C C . ASP B 1 217 ? 8.57 -22.797 -2.863 1 93.38 217 ASP B C 1
ATOM 5939 O O . ASP B 1 217 ? 8.883 -21.719 -3.371 1 93.38 217 ASP B O 1
ATOM 5943 N N . ILE B 1 218 ? 8.445 -23 -1.545 1 90.81 218 ILE B N 1
ATOM 5944 C CA . ILE B 1 218 ? 8.656 -21.906 -0.611 1 90.81 218 ILE B CA 1
ATOM 5945 C C . ILE B 1 218 ? 10.109 -21.891 -0.148 1 90.81 218 ILE B C 1
ATOM 5947 O O . ILE B 1 218 ? 10.648 -22.922 0.27 1 90.81 218 ILE B O 1
ATOM 5951 N N . TYR B 1 219 ? 10.734 -20.781 -0.26 1 84.94 219 TYR B N 1
ATOM 5952 C CA . TYR B 1 219 ? 12.117 -20.609 0.174 1 84.94 219 TYR B CA 1
ATOM 5953 C C . TYR B 1 219 ? 12.211 -20.547 1.694 1 84.94 219 TYR B C 1
ATOM 5955 O O . TYR B 1 219 ? 11.523 -19.734 2.328 1 84.94 219 TYR B O 1
ATOM 5963 N N . THR B 1 220 ? 12.938 -21.406 2.326 1 78.19 220 THR B N 1
ATOM 5964 C CA . THR B 1 220 ? 13.031 -21.453 3.781 1 78.19 220 THR B CA 1
ATOM 5965 C C . THR B 1 220 ? 14.422 -21.031 4.25 1 78.19 220 THR B C 1
ATOM 5967 O O . THR B 1 220 ? 14.773 -21.234 5.41 1 78.19 220 THR B O 1
ATOM 5970 N N . GLY B 1 221 ? 15.141 -20.438 3.564 1 70.5 221 GLY B N 1
ATOM 5971 C CA . GLY B 1 221 ? 16.469 -19.969 3.961 1 70.5 221 GLY B CA 1
ATOM 5972 C C . GLY B 1 221 ? 17.578 -20.859 3.455 1 70.5 221 GLY B C 1
ATOM 5973 O O . GLY B 1 221 ? 17.328 -21.906 2.85 1 70.5 221 GLY B O 1
ATOM 5974 N N . LYS B 1 222 ? 18.844 -20.406 3.551 1 60.41 222 LYS B N 1
ATOM 5975 C CA . LYS B 1 222 ? 20.078 -20.984 3.021 1 60.41 222 LYS B CA 1
ATOM 5976 C C . LYS B 1 222 ? 20.344 -22.359 3.65 1 60.41 222 LYS B C 1
ATOM 5978 O O . LYS B 1 222 ? 20.969 -23.219 3.029 1 60.41 222 LYS B O 1
ATOM 5983 N N . ASN B 1 223 ? 19.828 -22.5 4.836 1 53.97 223 ASN B N 1
ATOM 5984 C CA . ASN B 1 223 ? 20.297 -23.656 5.609 1 53.97 223 ASN B CA 1
ATOM 5985 C C . ASN B 1 223 ? 19.688 -24.953 5.109 1 53.97 223 ASN B C 1
ATOM 5987 O O . ASN B 1 223 ? 19.812 -26 5.758 1 53.97 223 ASN B O 1
ATOM 5991 N N . GLU B 1 224 ? 18.922 -24.859 4.09 1 56.97 224 GLU B N 1
ATOM 5992 C CA . GLU B 1 224 ? 18.469 -26.188 3.699 1 56.97 224 GLU B CA 1
ATOM 5993 C C . GLU B 1 224 ? 19.625 -27.016 3.137 1 56.97 224 GLU B C 1
ATOM 5995 O O . GLU B 1 224 ? 20.578 -26.453 2.588 1 56.97 224 GLU B O 1
ATOM 6000 N N . GLY B 1 225 ? 19.906 -28.109 3.648 1 55.09 225 GLY B N 1
ATOM 6001 C CA . GLY B 1 225 ? 21 -29.031 3.314 1 55.09 225 GLY B CA 1
ATOM 6002 C C . GLY B 1 225 ? 21.453 -28.906 1.873 1 55.09 225 GLY B C 1
ATOM 6003 O O . GLY B 1 225 ? 20.688 -28.484 1.005 1 55.09 225 GLY B O 1
ATOM 6004 N N . MET B 1 226 ? 22.797 -28.766 1.688 1 60.16 226 MET B N 1
ATOM 6005 C CA . MET B 1 226 ? 23.469 -28.75 0.394 1 60.16 226 MET B CA 1
ATOM 6006 C C . MET B 1 226 ? 23.109 -29.969 -0.433 1 60.16 226 MET B C 1
ATOM 6008 O O . MET B 1 226 ? 23.594 -31.078 -0.171 1 60.16 226 MET B O 1
ATOM 6012 N N . SER B 1 227 ? 21.984 -29.875 -1.19 1 67.75 227 SER B N 1
ATOM 6013 C CA . SER B 1 227 ? 21.656 -30.938 -2.133 1 67.75 227 SER B CA 1
ATOM 6014 C C . SER B 1 227 ? 22.656 -30.969 -3.281 1 67.75 227 SER B C 1
ATOM 6016 O O . SER B 1 227 ? 23.406 -30.016 -3.498 1 67.75 227 SER B O 1
ATOM 6018 N N . ALA B 1 228 ? 22.922 -32.094 -3.879 1 69.69 228 ALA B N 1
ATOM 6019 C CA . ALA B 1 228 ? 23.797 -32.281 -5.039 1 69.69 228 ALA B CA 1
ATOM 6020 C C . ALA B 1 228 ? 23.469 -31.266 -6.125 1 69.69 228 ALA B C 1
ATOM 6022 O O . ALA B 1 228 ? 24.375 -30.703 -6.754 1 69.69 228 ALA B O 1
ATOM 6023 N N . ALA B 1 229 ? 22.297 -30.953 -6.27 1 74.81 229 ALA B N 1
ATOM 6024 C CA . ALA B 1 229 ? 21.875 -30.016 -7.301 1 74.81 229 ALA B CA 1
ATOM 6025 C C . ALA B 1 229 ? 22.328 -28.594 -6.965 1 74.81 229 ALA B C 1
ATOM 6027 O O . ALA B 1 229 ? 22.734 -27.844 -7.848 1 74.81 229 ALA B O 1
ATOM 6028 N N . LYS B 1 230 ? 22.312 -28.312 -5.715 1 78.88 230 LYS B N 1
ATOM 6029 C CA . LYS B 1 230 ? 22.734 -26.984 -5.281 1 78.88 230 LYS B CA 1
ATOM 6030 C C . LYS B 1 230 ? 24.234 -26.766 -5.492 1 78.88 230 LYS B C 1
ATOM 6032 O O . LYS B 1 230 ? 24.656 -25.672 -5.828 1 78.88 230 LYS B O 1
ATOM 6037 N N . LYS B 1 231 ? 24.938 -27.797 -5.301 1 76.06 231 LYS B N 1
ATOM 6038 C CA . LYS B 1 231 ? 26.375 -27.719 -5.504 1 76.06 231 LYS B CA 1
ATOM 6039 C C . LYS B 1 231 ? 26.719 -27.547 -6.98 1 76.06 231 LYS B C 1
ATOM 6041 O O . LYS B 1 231 ? 27.625 -26.781 -7.332 1 76.06 231 LYS B O 1
ATOM 6046 N N . GLU B 1 232 ? 25.938 -28.188 -7.773 1 78.62 232 GLU B N 1
ATOM 6047 C CA . GLU B 1 232 ? 26.234 -28.203 -9.203 1 78.62 232 GLU B CA 1
ATOM 6048 C C . GLU B 1 232 ? 25.688 -26.953 -9.898 1 78.62 232 GLU B C 1
ATOM 6050 O O . GLU B 1 232 ? 26.359 -26.375 -10.75 1 78.62 232 GLU B O 1
ATOM 6055 N N . PHE B 1 233 ? 24.516 -26.594 -9.555 1 83.69 233 PHE B N 1
ATOM 6056 C CA . PHE B 1 233 ? 23.844 -25.562 -10.336 1 83.69 233 PHE B CA 1
ATOM 6057 C C . PHE B 1 233 ? 23.609 -24.312 -9.492 1 83.69 233 PHE B C 1
ATOM 6059 O O . PHE B 1 233 ? 23.109 -23.297 -9.992 1 83.69 233 PHE B O 1
ATOM 6066 N N . GLY B 1 234 ? 23.938 -24.312 -8.227 1 83.31 234 GLY B N 1
ATOM 6067 C CA . GLY B 1 234 ? 23.594 -23.219 -7.336 1 83.31 234 GLY B CA 1
ATOM 6068 C C . GLY B 1 234 ? 22.156 -23.266 -6.859 1 83.31 234 GLY B C 1
ATOM 6069 O O . GLY B 1 234 ? 21.391 -24.141 -7.273 1 83.31 234 GLY B O 1
ATOM 6070 N N . LEU B 1 235 ? 21.797 -22.375 -6.004 1 81.44 235 LEU B N 1
ATOM 6071 C CA . LEU B 1 235 ? 20.438 -22.328 -5.457 1 81.44 235 LEU B CA 1
ATOM 6072 C C . LEU B 1 235 ? 19.422 -22.094 -6.562 1 81.44 235 LEU B C 1
ATOM 6074 O O . LEU B 1 235 ? 18.422 -22.828 -6.66 1 81.44 235 LEU B O 1
ATOM 6078 N N . GLY B 1 236 ? 19.672 -21.125 -7.395 1 86.06 236 GLY B N 1
ATOM 6079 C CA . GLY B 1 236 ? 18.766 -20.812 -8.484 1 86.06 236 GLY B CA 1
ATOM 6080 C C . GLY B 1 236 ? 18.578 -21.969 -9.453 1 86.06 236 GLY B C 1
ATOM 6081 O O . GLY B 1 236 ? 17.453 -22.312 -9.812 1 86.06 236 GLY B O 1
ATOM 6082 N N . GLY B 1 237 ? 19.688 -22.547 -9.844 1 89.5 237 GLY B N 1
ATOM 6083 C CA . GLY B 1 237 ? 19.641 -23.688 -10.742 1 89.5 237 GLY B CA 1
ATOM 6084 C C . GLY B 1 237 ? 18.922 -24.891 -10.156 1 89.5 237 GLY B C 1
ATOM 6085 O O . GLY B 1 237 ? 18.203 -25.609 -10.859 1 89.5 237 GLY B O 1
ATOM 6086 N N . SER B 1 238 ? 19.094 -25.094 -8.922 1 90.44 238 SER B N 1
ATOM 6087 C CA . SER B 1 238 ? 18.438 -26.203 -8.258 1 90.44 238 SER B CA 1
ATOM 6088 C C . SER B 1 238 ? 16.922 -26.031 -8.242 1 90.44 238 SER B C 1
ATOM 6090 O O . SER B 1 238 ? 16.172 -27 -8.367 1 90.44 238 SER B O 1
ATOM 6092 N N . VAL B 1 239 ? 16.516 -24.828 -8.055 1 91.75 239 VAL B N 1
ATOM 6093 C CA . VAL B 1 239 ? 15.094 -24.516 -8.047 1 91.75 239 VAL B CA 1
ATOM 6094 C C . VAL B 1 239 ? 14.484 -24.844 -9.414 1 91.75 239 VAL B C 1
ATOM 6096 O O . VAL B 1 239 ? 13.422 -25.469 -9.492 1 91.75 239 VAL B O 1
ATOM 6099 N N . VAL B 1 240 ? 15.18 -24.438 -10.477 1 94.69 240 VAL B N 1
ATOM 6100 C CA . VAL B 1 240 ? 14.695 -24.688 -11.828 1 94.69 240 VAL B CA 1
ATOM 6101 C C . VAL B 1 240 ? 14.602 -26.188 -12.062 1 94.69 240 VAL B C 1
ATOM 6103 O O . VAL B 1 240 ? 13.617 -26.688 -12.617 1 94.69 240 VAL B O 1
ATOM 6106 N N . LYS B 1 241 ? 15.625 -26.859 -11.648 1 93.44 241 LYS B N 1
ATOM 6107 C CA . LYS B 1 241 ? 15.633 -28.312 -11.805 1 93.44 241 LYS B CA 1
ATOM 6108 C C . LYS B 1 241 ? 14.445 -28.953 -11.094 1 93.44 241 LYS B C 1
ATOM 6110 O O . LYS B 1 241 ? 13.742 -29.781 -11.664 1 93.44 241 LYS B O 1
ATOM 6115 N N . ASP B 1 242 ? 14.203 -28.547 -9.914 1 92.81 242 ASP B N 1
ATOM 6116 C CA . ASP B 1 242 ? 13.148 -29.141 -9.102 1 92.81 242 ASP B CA 1
ATOM 6117 C C . ASP B 1 242 ? 11.766 -28.812 -9.672 1 92.81 242 ASP B C 1
ATOM 6119 O O . ASP B 1 242 ? 10.906 -29.688 -9.766 1 92.81 242 ASP B O 1
ATOM 6123 N N . LEU B 1 243 ? 11.539 -27.609 -10.086 1 95.69 243 LEU B N 1
ATOM 6124 C CA . LEU B 1 243 ? 10.242 -27.156 -10.562 1 95.69 243 LEU B CA 1
ATOM 6125 C C . LEU B 1 243 ? 9.945 -27.703 -11.953 1 95.69 243 LEU B C 1
ATOM 6127 O O . LEU B 1 243 ? 8.789 -27.766 -12.367 1 95.69 243 LEU B O 1
ATOM 6131 N N . SER B 1 244 ? 10.977 -28.141 -12.703 1 95.31 244 SER B N 1
ATOM 6132 C CA . SER B 1 244 ? 10.766 -28.578 -14.078 1 95.31 244 SER B CA 1
ATOM 6133 C C . SER B 1 244 ? 10.969 -30.078 -14.219 1 95.31 244 SER B C 1
ATOM 6135 O O . SER B 1 244 ? 10.875 -30.625 -15.328 1 95.31 244 SER B O 1
ATOM 6137 N N . SER B 1 245 ? 11.211 -30.797 -13.18 1 93.88 245 SER B N 1
ATOM 6138 C CA . SER B 1 245 ? 11.539 -32.219 -13.234 1 93.88 245 SER B CA 1
ATOM 6139 C C . SER B 1 245 ? 10.414 -33.031 -13.883 1 93.88 245 SER B C 1
ATOM 6141 O O . SER B 1 245 ? 10.68 -33.969 -14.633 1 93.88 245 SER B O 1
ATOM 6143 N N . HIS B 1 246 ? 9.203 -32.656 -13.695 1 93.25 246 HIS B N 1
ATOM 6144 C CA . HIS B 1 246 ? 8.062 -33.406 -14.211 1 93.25 246 HIS B CA 1
ATOM 6145 C C . HIS B 1 246 ? 7.812 -33.094 -15.68 1 93.25 246 HIS B C 1
ATOM 6147 O O . HIS B 1 246 ? 6.973 -33.719 -16.328 1 93.25 246 HIS B O 1
ATOM 6153 N N . LEU B 1 247 ? 8.578 -32.188 -16.281 1 94.94 247 LEU B N 1
ATOM 6154 C CA . LEU B 1 247 ? 8.383 -31.75 -17.656 1 94.94 247 LEU B CA 1
ATOM 6155 C C . LEU B 1 247 ? 9.391 -32.438 -18.594 1 94.94 247 LEU B C 1
ATOM 6157 O O . LEU B 1 247 ? 9.445 -32.125 -19.781 1 94.94 247 LEU B O 1
ATOM 6161 N N . GLU B 1 248 ? 10.172 -33.312 -18.078 1 94.75 248 GLU B N 1
ATOM 6162 C CA . GLU B 1 248 ? 11.234 -33.969 -18.859 1 94.75 248 GLU B CA 1
ATOM 6163 C C . GLU B 1 248 ? 10.672 -34.719 -20.047 1 94.75 248 GLU B C 1
ATOM 6165 O O . GLU B 1 248 ? 9.633 -35.375 -19.953 1 94.75 248 GLU B O 1
ATOM 6170 N N . GLY B 1 249 ? 11.297 -34.5 -21.172 1 92.75 249 GLY B N 1
ATOM 6171 C CA . GLY B 1 249 ? 10.977 -35.281 -22.359 1 92.75 249 GLY B CA 1
ATOM 6172 C C . GLY B 1 249 ? 9.844 -34.688 -23.172 1 92.75 249 GLY B C 1
ATOM 6173 O O . GLY B 1 249 ? 9.406 -35.281 -24.156 1 92.75 249 GLY B O 1
ATOM 6174 N N . LYS B 1 250 ? 9.391 -33.531 -22.875 1 92.75 250 LYS B N 1
ATOM 6175 C CA . LYS B 1 250 ? 8.203 -33 -23.516 1 92.75 250 LYS B CA 1
ATOM 6176 C C . LYS B 1 250 ? 8.531 -31.734 -24.297 1 92.75 250 LYS B C 1
ATOM 6178 O O . LYS B 1 250 ? 7.656 -31.141 -24.938 1 92.75 250 LYS B O 1
ATOM 6183 N N . LYS B 1 251 ? 9.75 -31.266 -24.219 1 94.69 251 LYS B N 1
ATOM 6184 C CA . LYS B 1 251 ? 10.266 -30.125 -24.953 1 94.69 251 LYS B CA 1
ATOM 6185 C C . LYS B 1 251 ? 9.484 -28.859 -24.625 1 94.69 251 LYS B C 1
ATOM 6187 O O . LYS B 1 251 ? 9.086 -28.109 -25.516 1 94.69 251 LYS B O 1
ATOM 6192 N N . HIS B 1 252 ? 9.109 -28.734 -23.391 1 95.94 252 HIS B N 1
ATOM 6193 C CA . HIS B 1 252 ? 8.586 -27.453 -22.922 1 95.94 252 HIS B CA 1
ATOM 6194 C C . HIS B 1 252 ? 9.633 -26.344 -23.031 1 95.94 252 HIS B C 1
ATOM 6196 O O . HIS B 1 252 ? 10.836 -26.625 -23.031 1 95.94 252 HIS B O 1
ATOM 6202 N N . LYS B 1 253 ? 9.227 -25.188 -23.234 1 97.44 253 LYS B N 1
ATOM 6203 C CA . LYS B 1 253 ? 10.109 -24.016 -23.266 1 97.44 253 LYS B CA 1
ATOM 6204 C C . LYS B 1 253 ? 10.008 -23.219 -21.969 1 97.44 253 LYS B C 1
ATOM 6206 O O . LYS B 1 253 ? 8.992 -22.562 -21.719 1 97.44 253 LYS B O 1
ATOM 6211 N N . ILE B 1 254 ? 11.039 -23.219 -21.203 1 97.62 254 ILE B N 1
ATOM 6212 C CA . ILE B 1 254 ? 11.031 -22.578 -19.891 1 97.62 254 ILE B CA 1
ATOM 6213 C C . ILE B 1 254 ? 11.836 -21.281 -19.938 1 97.62 254 ILE B C 1
ATOM 6215 O O . ILE B 1 254 ? 12.953 -21.266 -20.453 1 97.62 254 ILE B O 1
ATOM 6219 N N . PHE B 1 255 ? 11.266 -20.281 -19.438 1 98.06 255 PHE B N 1
ATOM 6220 C CA . PHE B 1 255 ? 11.93 -18.984 -19.359 1 98.06 255 PHE B CA 1
ATOM 6221 C C . PHE B 1 255 ? 12.195 -18.594 -17.922 1 98.06 255 PHE B C 1
ATOM 6223 O O . PHE B 1 255 ? 11.359 -18.828 -17.047 1 98.06 255 PHE B O 1
ATOM 6230 N N . SER B 1 256 ? 13.375 -18.016 -17.578 1 96.69 256 SER B N 1
ATOM 6231 C CA . SER B 1 256 ? 13.727 -17.609 -16.219 1 96.69 256 SER B CA 1
ATOM 6232 C C . SER B 1 256 ? 14.641 -16.391 -16.219 1 96.69 256 SER B C 1
ATOM 6234 O O . SER B 1 256 ? 15.094 -15.953 -17.281 1 96.69 256 SER B O 1
ATOM 6236 N N . ASP B 1 257 ? 14.836 -15.812 -15.086 1 93.19 257 ASP B N 1
ATOM 6237 C CA . ASP B 1 257 ? 15.672 -14.617 -15.023 1 93.19 257 ASP B CA 1
ATOM 6238 C C . ASP B 1 257 ? 17.109 -14.977 -14.68 1 93.19 257 ASP B C 1
ATOM 6240 O O . ASP B 1 257 ? 17.469 -16.156 -14.633 1 93.19 257 ASP B O 1
ATOM 6244 N N . ASN B 1 258 ? 17.984 -13.961 -14.516 1 90.81 258 ASN B N 1
ATOM 6245 C CA . ASN B 1 258 ? 19.438 -14.141 -14.383 1 90.81 258 ASN B CA 1
ATOM 6246 C C . ASN B 1 258 ? 19.797 -14.781 -13.047 1 90.81 258 ASN B C 1
ATOM 6248 O O . ASN B 1 258 ? 20.875 -15.352 -12.898 1 90.81 258 ASN B O 1
ATOM 6252 N N . TYR B 1 259 ? 18.875 -14.766 -12.164 1 86.88 259 TYR B N 1
ATOM 6253 C CA . TYR B 1 259 ? 19.109 -15.414 -10.875 1 86.88 259 TYR B CA 1
ATOM 6254 C C . TYR B 1 259 ? 19.203 -16.922 -11.031 1 86.88 259 TYR B C 1
ATOM 6256 O O . TYR B 1 259 ? 20 -17.578 -10.359 1 86.88 259 TYR B O 1
ATOM 6264 N N . PHE B 1 260 ? 18.516 -17.391 -11.922 1 90.81 260 PHE B N 1
ATOM 6265 C CA . PHE B 1 260 ? 18.359 -18.828 -12.07 1 90.81 260 PHE B CA 1
ATOM 6266 C C . PHE B 1 260 ? 19.312 -19.375 -13.125 1 90.81 260 PHE B C 1
ATOM 6268 O O . PHE B 1 260 ? 19.516 -20.578 -13.219 1 90.81 260 PHE B O 1
ATOM 6275 N N . ALA B 1 261 ? 19.844 -18.578 -13.859 1 91.12 261 ALA B N 1
ATOM 6276 C CA . ALA B 1 261 ? 20.5 -19.016 -15.086 1 91.12 261 ALA B CA 1
ATOM 6277 C C . ALA B 1 261 ? 21.969 -19.344 -14.836 1 91.12 261 ALA B C 1
ATOM 6279 O O . ALA B 1 261 ? 22.656 -18.625 -14.102 1 91.12 261 ALA B O 1
ATOM 6280 N N . SER B 1 262 ? 22.453 -20.422 -15.336 1 92.06 262 SER B N 1
ATOM 6281 C CA . SER B 1 262 ? 23.859 -20.828 -15.406 1 92.06 262 SER B CA 1
ATOM 6282 C C . SER B 1 262 ? 24.109 -21.703 -16.641 1 92.06 262 SER B C 1
ATOM 6284 O O . SER B 1 262 ? 23.188 -22.297 -17.188 1 92.06 262 SER B O 1
ATOM 6286 N N . ILE B 1 263 ? 25.312 -21.703 -17.109 1 92.56 263 ILE B N 1
ATOM 6287 C CA . ILE B 1 263 ? 25.656 -22.438 -18.312 1 92.56 263 ILE B CA 1
ATOM 6288 C C . ILE B 1 263 ? 25.469 -23.938 -18.094 1 92.56 263 ILE B C 1
ATOM 6290 O O . ILE B 1 263 ? 24.812 -24.609 -18.875 1 92.56 263 ILE B O 1
ATOM 6294 N N . PRO B 1 264 ? 25.906 -24.484 -16.953 1 92.12 264 PRO B N 1
ATOM 6295 C CA . PRO B 1 264 ? 25.672 -25.906 -16.719 1 92.12 264 PRO B CA 1
ATOM 6296 C C . PRO B 1 264 ? 24.203 -26.266 -16.625 1 92.12 264 PRO B C 1
ATOM 6298 O O . PRO B 1 264 ? 23.797 -27.344 -17.047 1 92.12 264 PRO B O 1
ATOM 6301 N N . LEU B 1 265 ? 23.422 -25.422 -16.125 1 93.94 265 LEU B N 1
ATOM 6302 C CA . LEU B 1 265 ? 21.984 -25.688 -16.031 1 93.94 265 LEU B CA 1
ATOM 6303 C C . LEU B 1 265 ? 21.359 -25.797 -17.406 1 93.94 265 LEU B C 1
ATOM 6305 O O . LEU B 1 265 ? 20.531 -26.672 -17.656 1 93.94 265 LEU B O 1
ATOM 6309 N N . MET B 1 266 ? 21.75 -24.938 -18.281 1 94.81 266 MET B N 1
ATOM 6310 C CA . MET B 1 266 ? 21.203 -24.938 -19.641 1 94.81 266 MET B CA 1
ATOM 6311 C C . MET B 1 266 ? 21.562 -26.234 -20.359 1 94.81 266 MET B C 1
ATOM 6313 O O . MET B 1 266 ? 20.75 -26.797 -21.094 1 94.81 266 MET B O 1
ATOM 6317 N N . GLU B 1 267 ? 22.766 -26.641 -20.141 1 94.06 267 GLU B N 1
ATOM 6318 C CA . GLU B 1 267 ? 23.203 -27.906 -20.719 1 94.06 267 GLU B CA 1
ATOM 6319 C C . GLU B 1 267 ? 22.422 -29.078 -20.141 1 94.06 267 GLU B C 1
ATOM 6321 O O . GLU B 1 267 ? 22.016 -29.984 -20.859 1 94.06 267 GLU B O 1
ATOM 6326 N N . TYR B 1 268 ? 22.234 -29 -18.875 1 94.31 268 TYR B N 1
ATOM 6327 C CA . TYR B 1 268 ? 21.469 -30.047 -18.188 1 94.31 268 TYR B CA 1
ATOM 6328 C C . TYR B 1 268 ? 20.047 -30.109 -18.719 1 94.31 268 TYR B C 1
ATOM 6330 O O . TYR B 1 268 ? 19.547 -31.188 -19.062 1 94.31 268 TYR B O 1
ATOM 6338 N N . LEU B 1 269 ? 19.375 -29.016 -18.828 1 95.94 269 LEU B N 1
ATOM 6339 C CA . LEU B 1 269 ? 17.984 -28.969 -19.312 1 95.94 269 LEU B CA 1
ATOM 6340 C C . LEU B 1 269 ? 17.891 -29.469 -20.75 1 95.94 269 LEU B C 1
ATOM 6342 O O . LEU B 1 269 ? 16.922 -30.141 -21.094 1 95.94 269 LEU B O 1
ATOM 6346 N N . LYS B 1 270 ? 18.875 -29.109 -21.5 1 94.56 270 LYS B N 1
ATOM 6347 C CA . LYS B 1 270 ? 18.922 -29.609 -22.875 1 94.56 270 LYS B CA 1
ATOM 6348 C C . LYS B 1 270 ? 18.969 -31.141 -22.906 1 94.56 270 LYS B C 1
ATOM 6350 O O . LYS B 1 270 ? 18.266 -31.766 -23.688 1 94.56 270 LYS B O 1
ATOM 6355 N N . SER B 1 271 ? 19.797 -31.703 -22.078 1 94.19 271 SER B N 1
ATOM 6356 C CA . SER B 1 271 ? 19.938 -33.156 -22.016 1 94.19 271 SER B CA 1
ATOM 6357 C C . SER B 1 271 ? 18.625 -33.812 -21.594 1 94.19 271 SER B C 1
ATOM 6359 O O . SER B 1 271 ? 18.375 -34.969 -21.953 1 94.19 271 SER B O 1
ATOM 6361 N N . LYS B 1 272 ? 17.797 -33.125 -20.875 1 95.12 272 LYS B N 1
ATOM 6362 C CA . LYS B 1 272 ? 16.516 -33.656 -20.422 1 95.12 272 LYS B CA 1
ATOM 6363 C C . LYS B 1 272 ? 15.391 -33.312 -21.375 1 95.12 272 LYS B C 1
ATOM 6365 O O . LYS B 1 272 ? 14.219 -33.5 -21.062 1 95.12 272 LYS B O 1
ATOM 6370 N N . GLU B 1 273 ? 15.766 -32.688 -22.5 1 95.06 273 GLU B N 1
ATOM 6371 C CA . GLU B 1 273 ? 14.828 -32.312 -23.562 1 95.06 273 GLU B CA 1
ATOM 6372 C C . GLU B 1 273 ? 13.852 -31.25 -23.062 1 95.06 273 GLU B C 1
ATOM 6374 O O . GLU B 1 273 ? 12.641 -31.359 -23.281 1 95.06 273 GLU B O 1
ATOM 6379 N N . ILE B 1 274 ? 14.32 -30.359 -22.344 1 95.94 274 ILE B N 1
ATOM 6380 C CA . ILE B 1 274 ? 13.617 -29.141 -21.938 1 95.94 274 ILE B CA 1
ATOM 6381 C C . ILE B 1 274 ? 14.281 -27.922 -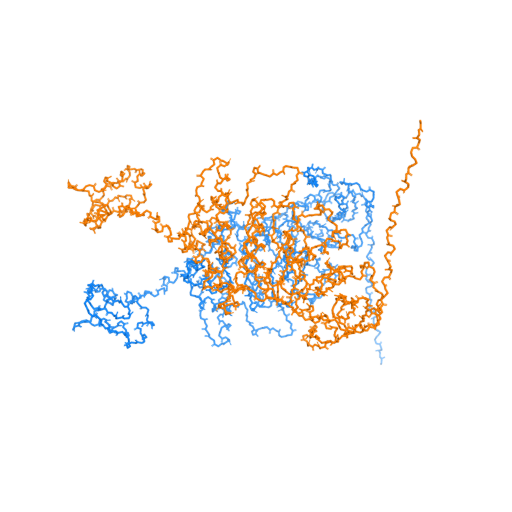22.562 1 95.94 274 ILE B C 1
ATOM 6383 O O . ILE B 1 274 ? 15.484 -27.703 -22.391 1 95.94 274 ILE B O 1
ATOM 6387 N N . CYS B 1 275 ? 13.555 -27.25 -23.359 1 96.69 275 CYS B N 1
ATOM 6388 C CA . CYS B 1 275 ? 14.062 -26 -23.922 1 96.69 275 CYS B CA 1
ATOM 6389 C C . CYS B 1 275 ? 14.047 -24.906 -22.875 1 96.69 275 CYS B C 1
ATOM 6391 O O . CYS B 1 275 ? 13.117 -24.812 -22.078 1 96.69 275 CYS B O 1
ATOM 6393 N N . ALA B 1 276 ? 15.109 -24.078 -22.859 1 96.94 276 ALA B N 1
ATOM 6394 C CA . ALA B 1 276 ? 15.188 -23.031 -21.828 1 96.94 276 ALA B CA 1
ATOM 6395 C C . ALA B 1 276 ? 15.828 -21.766 -22.391 1 96.94 276 ALA B C 1
ATOM 6397 O O . ALA B 1 276 ? 16.719 -21.844 -23.25 1 96.94 276 ALA B O 1
ATOM 6398 N N . CYS B 1 277 ? 15.312 -20.719 -22.016 1 97.44 277 CYS B N 1
ATOM 6399 C CA . CYS B 1 277 ? 15.82 -19.391 -22.328 1 97.44 277 CYS B CA 1
ATOM 6400 C C . CYS B 1 277 ? 15.812 -18.484 -21.094 1 97.44 277 CYS B C 1
ATOM 6402 O O . CYS B 1 277 ? 14.82 -18.438 -20.375 1 97.44 277 CYS B O 1
ATOM 6404 N N . ALA B 1 278 ? 16.922 -17.781 -20.797 1 97.31 278 ALA B N 1
ATOM 6405 C CA . ALA B 1 278 ? 17.031 -16.953 -19.594 1 97.31 278 ALA B CA 1
ATOM 6406 C C . ALA B 1 278 ? 17.953 -15.758 -19.828 1 97.31 278 ALA B C 1
ATOM 6408 O O . ALA B 1 278 ? 18.719 -15.742 -20.781 1 97.31 278 ALA B O 1
ATOM 6409 N N . THR B 1 279 ? 17.75 -14.766 -19.062 1 95.75 279 THR B N 1
ATOM 6410 C CA . THR B 1 279 ? 18.797 -13.758 -18.969 1 95.75 279 THR B CA 1
ATOM 6411 C C . THR B 1 279 ? 19.953 -14.258 -18.109 1 95.75 279 THR B C 1
ATOM 6413 O O . THR B 1 279 ? 19.781 -15.133 -17.266 1 95.75 279 THR B O 1
ATOM 6416 N N . ILE B 1 280 ? 21.141 -13.773 -18.375 1 94.31 280 ILE B N 1
ATOM 6417 C CA . ILE B 1 280 ? 22.312 -14.258 -17.641 1 94.31 280 ILE B CA 1
ATOM 6418 C C . ILE B 1 280 ? 23.25 -13.094 -17.344 1 94.31 280 ILE B C 1
ATOM 6420 O O . ILE B 1 280 ? 23.312 -12.117 -18.094 1 94.31 280 ILE B O 1
ATOM 6424 N N . ARG B 1 281 ? 23.891 -13.195 -16.25 1 91.12 281 ARG B N 1
ATOM 6425 C CA . ARG B 1 281 ? 24.906 -12.211 -15.891 1 91.12 281 ARG B CA 1
ATOM 6426 C C . ARG B 1 281 ? 26.234 -12.531 -16.562 1 91.12 281 ARG B C 1
ATOM 6428 O O . ARG B 1 281 ? 26.625 -13.695 -16.656 1 91.12 281 ARG B O 1
ATOM 6435 N N . SER B 1 282 ? 26.859 -11.484 -16.938 1 89.25 282 SER B N 1
ATOM 6436 C CA . SER B 1 282 ? 28.141 -11.664 -17.641 1 89.25 282 SER B CA 1
ATOM 6437 C C . SER B 1 282 ? 29.234 -12.141 -16.688 1 89.25 282 SER B C 1
ATOM 6439 O O . SER B 1 282 ? 30.266 -12.625 -17.125 1 89.25 282 SER B O 1
ATOM 6441 N N . SER B 1 283 ? 29 -12.117 -15.414 1 85.62 283 SER B N 1
ATOM 6442 C CA . SER B 1 283 ? 30 -12.477 -14.406 1 85.62 283 SER B CA 1
ATOM 6443 C C . SER B 1 283 ? 29.969 -13.977 -14.117 1 85.62 283 SER B C 1
ATOM 6445 O O . SER B 1 283 ? 30.812 -14.477 -13.367 1 85.62 283 SER B O 1
ATOM 6447 N N . ARG B 1 284 ? 29.078 -14.688 -14.742 1 85.31 284 ARG B N 1
ATOM 6448 C CA . ARG B 1 284 ? 28.938 -16.109 -14.469 1 85.31 284 ARG B CA 1
ATOM 6449 C C . ARG B 1 284 ? 30.156 -16.891 -14.969 1 85.31 284 ARG B C 1
ATOM 6451 O O . ARG B 1 284 ? 30.828 -16.453 -15.906 1 85.31 284 ARG B O 1
ATOM 6458 N N . LYS B 1 285 ? 30.359 -18 -14.359 1 82.5 285 LYS B N 1
ATOM 6459 C CA . LYS B 1 285 ? 31.5 -18.844 -14.727 1 82.5 285 LYS B CA 1
ATOM 6460 C C . LYS B 1 285 ? 31.375 -19.328 -16.172 1 82.5 285 LYS B C 1
ATOM 6462 O O . LYS B 1 285 ? 30.297 -19.688 -16.625 1 82.5 285 LYS B O 1
ATOM 6467 N N . ASP B 1 286 ? 32.531 -19.297 -16.984 1 84.75 286 ASP B N 1
ATOM 6468 C CA . ASP B 1 286 ? 32.656 -19.828 -18.328 1 84.75 286 ASP B CA 1
ATOM 6469 C C . ASP B 1 286 ? 31.891 -18.984 -19.344 1 84.75 286 ASP B C 1
ATOM 6471 O O . ASP B 1 286 ? 31.484 -19.469 -20.391 1 84.75 286 ASP B O 1
ATOM 6475 N N . PHE B 1 287 ? 31.609 -17.781 -18.891 1 90.56 287 PHE B N 1
ATOM 6476 C CA . PHE B 1 287 ? 30.922 -16.859 -19.797 1 90.56 287 PHE B CA 1
ATOM 6477 C C . PHE B 1 287 ? 31.844 -16.469 -20.953 1 90.56 287 PHE B C 1
ATOM 6479 O O . PHE B 1 287 ? 33.031 -16.172 -20.75 1 90.56 287 PHE B O 1
ATOM 6486 N N . PRO B 1 288 ? 31.375 -16.531 -22.172 1 91.19 288 PRO B N 1
ATOM 6487 C CA . PRO B 1 288 ? 32.219 -16.203 -23.312 1 91.19 288 PRO B CA 1
ATOM 6488 C C . PRO B 1 288 ? 32.531 -14.719 -23.438 1 91.19 288 PRO B C 1
ATOM 6490 O O . PRO B 1 288 ? 31.828 -13.891 -22.859 1 91.19 288 PRO B O 1
ATOM 6493 N N . SER B 1 289 ? 33.531 -14.461 -24.156 1 89 289 SER B N 1
ATOM 6494 C CA . SER B 1 289 ? 33.875 -13.07 -24.453 1 89 289 SER B CA 1
ATOM 6495 C C . SER B 1 289 ? 33.094 -12.562 -25.656 1 89 289 SER B C 1
ATOM 6497 O O . SER B 1 289 ? 33.156 -13.141 -26.75 1 89 289 SER B O 1
ATOM 6499 N N . LEU B 1 290 ? 32.312 -11.562 -25.438 1 91.81 290 LEU B N 1
ATOM 6500 C CA . LEU B 1 290 ? 31.5 -10.953 -26.484 1 91.81 290 LEU B CA 1
ATOM 6501 C C . LEU B 1 290 ? 32 -9.555 -26.812 1 91.81 290 LEU B C 1
ATOM 6503 O O . LEU B 1 290 ? 32.906 -9.031 -26.141 1 91.81 290 LEU B O 1
ATOM 6507 N N . LYS B 1 291 ? 31.5 -9.031 -27.891 1 90.94 291 LYS B N 1
ATOM 6508 C CA . LYS B 1 291 ? 31.922 -7.715 -28.344 1 90.94 291 LYS B CA 1
ATOM 6509 C C . LYS B 1 291 ? 31.719 -6.664 -27.25 1 90.94 291 LYS B C 1
ATOM 6511 O O . LYS B 1 291 ? 30.766 -6.746 -26.484 1 90.94 291 LYS B O 1
ATOM 6516 N N . ALA B 1 292 ? 32.594 -5.691 -27.266 1 89.62 292 ALA B N 1
ATOM 6517 C CA . ALA B 1 292 ? 32.5 -4.625 -26.281 1 89.62 292 ALA B CA 1
ATOM 6518 C C . ALA B 1 292 ? 31.312 -3.707 -26.547 1 89.62 292 ALA B C 1
ATOM 6520 O O . ALA B 1 292 ? 30.812 -3.641 -27.672 1 89.62 292 ALA B O 1
ATOM 6521 N N . ASP B 1 293 ? 30.891 -3.051 -25.516 1 87.75 293 ASP B N 1
ATOM 6522 C CA . ASP B 1 293 ? 29.719 -2.168 -25.594 1 87.75 293 ASP B CA 1
ATOM 6523 C C . ASP B 1 293 ? 29.938 -1.077 -26.641 1 87.75 293 ASP B C 1
ATOM 6525 O O . ASP B 1 293 ? 29 -0.707 -27.344 1 87.75 293 ASP B O 1
ATOM 6529 N N . LYS B 1 294 ? 31.141 -0.571 -26.734 1 86.75 294 LYS B N 1
ATOM 6530 C CA . LYS B 1 294 ? 31.438 0.536 -27.641 1 86.75 294 LYS B CA 1
ATOM 6531 C C . LYS B 1 294 ? 31.297 0.112 -29.094 1 86.75 294 LYS B C 1
ATOM 6533 O O . LYS B 1 294 ? 31.109 0.952 -29.984 1 86.75 294 LYS B O 1
ATOM 6538 N N . GLU B 1 295 ? 31.406 -1.168 -29.375 1 89.31 295 GLU B N 1
ATOM 6539 C CA . GLU B 1 295 ? 31.375 -1.681 -30.734 1 89.31 295 GLU B CA 1
ATOM 6540 C C . GLU B 1 295 ? 29.938 -1.976 -31.188 1 89.31 295 GLU B C 1
ATOM 6542 O O . GLU B 1 295 ? 29.703 -2.281 -32.344 1 89.31 295 GLU B O 1
ATOM 6547 N N . LEU B 1 296 ? 29.047 -1.84 -30.281 1 90.38 296 LEU B N 1
ATOM 6548 C CA . LEU B 1 296 ? 27.672 -2.199 -30.594 1 90.38 296 LEU B CA 1
ATOM 6549 C C . LEU B 1 296 ? 26.766 -0.973 -30.562 1 90.38 296 LEU B C 1
ATOM 6551 O O . LEU B 1 296 ? 26.797 -0.203 -29.594 1 90.38 296 LEU B O 1
ATOM 6555 N N . LYS B 1 297 ? 26.016 -0.724 -31.656 1 89.94 297 LYS B N 1
ATOM 6556 C CA . LYS B 1 297 ? 24.984 0.302 -31.688 1 89.94 297 LYS B CA 1
ATOM 6557 C C . LYS B 1 297 ? 23.672 -0.235 -31.141 1 89.94 297 LYS B C 1
ATOM 6559 O O . LYS B 1 297 ? 23.5 -1.444 -30.969 1 89.94 297 LYS B O 1
ATOM 6564 N N . ARG B 1 298 ? 22.844 0.669 -30.844 1 90 298 ARG B N 1
ATOM 6565 C CA . ARG B 1 298 ? 21.547 0.246 -30.359 1 90 298 ARG B CA 1
ATOM 6566 C C . ARG B 1 298 ? 20.828 -0.628 -31.391 1 90 298 ARG B C 1
ATOM 6568 O O . ARG B 1 298 ? 20.719 -0.257 -32.562 1 90 298 ARG B O 1
ATOM 6575 N N . GLY B 1 299 ? 20.438 -1.857 -30.984 1 91 299 GLY B N 1
ATOM 6576 C CA . GLY B 1 299 ? 19.797 -2.809 -31.891 1 91 299 GLY B CA 1
ATOM 6577 C C . GLY B 1 299 ? 20.734 -3.902 -32.375 1 91 299 GLY B C 1
ATOM 6578 O O . GLY B 1 299 ? 20.297 -4.93 -32.875 1 91 299 GLY B O 1
ATOM 6579 N N . ASP B 1 300 ? 22.031 -3.695 -32.188 1 92.62 300 ASP B N 1
ATOM 6580 C CA . ASP B 1 300 ? 23.016 -4.703 -32.562 1 92.62 300 ASP B CA 1
ATOM 6581 C C . ASP B 1 300 ? 23.125 -5.789 -31.5 1 92.62 300 ASP B C 1
ATOM 6583 O O . ASP B 1 300 ? 22.781 -5.566 -30.344 1 92.62 300 ASP B O 1
ATOM 6587 N N . TYR B 1 301 ? 23.469 -6.945 -31.922 1 93.38 301 TYR B N 1
ATOM 6588 C CA . TYR B 1 301 ? 23.688 -8.016 -30.953 1 93.38 301 TYR B CA 1
ATOM 6589 C C . TYR B 1 301 ? 24.812 -8.93 -31.406 1 93.38 301 TYR B C 1
ATOM 6591 O O . TYR B 1 301 ? 25.188 -8.945 -32.594 1 93.38 301 TYR B O 1
ATOM 6599 N N . ASP B 1 302 ? 25.469 -9.508 -30.531 1 93.5 302 ASP B N 1
ATOM 6600 C CA . ASP B 1 302 ? 26.516 -10.516 -30.703 1 93.5 302 ASP B CA 1
ATOM 6601 C C . ASP B 1 302 ? 26.125 -11.82 -30.016 1 93.5 302 ASP B C 1
ATOM 6603 O O . ASP B 1 302 ? 25.312 -11.828 -29.094 1 93.5 302 ASP B O 1
ATOM 6607 N N . TYR B 1 303 ? 26.609 -12.977 -30.578 1 93.81 303 TYR B N 1
ATOM 6608 C CA . TYR B 1 303 ? 26.266 -14.258 -29.969 1 93.81 303 TYR B CA 1
ATOM 6609 C C . TYR B 1 303 ? 27.406 -15.258 -30.141 1 93.81 303 TYR B C 1
ATOM 6611 O O . TYR B 1 303 ? 28.203 -15.141 -31.078 1 93.81 303 TYR B O 1
ATOM 6619 N N . LYS B 1 304 ? 27.562 -16.125 -29.219 1 93.94 304 LYS B N 1
ATOM 6620 C CA . LYS B 1 304 ? 28.453 -17.281 -29.266 1 93.94 304 LYS B CA 1
ATOM 6621 C C . LYS B 1 304 ? 27.734 -18.562 -28.859 1 93.94 304 LYS B C 1
ATOM 6623 O O . LYS B 1 304 ? 26.875 -18.531 -27.969 1 93.94 304 LYS B O 1
ATOM 6628 N N . ALA B 1 305 ? 28.078 -19.641 -29.516 1 92.88 305 ALA B N 1
ATOM 6629 C CA . ALA B 1 305 ? 27.391 -20.906 -29.25 1 92.88 305 ALA B CA 1
ATOM 6630 C C . ALA B 1 305 ? 28.391 -22.016 -28.922 1 92.88 305 ALA B C 1
ATOM 6632 O O . ALA B 1 305 ? 29.531 -22 -29.391 1 92.88 305 ALA B O 1
ATOM 6633 N N . ASN B 1 306 ? 27.969 -22.828 -28.016 1 90.81 306 ASN B N 1
ATOM 6634 C CA . ASN B 1 306 ? 28.719 -24.031 -27.656 1 90.81 306 ASN B CA 1
ATOM 6635 C C . ASN B 1 306 ? 27.781 -25.188 -27.297 1 90.81 306 ASN B C 1
ATOM 6637 O O . ASN B 1 306 ? 26.969 -25.062 -26.375 1 90.81 306 ASN B O 1
ATOM 6641 N N . ALA B 1 307 ? 27.859 -26.359 -27.984 1 87.56 307 ALA B N 1
ATOM 6642 C CA . ALA B 1 307 ? 27.156 -27.594 -27.672 1 87.56 307 ALA B CA 1
ATOM 6643 C C . ALA B 1 307 ? 25.656 -27.359 -27.562 1 87.56 307 ALA B C 1
ATOM 6645 O O . ALA B 1 307 ? 25.016 -27.812 -26.609 1 87.56 307 ALA B O 1
ATOM 6646 N N . GLY B 1 308 ? 25.156 -26.516 -28.422 1 88.81 308 GLY B N 1
ATOM 6647 C CA . GLY B 1 308 ? 23.719 -26.312 -28.484 1 88.81 308 GLY B CA 1
ATOM 6648 C C . GLY B 1 308 ? 23.219 -25.188 -27.594 1 88.81 308 GLY B C 1
ATOM 6649 O O . GLY B 1 308 ? 22.031 -24.891 -27.562 1 88.81 308 GLY B O 1
ATOM 6650 N N . VAL B 1 309 ? 24.109 -24.609 -26.812 1 93.12 309 VAL B N 1
ATOM 6651 C CA . VAL B 1 309 ? 23.781 -23.469 -25.953 1 93.12 309 VAL B CA 1
ATOM 6652 C C . VAL B 1 309 ? 24.328 -22.188 -26.547 1 93.12 309 VAL B C 1
ATOM 6654 O O . VAL B 1 309 ? 25.484 -22.125 -26.969 1 93.12 309 VAL B O 1
ATOM 6657 N N . THR B 1 310 ? 23.5 -21.219 -26.734 1 94.12 310 THR B N 1
ATOM 6658 C CA . THR B 1 310 ? 23.891 -19.953 -27.328 1 94.12 310 THR B CA 1
ATOM 6659 C C . THR B 1 310 ? 23.766 -18.812 -26.328 1 94.12 310 THR B C 1
ATOM 6661 O O . THR B 1 310 ? 22.766 -18.719 -25.609 1 94.12 310 THR B O 1
ATOM 6664 N N . VAL B 1 311 ? 24.766 -17.969 -26.219 1 94.88 311 VAL B N 1
ATOM 6665 C CA . VAL B 1 311 ? 24.75 -16.781 -25.391 1 94.88 311 VAL B CA 1
ATOM 6666 C C . VAL B 1 311 ? 24.656 -15.531 -26.281 1 94.88 311 VAL B C 1
ATOM 6668 O O . VAL B 1 311 ? 25.328 -15.445 -27.312 1 94.88 311 VAL B O 1
ATOM 6671 N N . TYR B 1 312 ? 23.781 -14.672 -25.922 1 95.06 312 TYR B N 1
ATOM 6672 C CA . TYR B 1 312 ? 23.562 -13.461 -26.703 1 95.06 312 TYR B CA 1
ATOM 6673 C C . TYR B 1 312 ? 23.906 -12.211 -25.891 1 95.06 312 TYR B C 1
ATOM 6675 O O . TYR B 1 312 ? 23.688 -12.172 -24.672 1 95.06 312 TYR B O 1
ATOM 6683 N N . LYS B 1 313 ? 24.438 -11.203 -26.516 1 95.56 313 LYS B N 1
ATOM 6684 C CA . LYS B 1 313 ? 24.562 -9.836 -26.016 1 95.56 313 LYS B CA 1
ATOM 6685 C C . LYS B 1 313 ? 23.812 -8.859 -26.938 1 95.56 313 LYS B C 1
ATOM 6687 O O . LYS B 1 313 ? 24.203 -8.672 -28.094 1 95.56 313 LYS B O 1
ATOM 6692 N N . TRP B 1 314 ? 22.75 -8.305 -26.484 1 94.88 314 TRP B N 1
ATOM 6693 C CA . TRP B 1 314 ? 21.938 -7.375 -27.25 1 94.88 314 TRP B CA 1
ATOM 6694 C C . TRP B 1 314 ? 22.016 -5.969 -26.672 1 94.88 314 TRP B C 1
ATOM 6696 O O . TRP B 1 314 ? 21.875 -5.773 -25.469 1 94.88 314 TRP B O 1
ATOM 6706 N N . HIS B 1 315 ? 22.25 -5.012 -27.547 1 94.25 315 HIS B N 1
ATOM 6707 C CA . HIS B 1 315 ? 22.406 -3.639 -27.078 1 94.25 315 HIS B CA 1
ATOM 6708 C C . HIS B 1 315 ? 21.109 -2.857 -27.219 1 94.25 315 HIS B C 1
ATOM 6710 O O . HIS B 1 315 ? 20.797 -2.371 -28.312 1 94.25 315 HIS B O 1
ATOM 6716 N N . ASP B 1 316 ? 20.422 -2.676 -26.141 1 90.06 316 ASP B N 1
ATOM 6717 C CA . ASP B 1 316 ? 19.266 -1.785 -26.078 1 90.06 316 ASP B CA 1
ATOM 6718 C C . ASP B 1 316 ? 19.656 -0.416 -25.531 1 90.06 316 ASP B C 1
ATOM 6720 O O . ASP B 1 316 ? 20.562 0.23 -26.047 1 90.06 316 ASP B O 1
ATOM 6724 N N . SER B 1 317 ? 19.016 0.118 -24.469 1 84.56 317 SER B N 1
ATOM 6725 C CA . SER B 1 317 ? 19.547 1.271 -23.75 1 84.56 317 SER B CA 1
ATOM 6726 C C . SER B 1 317 ? 20.766 0.888 -22.906 1 84.56 317 SER B C 1
ATOM 6728 O O . SER B 1 317 ? 21.688 1.685 -22.75 1 84.56 317 SER B O 1
ATOM 6730 N N . LYS B 1 318 ? 20.766 -0.35 -22.469 1 88 318 LYS B N 1
ATOM 6731 C CA . LYS B 1 318 ? 21.859 -1.048 -21.797 1 88 318 LYS B CA 1
ATOM 6732 C C . LYS B 1 318 ? 22.047 -2.453 -22.359 1 88 318 LYS B C 1
ATOM 6734 O O . LYS B 1 318 ? 21.125 -3.014 -22.953 1 88 318 LYS B O 1
ATOM 6739 N N . PRO B 1 319 ? 23.219 -2.922 -22.25 1 92.88 319 PRO B N 1
ATOM 6740 C CA . PRO B 1 319 ? 23.422 -4.281 -22.75 1 92.88 319 PRO B CA 1
ATOM 6741 C C . PRO B 1 319 ? 22.625 -5.324 -21.984 1 92.88 319 PRO B C 1
ATOM 6743 O O . PRO B 1 319 ? 22.562 -5.281 -20.75 1 92.88 319 PRO B O 1
ATOM 6746 N N . VAL B 1 320 ? 21.984 -6.191 -22.703 1 94.19 320 VAL B N 1
ATOM 6747 C CA . VAL B 1 320 ? 21.219 -7.293 -22.141 1 94.19 320 VAL B CA 1
ATOM 6748 C C . VAL B 1 320 ? 21.828 -8.625 -22.562 1 94.19 320 VAL B C 1
ATOM 6750 O O . VAL B 1 320 ? 22.062 -8.859 -23.75 1 94.19 320 VAL B O 1
ATOM 6753 N N . TYR B 1 321 ? 22.109 -9.484 -21.641 1 96.19 321 TYR B N 1
ATOM 6754 C CA . TYR B 1 321 ? 22.688 -10.789 -21.922 1 96.19 321 TYR B CA 1
ATOM 6755 C C . TYR B 1 321 ? 21.641 -11.891 -21.781 1 96.19 321 TYR B C 1
ATOM 6757 O O . TYR B 1 321 ? 20.891 -11.93 -20.812 1 96.19 321 TYR B O 1
ATOM 6765 N N . LEU B 1 322 ? 21.562 -12.781 -22.781 1 96.88 322 LEU B N 1
ATOM 6766 C CA . LEU B 1 322 ? 20.625 -13.906 -22.75 1 96.88 322 LEU B CA 1
ATOM 6767 C C . LEU B 1 322 ? 21.359 -15.211 -23.047 1 96.88 322 LEU B C 1
ATOM 6769 O O . LEU B 1 322 ? 22.438 -15.211 -23.641 1 96.88 322 LEU B O 1
ATOM 6773 N N . ILE B 1 323 ? 20.797 -16.297 -22.594 1 96.25 323 ILE B N 1
ATOM 6774 C CA . ILE B 1 323 ? 21.297 -17.641 -22.875 1 96.25 323 ILE B CA 1
ATOM 6775 C C . ILE B 1 323 ? 20.125 -18.531 -23.266 1 96.25 323 ILE B C 1
ATOM 6777 O O . ILE B 1 323 ? 19.031 -18.438 -22.703 1 96.25 323 ILE B O 1
ATOM 6781 N N . SER B 1 324 ? 20.297 -19.328 -24.281 1 96.12 324 SER B N 1
ATOM 6782 C CA . SER B 1 324 ? 19.25 -20.25 -24.734 1 96.12 324 SER B CA 1
ATOM 6783 C C . SER B 1 324 ? 19.859 -21.562 -25.219 1 96.12 324 SER B C 1
ATOM 6785 O O . SER B 1 324 ? 20.953 -21.578 -25.781 1 96.12 324 SER B O 1
ATOM 6787 N N . ASN B 1 325 ? 19.141 -22.641 -24.969 1 95.25 325 ASN B N 1
ATOM 6788 C CA . ASN B 1 325 ? 19.609 -23.938 -25.438 1 95.25 325 ASN B CA 1
ATOM 6789 C C . ASN B 1 325 ? 18.844 -24.406 -26.672 1 95.25 325 ASN B C 1
ATOM 6791 O O . ASN B 1 325 ? 18.938 -25.562 -27.062 1 95.25 325 ASN B O 1
ATOM 6795 N N . TYR B 1 326 ? 18 -23.453 -27.266 1 93.94 326 TYR B N 1
ATOM 6796 C CA . TYR B 1 326 ? 17.297 -23.906 -28.453 1 93.94 326 TYR B CA 1
ATOM 6797 C C . TYR B 1 326 ? 17.188 -22.781 -29.484 1 93.94 326 TYR B C 1
ATOM 6799 O O . TYR B 1 326 ? 16.891 -23.031 -30.656 1 93.94 326 TYR B O 1
ATOM 6807 N N . HIS B 1 327 ? 17.422 -21.516 -29.047 1 93.25 327 HIS B N 1
ATOM 6808 C CA . HIS B 1 327 ? 17.484 -20.422 -30.016 1 93.25 327 HIS B CA 1
ATOM 6809 C C . HIS B 1 327 ? 18.828 -20.406 -30.734 1 93.25 327 HIS B C 1
ATOM 6811 O O . HIS B 1 327 ? 19.844 -20.844 -30.203 1 93.25 327 HIS B O 1
ATOM 6817 N N . ARG B 1 328 ? 18.766 -19.844 -31.891 1 90 328 ARG B N 1
ATOM 6818 C CA . ARG B 1 328 ? 19.969 -19.734 -32.719 1 90 328 ARG B CA 1
ATOM 6819 C C . ARG B 1 328 ? 20.188 -18.312 -33.188 1 90 328 ARG B C 1
ATOM 6821 O O . ARG B 1 328 ? 20.016 -17.359 -32.406 1 90 328 ARG B O 1
ATOM 6828 N N . SER B 1 329 ? 20.703 -18.125 -34.344 1 85.06 329 SER B N 1
ATOM 6829 C CA . SER B 1 329 ? 21.125 -16.797 -34.812 1 85.06 329 SER B CA 1
ATOM 6830 C C . SER B 1 329 ? 19.984 -16.062 -35.5 1 85.06 329 SER B C 1
ATOM 6832 O O . SER B 1 329 ? 20.172 -14.953 -36.031 1 85.06 329 SER B O 1
ATOM 6834 N N . ALA B 1 330 ? 18.797 -16.594 -35.375 1 85.69 330 ALA B N 1
ATOM 6835 C CA . ALA B 1 330 ? 17.672 -15.93 -36.031 1 85.69 330 ALA B CA 1
ATOM 6836 C C . ALA B 1 330 ? 17.391 -14.57 -35.406 1 85.69 330 ALA B C 1
ATOM 6838 O O . ALA B 1 330 ? 17.516 -14.406 -34.188 1 85.69 330 ALA B O 1
ATOM 6839 N N . SER B 1 331 ? 17.141 -13.633 -36.25 1 90.44 331 SER B N 1
ATOM 6840 C CA . SER B 1 331 ? 16.875 -12.266 -35.812 1 90.44 331 SER B CA 1
ATOM 6841 C C . SER B 1 331 ? 15.391 -11.953 -35.875 1 90.44 331 SER B C 1
ATOM 6843 O O . SER B 1 331 ? 14.648 -12.555 -36.656 1 90.44 331 SER B O 1
ATOM 6845 N N . SER B 1 332 ? 14.969 -11.141 -34.938 1 93.25 332 SER B N 1
ATOM 6846 C CA . SER B 1 332 ? 13.609 -10.625 -34.875 1 93.25 332 SER B CA 1
ATOM 6847 C C . SER B 1 332 ? 13.594 -9.133 -34.594 1 93.25 332 SER B C 1
ATOM 6849 O O . SER B 1 332 ? 14.609 -8.453 -34.719 1 93.25 332 SER B O 1
ATOM 6851 N N . THR B 1 333 ? 12.375 -8.594 -34.406 1 93.06 333 THR B N 1
ATOM 6852 C CA . THR B 1 333 ? 12.25 -7.172 -34.125 1 93.06 333 THR B CA 1
ATOM 6853 C C . THR B 1 333 ? 11.398 -6.938 -32.875 1 93.06 333 THR B C 1
ATOM 6855 O O . THR B 1 333 ? 10.547 -7.758 -32.531 1 93.06 333 THR B O 1
ATOM 6858 N N . VAL B 1 334 ? 11.734 -5.898 -32.156 1 92.19 334 VAL B N 1
ATOM 6859 C CA . VAL B 1 334 ? 10.961 -5.496 -31 1 92.19 334 VAL B CA 1
ATOM 6860 C C . VAL B 1 334 ? 10.609 -4.012 -31.094 1 92.19 334 VAL B C 1
ATOM 6862 O O . VAL B 1 334 ? 11.398 -3.217 -31.609 1 92.19 334 VAL B O 1
ATOM 6865 N N . LYS B 1 335 ? 9.445 -3.682 -30.656 1 89.81 335 LYS B N 1
ATOM 6866 C CA . LYS B 1 335 ? 9 -2.293 -30.625 1 89.81 335 LYS B CA 1
ATOM 6867 C C . LYS B 1 335 ? 9.359 -1.629 -29.297 1 89.81 335 LYS B C 1
ATOM 6869 O O . LYS B 1 335 ? 9.094 -2.186 -28.234 1 89.81 335 LYS B O 1
ATOM 6874 N N . ARG B 1 336 ? 10.094 -0.503 -29.312 1 87.25 336 ARG B N 1
ATOM 6875 C CA . ARG B 1 336 ? 10.469 0.254 -28.109 1 87.25 336 ARG B CA 1
ATOM 6876 C C . ARG B 1 336 ? 9.945 1.685 -28.188 1 87.25 336 ARG B C 1
ATOM 6878 O O . ARG B 1 336 ? 9.875 2.271 -29.266 1 87.25 336 ARG B O 1
ATOM 6885 N N . LYS B 1 337 ? 9.5 2.23 -27.047 1 83.5 337 LYS B N 1
ATOM 6886 C CA . LYS B 1 337 ? 9.055 3.617 -26.953 1 83.5 337 LYS B CA 1
ATOM 6887 C C . LYS B 1 337 ? 10.188 4.531 -26.516 1 83.5 337 LYS B C 1
ATOM 6889 O O . LYS B 1 337 ? 10.844 4.27 -25.5 1 83.5 337 LYS B O 1
ATOM 6894 N N . ASN B 1 338 ? 10.445 5.562 -27.203 1 78.12 338 ASN B N 1
ATOM 6895 C CA . ASN B 1 338 ? 11.461 6.551 -26.844 1 78.12 338 ASN B CA 1
ATOM 6896 C C . ASN B 1 338 ? 10.938 7.535 -25.812 1 78.12 338 ASN B C 1
ATOM 6898 O O . ASN B 1 338 ? 9.742 7.578 -25.531 1 78.12 338 ASN B O 1
ATOM 6902 N N . LYS B 1 339 ? 11.867 8.234 -25.172 1 74.62 339 LYS B N 1
ATOM 6903 C CA . LYS B 1 339 ? 11.531 9.219 -24.141 1 74.62 339 LYS B CA 1
ATOM 6904 C C . LYS B 1 339 ? 10.547 10.258 -24.688 1 74.62 339 LYS B C 1
ATOM 6906 O O . LYS B 1 339 ? 9.703 10.766 -23.938 1 74.62 339 LYS B O 1
ATOM 6911 N N . ASP B 1 340 ? 10.617 10.547 -25.922 1 74.62 340 ASP B N 1
ATOM 6912 C CA . ASP B 1 340 ? 9.766 11.562 -26.547 1 74.62 340 ASP B CA 1
ATOM 6913 C C . ASP B 1 340 ? 8.398 10.977 -26.922 1 74.62 340 ASP B C 1
ATOM 6915 O O . ASP B 1 340 ? 7.547 11.68 -27.453 1 74.62 340 ASP B O 1
ATOM 6919 N N . GLY B 1 341 ? 8.188 9.641 -26.656 1 79.31 341 GLY B N 1
ATOM 6920 C CA . GLY B 1 341 ? 6.898 9.016 -26.922 1 79.31 341 GLY B CA 1
ATOM 6921 C C . GLY B 1 341 ? 6.84 8.305 -28.266 1 79.31 341 GLY B C 1
ATOM 6922 O O . GLY B 1 341 ? 5.895 7.566 -28.531 1 79.31 341 GLY B O 1
ATOM 6923 N N . SER B 1 342 ? 7.809 8.555 -29.062 1 83.88 342 SER B N 1
ATOM 6924 C CA . SER B 1 342 ? 7.82 7.902 -30.375 1 83.88 342 SER B CA 1
ATOM 6925 C C . SER B 1 342 ? 8.211 6.434 -30.266 1 83.88 342 SER B C 1
ATOM 6927 O O . SER B 1 342 ? 8.82 6.023 -29.266 1 83.88 342 SER B O 1
ATOM 6929 N N . HIS B 1 343 ? 7.758 5.602 -31.219 1 90 343 HIS B N 1
ATOM 6930 C CA . HIS B 1 343 ? 8.062 4.176 -31.219 1 90 343 HIS B CA 1
ATOM 6931 C C . HIS B 1 343 ? 9.148 3.85 -32.25 1 90 343 HIS B C 1
ATOM 6933 O O . HIS B 1 343 ? 9.156 4.402 -33.344 1 90 343 HIS B O 1
ATOM 6939 N N . VAL B 1 344 ? 10.086 3.127 -31.875 1 89.12 344 VAL B N 1
ATOM 6940 C CA . VAL B 1 344 ? 11.141 2.684 -32.781 1 89.12 344 VAL B CA 1
ATOM 6941 C C . VAL B 1 344 ? 11.164 1.157 -32.844 1 89.12 344 VAL B C 1
ATOM 6943 O O . VAL B 1 344 ? 10.914 0.49 -31.828 1 89.12 344 VAL B O 1
ATOM 6946 N N . VAL B 1 345 ? 11.414 0.634 -34 1 91.56 345 VAL B N 1
ATOM 6947 C CA . VAL B 1 345 ? 11.562 -0.805 -34.188 1 91.56 345 VAL B CA 1
ATOM 6948 C C . VAL B 1 345 ? 13.047 -1.17 -34.219 1 91.56 345 VAL B C 1
ATOM 6950 O O . VAL B 1 345 ? 13.805 -0.656 -35.062 1 91.56 345 VAL B O 1
ATOM 6953 N N . LEU B 1 346 ? 13.461 -1.936 -33.281 1 92.81 346 LEU B N 1
ATOM 6954 C CA . LEU B 1 346 ? 14.852 -2.348 -33.188 1 92.81 346 LEU B CA 1
ATOM 6955 C C . LEU B 1 346 ? 15.008 -3.824 -33.531 1 92.81 346 LEU B C 1
ATOM 6957 O O . LEU B 1 346 ? 14.164 -4.645 -33.188 1 92.81 346 LEU B O 1
ATOM 6961 N N . SER B 1 347 ? 16.109 -4.148 -34.188 1 93.88 347 SER B N 1
ATOM 6962 C CA . SER B 1 347 ? 16.469 -5.547 -34.406 1 93.88 347 SER B CA 1
ATOM 6963 C C . SER B 1 347 ? 16.953 -6.211 -33.125 1 93.88 347 SER B C 1
ATOM 6965 O O . SER B 1 347 ? 17.594 -5.57 -32.281 1 93.88 347 SER B O 1
ATOM 6967 N N . CYS B 1 348 ? 16.594 -7.473 -32.875 1 95.25 348 CYS B N 1
ATOM 6968 C CA . CYS B 1 348 ? 17.016 -8.234 -31.719 1 95.25 348 CYS B CA 1
ATOM 6969 C C . CYS B 1 348 ? 17.047 -9.727 -32.031 1 95.25 348 CYS B C 1
ATOM 6971 O O . CYS B 1 348 ? 16.406 -10.18 -32.969 1 95.25 348 CYS B O 1
ATOM 6973 N N . PRO B 1 349 ? 17.844 -10.461 -31.312 1 93.88 349 PRO B N 1
ATOM 6974 C CA . PRO B 1 349 ? 17.719 -11.914 -31.438 1 93.88 349 PRO B CA 1
ATOM 6975 C C . PRO B 1 349 ? 16.312 -12.422 -31.078 1 93.88 349 PRO B C 1
ATOM 6977 O O . PRO B 1 349 ? 15.633 -11.82 -30.25 1 93.88 349 PRO B O 1
ATOM 6980 N N . THR B 1 350 ? 15.852 -13.484 -31.703 1 94.38 350 THR B N 1
ATOM 6981 C CA . THR B 1 350 ? 14.539 -14.062 -31.438 1 94.38 350 THR B CA 1
ATOM 6982 C C . THR B 1 350 ? 14.383 -14.414 -29.969 1 94.38 350 THR B C 1
ATOM 6984 O O . THR B 1 350 ? 13.281 -14.375 -29.422 1 94.38 350 THR B O 1
ATOM 6987 N N . ALA B 1 351 ? 15.531 -14.75 -29.359 1 94.94 351 ALA B N 1
ATOM 6988 C CA . ALA B 1 351 ? 15.523 -15.086 -27.938 1 94.94 351 ALA B CA 1
ATOM 6989 C C . ALA B 1 351 ? 14.969 -13.938 -27.094 1 94.94 351 ALA B C 1
ATOM 6991 O O . ALA B 1 351 ? 14.242 -14.164 -26.125 1 94.94 351 ALA B O 1
ATOM 6992 N N . VAL B 1 352 ? 15.281 -12.742 -27.5 1 95.31 352 VAL B N 1
ATOM 6993 C CA . VAL B 1 352 ? 14.828 -11.562 -26.766 1 95.31 352 VAL B CA 1
ATOM 6994 C C . VAL B 1 352 ? 13.32 -11.414 -26.922 1 95.31 352 VAL B C 1
ATOM 6996 O O . VAL B 1 352 ? 12.609 -11.164 -25.938 1 95.31 352 VAL B O 1
ATOM 6999 N N . ARG B 1 353 ? 12.828 -11.492 -28.109 1 94.69 353 ARG B N 1
ATOM 7000 C CA . ARG B 1 353 ? 11.398 -11.383 -28.375 1 94.69 353 ARG B CA 1
ATOM 7001 C C . ARG B 1 353 ? 10.617 -12.43 -27.578 1 94.69 353 ARG B C 1
ATOM 7003 O O . ARG B 1 353 ? 9.625 -12.102 -26.922 1 94.69 353 ARG B O 1
ATOM 7010 N N . ASP B 1 354 ? 11.086 -13.672 -27.641 1 95.06 354 ASP B N 1
ATOM 7011 C CA . ASP B 1 354 ? 10.406 -14.75 -26.922 1 95.06 354 ASP B CA 1
ATOM 7012 C C . ASP B 1 354 ? 10.469 -14.539 -25.422 1 95.06 354 ASP B C 1
ATOM 7014 O O . ASP B 1 354 ? 9.477 -14.734 -24.719 1 95.06 354 ASP B O 1
ATOM 7018 N N . TYR B 1 355 ? 11.633 -14.172 -24.984 1 96.31 355 TYR B N 1
ATOM 7019 C CA . TYR B 1 355 ? 11.789 -13.93 -23.562 1 96.31 355 TYR B CA 1
ATOM 7020 C C . TYR B 1 355 ? 10.797 -12.883 -23.078 1 96.31 355 TYR B C 1
ATOM 7022 O O . TYR B 1 355 ? 10.117 -13.078 -22.062 1 96.31 355 TYR B O 1
ATOM 7030 N N . ASN B 1 356 ? 10.648 -11.781 -23.781 1 92.38 356 ASN B N 1
ATOM 7031 C CA . ASN B 1 356 ? 9.75 -10.688 -23.406 1 92.38 356 ASN B CA 1
ATOM 7032 C C . ASN B 1 356 ? 8.289 -11.125 -23.453 1 92.38 356 ASN B C 1
ATOM 7034 O O . ASN B 1 356 ? 7.477 -10.672 -22.656 1 92.38 356 ASN B O 1
ATOM 7038 N N . SER B 1 357 ? 8 -11.984 -24.281 1 94.06 357 SER B N 1
ATOM 7039 C CA . SER B 1 357 ? 6.617 -12.398 -24.484 1 94.06 357 SER B CA 1
ATOM 7040 C C . SER B 1 357 ? 6.191 -13.43 -23.438 1 94.06 357 SER B C 1
ATOM 7042 O O . SER B 1 357 ? 5.023 -13.484 -23.047 1 94.06 357 SER B O 1
ATOM 7044 N N . TYR B 1 358 ? 7.191 -14.258 -22.984 1 95.75 358 TYR B N 1
ATOM 7045 C CA . TYR B 1 358 ? 6.742 -15.438 -22.25 1 95.75 358 TYR B CA 1
ATOM 7046 C C . TYR B 1 358 ? 7.227 -15.391 -20.797 1 95.75 358 TYR B C 1
ATOM 7048 O O . TYR B 1 358 ? 6.824 -16.219 -19.984 1 95.75 358 TYR B O 1
ATOM 7056 N N . MET B 1 359 ? 8.102 -14.375 -20.406 1 95.62 359 MET B N 1
ATOM 7057 C CA . MET B 1 359 ? 8.562 -14.234 -19.031 1 95.62 359 MET B CA 1
ATOM 7058 C C . MET B 1 359 ? 7.59 -13.383 -18.219 1 95.62 359 MET B C 1
ATOM 7060 O O . MET B 1 359 ? 8 -12.461 -17.516 1 95.62 359 MET B O 1
ATOM 7064 N N . ILE B 1 360 ? 6.223 -13.516 -18.344 1 93.31 360 ILE B N 1
ATOM 7065 C CA . ILE B 1 360 ? 5.277 -12.602 -17.703 1 93.31 360 ILE B CA 1
ATOM 7066 C C . ILE B 1 360 ? 4.352 -13.383 -16.766 1 93.31 360 ILE B C 1
ATOM 7068 O O . ILE B 1 360 ? 3.639 -12.797 -15.953 1 93.31 360 ILE B O 1
ATOM 7072 N N . GLY B 1 361 ? 4.438 -14.656 -16.797 1 94.81 361 GLY B N 1
ATOM 7073 C CA . GLY B 1 361 ? 3.439 -15.492 -16.141 1 94.81 361 GLY B CA 1
ATOM 7074 C C . GLY B 1 361 ? 3.363 -15.266 -14.641 1 94.81 361 GLY B C 1
ATOM 7075 O O . GLY B 1 361 ? 2.283 -15.008 -14.102 1 94.81 361 GLY B O 1
ATOM 7076 N N . VAL B 1 362 ? 4.473 -15.344 -13.953 1 95.56 362 VAL B N 1
ATOM 7077 C CA . VAL B 1 362 ? 4.504 -15.211 -12.5 1 95.56 362 VAL B CA 1
ATOM 7078 C C . VAL B 1 362 ? 4.094 -13.789 -12.102 1 95.56 362 VAL B C 1
ATOM 7080 O O . VAL B 1 362 ? 3.35 -13.602 -11.141 1 95.56 362 VAL B O 1
ATOM 7083 N N . ASP B 1 363 ? 4.57 -12.859 -12.867 1 91.25 363 ASP B N 1
ATOM 7084 C CA . ASP B 1 363 ? 4.199 -11.469 -12.609 1 91.25 363 ASP B CA 1
ATOM 7085 C C . ASP B 1 363 ? 2.693 -11.266 -12.758 1 91.25 363 ASP B C 1
ATOM 7087 O O . ASP B 1 363 ? 2.088 -10.508 -11.992 1 91.25 363 ASP B O 1
ATOM 7091 N N . LYS B 1 364 ? 2.164 -11.852 -13.773 1 94.94 364 LYS B N 1
ATOM 7092 C CA . LYS B 1 364 ? 0.72 -11.758 -13.977 1 94.94 364 LYS B CA 1
ATOM 7093 C C . LYS B 1 364 ? -0.041 -12.352 -12.789 1 94.94 364 LYS B C 1
ATOM 7095 O O . LYS B 1 364 ? -1.026 -11.773 -12.328 1 94.94 364 LYS B O 1
ATOM 7100 N N . HIS B 1 365 ? 0.396 -13.469 -12.375 1 96.19 365 HIS B N 1
ATOM 7101 C CA . HIS B 1 365 ? -0.216 -14.078 -11.203 1 96.19 365 HIS B CA 1
ATOM 7102 C C . HIS B 1 365 ? -0.112 -13.164 -9.984 1 96.19 365 HIS B C 1
ATOM 7104 O O . HIS B 1 365 ? -1.09 -12.984 -9.25 1 96.19 365 HIS B O 1
ATOM 7110 N N . ASP B 1 366 ? 1.033 -12.648 -9.734 1 91.31 366 ASP B N 1
ATOM 7111 C CA . ASP B 1 366 ? 1.263 -11.766 -8.594 1 91.31 366 ASP B CA 1
ATOM 7112 C C . ASP B 1 366 ? 0.387 -10.523 -8.68 1 91.31 366 ASP B C 1
ATOM 7114 O O . ASP B 1 366 ? -0.121 -10.039 -7.664 1 91.31 366 ASP B O 1
ATOM 7118 N N . MET B 1 367 ? 0.308 -9.984 -9.883 1 90.44 367 MET B N 1
ATOM 7119 C CA . MET B 1 367 ? -0.553 -8.82 -10.086 1 90.44 367 MET B CA 1
ATOM 7120 C C . MET B 1 367 ? -1.985 -9.125 -9.656 1 90.44 367 MET B C 1
ATOM 7122 O O . MET B 1 367 ? -2.609 -8.328 -8.961 1 90.44 367 MET B O 1
ATOM 7126 N N . LEU B 1 368 ? -2.504 -10.258 -10.039 1 92.62 368 LEU B N 1
ATOM 7127 C CA . LEU B 1 368 ? -3.865 -10.648 -9.688 1 92.62 368 LEU B CA 1
ATOM 7128 C C . LEU B 1 368 ? -4 -10.836 -8.18 1 92.62 368 LEU B C 1
ATOM 7130 O O . LEU B 1 368 ? -5 -10.422 -7.586 1 92.62 368 LEU B O 1
ATOM 7134 N N . ARG B 1 369 ? -3.02 -11.422 -7.621 1 90.69 369 ARG B N 1
ATOM 7135 C CA . ARG B 1 369 ? -3.045 -11.641 -6.176 1 90.69 369 ARG B CA 1
ATOM 7136 C C . ARG B 1 369 ? -3.02 -10.32 -5.418 1 90.69 369 ARG B C 1
ATOM 7138 O O . ARG B 1 369 ? -3.686 -10.172 -4.395 1 90.69 369 ARG B O 1
ATOM 7145 N N . GLN B 1 370 ? -2.25 -9.406 -5.867 1 84.69 370 GLN B N 1
ATOM 7146 C CA . GLN B 1 370 ? -2.049 -8.133 -5.176 1 84.69 370 GLN B CA 1
ATOM 7147 C C . GLN B 1 370 ? -3.285 -7.25 -5.281 1 84.69 370 GLN B C 1
ATOM 7149 O O . GLN B 1 370 ? -3.477 -6.34 -4.469 1 84.69 370 GLN B O 1
ATOM 7154 N N . LEU B 1 371 ? -4.074 -7.469 -6.258 1 86.94 371 LEU B N 1
ATOM 7155 C CA . LEU B 1 371 ? -5.27 -6.656 -6.441 1 86.94 371 LEU B CA 1
ATOM 7156 C C . LEU B 1 371 ? -6.164 -6.719 -5.211 1 86.94 371 LEU B C 1
ATOM 7158 O O . LEU B 1 371 ? -6.746 -5.707 -4.809 1 86.94 371 LEU B O 1
ATOM 7162 N N . TYR B 1 372 ? -6.305 -7.871 -4.621 1 87.62 372 TYR B N 1
ATOM 7163 C CA . TYR B 1 372 ? -7.207 -8.062 -3.49 1 87.62 372 TYR B CA 1
ATOM 7164 C C . TYR B 1 372 ? -6.512 -8.797 -2.354 1 87.62 372 TYR B C 1
ATOM 7166 O O . TYR B 1 372 ? -7.102 -9.672 -1.718 1 87.62 372 TYR B O 1
ATOM 7174 N N . GLY B 1 373 ? -5.324 -8.438 -2.156 1 76.12 373 GLY B N 1
ATOM 7175 C CA . GLY B 1 373 ? -4.551 -9.117 -1.13 1 76.12 373 GLY B CA 1
ATOM 7176 C C . GLY B 1 373 ? -5.062 -8.859 0.274 1 76.12 373 GLY B C 1
ATOM 7177 O O . GLY B 1 373 ? -5.539 -7.766 0.576 1 76.12 373 GLY B O 1
ATOM 7178 N N . LEU B 1 374 ? -5.172 -9.969 1.068 1 72 374 LEU B N 1
ATOM 7179 C CA . LEU B 1 374 ? -5.602 -9.898 2.461 1 72 374 LEU B CA 1
ATOM 7180 C C . LEU B 1 374 ? -4.516 -9.273 3.332 1 72 374 LEU B C 1
ATOM 7182 O O . LEU B 1 374 ? -3.346 -9.656 3.244 1 72 374 LEU B O 1
ATOM 7186 N N . ASN B 1 375 ? -4.602 -8.023 3.707 1 60.88 375 ASN B N 1
ATOM 7187 C CA . ASN B 1 375 ? -3.592 -7.363 4.523 1 60.88 375 ASN B CA 1
ATOM 7188 C C . ASN B 1 375 ? -3.902 -7.492 6.012 1 60.88 375 ASN B C 1
ATOM 7190 O O . ASN B 1 375 ? -4.27 -6.508 6.66 1 60.88 375 ASN B O 1
ATOM 7194 N N . ARG B 1 376 ? -3.973 -8.766 6.504 1 65.38 376 ARG B N 1
ATOM 7195 C CA . ARG B 1 376 ? -4.305 -8.875 7.922 1 65.38 376 ARG B CA 1
ATOM 7196 C C . ARG B 1 376 ? -3.057 -9.141 8.758 1 65.38 376 ARG B C 1
ATOM 7198 O O . ARG B 1 376 ? -2.143 -9.836 8.312 1 65.38 376 ARG B O 1
ATOM 7205 N N . LYS B 1 377 ? -2.959 -8.367 9.742 1 65.31 377 LYS B N 1
ATOM 7206 C CA . LYS B 1 377 ? -1.941 -8.68 10.742 1 65.31 377 LYS B CA 1
ATOM 7207 C C . LYS B 1 377 ? -2.184 -10.055 11.367 1 65.31 377 LYS B C 1
ATOM 7209 O O . LYS B 1 377 ? -3.33 -10.438 11.602 1 65.31 377 LYS B O 1
ATOM 7214 N N . ALA B 1 378 ? -1.208 -10.898 11.227 1 70.62 378 ALA B N 1
ATOM 7215 C CA . ALA B 1 378 ? -1.36 -12.234 11.797 1 70.62 378 ALA B CA 1
ATOM 7216 C C . ALA B 1 378 ? -0.357 -12.461 12.93 1 70.62 378 ALA B C 1
ATOM 7218 O O . ALA B 1 378 ? 0.812 -12.086 12.812 1 70.62 378 ALA B O 1
ATOM 7219 N N . LYS B 1 379 ? -0.9 -12.938 14.031 1 72.56 379 LYS B N 1
ATOM 7220 C CA . LYS B 1 379 ? -0.041 -13.289 15.156 1 72.56 379 LYS B CA 1
ATOM 7221 C C . LYS B 1 379 ? 0.804 -14.523 14.836 1 72.56 379 LYS B C 1
ATOM 7223 O O . LYS B 1 379 ? 1.969 -14.602 15.227 1 72.56 379 LYS B O 1
ATOM 7228 N N . LYS B 1 380 ? 0.191 -15.422 14.133 1 81.69 380 LYS B N 1
ATOM 7229 C CA . LYS B 1 380 ? 0.9 -16.625 13.695 1 81.69 380 LYS B CA 1
ATOM 7230 C C . LYS B 1 380 ? 1.54 -16.406 12.328 1 81.69 380 LYS B C 1
ATOM 7232 O O . LYS B 1 380 ? 0.852 -16.094 11.359 1 81.69 380 LYS B O 1
ATOM 7237 N N . TRP B 1 381 ? 2.803 -16.719 12.258 1 78.81 381 TRP B N 1
ATOM 7238 C CA . TRP B 1 381 ? 3.547 -16.422 11.039 1 78.81 381 TRP B CA 1
ATOM 7239 C C . TRP B 1 381 ? 3.035 -17.25 9.875 1 78.81 381 TRP B C 1
ATOM 7241 O O . TRP B 1 381 ? 2.998 -16.781 8.734 1 78.81 381 TRP B O 1
ATOM 7251 N N . TRP B 1 382 ? 2.689 -18.516 10.125 1 87.31 382 TRP B N 1
ATOM 7252 C CA . TRP B 1 382 ? 2.342 -19.422 9.023 1 87.31 382 TRP B CA 1
ATOM 7253 C C . TRP B 1 382 ? 0.958 -19.094 8.469 1 87.31 382 TRP B C 1
ATOM 7255 O O . TRP B 1 382 ? 0.592 -19.547 7.387 1 87.31 382 TRP B O 1
ATOM 7265 N N . HIS B 1 383 ? 0.131 -18.25 9.18 1 90.06 383 HIS B N 1
ATOM 7266 C CA . HIS B 1 383 ? -1.145 -17.797 8.641 1 90.06 383 HIS B CA 1
ATOM 7267 C C . HIS B 1 383 ? -0.944 -16.969 7.375 1 90.06 383 HIS B C 1
ATOM 7269 O O . HIS B 1 383 ? -1.764 -17.031 6.457 1 90.06 383 HIS B O 1
ATOM 7275 N N . LEU B 1 384 ? 0.112 -16.281 7.398 1 85.94 384 LEU B N 1
ATOM 7276 C CA . LEU B 1 384 ? 0.4 -15.477 6.219 1 85.94 384 LEU B CA 1
ATOM 7277 C C . LEU B 1 384 ? 0.639 -16.359 5 1 85.94 384 LEU B C 1
ATOM 7279 O O . LEU B 1 384 ? 0.181 -16.047 3.898 1 85.94 384 LEU B O 1
ATOM 7283 N N . ILE B 1 385 ? 1.349 -17.422 5.215 1 89.81 385 ILE B N 1
ATOM 7284 C CA . ILE B 1 385 ? 1.602 -18.359 4.133 1 89.81 385 ILE B CA 1
ATOM 7285 C C . ILE B 1 385 ? 0.3 -19.062 3.738 1 89.81 385 ILE B C 1
ATOM 7287 O O . ILE B 1 385 ? 0.022 -19.25 2.551 1 89.81 385 ILE B O 1
ATOM 7291 N N . PHE B 1 386 ? -0.443 -19.438 4.715 1 93.56 386 PHE B N 1
ATOM 7292 C CA . PHE B 1 386 ? -1.715 -20.094 4.457 1 93.56 386 PHE B CA 1
ATOM 7293 C C . PHE B 1 386 ? -2.602 -19.234 3.562 1 93.56 386 PHE B C 1
ATOM 7295 O O . PHE B 1 386 ? -3.102 -19.703 2.537 1 93.56 386 PHE B O 1
ATOM 7302 N N . PHE B 1 387 ? -2.768 -18.031 3.936 1 92.88 387 PHE B N 1
ATOM 7303 C CA . PHE B 1 387 ? -3.672 -17.172 3.189 1 92.88 387 PHE B CA 1
ATOM 7304 C C . PHE B 1 387 ? -3.055 -16.75 1.857 1 92.88 387 PHE B C 1
ATOM 7306 O O . PHE B 1 387 ? -3.771 -16.484 0.892 1 92.88 387 PHE B O 1
ATOM 7313 N N . GLY B 1 388 ? -1.712 -16.656 1.817 1 91.56 388 GLY B N 1
ATOM 7314 C CA . GLY B 1 388 ? -1.059 -16.484 0.531 1 91.56 388 GLY B CA 1
ATOM 7315 C C . GLY B 1 388 ? -1.345 -17.594 -0.451 1 91.56 388 GLY B C 1
ATOM 7316 O O . GLY B 1 388 ? -1.627 -17.344 -1.624 1 91.56 388 GLY B O 1
ATOM 7317 N N . LEU B 1 389 ? -1.204 -18.797 0.049 1 95.19 389 LEU B N 1
ATOM 7318 C CA . LEU B 1 389 ? -1.483 -19.953 -0.783 1 95.19 389 LEU B CA 1
ATOM 7319 C C . LEU B 1 389 ? -2.969 -20.047 -1.118 1 95.19 389 LEU B C 1
ATOM 7321 O O . LEU B 1 389 ? -3.34 -20.5 -2.205 1 95.19 389 LEU B O 1
ATOM 7325 N N . PHE B 1 390 ? -3.787 -19.656 -0.182 1 95.56 390 PHE B N 1
ATOM 7326 C CA . PHE B 1 390 ? -5.223 -19.547 -0.407 1 95.56 390 PHE B CA 1
ATOM 7327 C C . PHE B 1 390 ? -5.523 -18.625 -1.581 1 95.56 390 PHE B C 1
ATOM 7329 O O . PHE B 1 390 ? -6.301 -18.984 -2.473 1 95.56 390 PHE B O 1
ATOM 7336 N N . ASP B 1 391 ? -4.883 -17.531 -1.608 1 94.62 391 ASP B N 1
ATOM 7337 C CA . ASP B 1 391 ? -5.043 -16.578 -2.703 1 94.62 391 ASP B CA 1
ATOM 7338 C C . ASP B 1 391 ? -4.531 -17.156 -4.02 1 94.62 391 ASP B C 1
ATOM 7340 O O . ASP B 1 391 ? -5.109 -16.906 -5.078 1 94.62 391 ASP B O 1
ATOM 7344 N N . MET B 1 392 ? -3.451 -17.891 -3.922 1 96.12 392 MET B N 1
ATOM 7345 C CA . MET B 1 392 ? -2.91 -18.531 -5.117 1 96.12 392 MET B CA 1
ATOM 7346 C C . MET B 1 392 ? -3.924 -19.5 -5.715 1 96.12 392 MET B C 1
ATOM 7348 O O . MET B 1 392 ? -4.105 -19.547 -6.934 1 96.12 392 MET B O 1
ATOM 7352 N N . ALA B 1 393 ? -4.551 -20.203 -4.836 1 97.88 393 ALA B N 1
ATOM 7353 C CA . ALA B 1 393 ? -5.566 -21.141 -5.285 1 97.88 393 ALA B CA 1
ATOM 7354 C C . ALA B 1 393 ? -6.746 -20.422 -5.93 1 97.88 393 ALA B C 1
ATOM 7356 O O . ALA B 1 393 ? -7.305 -20.891 -6.922 1 97.88 393 ALA B O 1
ATOM 7357 N N . ILE B 1 394 ? -7.098 -19.297 -5.371 1 97.44 394 ILE B N 1
ATOM 7358 C CA . ILE B 1 394 ? -8.195 -18.5 -5.926 1 97.44 394 ILE B CA 1
ATOM 7359 C C . ILE B 1 394 ? -7.82 -18.016 -7.324 1 97.44 394 ILE B C 1
ATOM 7361 O O . ILE B 1 394 ? -8.625 -18.109 -8.258 1 97.44 394 ILE B O 1
ATOM 7365 N N . VAL B 1 395 ? -6.637 -17.547 -7.523 1 97.31 395 VAL B N 1
ATOM 7366 C CA . VAL B 1 395 ? -6.195 -17.031 -8.82 1 97.31 395 VAL B CA 1
ATOM 7367 C C . VAL B 1 395 ? -6.156 -18.172 -9.836 1 97.31 395 VAL B C 1
ATOM 7369 O O . VAL B 1 395 ? -6.648 -18.016 -10.961 1 97.31 395 VAL B O 1
ATOM 7372 N N . ASN B 1 396 ? -5.574 -19.328 -9.438 1 98.06 396 ASN B N 1
ATOM 7373 C CA . ASN B 1 396 ? -5.562 -20.484 -10.328 1 98.06 396 ASN B CA 1
ATOM 7374 C C . ASN B 1 396 ? -6.973 -20.891 -10.734 1 98.06 396 ASN B C 1
ATOM 7376 O O . ASN B 1 396 ? -7.23 -21.188 -11.906 1 98.06 396 ASN B O 1
ATOM 7380 N N . SER B 1 397 ? -7.875 -20.906 -9.75 1 97.81 397 SER B N 1
ATOM 7381 C CA . SER B 1 397 ? -9.25 -21.297 -10.047 1 97.81 397 SER B CA 1
ATOM 7382 C C . SER B 1 397 ? -9.914 -20.297 -10.984 1 97.81 397 SER B C 1
ATOM 7384 O O . SER B 1 397 ? -10.727 -20.672 -11.836 1 97.81 397 SER B O 1
ATOM 7386 N N . PHE B 1 398 ? -9.664 -19.031 -10.898 1 97.56 398 PHE B N 1
ATOM 7387 C CA . PHE B 1 398 ? -10.18 -17.984 -11.766 1 97.56 398 PHE B CA 1
ATOM 7388 C C . PHE B 1 398 ? -9.703 -18.188 -13.203 1 97.56 398 PHE B C 1
ATOM 7390 O O . PHE B 1 398 ? -10.5 -18.125 -14.141 1 97.56 398 PHE B O 1
ATOM 7397 N N . ILE B 1 399 ? -8.375 -18.453 -13.312 1 96.88 399 ILE B N 1
ATOM 7398 C CA . ILE B 1 399 ? -7.785 -18.609 -14.641 1 96.88 399 ILE B CA 1
ATOM 7399 C C . ILE B 1 399 ? -8.422 -19.797 -15.344 1 96.88 399 ILE B C 1
ATOM 7401 O O . ILE B 1 399 ? -8.758 -19.719 -16.531 1 96.88 399 ILE B O 1
ATOM 7405 N N . VAL B 1 400 ? -8.617 -20.891 -14.602 1 96.06 400 VAL B N 1
ATOM 7406 C CA . VAL B 1 400 ? -9.266 -22.078 -15.172 1 96.06 400 VAL B CA 1
ATOM 7407 C C . VAL B 1 400 ? -10.703 -21.734 -15.562 1 96.06 400 VAL B C 1
ATOM 7409 O O . VAL B 1 400 ? -11.148 -22.094 -16.656 1 96.06 400 VAL B O 1
ATOM 7412 N N . PHE B 1 401 ? -11.375 -21.031 -14.68 1 96 401 PHE B N 1
ATOM 7413 C CA . PHE B 1 401 ? -12.766 -20.672 -14.93 1 96 401 PHE B CA 1
ATOM 7414 C C . PHE B 1 401 ? -12.883 -19.75 -16.125 1 96 401 PHE B C 1
ATOM 7416 O O . PHE B 1 401 ? -13.789 -19.906 -16.953 1 96 401 PHE B O 1
ATOM 7423 N N . GLN B 1 402 ? -12.039 -18.766 -16.203 1 94.56 402 GLN B N 1
ATOM 7424 C CA . GLN B 1 402 ? -12.031 -17.812 -17.297 1 94.56 402 GLN B CA 1
ATOM 7425 C C . GLN B 1 402 ? -11.75 -18.5 -18.641 1 94.56 402 GLN B C 1
ATOM 7427 O O . GLN B 1 402 ? -12.367 -18.172 -19.656 1 94.56 402 GLN B O 1
ATOM 7432 N N . GLU B 1 403 ? -10.906 -19.484 -18.688 1 92.12 403 GLU B N 1
ATOM 7433 C CA . GLU B 1 403 ? -10.516 -20.188 -19.906 1 92.12 403 GLU B CA 1
ATOM 7434 C C . GLU B 1 403 ? -11.617 -21.141 -20.375 1 92.12 403 GLU B C 1
ATOM 7436 O O . GLU B 1 403 ? -11.828 -21.312 -21.578 1 92.12 403 GLU B O 1
ATOM 7441 N N . THR B 1 404 ? -12.336 -21.781 -19.5 1 90.88 404 THR B N 1
ATOM 7442 C CA . THR B 1 404 ? -13.227 -22.891 -19.859 1 90.88 404 THR B CA 1
ATOM 7443 C C . THR B 1 404 ? -14.68 -22.406 -19.906 1 90.88 404 THR B C 1
ATOM 7445 O O . THR B 1 404 ? -15.438 -22.797 -20.797 1 90.88 404 THR B O 1
ATOM 7448 N N . THR B 1 405 ? -15.094 -21.609 -18.969 1 87.5 405 THR B N 1
ATOM 7449 C CA . THR B 1 405 ? -16.516 -21.375 -18.766 1 87.5 405 THR B CA 1
ATOM 7450 C C . THR B 1 405 ? -16.906 -19.969 -19.172 1 87.5 405 THR B C 1
ATOM 7452 O O . THR B 1 405 ? -17.812 -19.766 -19.984 1 87.5 405 THR B O 1
ATOM 7455 N N . ARG B 1 406 ? -16.203 -18.938 -18.594 1 88.62 406 ARG B N 1
ATOM 7456 C CA . ARG B 1 406 ? -16.609 -17.562 -18.844 1 88.62 406 ARG B CA 1
ATOM 7457 C C . ARG B 1 406 ? -15.391 -16.688 -19.109 1 88.62 406 ARG B C 1
ATOM 7459 O O . ARG B 1 406 ? -14.867 -16.031 -18.203 1 88.62 406 ARG B O 1
ATOM 7466 N N . PRO B 1 407 ? -15.094 -16.484 -20.344 1 86.62 407 PRO B N 1
ATOM 7467 C CA . PRO B 1 407 ? -13.914 -15.688 -20.719 1 86.62 407 PRO B CA 1
ATOM 7468 C C . PRO B 1 407 ? -14.094 -14.195 -20.422 1 86.62 407 PRO B C 1
ATOM 7470 O O . PRO B 1 407 ? -13.109 -13.484 -20.219 1 86.62 407 PRO B O 1
ATOM 7473 N N . GLU B 1 408 ? -15.273 -13.766 -20.203 1 89.88 408 GLU B N 1
ATOM 7474 C CA . GLU B 1 408 ? -15.508 -12.336 -20.031 1 89.88 408 GLU B CA 1
ATOM 7475 C C . GLU B 1 408 ? -15.547 -11.961 -18.547 1 89.88 408 GLU B C 1
ATOM 7477 O O . GLU B 1 408 ? -15.562 -10.773 -18.203 1 89.88 408 GLU B O 1
ATOM 7482 N N . MET B 1 409 ? -15.445 -12.953 -17.766 1 92.06 409 MET B N 1
ATOM 7483 C CA . MET B 1 409 ? -15.547 -12.688 -16.328 1 92.06 409 MET B CA 1
ATOM 7484 C C . MET B 1 409 ? -14.281 -12.008 -15.812 1 92.06 409 MET B C 1
ATOM 7486 O O . MET B 1 409 ? -13.172 -12.469 -16.078 1 92.06 409 MET B O 1
ATOM 7490 N N . ASN B 1 410 ? -14.477 -10.867 -15.117 1 94.06 410 ASN B N 1
ATOM 7491 C CA . ASN B 1 410 ? -13.312 -10.242 -14.5 1 94.06 410 ASN B CA 1
ATOM 7492 C C . ASN B 1 410 ? -13.039 -10.805 -13.109 1 94.06 410 ASN B C 1
ATOM 7494 O O . ASN B 1 410 ? -13.898 -11.469 -12.523 1 94.06 410 ASN B O 1
ATOM 7498 N N . PHE B 1 411 ? -11.875 -10.625 -12.664 1 96 411 PHE B N 1
ATOM 7499 C CA . PHE B 1 411 ? -11.406 -11.25 -11.438 1 96 411 PHE B CA 1
ATOM 7500 C C . PHE B 1 411 ? -12.219 -10.773 -10.234 1 96 411 PHE B C 1
ATOM 7502 O O . PHE B 1 411 ? -12.5 -11.547 -9.32 1 96 411 PHE B O 1
ATOM 7509 N N . PHE B 1 412 ? -12.656 -9.547 -10.172 1 94.88 412 PHE B N 1
ATOM 7510 C CA . PHE B 1 412 ? -13.469 -9.016 -9.078 1 94.88 412 PHE B CA 1
ATOM 7511 C C . PHE B 1 412 ? -14.805 -9.758 -8.992 1 94.88 412 PHE B C 1
ATOM 7513 O O . PHE B 1 412 ? -15.188 -10.219 -7.914 1 94.88 412 PHE B O 1
ATOM 7520 N N . ASN B 1 413 ? -15.445 -9.852 -10.094 1 94.62 413 ASN B N 1
ATOM 7521 C CA . ASN B 1 413 ? -16.734 -10.547 -10.125 1 94.62 413 ASN B CA 1
ATOM 7522 C C . ASN B 1 413 ? -16.578 -12.023 -9.789 1 94.62 413 ASN B C 1
ATOM 7524 O O . ASN B 1 413 ? -17.469 -12.617 -9.164 1 94.62 413 ASN B O 1
ATOM 7528 N N . TYR B 1 414 ? -15.523 -12.609 -10.289 1 97 414 TYR B N 1
ATOM 7529 C CA . TYR B 1 414 ? -15.258 -13.992 -9.93 1 97 414 TYR B CA 1
ATOM 7530 C C . TYR B 1 414 ? -15.164 -14.156 -8.422 1 97 414 TYR B C 1
ATOM 7532 O O . TYR B 1 414 ? -15.797 -15.047 -7.844 1 97 414 TYR B O 1
ATOM 7540 N N . ARG B 1 415 ? -14.367 -13.312 -7.773 1 96.25 415 ARG B N 1
ATOM 7541 C CA . ARG B 1 415 ? -14.18 -13.367 -6.328 1 96.25 415 ARG B CA 1
ATOM 7542 C C . ARG B 1 415 ? -15.508 -13.164 -5.594 1 96.25 415 ARG B C 1
ATOM 7544 O O . ARG B 1 415 ? -15.789 -13.852 -4.609 1 96.25 415 ARG B O 1
ATOM 7551 N N . ARG B 1 416 ? -16.266 -12.227 -6.062 1 95.5 416 ARG B N 1
ATOM 7552 C CA . ARG B 1 416 ? -17.547 -11.961 -5.441 1 95.5 416 ARG B CA 1
ATOM 7553 C C . ARG B 1 416 ? -18.469 -13.172 -5.539 1 95.5 416 ARG B C 1
ATOM 7555 O O . ARG B 1 416 ? -19.078 -13.578 -4.547 1 95.5 416 ARG B O 1
ATOM 7562 N N . SER B 1 417 ? -18.531 -13.688 -6.754 1 96.06 417 SER B N 1
ATOM 7563 C CA . SER B 1 417 ? -19.359 -14.859 -6.973 1 96.06 417 SER B CA 1
ATOM 7564 C C . SER B 1 417 ? -18.922 -16.031 -6.105 1 96.06 417 SER B C 1
ATOM 7566 O O . SER B 1 417 ? -19.75 -16.734 -5.527 1 96.06 417 SER B O 1
ATOM 7568 N N . LEU B 1 418 ? -17.656 -16.203 -6.043 1 97.31 418 LEU B N 1
ATOM 7569 C CA . LEU B 1 418 ? -17.094 -17.266 -5.219 1 97.31 418 LEU B CA 1
ATOM 7570 C C . LEU B 1 418 ? -17.453 -17.062 -3.75 1 97.31 418 LEU B C 1
ATOM 7572 O O . LEU B 1 418 ? -17.922 -17.984 -3.088 1 97.31 418 LEU B O 1
ATOM 7576 N N . ALA B 1 419 ? -17.25 -15.867 -3.223 1 97.19 419 ALA B N 1
ATOM 7577 C CA . ALA B 1 419 ? -17.547 -15.562 -1.825 1 97.19 419 ALA B CA 1
ATOM 7578 C C . ALA B 1 419 ? -19.016 -15.805 -1.512 1 97.19 419 ALA B C 1
ATOM 7580 O O . ALA B 1 419 ? -19.344 -16.453 -0.517 1 97.19 419 ALA B O 1
ATOM 7581 N N . GLN B 1 420 ? -19.859 -15.344 -2.381 1 94.19 420 GLN B N 1
ATOM 7582 C CA . GLN B 1 420 ? -21.297 -15.508 -2.18 1 94.19 420 GLN B CA 1
ATOM 7583 C C . GLN B 1 420 ? -21.688 -16.984 -2.229 1 94.19 420 GLN B C 1
ATOM 7585 O O . GLN B 1 420 ? -22.531 -17.422 -1.443 1 94.19 420 GLN B O 1
ATOM 7590 N N . GLY B 1 421 ? -21.078 -17.672 -3.172 1 95 421 GLY B N 1
ATOM 7591 C CA . GLY B 1 421 ? -21.344 -19.094 -3.248 1 95 421 GLY B CA 1
ATOM 7592 C C . GLY B 1 421 ? -20.938 -19.844 -1.991 1 95 421 GLY B C 1
ATOM 7593 O O . GLY B 1 421 ? -21.672 -20.703 -1.513 1 95 421 GLY B O 1
ATOM 7594 N N . LEU B 1 422 ? -19.797 -19.516 -1.429 1 96.25 422 LEU B N 1
ATOM 7595 C CA . LEU B 1 422 ? -19.281 -20.172 -0.224 1 96.25 422 LEU B CA 1
ATOM 7596 C C . LEU B 1 422 ? -20.156 -19.828 0.98 1 96.25 422 LEU B C 1
ATOM 7598 O O . LEU B 1 422 ? -20.406 -20.688 1.839 1 96.25 422 LEU B O 1
ATOM 7602 N N . LEU B 1 423 ? -20.656 -18.578 1.058 1 94.38 423 LEU B N 1
ATOM 7603 C CA . LEU B 1 423 ? -21.531 -18.188 2.154 1 94.38 423 LEU B CA 1
ATOM 7604 C C . LEU B 1 423 ? -22.875 -18.906 2.08 1 94.38 423 LEU B C 1
ATOM 7606 O O . LEU B 1 423 ? -23.453 -19.25 3.109 1 94.38 423 LEU B O 1
ATOM 7610 N N . THR B 1 424 ? -23.391 -19.125 0.881 1 87.88 424 THR B N 1
ATOM 7611 C CA . THR B 1 424 ? -24.688 -19.766 0.683 1 87.88 424 THR B CA 1
ATOM 7612 C C . THR B 1 424 ? -24.625 -21.234 1.106 1 87.88 424 THR B C 1
ATOM 7614 O O . THR B 1 424 ? -25.578 -21.766 1.688 1 87.88 424 THR B O 1
ATOM 7617 N N . ILE B 1 425 ? -23.547 -21.891 0.828 1 83.5 425 ILE B N 1
ATOM 7618 C CA . ILE B 1 425 ? -23.375 -23.281 1.231 1 83.5 425 ILE B CA 1
ATOM 7619 C C . ILE B 1 425 ? -23.391 -23.375 2.756 1 83.5 425 ILE B C 1
ATOM 7621 O O . ILE B 1 425 ? -23.984 -24.297 3.322 1 83.5 425 ILE B O 1
ATOM 7625 N N . GLY B 1 426 ? -22.797 -22.391 3.369 1 73.56 426 GLY B N 1
ATOM 7626 C CA . GLY B 1 426 ? -22.75 -22.359 4.824 1 73.56 426 GLY B CA 1
ATOM 7627 C C . GLY B 1 426 ? -24.109 -22.125 5.457 1 73.56 426 GLY B C 1
ATOM 7628 O O . GLY B 1 426 ? -24.391 -22.641 6.543 1 73.56 426 GLY B O 1
ATOM 7629 N N . LYS B 1 427 ? -24.953 -21.266 4.773 1 65.69 427 LYS B N 1
ATOM 7630 C CA . LYS B 1 427 ? -26.297 -20.938 5.27 1 65.69 427 LYS B CA 1
ATOM 7631 C C . LYS B 1 427 ? -27.203 -22.156 5.191 1 65.69 427 LYS B C 1
ATOM 7633 O O . LYS B 1 427 ? -28.047 -22.375 6.074 1 65.69 427 LYS B O 1
ATOM 7638 N N . CYS B 1 428 ? -27.141 -22.859 3.92 1 50.31 428 CYS B N 1
ATOM 7639 C CA . CYS B 1 428 ? -28.047 -23.984 3.709 1 50.31 428 CYS B CA 1
ATOM 7640 C C . CYS B 1 428 ? -27.969 -24.969 4.867 1 50.31 428 CYS B C 1
ATOM 7642 O O . CYS B 1 428 ? -28.984 -25.531 5.285 1 50.31 428 CYS B O 1
ATOM 7644 N N . GLU B 1 429 ? -26.828 -25.219 5.344 1 48.44 429 GLU B N 1
ATOM 7645 C CA . GLU B 1 429 ? -26.781 -26.188 6.441 1 48.44 429 GLU B CA 1
ATOM 7646 C C . GLU B 1 429 ? -27.25 -25.547 7.75 1 48.44 429 GLU B C 1
ATOM 7648 O O . GLU B 1 429 ? -27.719 -26.25 8.648 1 48.44 429 GLU B O 1
ATOM 7653 N N . ARG B 1 430 ? -26.969 -24.203 7.805 1 47.97 430 ARG B N 1
ATOM 7654 C CA . ARG B 1 430 ? -27.5 -23.578 9.016 1 47.97 430 ARG B CA 1
ATOM 7655 C C . ARG B 1 430 ? -29.016 -23.594 9.031 1 47.97 430 ARG B C 1
ATOM 7657 O O . ARG B 1 430 ? -29.625 -23.656 10.094 1 47.97 430 ARG B O 1
ATOM 7664 N N . ALA B 1 431 ? -29.516 -23.359 7.695 1 42.38 431 ALA B N 1
ATOM 7665 C CA . ALA B 1 431 ? -30.969 -23.469 7.645 1 42.38 431 ALA B CA 1
ATOM 7666 C C . ALA B 1 431 ? -31.422 -24.875 8.047 1 42.38 431 ALA B C 1
ATOM 7668 O O . ALA B 1 431 ? -32.469 -25.047 8.68 1 42.38 431 ALA B O 1
ATOM 7669 N N . ASP B 1 432 ? -30.594 -25.875 7.516 1 38.12 432 ASP B N 1
ATOM 7670 C CA . ASP B 1 432 ? -31.016 -27.219 7.891 1 38.12 432 ASP B CA 1
ATOM 7671 C C . ASP B 1 432 ? -30.781 -27.469 9.383 1 38.12 432 ASP B C 1
ATOM 7673 O O . ASP B 1 432 ? -31.453 -28.312 9.984 1 38.12 432 ASP B O 1
ATOM 7677 N N . LYS B 1 433 ? -29.547 -27.078 9.789 1 34 433 LYS B N 1
ATOM 7678 C CA . LYS B 1 433 ? -29.328 -27.234 11.227 1 34 433 LYS B CA 1
ATOM 7679 C C . LYS B 1 433 ? -30.031 -26.109 12 1 34 433 LYS B C 1
ATOM 7681 O O . LYS B 1 433 ? -29.781 -25.938 13.195 1 34 433 LYS B O 1
ATOM 7686 N N . ARG B 1 434 ? -30.25 -25.141 11.219 1 37.47 434 ARG B N 1
ATOM 7687 C CA . ARG B 1 434 ? -31.156 -24.281 11.984 1 37.47 434 ARG B CA 1
ATOM 7688 C C . ARG B 1 434 ? -32.219 -25.109 12.703 1 37.47 434 ARG B C 1
ATOM 7690 O O . ARG B 1 434 ? -32.938 -25.875 12.062 1 37.47 434 ARG B O 1
ATOM 7697 N N . VAL B 1 435 ? -31.812 -25.594 13.68 1 32.25 435 VAL B N 1
ATOM 7698 C CA . VAL B 1 435 ? -32.906 -26.047 14.531 1 32.25 435 VAL B CA 1
ATOM 7699 C C . VAL B 1 435 ? -34.188 -25.328 14.133 1 32.25 435 VAL B C 1
ATOM 7701 O O . VAL B 1 435 ? -34.188 -24.125 13.867 1 32.25 435 VAL B O 1
ATOM 7704 N N . LYS B 1 436 ? -35.094 -25.906 13.352 1 30.25 436 LYS B N 1
ATOM 7705 C CA . LYS B 1 436 ? -36.406 -25.359 13.555 1 30.25 436 LYS B CA 1
ATOM 7706 C C . LYS B 1 436 ? -36.438 -24.391 14.742 1 30.25 436 LYS B C 1
ATOM 7708 O O . LYS B 1 436 ? -36.25 -24.812 15.891 1 30.25 436 LYS B O 1
ATOM 7713 N N . ARG B 1 437 ? -35.688 -23.359 14.555 1 28.39 437 ARG B N 1
ATOM 7714 C CA . ARG B 1 437 ? -36.156 -22.562 15.688 1 28.39 437 ARG B CA 1
ATOM 7715 C C . ARG B 1 437 ? -37.594 -22.875 16.031 1 28.39 437 ARG B C 1
ATOM 7717 O O . ARG B 1 437 ? -38.469 -22.938 15.148 1 28.39 437 ARG B O 1
ATOM 7724 N N . ARG B 1 438 ? -37.781 -23.547 16.922 1 29.95 438 ARG B N 1
ATOM 7725 C CA . ARG B 1 438 ? -39.156 -23.641 17.406 1 29.95 438 ARG B CA 1
ATOM 7726 C C . ARG B 1 438 ? -39.969 -22.406 16.984 1 29.95 438 ARG B C 1
ATOM 7728 O O . ARG B 1 438 ? -39.469 -21.297 16.984 1 29.95 438 ARG B O 1
ATOM 7735 N N . LYS B 1 439 ? -40.906 -22.391 15.898 1 33.66 439 LYS B N 1
ATOM 7736 C CA . LYS B 1 439 ? -42.062 -21.516 15.867 1 33.66 439 LYS B CA 1
ATOM 7737 C C . LYS B 1 439 ? -42.125 -20.656 17.141 1 33.66 439 LYS B C 1
ATOM 7739 O O . LYS B 1 439 ? -42.906 -19.688 17.203 1 33.66 439 LYS B O 1
ATOM 7744 N N . PHE B 1 440 ? -41.656 -21.266 18.203 1 35.16 440 PHE B N 1
ATOM 7745 C CA . PHE B 1 440 ? -41.938 -20.75 19.531 1 35.16 440 PHE B CA 1
ATOM 7746 C C . PHE B 1 440 ? -40.875 -19.719 19.922 1 35.16 440 PHE B C 1
ATOM 7748 O O . PHE B 1 440 ? -40.781 -19.344 21.094 1 35.16 440 PHE B O 1
ATOM 7755 N N . ASN B 1 441 ? -39.938 -19.594 19.078 1 39.75 441 ASN B N 1
ATOM 7756 C CA . ASN B 1 441 ? -38.969 -18.734 19.75 1 39.75 441 ASN B CA 1
ATOM 7757 C C . ASN B 1 441 ? -39.406 -17.266 19.719 1 39.75 441 ASN B C 1
ATOM 7759 O O . ASN B 1 441 ? -39.812 -16.766 18.672 1 39.75 441 ASN B O 1
ATOM 7763 N N . TYR B 1 442 ? -39.438 -16.688 20.719 1 56.69 442 TYR B N 1
ATOM 7764 C CA . TYR B 1 442 ? -39.906 -15.328 20.969 1 56.69 442 TYR B CA 1
ATOM 7765 C C . TYR B 1 442 ? -38.969 -14.305 20.344 1 56.69 442 TYR B C 1
ATOM 7767 O O . TYR B 1 442 ? -37.781 -14.578 20.172 1 56.69 442 TYR B O 1
ATOM 7775 N N . SER B 1 443 ? -39.438 -13.391 19.609 1 64.38 443 SER B N 1
ATOM 7776 C CA . SER B 1 443 ? -38.781 -12.25 18.984 1 64.38 443 SER B CA 1
ATOM 7777 C C . SER B 1 443 ? -37.625 -11.742 19.828 1 64.38 443 SER B C 1
ATOM 7779 O O . SER B 1 443 ? -36.625 -11.305 19.297 1 64.38 443 SER B O 1
ATOM 7781 N N . VAL B 1 444 ? -37.781 -11.867 21.031 1 64.38 444 VAL B N 1
ATOM 7782 C CA . VAL B 1 444 ? -36.781 -11.422 22 1 64.38 444 VAL B CA 1
ATOM 7783 C C . VAL B 1 444 ? -35.875 -12.586 22.375 1 64.38 444 VAL B C 1
ATOM 7785 O O . VAL B 1 444 ? -36.344 -13.68 22.703 1 64.38 444 VAL B O 1
ATOM 7788 N N . PRO B 1 445 ? -34.625 -12.492 22.172 1 61.66 445 PRO B N 1
ATOM 7789 C CA . PRO B 1 445 ? -33.688 -13.57 22.516 1 61.66 445 PRO B CA 1
ATOM 7790 C C . PRO B 1 445 ? -33.875 -14.078 23.953 1 61.66 445 PRO B C 1
ATOM 7792 O O . PRO B 1 445 ? -34.312 -13.328 24.828 1 61.66 445 PRO B O 1
ATOM 7795 N N . SER B 1 446 ? -33.562 -15.367 24.141 1 62.94 446 SER B N 1
ATOM 7796 C CA . SER B 1 446 ? -33.719 -16.016 25.453 1 62.94 446 SER B CA 1
ATOM 7797 C C . SER B 1 446 ? -32.875 -15.312 26.516 1 62.94 446 SER B C 1
ATOM 7799 O O . SER B 1 446 ? -33.281 -15.242 27.672 1 62.94 446 SER B O 1
ATOM 7801 N N . SER B 1 447 ? -31.844 -14.742 26.172 1 62.28 447 SER B N 1
ATOM 7802 C CA . SER B 1 447 ? -30.984 -14.062 27.141 1 62.28 447 SER B CA 1
ATOM 7803 C C . SER B 1 447 ? -31.656 -12.805 27.672 1 62.28 447 SER B C 1
ATOM 7805 O O . SER B 1 447 ? -31.422 -12.414 28.828 1 62.28 447 SER B O 1
ATOM 7807 N N . VAL B 1 448 ? -32.375 -12.242 26.812 1 64.75 448 VAL B N 1
ATOM 7808 C CA . VAL B 1 448 ? -33.125 -11.062 27.25 1 64.75 448 VAL B CA 1
ATOM 7809 C C . VAL B 1 448 ? -34.438 -11.484 27.906 1 64.75 448 VAL B C 1
ATOM 7811 O O . VAL B 1 448 ? -34.781 -10.992 28.969 1 64.75 448 VAL B O 1
ATOM 7814 N N . ARG B 1 449 ? -35 -12.547 27.266 1 69.38 449 ARG B N 1
ATOM 7815 C CA . ARG B 1 449 ? -36.312 -12.969 27.719 1 69.38 449 ARG B CA 1
ATOM 7816 C C . ARG B 1 449 ? -36.219 -13.648 29.078 1 69.38 449 ARG B C 1
ATOM 7818 O O . ARG B 1 449 ? -37.125 -13.5 29.906 1 69.38 449 ARG B O 1
ATOM 7825 N N . LEU B 1 450 ? -35.094 -14.305 29.172 1 67.19 450 LEU B N 1
ATOM 7826 C CA . LEU B 1 450 ? -34.969 -15.133 30.375 1 67.19 450 LEU B CA 1
ATOM 7827 C C . LEU B 1 450 ? -34.062 -14.477 31.406 1 67.19 450 LEU B C 1
ATOM 7829 O O . LEU B 1 450 ? -33.906 -14.984 32.5 1 67.19 450 LEU B O 1
ATOM 7833 N N . SER B 1 451 ? -33.594 -13.242 31.016 1 60.59 451 SER B N 1
ATOM 7834 C CA . SER B 1 451 ? -32.719 -12.523 31.938 1 60.59 451 SER B CA 1
ATOM 7835 C C . SER B 1 451 ? -33.438 -11.367 32.594 1 60.59 451 SER B C 1
ATOM 7837 O O . SER B 1 451 ? -34.344 -10.758 32 1 60.59 451 SER B O 1
ATOM 7839 N N . ASN B 1 452 ? -33.188 -10.961 33.781 1 57.62 452 ASN B N 1
ATOM 7840 C CA . ASN B 1 452 ? -33.75 -9.883 34.562 1 57.62 452 ASN B CA 1
ATOM 7841 C C . ASN B 1 452 ? -35.281 -9.945 34.562 1 57.62 452 ASN B C 1
ATOM 7843 O O . ASN B 1 452 ? -35.938 -8.984 34.156 1 57.62 452 ASN B O 1
ATOM 7847 N N . THR B 1 453 ? -35.812 -11.125 34.719 1 60.34 453 THR B N 1
ATOM 7848 C CA . THR B 1 453 ? -37.219 -11.43 34.688 1 60.34 453 THR B CA 1
ATOM 7849 C C . THR B 1 453 ? -38.031 -10.43 35.5 1 60.34 453 THR B C 1
ATOM 7851 O O . THR B 1 453 ? -39.25 -10.289 35.312 1 60.34 453 THR B O 1
ATOM 7854 N N . GLY B 1 454 ? -37.375 -9.664 36.344 1 59.91 454 GLY B N 1
ATOM 7855 C CA . GLY B 1 454 ? -38.062 -8.695 37.188 1 59.91 454 GLY B CA 1
ATOM 7856 C C . GLY B 1 454 ? -38.438 -7.422 36.469 1 59.91 454 GLY B C 1
ATOM 7857 O O . GLY B 1 454 ? -39.188 -6.602 37 1 59.91 454 GLY B O 1
ATOM 7858 N N . VAL B 1 455 ? -37.906 -7.25 35.406 1 63.84 455 VAL B N 1
ATOM 7859 C CA . VAL B 1 455 ? -38.156 -6 34.688 1 63.84 455 VAL B CA 1
ATOM 7860 C C . VAL B 1 455 ? -39.188 -6.238 33.594 1 63.84 455 VAL B C 1
ATOM 7862 O O . VAL B 1 455 ? -39.688 -5.285 32.969 1 63.84 455 VAL B O 1
ATOM 7865 N N . HIS B 1 456 ? -39.531 -7.449 33.406 1 72.38 456 HIS B N 1
ATOM 7866 C CA . HIS B 1 456 ? -40.562 -7.797 32.438 1 72.38 456 HIS B CA 1
ATOM 7867 C C . HIS B 1 456 ? -41.969 -7.723 33.031 1 72.38 456 HIS B C 1
ATOM 7869 O O . HIS B 1 456 ? -42.344 -8.602 33.812 1 72.38 456 HIS B O 1
ATOM 7875 N N . TRP B 1 457 ? -42.75 -6.633 32.781 1 73.25 457 TRP B N 1
ATOM 7876 C CA . TRP B 1 457 ? -44.094 -6.453 33.281 1 73.25 457 TRP B CA 1
ATOM 7877 C C . TRP B 1 457 ? -45.125 -6.465 32.156 1 73.25 457 TRP B C 1
ATOM 7879 O O . TRP B 1 457 ? -44.875 -5.926 31.078 1 73.25 457 TRP B O 1
ATOM 7889 N N . PRO B 1 458 ? -46.125 -7.242 32.375 1 76.38 458 PRO B N 1
ATOM 7890 C CA . PRO B 1 458 ? -47.188 -7.148 31.391 1 76.38 458 PRO B CA 1
ATOM 7891 C C . PRO B 1 458 ? -47.844 -5.777 31.375 1 76.38 458 PRO B C 1
ATOM 7893 O O . PRO B 1 458 ? -48.219 -5.246 32.438 1 76.38 458 PRO B O 1
ATOM 7896 N N . VAL B 1 459 ? -47.781 -5.043 30.344 1 78.88 459 VAL B N 1
ATOM 7897 C CA . VAL B 1 459 ? -48.5 -3.781 30.156 1 78.88 459 VAL B CA 1
ATOM 7898 C C . VAL B 1 459 ? -49.688 -4 29.25 1 78.88 459 VAL B C 1
ATOM 7900 O O . VAL B 1 459 ? -49.625 -4.738 28.266 1 78.88 459 VAL B O 1
ATOM 7903 N N . PHE B 1 460 ? -50.781 -3.418 29.797 1 73.31 460 PHE B N 1
ATOM 7904 C CA . PHE B 1 460 ? -52.062 -3.582 29.094 1 73.31 460 PHE B CA 1
ATOM 7905 C C . PHE B 1 460 ? -52.469 -2.287 28.391 1 73.31 460 PHE B C 1
ATOM 7907 O O . PHE B 1 460 ? -51.938 -1.218 28.703 1 73.31 460 PHE B O 1
ATOM 7914 N N . GLY B 1 461 ? -53.25 -2.289 27.312 1 69.44 461 GLY B N 1
ATOM 7915 C CA . GLY B 1 461 ? -53.75 -1.108 26.641 1 69.44 461 GLY B CA 1
ATOM 7916 C C . GLY B 1 461 ? -53.094 -0.829 25.312 1 69.44 461 GLY B C 1
ATOM 7917 O O . GLY B 1 461 ? -53.25 0.262 24.75 1 69.44 461 GLY B O 1
ATOM 7918 N N . HIS B 1 462 ? -52.281 -1.804 24.906 1 68.62 462 HIS B N 1
ATOM 7919 C CA . HIS B 1 462 ? -51.625 -1.653 23.609 1 68.62 462 HIS B CA 1
ATOM 7920 C C . HIS B 1 462 ? -52.469 -2.268 22.5 1 68.62 462 HIS B C 1
ATOM 7922 O O . HIS B 1 462 ? -53.312 -3.119 22.75 1 68.62 462 HIS B O 1
ATOM 7928 N N . PRO B 1 463 ? -52.375 -1.807 21.312 1 73.12 463 PRO B N 1
ATOM 7929 C CA . PRO B 1 463 ? -53.156 -2.393 20.219 1 73.12 463 PRO B CA 1
ATOM 7930 C C . PRO B 1 463 ? -52.969 -3.906 20.109 1 73.12 463 PRO B C 1
ATOM 7932 O O . PRO B 1 463 ? -51.906 -4.434 20.453 1 73.12 463 PRO B O 1
ATOM 7935 N N . LYS B 1 464 ? -54.062 -4.512 19.719 1 77.06 464 LYS B N 1
ATOM 7936 C CA . LYS B 1 464 ? -54.094 -5.965 19.578 1 77.06 464 LYS B CA 1
ATOM 7937 C C . LYS B 1 464 ? -52.969 -6.422 18.625 1 77.06 464 LYS B C 1
ATOM 7939 O O . LYS B 1 464 ? -52.781 -5.828 17.562 1 77.06 464 LYS B O 1
ATOM 7944 N N . GLY B 1 465 ? -52.062 -7.285 19.125 1 80.56 465 GLY B N 1
ATOM 7945 C CA . GLY B 1 465 ? -51 -7.887 18.328 1 80.56 465 GLY B CA 1
ATOM 7946 C C . GLY B 1 465 ? -50.875 -9.391 18.531 1 80.56 465 GLY B C 1
ATOM 7947 O O . GLY B 1 465 ? -51.438 -9.938 19.469 1 80.56 465 GLY B O 1
ATOM 7948 N N . ARG B 1 466 ? -50.188 -10.039 17.625 1 82.06 466 ARG B N 1
ATOM 7949 C CA . ARG B 1 466 ? -50.031 -11.484 17.688 1 82.06 466 ARG B CA 1
ATOM 7950 C C . ARG B 1 466 ? -49.125 -11.883 18.844 1 82.06 466 ARG B C 1
ATOM 7952 O O . ARG B 1 466 ? -48.031 -11.312 19.031 1 82.06 466 ARG B O 1
ATOM 7959 N N . CYS B 1 467 ? -49.625 -12.773 19.641 1 81.5 467 CYS B N 1
ATOM 7960 C CA . CYS B 1 467 ? -48.812 -13.32 20.719 1 81.5 467 CYS B CA 1
ATOM 7961 C C . CYS B 1 467 ? -47.688 -14.18 20.188 1 81.5 467 CYS B C 1
ATOM 7963 O O . CYS B 1 467 ? -47.938 -15.125 19.422 1 81.5 467 CYS B O 1
ATOM 7965 N N . GLU B 1 468 ? -46.531 -13.852 20.609 1 80.5 468 GLU B N 1
ATOM 7966 C CA . GLU B 1 468 ? -45.344 -14.523 20.078 1 80.5 468 GLU B CA 1
ATOM 7967 C C . GLU B 1 468 ? -45.312 -15.992 20.484 1 80.5 468 GLU B C 1
ATOM 7969 O O . GLU B 1 468 ? -44.938 -16.859 19.672 1 80.5 468 GLU B O 1
ATOM 7974 N N . VAL B 1 469 ? -45.75 -16.328 21.609 1 81.38 469 VAL B N 1
ATOM 7975 C CA . VAL B 1 469 ? -45.75 -17.703 22.109 1 81.38 469 VAL B CA 1
ATOM 7976 C C . VAL B 1 469 ? -46.844 -18.5 21.422 1 81.38 469 VAL B C 1
ATOM 7978 O O . VAL B 1 469 ? -46.625 -19.625 20.953 1 81.38 469 VAL B O 1
ATOM 7981 N N . CYS B 1 470 ? -47.969 -17.906 21.344 1 79.38 470 CYS B N 1
ATOM 7982 C CA . CYS B 1 470 ? -49.094 -18.578 20.688 1 79.38 470 CYS B CA 1
ATOM 7983 C C . CYS B 1 470 ? -48.781 -18.844 19.219 1 79.38 470 CYS B C 1
ATOM 7985 O O . CYS B 1 470 ? -49.062 -19.922 18.688 1 79.38 470 CYS B O 1
ATOM 7987 N N . ALA B 1 471 ? -48.156 -17.906 18.625 1 79.44 471 ALA B N 1
ATOM 7988 C CA . ALA B 1 471 ? -47.781 -18.031 17.219 1 79.44 471 ALA B CA 1
ATOM 7989 C C . ALA B 1 471 ? -46.844 -19.203 16.984 1 79.44 471 ALA B C 1
ATOM 7991 O O . ALA B 1 471 ? -46.969 -19.922 15.992 1 79.44 471 ALA B O 1
ATOM 7992 N N . SER B 1 472 ? -46 -19.344 17.938 1 76.19 472 SER B N 1
ATOM 7993 C CA . SER B 1 472 ? -45.031 -20.422 17.844 1 76.19 472 SER B CA 1
ATOM 7994 C C . SER B 1 472 ? -45.688 -21.781 17.984 1 76.19 472 SER B C 1
ATOM 7996 O O . SER B 1 472 ? -45.188 -22.797 17.484 1 76.19 472 SER B O 1
ATOM 7998 N N . GLU B 1 473 ? -46.844 -21.828 18.672 1 74.75 473 GLU B N 1
ATOM 7999 C CA . GLU B 1 473 ? -47.562 -23.078 18.906 1 74.75 473 GLU B CA 1
ATOM 8000 C C . GLU B 1 473 ? -48.688 -23.266 17.891 1 74.75 473 GLU B C 1
ATOM 8002 O O . GLU B 1 473 ? -49.5 -24.172 18.016 1 74.75 473 GLU B O 1
ATOM 8007 N N . GLY B 1 474 ? -48.656 -22.328 17.031 1 75.5 474 GLY B N 1
ATOM 8008 C CA . GLY B 1 474 ? -49.656 -22.438 15.977 1 75.5 474 GLY B CA 1
ATOM 8009 C C . GLY B 1 474 ? -51.031 -21.969 16.406 1 75.5 474 GLY B C 1
ATOM 8010 O O . GLY B 1 474 ? -52.031 -22.297 15.766 1 75.5 474 GLY B O 1
ATOM 8011 N N . ILE B 1 475 ? -51.094 -21.312 17.516 1 80.06 475 ILE B N 1
ATOM 8012 C CA . ILE B 1 475 ? -52.375 -20.797 18.031 1 80.06 475 ILE B CA 1
ATOM 8013 C C . ILE B 1 475 ? -52.5 -19.312 17.703 1 80.06 475 ILE B C 1
ATOM 8015 O O . ILE B 1 475 ? -51.562 -18.531 17.922 1 80.06 475 ILE B O 1
ATOM 8019 N N . GLN B 1 476 ? -53.5 -19.016 17.062 1 80.75 476 GLN B N 1
ATOM 8020 C CA . GLN B 1 476 ? -53.719 -17.609 16.75 1 80.75 476 GLN B CA 1
ATOM 8021 C C . GLN B 1 476 ? -54.375 -16.891 17.938 1 80.75 476 GLN B C 1
ATOM 8023 O O . GLN B 1 476 ? -55.469 -17.234 18.344 1 80.75 476 GLN B O 1
ATOM 8028 N N . SER B 1 477 ? -53.594 -16.062 18.656 1 82.06 477 SER B N 1
ATOM 8029 C CA . SER B 1 477 ? -54.062 -15.219 19.75 1 82.06 477 SER B CA 1
ATOM 8030 C C . SER B 1 477 ? -53.531 -13.797 19.625 1 82.06 477 SER B C 1
ATOM 8032 O O . SER B 1 477 ? -52.406 -13.586 19.234 1 82.06 477 SER B O 1
ATOM 8034 N N . ARG B 1 478 ? -54.438 -12.867 19.781 1 82.5 478 ARG B N 1
ATOM 8035 C CA . ARG B 1 478 ? -54.062 -11.461 19.656 1 82.5 478 ARG B CA 1
ATOM 8036 C C . ARG B 1 478 ? -54.375 -10.695 20.938 1 82.5 478 ARG B C 1
ATOM 8038 O O . ARG B 1 478 ? -55.406 -10.008 21.016 1 82.5 478 ARG B O 1
ATOM 8045 N N . PRO B 1 479 ? -53.438 -10.828 21.875 1 84 479 PRO B N 1
ATOM 8046 C CA . PRO B 1 479 ? -53.656 -10.141 23.156 1 84 479 PRO B CA 1
ATOM 8047 C C . PRO B 1 479 ? -53.344 -8.656 23.094 1 84 479 PRO B C 1
ATOM 8049 O O . PRO B 1 479 ? -52.656 -8.211 22.156 1 84 479 PRO B O 1
ATOM 8052 N N . THR B 1 480 ? -53.906 -7.926 24.031 1 79.94 480 THR B N 1
ATOM 8053 C CA . THR B 1 480 ? -53.594 -6.508 24.203 1 79.94 480 THR B CA 1
ATOM 8054 C C . THR B 1 480 ? -52.469 -6.301 25.219 1 79.94 480 THR B C 1
ATOM 8056 O O . THR B 1 480 ? -52.125 -5.164 25.531 1 79.94 480 THR B O 1
ATOM 8059 N N . SER B 1 481 ? -51.969 -7.418 25.656 1 81.56 481 SER B N 1
ATOM 8060 C CA . SER B 1 481 ? -50.906 -7.367 26.656 1 81.56 481 SER B CA 1
ATOM 8061 C C . SER B 1 481 ? -49.531 -7.5 25.984 1 81.56 481 SER B C 1
ATOM 8063 O O . SER B 1 481 ? -49.375 -8.266 25.031 1 81.56 481 SER B O 1
ATOM 8065 N N . GLN B 1 482 ? -48.625 -6.637 26.469 1 84.69 482 GLN B N 1
ATOM 8066 C CA . GLN B 1 482 ? -47.25 -6.625 26 1 84.69 482 GLN B CA 1
ATOM 8067 C C . GLN B 1 482 ? -46.281 -6.652 27.172 1 84.69 482 GLN B C 1
ATOM 8069 O O . GLN B 1 482 ? -46.594 -6.227 28.281 1 84.69 482 GLN B O 1
ATOM 8074 N N . CYS B 1 483 ? -45.094 -7.188 26.922 1 79.44 483 CYS B N 1
ATOM 8075 C CA . CYS B 1 483 ? -44.031 -7.062 27.906 1 79.44 483 CYS B CA 1
ATOM 8076 C C . CYS B 1 483 ? -43.406 -5.664 27.875 1 79.44 483 CYS B C 1
ATOM 8078 O O . CYS B 1 483 ? -43.125 -5.133 26.797 1 79.44 483 CYS B O 1
ATOM 8080 N N . SER B 1 484 ? -43.219 -5.012 29.016 1 76.19 484 SER B N 1
ATOM 8081 C CA . SER B 1 484 ? -42.719 -3.652 29.156 1 76.19 484 SER B CA 1
ATOM 8082 C C . SER B 1 484 ? -41.281 -3.535 28.609 1 76.19 484 SER B C 1
ATOM 8084 O O . SER B 1 484 ? -40.906 -2.484 28.094 1 76.19 484 SER B O 1
ATOM 8086 N N . GLN B 1 485 ? -40.531 -4.613 28.656 1 71.44 485 GLN B N 1
ATOM 8087 C CA . GLN B 1 485 ? -39.125 -4.59 28.266 1 71.44 485 GLN B CA 1
ATOM 8088 C C . GLN B 1 485 ? -38.938 -5.148 26.859 1 71.44 485 GLN B C 1
ATOM 8090 O O . GLN B 1 485 ? -38.219 -4.566 26.047 1 71.44 485 GLN B O 1
ATOM 8095 N N . CYS B 1 486 ? -39.625 -6.207 26.578 1 74.75 486 CYS B N 1
ATOM 8096 C CA . CYS B 1 486 ? -39.438 -6.902 25.312 1 74.75 486 CYS B CA 1
ATOM 8097 C C . CYS B 1 486 ? -40.281 -6.277 24.203 1 74.75 486 CYS B C 1
ATOM 8099 O O . CYS B 1 486 ? -40 -6.461 23.016 1 74.75 486 CYS B O 1
ATOM 8101 N N . LYS B 1 487 ? -41.312 -5.586 24.578 1 78.25 487 LYS B N 1
ATOM 8102 C CA . LYS B 1 487 ? -42.281 -4.875 23.734 1 78.25 487 LYS B CA 1
ATOM 8103 C C . LYS B 1 487 ? -42.875 -5.809 22.703 1 78.25 487 LYS B C 1
ATOM 8105 O O . LYS B 1 487 ? -43.125 -5.406 21.562 1 78.25 487 LYS B O 1
ATOM 8110 N N . ILE B 1 488 ? -43.156 -7.027 23.156 1 81.75 488 ILE B N 1
ATOM 8111 C CA . ILE B 1 488 ? -43.812 -8.039 22.344 1 81.75 488 ILE B CA 1
ATOM 8112 C C . ILE B 1 488 ? -45.156 -8.406 22.969 1 81.75 488 ILE B C 1
ATOM 8114 O O . ILE B 1 488 ? -45.312 -8.383 24.203 1 81.75 488 ILE B O 1
ATOM 8118 N N . ASN B 1 489 ? -46.094 -8.695 22.062 1 86.62 489 ASN B N 1
ATOM 8119 C CA . ASN B 1 489 ? -47.406 -9.086 22.547 1 86.62 489 ASN B CA 1
ATOM 8120 C C . ASN B 1 489 ? -47.406 -10.516 23.062 1 86.62 489 ASN B C 1
ATOM 8122 O O . ASN B 1 489 ? -46.938 -11.43 22.391 1 86.62 489 ASN B O 1
ATOM 8126 N N . LEU B 1 490 ? -47.812 -10.727 24.281 1 86 490 LEU B N 1
ATOM 8127 C CA . LEU B 1 490 ? -47.906 -12.016 24.953 1 86 490 LEU B CA 1
ATOM 8128 C C . LEU B 1 490 ? -49.25 -12.172 25.656 1 86 490 LEU B C 1
ATOM 8130 O O . LEU B 1 490 ? -49.719 -11.242 26.312 1 86 490 LEU B O 1
ATOM 8134 N N . CYS B 1 491 ? -49.812 -13.305 25.375 1 81.94 491 CYS B N 1
ATOM 8135 C CA . CYS B 1 491 ? -51.062 -13.57 26.062 1 81.94 491 CYS B CA 1
ATOM 8136 C C . CYS B 1 491 ? -50.875 -13.602 27.578 1 81.94 491 CYS B C 1
ATOM 8138 O O . CYS B 1 491 ? -49.938 -14.25 28.078 1 81.94 491 CYS B O 1
ATOM 8140 N N . CYS B 1 492 ? -51.562 -12.719 28.312 1 79.62 492 CYS B N 1
ATOM 8141 C CA . CYS B 1 492 ? -51.594 -12.727 29.766 1 79.62 492 CYS B CA 1
ATOM 8142 C C . CYS B 1 492 ? -53.031 -12.664 30.281 1 79.62 492 CYS B C 1
ATOM 8144 O O . CYS B 1 492 ? -53.5 -11.586 30.641 1 79.62 492 CYS B O 1
ATOM 8146 N N . ASN B 1 493 ? -53.75 -13.797 30.125 1 73.62 493 ASN B N 1
ATOM 8147 C CA . ASN B 1 493 ? -55.125 -13.875 30.578 1 73.62 493 ASN B CA 1
ATOM 8148 C C . ASN B 1 493 ? -55.406 -15.148 31.375 1 73.62 493 ASN B C 1
ATOM 8150 O O . ASN B 1 493 ? -54.5 -15.984 31.531 1 73.62 493 ASN B O 1
ATOM 8154 N N . THR B 1 494 ? -56.656 -15.344 31.938 1 72 494 THR B N 1
ATOM 8155 C CA . THR B 1 494 ? -57.031 -16.438 32.812 1 72 494 THR B CA 1
ATOM 8156 C C . THR B 1 494 ? -56.938 -17.781 32.094 1 72 494 THR B C 1
ATOM 8158 O O . THR B 1 494 ? -56.656 -18.812 32.719 1 72 494 THR B O 1
ATOM 8161 N N . SER B 1 495 ? -56.969 -17.953 30.766 1 74.56 495 SER B N 1
ATOM 8162 C CA . SER B 1 495 ? -56.969 -19.203 30.016 1 74.56 495 SER B CA 1
ATOM 8163 C C . SER B 1 495 ? -55.562 -19.516 29.469 1 74.56 495 SER B C 1
ATOM 8165 O O . SER B 1 495 ? -55.188 -20.688 29.375 1 74.56 495 SER B O 1
ATOM 8167 N N . LYS B 1 496 ? -54.812 -18.453 29.078 1 76.62 496 LYS B N 1
ATOM 8168 C CA . LYS B 1 496 ? -53.5 -18.672 28.469 1 76.62 496 LYS B CA 1
ATOM 8169 C C . LYS B 1 496 ? -52.5 -17.625 28.938 1 76.62 496 LYS B C 1
ATOM 8171 O O . LYS B 1 496 ? -52.781 -16.422 28.875 1 76.62 496 LYS B O 1
ATOM 8176 N N . ASN B 1 497 ? -51.469 -18.156 29.609 1 77.94 497 ASN B N 1
ATOM 8177 C CA . ASN B 1 497 ? -50.375 -17.281 30.094 1 77.94 497 ASN B CA 1
ATOM 8178 C C . ASN B 1 497 ? -49.094 -17.484 29.312 1 77.94 497 ASN B C 1
ATOM 8180 O O . ASN B 1 497 ? -48.188 -18.156 29.781 1 77.94 497 ASN B O 1
ATOM 8184 N N . CYS B 1 498 ? -49.031 -16.828 28.156 1 81.56 498 CYS B N 1
ATOM 8185 C CA . CYS B 1 498 ? -47.875 -16.906 27.297 1 81.56 498 CYS B CA 1
ATOM 8186 C C . CYS B 1 498 ? -46.719 -16.047 27.828 1 81.56 498 CYS B C 1
ATOM 8188 O O . CYS B 1 498 ? -45.562 -16.281 27.547 1 81.56 498 CYS B O 1
ATOM 8190 N N . PHE B 1 499 ? -47.094 -15 28.641 1 80.69 499 PHE B N 1
ATOM 8191 C CA . PHE B 1 499 ? -46.094 -14.125 29.234 1 80.69 499 PHE B CA 1
ATOM 8192 C C . PHE B 1 499 ? -45.156 -14.906 30.125 1 80.69 499 PHE B C 1
ATOM 8194 O O . PHE B 1 499 ? -43.938 -14.75 30.031 1 80.69 499 PHE B O 1
ATOM 8201 N N . MET B 1 500 ? -45.75 -15.766 30.875 1 77.62 500 MET B N 1
ATOM 8202 C CA . MET B 1 500 ? -44.969 -16.594 31.781 1 77.62 500 MET B CA 1
ATOM 8203 C C . MET B 1 500 ? -44.125 -17.609 31 1 77.62 500 MET B C 1
ATOM 8205 O O . MET B 1 500 ? -42.938 -17.797 31.266 1 77.62 500 MET B O 1
ATOM 8209 N N . ARG B 1 501 ? -44.625 -18.219 29.969 1 77.94 501 ARG B N 1
ATOM 8210 C CA . ARG B 1 501 ? -43.938 -19.25 29.188 1 77.94 501 ARG B CA 1
ATOM 8211 C C . ARG B 1 501 ? -42.781 -18.656 28.391 1 77.94 501 ARG B C 1
ATOM 8213 O O . ARG B 1 501 ? -41.75 -19.297 28.203 1 77.94 501 ARG B O 1
ATOM 8220 N N . TYR B 1 502 ? -43 -17.453 28.062 1 78.38 502 TYR B N 1
ATOM 8221 C CA . TYR B 1 502 ? -42.031 -16.734 27.234 1 78.38 502 TYR B CA 1
ATOM 8222 C C . TYR B 1 502 ? -40.812 -16.328 28.047 1 78.38 502 TYR B C 1
ATOM 8224 O O . TYR B 1 502 ? -39.688 -16.328 27.547 1 78.38 502 TYR B O 1
ATOM 8232 N N . HIS B 1 503 ? -41.031 -15.93 29.234 1 75.06 503 HIS B N 1
ATOM 8233 C CA . HIS B 1 503 ? -39.938 -15.398 30.062 1 75.06 503 HIS B CA 1
ATOM 8234 C C . HIS B 1 503 ? -39.469 -16.422 31.078 1 75.06 503 HIS B C 1
ATOM 8236 O O . HIS B 1 503 ? -38.625 -16.125 31.938 1 75.06 503 HIS B O 1
ATOM 8242 N N . GLN B 1 504 ? -39.906 -17.734 30.984 1 70.12 504 GLN B N 1
ATOM 8243 C CA . GLN B 1 504 ? -39.375 -18.844 31.781 1 70.12 504 GLN B CA 1
ATOM 8244 C C . GLN B 1 504 ? -38.75 -19.906 30.906 1 70.12 504 GLN B C 1
ATOM 8246 O O . GLN B 1 504 ? -39.219 -20.172 29.797 1 70.12 504 GLN B O 1
#

Organism: Hyalella azteca (NCBI:txid294128)